Protein AF-A0A2N1MGZ9-F1 (afdb_monomer)

Sequence (1202 aa):
MEIMNSKNSFDPTPRLISSPIQIWFFPFSIDKEFCDCGNAYSNIRLFQKYCKNCSSEYIKKITNFNAYLDIYDGSGKQNITLENSSFKQIVNKNSSSIKCLNYCKFCCYERSAIICSVCYLISFTWIEFTSTFPVLHLPWWDTHGQCIVCNSKLISKSNCQKWCSYCIIIYTGCRYCLTTNIIFGITENSQCKKCKRLSFININTLPDVKNIREYFLRLNTHNFNQIANYVNNIDENSKLLEIYSFIKKLNYFPLISILLSHIANLAGNNENSLYITIPIMFIPFNNKKNQCYCCKKNYSKTLLFDQKYCKNCLQWYIKYATSNTDSIKTAIGNLDVCIRTTNTNCDNHKPRNLDFCIREWCENCSEILYFKQIVTNQRFDFKNMDHFFKKNRKKSIYKQNVSDNFFEFKLYSNYYSISFEFIESTESTLVKNHIPILHLPWWDAHNQCIICNSKLKFKSNCQKWCSNCFIIYTGCRYCLTTNIIFGNTEKSQCMKCKRLSLIDINMKNIKEHFLKLNTCNYNQITNYVNNIDKHSNLLEIYIFLKKLEYFDLKMYSQTIEYLENNGDYSIMPIMFIPFINDEDQCYCCKNIYSETLFKQKYCKDCLYWCIKYATSNLNIKCAIDNLDVCVRTTNNNCDKHEPKNLDFCIQGWCENCTEILYFKQIVTKQKFDFSNLDHFNEETCRLCKKLMYKQNVQDDFFEFELCSNCYSISFEFIESTESTLVKNHIPILHLPWWDAHNQCIICNSKLKFKSNCQKWCSNCFIIYTGCRYCLTTNIIFGNTEKSQCMKCKRLSLIDINMKNIKEHFLKLNTCNYNQITNYVNNIDKHSNLLEIYIFLKKLEYFDLKMYSQTIEYLENNGDYSIMPIMFIPFINDEDQCYCCKNIYSETLFKQKYCKDCLYWCIKYATSNLNIKCAIDNLDVCVRTTNNNCDKHEPKNLDFCIQGWCENCTEILYFKQIVTKQKFDFSNLDHFNEETCRLCKKLMYKQNVQDDFFEFELCSNCYSISFEFSESILILYLPWWDARNKCMICHQPLKSKSSCQKYCSNCLMVYTGCRFCLTTNIIFGYINQSQCKRCKRIEKIASIDTIDTIVVDNVSGNSNIDEFLNFTKFNMNNQVYDYVNNINKNSNPLNIYKNDFALKLKIEWVPYSRITNLKEIAEGGYGKIYKASINGNIVAVKEFLNSQDPSKYFLNEVIILIL

Organism: NCBI:txid588596

InterPro domains:
  IPR011009 Protein kinase-like domain superfamily [SSF56112] (1131-1200)

Radius of gyration: 51.6 Å; Cα contacts (8 Å, |Δi|>4): 1914; chains: 1; bounding box: 120×91×144 Å

Solvent-accessible surface area (backbone atoms only — not comparable to full-atom values): 72541 Å² total; per-residue (Å²): 133,90,80,76,90,71,95,67,82,67,44,28,41,76,87,46,50,66,41,94,58,73,58,73,30,51,64,44,35,69,85,60,59,61,41,98,86,71,46,62,50,41,73,30,59,82,73,43,56,31,24,66,67,55,43,52,57,50,53,77,74,51,93,58,67,73,49,53,48,60,73,50,52,100,76,85,66,90,80,84,56,74,74,69,36,31,52,71,41,58,44,52,94,60,68,79,76,71,90,51,88,40,68,35,91,87,78,76,42,83,35,88,38,92,62,46,38,81,59,38,35,65,46,62,46,73,47,78,64,104,57,76,41,50,32,40,39,40,46,29,29,63,18,61,50,45,33,65,65,79,60,47,72,43,50,72,78,53,79,41,33,35,31,28,79,56,59,39,34,36,38,43,48,36,51,39,64,38,24,22,39,41,32,64,49,90,64,61,64,47,64,39,69,68,79,64,51,77,44,79,51,90,69,96,71,75,96,71,58,72,74,58,46,57,54,54,50,64,71,32,44,70,55,52,52,53,51,40,53,54,51,73,67,63,44,82,81,42,59,66,74,50,54,53,62,53,52,42,71,48,92,70,71,57,59,46,77,68,58,51,63,60,49,56,69,43,74,79,59,70,100,74,70,93,68,88,81,78,62,60,61,34,52,64,41,54,69,86,60,57,53,27,87,76,81,60,49,67,48,40,63,27,78,45,60,61,48,58,33,21,65,66,55,43,53,52,54,51,54,58,36,71,74,52,61,72,74,47,46,54,60,55,69,69,60,58,48,38,42,45,70,79,53,68,85,43,96,89,52,81,68,72,78,81,83,49,62,67,90,75,68,39,96,89,32,53,43,57,36,39,53,75,41,54,60,65,99,47,71,40,64,62,90,79,65,62,76,70,62,71,73,50,74,82,79,71,87,81,92,77,78,98,80,66,72,57,52,74,88,81,47,48,39,76,83,45,66,66,50,71,48,69,45,78,56,95,84,55,96,86,59,94,48,66,39,44,34,39,40,39,66,31,28,70,27,65,60,45,33,69,61,82,59,46,76,44,49,70,81,53,79,41,34,34,32,28,87,47,69,45,34,35,36,44,44,38,48,79,70,39,21,23,38,40,30,56,51,78,62,61,65,49,68,36,87,90,77,66,48,76,43,80,48,94,66,84,67,82,94,68,84,58,66,72,56,63,77,36,44,68,58,52,51,53,50,45,53,52,58,75,66,63,53,67,79,38,53,60,65,51,52,54,57,52,49,46,70,49,91,71,75,57,45,72,46,41,61,71,55,48,60,53,37,70,76,60,77,57,86,75,54,72,64,60,57,39,49,63,48,38,61,83,60,57,52,28,83,48,73,60,47,67,42,40,68,26,79,61,64,49,47,32,24,62,66,54,44,52,52,51,55,64,49,20,80,77,34,74,51,38,32,56,49,55,72,70,52,57,35,40,33,33,56,79,52,77,88,45,98,85,57,82,80,47,90,64,46,66,53,72,90,76,65,36,92,91,33,44,44,61,44,44,50,74,42,52,53,69,93,66,80,51,76,53,93,84,58,89,86,87,75,77,59,44,39,84,92,78,66,44,77,44,84,82,77,75,98,80,65,76,60,62,77,94,76,58,57,40,91,79,48,60,63,48,70,51,71,45,80,53,92,85,53,96,84,58,92,47,70,40,43,35,39,40,39,58,32,26,67,23,62,57,45,32,68,60,81,60,47,74,43,49,77,77,52,83,42,32,36,30,28,88,51,69,46,34,37,38,41,45,38,47,73,71,37,21,22,37,41,29,57,52,87,61,62,62,48,66,36,85,88,77,65,47,72,44,80,47,93,71,84,65,87,82,76,53,74,63,63,58,61,73,39,44,70,57,51,52,49,51,46,52,49,61,76,63,63,55,78,84,46,60,64,70,50,54,55,59,54,48,44,68,49,91,70,79,52,41,65,54,47,54,65,51,44,64,57,37,74,76,58,79,55,88,77,55,81,64,61,58,36,49,60,48,38,52,80,62,58,54,31,83,52,79,58,48,67,45,42,69,24,79,64,60,47,42,32,24,64,70,52,43,53,55,51,53,59,50,20,78,76,33,76,64,34,34,59,51,56,71,67,54,56,48,45,53,43,74,77,50,72,88,45,96,89,54,84,72,74,78,85,79,59,63,72,87,77,66,37,92,92,33,39,44,62,44,42,50,76,43,53,46,64,89,64,75,51,77,54,93,86,62,89,87,85,78,78,58,46,36,88,90,78,67,46,75,52,84,83,75,81,94,80,66,79,59,57,73,91,79,55,55,31,86,82,39,54,71,49,71,51,74,56,96,89,31,45,36,38,40,38,63,31,26,64,17,49,49,47,34,81,77,83,60,46,73,44,47,78,78,52,80,42,32,34,33,28,84,91,74,46,27,37,38,41,43,39,46,72,71,38,23,23,38,40,29,58,46,91,67,67,57,49,65,38,87,86,79,65,49,65,44,76,43,76,81,73,89,72,64,69,76,69,86,55,94,61,70,80,86,40,72,68,54,47,51,46,60,50,51,57,72,50,73,53,59,60,60,56,48,54,46,67,75,65,57,59,75,88,43,55,55,71,52,73,69,73,56,83,82,71,84,85,64,86,86,77,80,75,63,71,89,59,58,39,78,75,39,82,74,48,77,54,102,78,27,38,33,22,43,27,27,48,94,86,42,82,43,79,46,75,47,76,68,91,57,98,58,55,60,64,58,51,49,55,56,50,52,65,74,75,108

Structure (mmCIF, N/CA/C/O backbone):
data_AF-A0A2N1MGZ9-F1
#
_entry.id   AF-A0A2N1MGZ9-F1
#
loop_
_atom_site.group_PDB
_atom_site.id
_atom_site.type_symbol
_atom_site.label_atom_id
_atom_site.label_alt_id
_atom_site.label_comp_id
_atom_site.label_asym_id
_atom_site.label_entity_id
_atom_site.label_seq_id
_atom_site.pdbx_PDB_ins_code
_atom_site.Cartn_x
_atom_site.Cartn_y
_atom_site.Cartn_z
_atom_site.occupancy
_atom_site.B_iso_or_equiv
_atom_site.auth_seq_id
_atom_site.auth_comp_id
_atom_site.auth_asym_id
_atom_site.auth_atom_id
_atom_site.pdbx_PDB_model_num
ATOM 1 N N . MET A 1 1 ? 14.829 44.927 -61.469 1.00 28.70 1 MET A N 1
ATOM 2 C CA . MET A 1 1 ? 13.778 45.537 -62.303 1.00 28.70 1 MET A CA 1
ATOM 3 C C . MET A 1 1 ? 12.577 45.737 -61.400 1.00 28.70 1 MET A C 1
ATOM 5 O O . MET A 1 1 ? 11.999 44.754 -60.951 1.00 28.70 1 MET A O 1
ATOM 9 N N . GLU A 1 2 ? 12.340 46.983 -60.997 1.00 33.62 2 GLU A N 1
ATOM 10 C CA . GLU A 1 2 ? 11.197 47.377 -60.171 1.00 33.62 2 GLU A CA 1
ATOM 11 C C . GLU A 1 2 ? 9.895 47.006 -60.883 1.00 33.62 2 GLU A C 1
ATOM 13 O O . GLU A 1 2 ? 9.717 47.342 -62.052 1.00 33.62 2 GLU A O 1
ATOM 18 N N . ILE A 1 3 ? 8.974 46.339 -60.184 1.00 25.02 3 ILE A N 1
ATOM 19 C CA . ILE A 1 3 ? 7.566 46.327 -60.582 1.00 25.02 3 ILE A CA 1
ATOM 20 C C . ILE A 1 3 ? 6.757 46.899 -59.423 1.00 25.02 3 ILE A C 1
ATOM 22 O O . ILE A 1 3 ? 6.500 46.258 -58.407 1.00 25.02 3 ILE A O 1
ATOM 26 N N . MET A 1 4 ? 6.443 48.172 -59.635 1.00 25.30 4 MET A N 1
ATOM 27 C CA . MET A 1 4 ? 5.411 49.018 -59.055 1.00 25.30 4 MET A CA 1
ATOM 28 C C . MET A 1 4 ? 4.273 48.327 -58.294 1.00 25.30 4 MET A C 1
ATOM 30 O O . MET A 1 4 ? 3.522 47.504 -58.816 1.00 25.30 4 MET A O 1
ATOM 34 N N . ASN A 1 5 ? 4.047 48.876 -57.099 1.00 32.22 5 ASN A N 1
ATOM 35 C CA . ASN A 1 5 ? 2.736 49.063 -56.493 1.00 32.22 5 ASN A CA 1
ATOM 36 C C . ASN A 1 5 ? 1.662 49.449 -57.528 1.00 32.22 5 ASN A C 1
ATOM 38 O O . ASN A 1 5 ? 1.701 50.536 -58.099 1.00 32.22 5 ASN A O 1
ATOM 42 N N . SER A 1 6 ? 0.609 48.641 -57.629 1.00 26.67 6 SER A N 1
ATOM 43 C CA . SER A 1 6 ? -0.741 49.181 -57.774 1.00 26.67 6 SER A CA 1
ATOM 44 C C . SER A 1 6 ? -1.660 48.477 -56.779 1.00 26.67 6 SER A C 1
ATOM 46 O O . SER A 1 6 ? -1.757 47.250 -56.724 1.00 26.67 6 SER A O 1
ATOM 48 N N . LYS A 1 7 ? -2.313 49.284 -55.937 1.00 37.44 7 LYS A N 1
ATOM 49 C CA . LYS A 1 7 ? -3.438 48.893 -55.086 1.00 37.44 7 LYS A CA 1
ATOM 50 C C . LYS A 1 7 ? -4.634 48.544 -55.982 1.00 37.44 7 LYS A C 1
ATOM 52 O O . LYS A 1 7 ? -5.613 49.278 -56.013 1.00 37.44 7 LYS A O 1
ATOM 57 N N . ASN A 1 8 ? -4.577 47.421 -56.686 1.00 36.69 8 ASN A N 1
ATOM 58 C CA . ASN A 1 8 ? -5.778 46.787 -57.211 1.00 36.69 8 ASN A CA 1
ATOM 59 C C . ASN A 1 8 ? -6.314 45.883 -56.103 1.00 36.69 8 ASN A C 1
ATOM 61 O O . ASN A 1 8 ? -5.643 44.953 -55.650 1.00 36.69 8 ASN A O 1
ATOM 65 N N . SER A 1 9 ? -7.501 46.193 -55.587 1.00 52.84 9 SER A N 1
ATOM 66 C CA . SER A 1 9 ? -8.174 45.346 -54.609 1.00 52.84 9 SER A CA 1
ATOM 67 C C . SER A 1 9 ? -8.369 43.952 -55.208 1.00 52.84 9 SER A C 1
ATOM 69 O O . SER A 1 9 ? -9.235 43.764 -56.055 1.00 52.84 9 SER A O 1
ATOM 71 N N . PHE A 1 10 ? -7.558 42.976 -54.790 1.00 71.06 10 PHE A N 1
ATOM 72 C CA . PHE A 1 10 ? -7.734 41.587 -55.208 1.00 71.06 10 PHE A CA 1
ATOM 73 C C . PHE A 1 10 ? -9.101 41.079 -54.724 1.00 71.06 10 PHE A C 1
ATOM 75 O O . PHE A 1 10 ? -9.292 40.876 -53.517 1.00 71.06 10 PHE A O 1
ATOM 82 N N . ASP A 1 11 ? -10.036 40.885 -55.657 1.00 79.56 11 ASP A N 1
ATOM 83 C CA . ASP A 1 11 ? -11.320 40.225 -55.423 1.00 79.56 11 ASP A CA 1
ATOM 84 C C . ASP A 1 11 ? -11.268 38.806 -56.014 1.00 79.56 11 ASP A C 1
ATOM 86 O O . ASP A 1 11 ? -11.113 38.660 -57.225 1.00 79.56 11 ASP A O 1
ATOM 90 N N . PRO A 1 12 ? -11.395 37.745 -55.194 1.00 79.75 12 PRO A N 1
ATOM 91 C CA . PRO A 1 12 ? -11.389 36.368 -55.681 1.00 79.75 12 PRO A CA 1
ATOM 92 C C . PRO A 1 12 ? -12.555 36.035 -56.632 1.00 79.75 12 PRO A C 1
ATOM 94 O O . PRO A 1 12 ? -12.459 35.080 -57.395 1.00 79.75 12 PRO A O 1
ATOM 97 N N . THR A 1 13 ? -13.663 36.781 -56.594 1.00 83.06 13 THR A N 1
ATOM 98 C CA . THR A 1 13 ? -14.845 36.561 -57.454 1.00 83.06 13 THR A CA 1
ATOM 99 C C . THR A 1 13 ? -15.445 37.916 -57.859 1.00 83.06 13 THR A C 1
ATOM 101 O O . THR A 1 13 ? -16.532 38.263 -57.388 1.00 83.06 13 THR A O 1
ATOM 104 N N . PRO A 1 14 ? -14.765 38.687 -58.733 1.00 78.44 14 PRO A N 1
ATOM 105 C CA . PRO A 1 14 ? -15.047 40.109 -58.986 1.00 78.44 14 PRO A CA 1
ATOM 106 C C . PRO A 1 14 ? -16.431 40.393 -59.579 1.00 78.44 14 PRO A C 1
ATOM 108 O O . PRO A 1 14 ? -16.874 41.534 -59.623 1.00 78.44 14 PRO A O 1
ATOM 111 N N . ARG A 1 15 ? -17.120 39.359 -60.068 1.00 82.19 15 ARG A N 1
ATOM 112 C CA . ARG A 1 15 ? -18.428 39.469 -60.734 1.00 82.19 15 ARG A CA 1
ATOM 113 C C . ARG A 1 15 ? -19.603 39.020 -59.876 1.00 82.19 15 ARG A C 1
ATOM 115 O O . ARG A 1 15 ? -20.739 39.026 -60.333 1.00 82.19 15 ARG A O 1
ATOM 122 N N . LEU A 1 16 ? -19.324 38.642 -58.634 1.00 83.00 16 LEU A N 1
ATOM 123 C CA . LEU A 1 16 ? -20.318 38.376 -57.604 1.00 83.00 16 LEU A CA 1
ATOM 124 C C . LEU A 1 16 ? -20.161 39.441 -56.520 1.00 83.00 16 LEU A C 1
ATOM 126 O O . LEU A 1 16 ? -19.035 39.803 -56.187 1.00 83.00 16 LEU A O 1
ATOM 130 N N . ILE A 1 17 ? -21.244 39.863 -55.881 1.00 84.31 17 ILE A N 1
ATOM 131 C CA . ILE A 1 17 ? -21.160 40.711 -54.681 1.00 84.31 17 ILE A CA 1
ATOM 132 C C . ILE A 1 17 ? -21.224 39.848 -53.413 1.00 84.31 17 ILE A C 1
ATOM 134 O O . ILE A 1 17 ? -21.580 38.670 -53.460 1.00 84.31 17 ILE A O 1
ATOM 138 N N . SER A 1 18 ? -20.808 40.384 -52.262 1.00 87.12 18 SER A N 1
ATOM 139 C CA . SER A 1 18 ? -20.945 39.663 -50.988 1.00 87.12 18 SER A CA 1
ATOM 140 C C . SER A 1 18 ? -22.397 39.663 -50.522 1.00 87.12 18 SER A C 1
ATOM 142 O O . SER A 1 18 ? -23.053 40.703 -50.565 1.00 87.12 18 SER A O 1
ATOM 144 N N . SER A 1 19 ? -22.873 38.526 -50.018 1.00 87.81 19 SER A N 1
ATOM 145 C CA . SER A 1 19 ? -24.212 38.422 -49.440 1.00 87.81 19 SER A CA 1
ATOM 146 C C . SER A 1 19 ? -24.382 39.371 -48.240 1.00 87.81 19 SER A C 1
ATOM 148 O O . SER A 1 19 ? -23.462 39.468 -47.422 1.00 87.81 19 SER A O 1
ATOM 150 N N . PRO A 1 20 ? -25.538 40.045 -48.086 1.00 84.19 20 PRO A N 1
ATOM 151 C CA . PRO A 1 20 ? -25.819 40.907 -46.934 1.00 84.19 20 PRO A CA 1
ATOM 152 C C . PRO A 1 20 ? -26.003 40.109 -45.633 1.00 84.19 20 PRO A C 1
ATOM 154 O O . PRO A 1 20 ? -25.658 40.591 -44.556 1.00 84.19 20 PRO A O 1
ATOM 157 N N . ILE A 1 21 ? -26.480 38.862 -45.730 1.00 88.06 21 ILE A N 1
ATOM 158 C CA . ILE A 1 21 ? -26.643 37.925 -44.608 1.00 88.06 21 ILE A CA 1
ATOM 159 C C . ILE A 1 21 ? -25.782 36.668 -44.802 1.00 88.06 21 ILE A C 1
ATOM 161 O O . ILE A 1 21 ? -25.350 36.353 -45.910 1.00 88.06 21 ILE A O 1
ATOM 165 N N . GLN A 1 22 ? -25.496 35.934 -43.729 1.00 87.94 22 GLN A N 1
ATOM 166 C CA . GLN A 1 22 ? -24.667 34.727 -43.806 1.00 87.94 22 GLN A CA 1
ATOM 167 C C . GLN A 1 22 ? -25.372 33.571 -44.533 1.00 87.94 22 GLN A C 1
ATOM 169 O O . GLN A 1 22 ? -26.557 33.314 -44.329 1.00 87.94 22 GLN A O 1
ATOM 174 N N . ILE A 1 23 ? -24.610 32.820 -45.328 1.00 89.50 23 ILE A N 1
ATOM 175 C CA . ILE A 1 23 ? -25.060 31.634 -46.061 1.00 89.50 23 ILE A CA 1
ATOM 176 C C . ILE A 1 23 ? -24.821 30.395 -45.183 1.00 89.50 23 ILE A C 1
ATOM 178 O O . ILE A 1 23 ? -23.736 29.804 -45.175 1.00 89.50 23 ILE A O 1
ATOM 182 N N . TRP A 1 24 ? -25.830 30.004 -44.403 1.00 86.50 24 TRP A N 1
ATOM 183 C CA . TRP A 1 24 ? -25.728 28.909 -43.421 1.00 86.50 24 TRP A CA 1
ATOM 184 C C . TRP A 1 24 ? -25.999 27.516 -43.993 1.00 86.50 24 TRP A C 1
ATOM 186 O O . TRP A 1 24 ? -25.577 26.517 -43.416 1.00 86.50 24 TRP A O 1
ATOM 196 N N . PHE A 1 25 ? -26.661 27.430 -45.145 1.00 88.31 25 PHE A N 1
ATOM 197 C CA . PHE A 1 25 ? -27.212 26.170 -45.637 1.00 88.31 25 PHE A CA 1
ATOM 198 C C . PHE A 1 25 ? -26.200 25.221 -46.295 1.00 88.31 25 PHE A C 1
ATOM 200 O O . PHE A 1 25 ? -26.598 24.117 -46.644 1.00 88.31 25 PHE A O 1
ATOM 207 N N . PHE A 1 26 ? -24.916 25.577 -46.421 1.00 89.00 26 PHE A N 1
ATOM 208 C CA . PHE A 1 26 ? -23.856 24.657 -46.866 1.00 89.00 26 PHE A CA 1
ATOM 209 C C . PHE A 1 26 ? -22.975 24.175 -45.697 1.00 89.00 26 PHE A C 1
ATOM 211 O O . PHE A 1 26 ? -22.591 24.987 -44.842 1.00 89.00 26 PHE A O 1
ATOM 218 N N . PRO A 1 27 ? -22.578 22.889 -45.653 1.00 88.75 27 PRO A N 1
ATOM 219 C CA . PRO A 1 27 ? -21.579 22.415 -44.704 1.00 88.75 27 PRO A CA 1
ATOM 220 C C . PRO A 1 27 ? -20.162 22.829 -45.131 1.00 88.75 27 PRO A C 1
ATOM 222 O O . PRO A 1 27 ? -19.870 22.969 -46.315 1.00 88.75 27 PRO A O 1
ATOM 225 N N . PHE A 1 28 ? -19.249 22.993 -44.170 1.00 88.94 28 PHE A N 1
ATOM 226 C CA . PHE A 1 28 ? -17.818 23.234 -44.447 1.00 88.94 28 PHE A CA 1
ATOM 227 C C . PHE A 1 28 ? -16.977 21.950 -44.502 1.00 88.94 28 PHE A C 1
ATOM 229 O O . PHE A 1 28 ? -15.848 21.955 -44.982 1.00 88.94 28 PHE A O 1
ATOM 236 N N . SER A 1 29 ? -17.543 20.834 -44.040 1.00 85.94 29 SER A N 1
ATOM 237 C CA . SER A 1 29 ? -16.987 19.493 -44.208 1.00 85.94 29 SER A CA 1
ATOM 238 C C . SER A 1 29 ? -18.048 18.592 -44.820 1.00 85.94 29 SER A C 1
ATOM 240 O O . SER A 1 29 ? -19.166 18.526 -44.305 1.00 85.94 29 SER A O 1
ATOM 242 N N . ILE A 1 30 ? -17.696 17.885 -45.893 1.00 82.38 30 ILE A N 1
ATOM 243 C CA . ILE A 1 30 ? -18.591 16.933 -46.561 1.00 82.38 30 ILE A CA 1
ATOM 244 C C . ILE A 1 30 ? -19.047 15.791 -45.639 1.00 82.38 30 ILE A C 1
ATOM 246 O O . ILE A 1 30 ? -20.136 15.250 -45.825 1.00 82.38 30 ILE A O 1
ATOM 250 N N . ASP A 1 31 ? -18.262 15.483 -44.603 1.00 81.50 31 ASP A N 1
ATOM 251 C CA . ASP A 1 31 ? -18.569 14.448 -43.609 1.00 81.50 31 ASP A CA 1
ATOM 252 C C . ASP A 1 31 ? -19.685 14.874 -42.632 1.00 81.50 31 ASP A C 1
ATOM 254 O O . ASP A 1 31 ? -20.161 14.055 -41.854 1.00 81.50 31 ASP A O 1
ATOM 258 N N . LYS A 1 32 ? -20.116 16.146 -42.634 1.00 83.69 32 LYS A N 1
ATOM 259 C CA . LYS A 1 32 ? -21.175 16.623 -41.732 1.00 83.69 32 LYS A CA 1
ATOM 260 C C . LYS A 1 32 ? -22.550 16.145 -42.221 1.00 83.69 32 LYS A C 1
ATOM 262 O O . LYS A 1 32 ? -22.897 16.320 -43.393 1.00 83.69 32 LYS A O 1
ATOM 267 N N . GLU A 1 33 ? -23.326 15.546 -41.323 1.00 84.56 33 GLU A N 1
ATOM 268 C CA . GLU A 1 33 ? -24.659 14.997 -41.625 1.00 84.56 33 GLU A CA 1
ATOM 269 C C . GLU A 1 33 ? -25.789 15.982 -41.310 1.00 84.56 33 GLU A C 1
ATOM 271 O O . GLU A 1 33 ? -26.717 16.125 -42.103 1.00 84.56 33 GLU A O 1
ATOM 276 N N . PHE A 1 34 ? -25.662 16.744 -40.221 1.00 86.12 34 PHE A N 1
ATOM 277 C CA . PHE A 1 34 ? -26.694 17.670 -39.744 1.00 86.12 34 PHE A CA 1
ATOM 278 C C . PHE A 1 34 ? -26.272 19.136 -39.874 1.00 86.12 34 PHE A C 1
ATOM 280 O O . PHE A 1 34 ? -25.111 19.494 -39.655 1.00 86.12 34 PHE A O 1
ATOM 287 N N . CYS A 1 35 ? -27.219 19.996 -40.241 1.00 86.38 35 CYS A N 1
ATOM 288 C CA . CYS A 1 35 ? -27.069 21.445 -40.253 1.00 86.38 35 CYS A CA 1
ATOM 289 C C . CYS A 1 35 ? -27.160 22.020 -38.833 1.00 86.38 35 CYS A C 1
ATOM 291 O O . CYS A 1 35 ? -27.680 21.380 -37.925 1.00 86.38 35 CYS A O 1
ATOM 293 N N . ASP A 1 36 ? -26.679 23.249 -38.642 1.00 82.44 36 ASP A N 1
ATOM 294 C CA . ASP A 1 36 ? -26.696 23.919 -37.333 1.00 82.44 36 ASP A CA 1
ATOM 295 C C . ASP A 1 36 ? -28.131 24.233 -36.852 1.00 82.44 36 ASP A C 1
ATOM 297 O O . ASP A 1 36 ? -28.341 24.465 -35.670 1.00 82.44 36 ASP A O 1
ATOM 301 N N . CYS A 1 37 ? -29.130 24.174 -37.743 1.00 86.19 37 CYS A N 1
ATOM 302 C CA . CYS A 1 37 ? -30.556 24.257 -37.404 1.00 86.19 37 CYS A CA 1
ATOM 303 C C . CYS A 1 37 ? -31.181 22.921 -36.947 1.00 86.19 37 CYS A C 1
ATOM 305 O O . CYS A 1 37 ? -32.397 22.843 -36.799 1.00 86.19 37 CYS A O 1
ATOM 307 N N . GLY A 1 38 ? -30.389 21.850 -36.816 1.00 83.56 38 GLY A N 1
ATOM 308 C CA . GLY A 1 38 ? -30.847 20.514 -36.409 1.00 83.56 38 GLY A CA 1
ATOM 309 C C . GLY A 1 38 ? -31.349 19.613 -37.545 1.00 83.56 38 GLY A C 1
ATOM 310 O O . GLY A 1 38 ? -31.465 18.407 -37.359 1.00 83.56 38 GLY A O 1
ATOM 311 N N . ASN A 1 39 ? -31.587 20.151 -38.746 1.00 88.44 39 ASN A N 1
ATOM 312 C CA . ASN A 1 39 ? -32.069 19.365 -39.889 1.00 88.44 39 ASN A CA 1
ATOM 313 C C . ASN A 1 39 ? -30.928 18.668 -40.646 1.00 88.44 39 ASN A C 1
ATOM 315 O O . ASN A 1 39 ? -29.845 19.236 -40.809 1.00 88.44 39 ASN A O 1
ATOM 319 N N . ALA A 1 40 ? -31.178 17.468 -41.175 1.00 86.88 40 ALA A N 1
ATOM 320 C CA . ALA A 1 40 ? -30.217 16.750 -42.011 1.00 86.88 40 ALA A CA 1
ATOM 321 C C . ALA A 1 40 ? -29.927 17.497 -43.329 1.00 86.88 40 ALA A C 1
ATOM 323 O O . ALA A 1 40 ? -30.812 18.111 -43.935 1.00 86.88 40 ALA A O 1
ATOM 324 N N . TYR A 1 41 ? -28.677 17.441 -43.794 1.00 88.06 41 TYR A N 1
ATOM 325 C CA . TYR A 1 41 ? -28.316 17.936 -45.121 1.00 88.06 41 TYR A CA 1
ATOM 326 C C . TYR A 1 41 ? -28.890 17.017 -46.210 1.00 88.06 41 TYR A C 1
ATOM 328 O O . TYR A 1 41 ? -28.740 15.800 -46.156 1.00 88.06 41 TYR A O 1
ATOM 336 N N . SER A 1 42 ? -29.502 17.611 -47.232 1.00 83.19 42 SER A N 1
ATOM 337 C CA . SER A 1 42 ? -29.923 16.928 -48.459 1.00 83.19 42 SER A CA 1
ATOM 338 C C . SER A 1 42 ? -28.825 17.015 -49.522 1.00 83.19 42 SER A C 1
ATOM 340 O O . SER A 1 42 ? -28.064 17.982 -49.543 1.00 83.19 42 SER A O 1
ATOM 342 N N . ASN A 1 43 ? -28.745 16.032 -50.421 1.00 78.31 43 ASN A N 1
ATOM 343 C CA . ASN A 1 43 ? -27.838 16.070 -51.573 1.00 78.31 43 ASN A CA 1
ATOM 344 C C . ASN A 1 43 ? -28.547 16.657 -52.805 1.00 78.31 43 ASN A C 1
ATOM 346 O O . ASN A 1 43 ? -29.710 16.341 -53.044 1.00 78.31 43 ASN A O 1
ATOM 350 N N . ILE A 1 44 ? -27.831 17.451 -53.604 1.00 72.94 44 ILE A N 1
ATOM 351 C CA . ILE A 1 44 ? -28.234 17.886 -54.955 1.00 72.94 44 ILE A CA 1
ATOM 352 C C . ILE A 1 44 ? -27.329 17.203 -56.003 1.00 72.94 44 ILE A C 1
ATOM 354 O O . ILE A 1 44 ? -26.403 16.452 -55.668 1.00 72.94 44 ILE A O 1
ATOM 358 N N . ARG A 1 45 ? -27.575 17.487 -57.288 1.00 65.00 45 ARG A N 1
ATOM 359 C CA . ARG A 1 45 ? -26.698 17.227 -58.437 1.00 65.00 45 ARG A CA 1
ATOM 360 C C . ARG A 1 45 ? -25.226 17.503 -58.083 1.00 65.00 45 ARG A C 1
ATOM 362 O O . ARG A 1 45 ? -24.904 18.489 -57.427 1.00 65.00 45 ARG A O 1
ATOM 369 N N . LEU A 1 46 ? -24.331 16.608 -58.514 1.00 65.75 46 LEU A N 1
ATOM 370 C CA . LEU A 1 46 ? -22.894 16.594 -58.170 1.00 65.75 46 LEU A CA 1
ATOM 371 C C . LEU A 1 46 ? -22.564 16.279 -56.695 1.00 65.75 46 LEU A C 1
ATOM 373 O O . LEU A 1 46 ? -21.440 16.522 -56.247 1.00 65.75 46 LEU A O 1
ATOM 377 N N . PHE A 1 47 ? -23.506 15.694 -55.945 1.00 71.00 47 PHE A N 1
ATOM 378 C CA . PHE A 1 47 ? -23.331 15.295 -54.539 1.00 71.00 47 PHE A CA 1
ATOM 379 C C . PHE A 1 47 ? -22.977 16.472 -53.611 1.00 71.00 47 PHE A C 1
ATOM 381 O O . PHE A 1 47 ? -22.249 16.319 -52.626 1.00 71.00 47 PHE A O 1
ATOM 388 N N . GLN A 1 48 ? -23.452 17.676 -53.940 1.00 80.56 48 GLN A N 1
ATOM 389 C CA . GLN A 1 48 ? -23.336 18.837 -53.059 1.00 80.56 48 GLN A CA 1
ATOM 390 C C . GLN A 1 48 ? -24.400 18.750 -51.960 1.00 80.56 48 GLN A C 1
ATOM 392 O O . GLN A 1 48 ? -25.575 18.536 -52.246 1.00 80.56 48 GLN A O 1
ATOM 397 N N . LYS A 1 49 ? -23.985 18.920 -50.701 1.00 86.31 49 LYS A N 1
ATOM 398 C CA . LYS A 1 49 ? -24.878 18.916 -49.536 1.00 86.31 49 LYS A CA 1
ATOM 399 C C . LYS A 1 49 ? -25.411 20.317 -49.252 1.00 86.31 49 LYS A C 1
ATOM 401 O O . LYS A 1 49 ? -24.619 21.254 -49.185 1.00 86.31 49 LYS A O 1
ATOM 406 N N . TYR A 1 50 ? -26.710 20.447 -48.996 1.00 87.44 50 TYR A N 1
ATOM 407 C CA . TYR A 1 50 ? -27.335 21.694 -48.548 1.00 87.44 50 TYR A CA 1
ATOM 408 C C . TYR A 1 50 ? -28.533 21.447 -47.618 1.00 87.44 50 TYR A C 1
ATOM 410 O O . TYR A 1 50 ? -29.132 20.374 -47.615 1.00 87.44 50 TYR A O 1
ATOM 418 N N . CYS A 1 51 ? -28.858 22.418 -46.768 1.00 89.44 51 CYS A N 1
ATOM 419 C CA . CYS A 1 51 ? -30.001 22.341 -45.863 1.00 89.44 51 CYS A CA 1
ATOM 420 C C . CYS A 1 51 ? -31.218 23.017 -46.503 1.00 89.44 51 CYS A C 1
ATOM 422 O O . CYS A 1 51 ? -31.220 24.241 -46.663 1.00 89.44 51 CYS A O 1
ATOM 424 N N . LYS A 1 52 ? -32.263 22.238 -46.821 1.00 84.25 52 LYS A N 1
ATOM 425 C CA . LYS A 1 52 ? -33.493 22.743 -47.457 1.00 84.25 52 LYS A CA 1
ATOM 426 C C . LYS A 1 52 ? -34.137 23.870 -46.648 1.00 84.25 52 LYS A C 1
ATOM 428 O O . LYS A 1 52 ? -34.383 24.945 -47.192 1.00 84.25 52 LYS A O 1
ATOM 433 N N . ASN A 1 53 ? -34.295 23.672 -45.340 1.00 85.38 53 ASN A N 1
ATOM 434 C CA . ASN A 1 53 ? -34.953 24.637 -44.455 1.00 85.38 53 ASN A CA 1
ATOM 435 C C . ASN A 1 53 ? -34.179 25.958 -44.370 1.00 85.38 53 ASN A C 1
ATOM 437 O O . ASN A 1 53 ? -34.731 27.013 -44.674 1.00 85.38 53 ASN A O 1
ATOM 441 N N . CYS A 1 54 ? -32.874 25.907 -44.075 1.00 88.62 54 CYS A N 1
ATOM 442 C CA . CYS A 1 54 ? -32.045 27.116 -44.043 1.00 88.62 54 CYS A CA 1
ATOM 443 C C . CYS A 1 54 ? -31.936 27.801 -45.412 1.00 88.62 54 CYS A C 1
ATOM 445 O O . CYS A 1 54 ? -31.786 29.019 -45.466 1.00 88.62 54 CYS A O 1
ATOM 447 N N . SER A 1 55 ? -31.997 27.049 -46.517 1.00 85.50 55 SER A N 1
ATOM 448 C CA . SER A 1 55 ? -31.993 27.638 -47.861 1.00 85.50 55 SER A CA 1
ATOM 449 C C . SER A 1 55 ? -33.294 28.389 -48.159 1.00 85.50 55 SER A C 1
ATOM 451 O O . SER A 1 55 ? -33.243 29.505 -48.667 1.00 85.50 55 SER A O 1
ATOM 453 N N . SER A 1 56 ? -34.444 27.835 -47.756 1.00 83.19 56 SER A N 1
ATOM 454 C CA . SER A 1 56 ? -35.759 28.470 -47.909 1.00 83.19 56 SER A CA 1
ATOM 455 C C . SER A 1 56 ? -35.853 29.759 -47.092 1.00 83.19 56 SER A C 1
ATOM 457 O O . SER A 1 56 ? -36.257 30.801 -47.609 1.00 83.19 56 SER A O 1
ATOM 459 N N . GLU A 1 57 ? -35.389 29.735 -45.838 1.00 84.19 57 GLU A N 1
ATOM 460 C CA . GLU A 1 57 ? -35.338 30.943 -45.007 1.00 84.19 57 GLU A CA 1
ATOM 461 C C . GLU A 1 57 ? -34.410 32.020 -45.568 1.00 84.19 57 GLU A C 1
ATOM 463 O O . GLU A 1 57 ? -34.722 33.208 -45.487 1.00 84.19 57 GLU A O 1
ATOM 468 N N . TYR A 1 58 ? -33.269 31.620 -46.127 1.00 85.75 58 TYR A N 1
ATOM 469 C CA . TYR A 1 58 ? -32.330 32.552 -46.737 1.00 85.75 58 TYR A CA 1
ATOM 470 C C . TYR A 1 58 ? -32.939 33.229 -47.974 1.00 85.75 58 TYR A C 1
ATOM 472 O O . TYR A 1 58 ? -32.827 34.444 -48.113 1.00 85.75 58 TYR A O 1
ATOM 480 N N . ILE A 1 59 ? -33.640 32.475 -48.829 1.00 82.44 59 ILE A N 1
ATOM 481 C CA . ILE A 1 59 ? -34.304 33.009 -50.031 1.00 82.44 59 ILE A CA 1
ATOM 482 C C . ILE A 1 59 ? -35.402 34.011 -49.657 1.00 82.44 59 ILE A C 1
ATOM 484 O O . ILE A 1 59 ? -35.468 35.075 -50.261 1.00 82.44 59 ILE A O 1
ATOM 488 N N . LYS A 1 60 ? -36.200 33.739 -48.612 1.00 83.50 60 LYS A N 1
ATOM 489 C CA . LYS A 1 60 ? -37.226 34.682 -48.119 1.00 83.50 60 LYS A CA 1
ATOM 490 C C . LYS A 1 60 ? -36.654 36.042 -47.698 1.00 83.50 60 LYS A C 1
ATOM 492 O O . LYS A 1 60 ? -37.376 37.031 -47.706 1.00 83.50 60 LYS A O 1
ATOM 497 N N . LYS A 1 61 ? -35.379 36.087 -47.301 1.00 82.94 61 LYS A N 1
ATOM 498 C CA . LYS A 1 61 ? -34.706 37.286 -46.777 1.00 82.94 61 LYS A CA 1
ATOM 499 C C . LYS A 1 61 ? -33.910 38.058 -47.837 1.00 82.94 61 LYS A C 1
ATOM 501 O O . LYS A 1 61 ? -33.354 39.103 -47.506 1.00 82.94 61 LYS A O 1
ATOM 506 N N . ILE A 1 62 ? -33.813 37.565 -49.077 1.00 81.88 62 ILE A N 1
ATOM 507 C CA . ILE A 1 62 ? -32.972 38.157 -50.128 1.00 81.88 62 ILE A CA 1
ATOM 508 C C . ILE A 1 62 ? -33.779 38.474 -51.391 1.00 81.88 62 ILE A C 1
ATOM 510 O O . ILE A 1 62 ? -34.548 37.654 -51.873 1.00 81.88 62 ILE A O 1
ATOM 514 N N . THR A 1 63 ? -33.525 39.646 -51.978 1.00 70.81 63 THR A N 1
ATOM 515 C CA . THR A 1 63 ? -34.203 40.143 -53.187 1.00 70.81 63 THR A CA 1
ATOM 516 C C . THR A 1 63 ? -33.524 39.752 -54.507 1.00 70.81 63 THR A C 1
ATOM 518 O O . THR A 1 63 ? -34.206 39.648 -55.520 1.00 70.81 63 THR A O 1
ATOM 521 N N . ASN A 1 64 ? -32.206 39.498 -54.532 1.00 74.00 64 ASN A N 1
ATOM 522 C CA . ASN A 1 64 ? -31.465 39.156 -55.760 1.00 74.00 64 ASN A CA 1
ATOM 523 C C . ASN A 1 64 ? -30.481 37.984 -55.570 1.00 74.00 64 ASN A C 1
ATOM 525 O O . ASN A 1 64 ? -29.271 38.166 -55.464 1.00 74.00 64 ASN A O 1
ATOM 529 N N . PHE A 1 65 ? -31.000 36.755 -55.538 1.00 74.38 65 PHE A N 1
ATOM 530 C CA . PHE A 1 65 ? -30.227 35.533 -55.263 1.00 74.38 65 PHE A CA 1
ATOM 531 C C . PHE A 1 65 ? -29.030 35.314 -56.216 1.00 74.38 65 PHE A C 1
ATOM 533 O O . PHE A 1 65 ? -27.938 34.948 -55.776 1.00 74.38 65 PHE A O 1
ATOM 540 N N . ASN A 1 66 ? -29.206 35.611 -57.509 1.00 74.56 66 ASN A N 1
ATOM 541 C CA . ASN A 1 66 ? -28.192 35.411 -58.554 1.00 74.56 66 ASN A CA 1
ATOM 542 C C . ASN A 1 66 ? -27.024 36.414 -58.493 1.00 74.56 66 ASN A C 1
ATOM 544 O O . ASN A 1 66 ? -26.014 36.203 -59.162 1.00 74.56 66 ASN A O 1
ATOM 548 N N . ALA A 1 67 ? -27.140 37.492 -57.710 1.00 79.81 67 ALA A N 1
ATOM 549 C CA . ALA A 1 67 ? -26.043 38.435 -57.485 1.00 79.81 67 ALA A CA 1
ATOM 550 C C . ALA A 1 67 ? -24.996 37.907 -56.483 1.00 79.81 67 ALA A C 1
ATOM 552 O O . ALA A 1 67 ? -23.851 38.367 -56.478 1.00 79.81 67 ALA A O 1
ATOM 553 N N . TYR A 1 68 ? -25.384 36.941 -55.640 1.00 83.25 68 TYR A N 1
ATOM 554 C CA . TYR A 1 68 ? -24.554 36.406 -54.555 1.00 83.25 68 TYR A CA 1
ATOM 555 C C . TYR A 1 68 ? -24.054 34.982 -54.825 1.00 83.25 68 TYR A C 1
ATOM 557 O O . TYR A 1 68 ? -22.988 34.609 -54.328 1.00 83.25 68 TYR A O 1
ATOM 565 N N . LEU A 1 69 ? -24.824 34.193 -55.586 1.00 82.81 69 LEU A N 1
ATOM 566 C CA . LEU A 1 69 ? -24.571 32.776 -55.837 1.00 82.81 69 LEU A CA 1
ATOM 567 C C . LEU A 1 69 ? -24.536 32.454 -57.334 1.00 82.81 69 LEU A C 1
ATOM 569 O O . LEU A 1 69 ? -25.471 32.764 -58.070 1.00 82.81 69 LEU A O 1
ATOM 573 N N . ASP A 1 70 ? -23.469 31.783 -57.768 1.00 81.88 70 ASP A N 1
ATOM 574 C CA . ASP A 1 70 ? -23.305 31.303 -59.144 1.00 81.88 70 ASP A CA 1
ATOM 575 C C . ASP A 1 70 ? -23.851 29.877 -59.298 1.00 81.88 70 ASP A C 1
ATOM 577 O O . ASP A 1 70 ? -23.286 28.901 -58.783 1.00 81.88 70 ASP A O 1
ATOM 581 N N . ILE A 1 71 ? -24.977 29.780 -60.005 1.00 76.06 71 ILE A N 1
ATOM 582 C CA . ILE A 1 71 ? -25.761 28.561 -60.181 1.00 76.06 71 ILE A CA 1
ATOM 583 C C . ILE A 1 71 ? -25.627 28.058 -61.615 1.00 76.06 71 ILE A C 1
ATOM 585 O O . ILE A 1 71 ? -25.833 28.797 -62.579 1.00 76.06 71 ILE A O 1
ATOM 589 N N . TYR A 1 72 ? -25.362 26.765 -61.745 1.00 70.81 72 TYR A N 1
ATOM 590 C CA . TYR A 1 72 ? -25.421 26.031 -62.997 1.00 70.81 72 TYR A CA 1
ATOM 591 C C . TYR A 1 72 ? -26.641 25.106 -63.000 1.00 70.81 72 TYR A C 1
ATOM 593 O O . TYR A 1 72 ? -26.689 24.124 -62.250 1.00 70.81 72 TYR A O 1
ATOM 601 N N . ASP A 1 73 ? -27.606 25.432 -63.858 1.00 62.44 73 ASP A N 1
ATOM 602 C CA . ASP A 1 73 ? -28.727 24.576 -64.231 1.00 62.44 73 ASP A CA 1
ATOM 603 C C . ASP A 1 73 ? -28.565 24.214 -65.712 1.00 62.44 73 ASP A C 1
ATOM 605 O O . ASP A 1 73 ? -28.606 25.083 -66.580 1.00 62.44 73 ASP A O 1
ATOM 609 N N . GLY A 1 74 ? -28.305 22.943 -66.012 1.00 58.25 74 GLY A N 1
ATOM 610 C CA . GLY A 1 74 ? -27.961 22.481 -67.363 1.00 58.25 74 GLY A CA 1
ATOM 611 C C . GLY A 1 74 ? -29.069 22.636 -68.421 1.00 58.25 74 GLY A C 1
ATOM 612 O O . GLY A 1 74 ? -28.873 22.165 -69.534 1.00 58.25 74 GLY A O 1
ATOM 613 N N . SER A 1 75 ? -30.215 23.249 -68.093 1.00 55.41 75 SER A N 1
ATOM 614 C CA . SER A 1 75 ? -31.400 23.399 -68.957 1.00 55.41 75 SER A CA 1
ATOM 615 C C . SER A 1 75 ? -31.704 24.818 -69.457 1.00 55.41 75 SER A C 1
ATOM 617 O O . SER A 1 75 ? -32.623 24.976 -70.257 1.00 55.41 75 SER A O 1
ATOM 619 N N . GLY A 1 76 ? -30.986 25.858 -69.015 1.00 52.78 76 GLY A N 1
ATOM 620 C CA . GLY A 1 76 ? -31.134 27.221 -69.558 1.00 52.78 76 GLY A CA 1
ATOM 621 C C . GLY A 1 76 ? -32.512 27.900 -69.395 1.00 52.78 76 GLY A C 1
ATOM 622 O O . GLY A 1 76 ? -32.742 28.925 -70.032 1.00 52.78 76 GLY A O 1
ATOM 623 N N . LYS A 1 77 ? -33.432 27.387 -68.559 1.00 48.19 77 LYS A N 1
ATOM 624 C CA . LYS A 1 77 ? -34.758 27.995 -68.293 1.00 48.19 77 LYS A CA 1
ATOM 625 C C . LYS A 1 77 ? -34.765 28.823 -66.995 1.00 48.19 77 LYS A C 1
ATOM 627 O O . LYS A 1 77 ? -34.060 28.508 -66.046 1.00 48.19 77 LYS A O 1
ATOM 632 N N . GLN A 1 78 ? -35.583 29.882 -66.948 1.00 44.91 78 GLN A N 1
ATOM 633 C CA . GLN A 1 78 ? -35.589 30.902 -65.878 1.00 44.91 78 GLN A CA 1
ATOM 634 C C . GLN A 1 78 ? -36.358 30.541 -64.584 1.00 44.91 78 GLN A C 1
ATOM 636 O O . GLN A 1 78 ? -36.301 31.316 -63.632 1.00 44.91 78 GLN A O 1
ATOM 641 N N . ASN A 1 79 ? -37.010 29.376 -64.477 1.00 46.16 79 ASN A N 1
ATOM 642 C CA . ASN A 1 79 ? -37.681 28.956 -63.234 1.00 46.16 79 ASN A CA 1
ATOM 643 C C . ASN A 1 79 ? -36.752 28.080 -62.373 1.00 46.16 79 ASN A C 1
ATOM 645 O O . ASN A 1 79 ? -36.656 26.871 -62.568 1.00 46.16 79 ASN A O 1
ATOM 649 N N . ILE A 1 80 ? -36.051 28.707 -61.422 1.00 53.62 80 ILE A N 1
ATOM 650 C CA . ILE A 1 80 ? -35.050 28.070 -60.550 1.00 53.62 80 ILE A CA 1
ATOM 651 C C . ILE A 1 80 ? -35.743 27.299 -59.411 1.00 53.62 80 ILE A C 1
ATOM 653 O O . ILE A 1 80 ? -36.165 27.894 -58.422 1.00 53.62 80 ILE A O 1
ATOM 657 N N . THR A 1 81 ? -35.787 25.967 -59.482 1.00 57.88 81 THR A N 1
ATOM 658 C CA . THR A 1 81 ? -35.965 25.117 -58.288 1.00 57.88 81 THR A CA 1
ATOM 659 C C . THR A 1 81 ? -34.593 24.663 -57.787 1.00 57.88 81 THR A C 1
ATOM 661 O O . THR A 1 81 ? -33.880 23.967 -58.512 1.00 57.88 81 THR A O 1
ATOM 664 N N . LEU A 1 82 ? -34.217 25.026 -56.548 1.00 61.59 82 LEU A N 1
ATOM 665 C CA . LEU A 1 82 ? -32.891 24.729 -55.964 1.00 61.59 82 LEU A CA 1
ATOM 666 C C . LEU A 1 82 ? -32.502 23.242 -56.042 1.00 61.59 82 LEU A C 1
ATOM 668 O O . LEU A 1 82 ? -31.318 22.924 -56.130 1.00 61.59 82 LEU A O 1
ATOM 672 N N . GLU A 1 83 ? -33.493 22.350 -56.034 1.00 59.28 83 GLU A N 1
ATOM 673 C CA . GLU A 1 83 ? -33.327 20.893 -56.003 1.00 59.28 83 GLU A CA 1
ATOM 674 C C . GLU A 1 83 ? -32.631 20.310 -57.246 1.00 59.28 83 GLU A C 1
ATOM 676 O O . GLU A 1 83 ? -32.040 19.238 -57.148 1.00 59.28 83 GLU A O 1
ATOM 681 N N . ASN A 1 84 ? -32.618 21.026 -58.379 1.00 57.16 84 ASN A N 1
ATOM 682 C CA . ASN A 1 84 ? -32.001 20.567 -59.637 1.00 57.16 84 ASN A CA 1
ATOM 683 C C . ASN A 1 84 ? -30.714 21.324 -60.020 1.00 57.16 84 ASN A C 1
ATOM 685 O O . ASN A 1 84 ? -30.101 21.044 -61.054 1.00 57.16 84 ASN A O 1
ATOM 689 N N . SER A 1 85 ? -30.275 22.256 -59.173 1.00 67.12 85 SER A N 1
ATOM 690 C CA . SER A 1 85 ? -29.226 23.227 -59.486 1.00 67.12 85 SER A CA 1
ATOM 691 C C . SER A 1 85 ? -27.890 22.919 -58.795 1.00 67.12 85 SER A C 1
ATOM 693 O O . SER A 1 85 ? -27.871 22.435 -57.668 1.00 67.12 85 SER A O 1
ATOM 695 N N . SER A 1 86 ? -26.755 23.194 -59.447 1.00 72.38 86 SER A N 1
ATOM 696 C CA . SER A 1 86 ? -25.420 23.025 -58.839 1.00 72.38 86 SER A CA 1
ATOM 697 C C . SER A 1 86 ? -24.729 24.368 -58.610 1.00 72.38 86 SER A C 1
ATOM 699 O O . SER A 1 86 ? -24.792 25.254 -59.459 1.00 72.38 86 SER A O 1
ATOM 701 N N . PHE A 1 87 ? -24.053 24.527 -57.472 1.00 80.62 87 PHE A N 1
ATOM 702 C CA . PHE A 1 87 ? -23.400 25.784 -57.097 1.00 80.62 87 PHE A CA 1
ATOM 703 C C . PHE A 1 87 ? -21.914 25.735 -57.442 1.00 80.62 87 PHE A C 1
ATOM 705 O O . PHE A 1 87 ? -21.173 24.918 -56.890 1.00 80.62 87 PHE A O 1
ATOM 712 N N . LYS A 1 88 ? -21.447 26.630 -58.319 1.00 78.88 88 LYS A N 1
ATOM 713 C CA . LYS A 1 88 ? -20.040 26.638 -58.765 1.00 78.88 88 LYS A CA 1
ATOM 714 C C . LYS A 1 88 ? -19.061 27.052 -57.665 1.00 78.88 88 LYS A C 1
ATOM 716 O O . LYS A 1 88 ? -17.918 26.608 -57.662 1.00 78.88 88 LYS A O 1
ATOM 721 N N . GLN A 1 89 ? -19.528 27.838 -56.695 1.00 85.56 89 GLN A N 1
ATOM 722 C CA . GLN A 1 89 ? -18.751 28.237 -55.518 1.00 85.56 89 GLN A CA 1
ATOM 723 C C . GLN A 1 89 ? -18.563 27.106 -54.490 1.00 85.56 89 GLN A C 1
ATOM 725 O O . GLN A 1 89 ? -17.848 27.317 -53.518 1.00 85.56 89 GLN A O 1
ATOM 730 N N . ILE A 1 90 ? -19.173 25.924 -54.655 1.00 85.94 90 ILE A N 1
ATOM 731 C CA . ILE A 1 90 ? -19.028 24.793 -53.722 1.00 85.94 90 ILE A CA 1
ATOM 732 C C . ILE A 1 90 ? -18.192 23.685 -54.371 1.00 85.94 90 ILE A C 1
ATOM 734 O O . ILE A 1 90 ? -18.651 22.996 -55.282 1.00 85.94 90 ILE A O 1
ATOM 738 N N . VAL A 1 91 ? -16.975 23.466 -53.865 1.00 81.62 91 VAL A N 1
ATOM 739 C CA . VAL A 1 91 ? -16.054 22.452 -54.405 1.00 81.62 91 VAL A CA 1
ATOM 740 C C . VAL A 1 91 ? -16.000 21.228 -53.491 1.00 81.62 91 VAL A C 1
ATOM 742 O O . VAL A 1 91 ? -15.781 21.344 -52.280 1.00 81.62 91 VAL A O 1
ATOM 745 N N . ASN A 1 92 ? -16.185 20.046 -54.086 1.00 73.81 92 ASN A N 1
ATOM 746 C CA . ASN A 1 92 ? -16.081 18.730 -53.455 1.00 73.81 92 ASN A CA 1
ATOM 747 C C . ASN A 1 92 ? -15.237 17.763 -54.319 1.00 73.81 92 ASN A C 1
ATOM 749 O O . ASN A 1 92 ? -14.739 18.121 -55.386 1.00 73.81 92 ASN A O 1
ATOM 753 N N . LYS A 1 93 ? -15.094 16.508 -53.871 1.00 66.81 93 LYS A N 1
ATOM 754 C CA . LYS A 1 93 ? -14.273 15.474 -54.534 1.00 66.81 93 LYS A CA 1
ATOM 755 C C . LYS A 1 93 ? -14.719 15.142 -55.973 1.00 66.81 93 LYS A C 1
ATOM 757 O O . LYS A 1 93 ? -13.910 14.646 -56.749 1.00 66.81 93 LYS A O 1
ATOM 762 N N . ASN A 1 94 ? -15.975 15.425 -56.325 1.00 62.19 94 ASN A N 1
ATOM 763 C CA . ASN A 1 94 ? -16.577 15.120 -57.626 1.00 62.19 94 ASN A CA 1
ATOM 764 C C . ASN A 1 94 ? -16.618 16.343 -58.563 1.00 62.19 94 ASN A C 1
ATOM 766 O O . ASN A 1 94 ? -17.070 16.235 -59.698 1.00 62.19 94 ASN A O 1
ATOM 770 N N . SER A 1 95 ? -16.133 17.510 -58.124 1.00 64.06 95 SER A N 1
ATOM 771 C CA . SER A 1 95 ? -16.097 18.725 -58.951 1.00 64.06 95 SER A CA 1
ATOM 772 C C . SER A 1 95 ? -15.081 18.654 -60.104 1.00 64.06 95 SER A C 1
ATOM 774 O O . SER A 1 95 ? -15.156 19.459 -61.027 1.00 64.06 95 SER A O 1
ATOM 776 N N . SER A 1 96 ? -14.139 17.703 -60.075 1.00 57.91 96 SER A N 1
ATOM 777 C CA . SER A 1 96 ? -13.084 17.520 -61.086 1.00 57.91 96 SER A CA 1
ATOM 778 C C . SER A 1 96 ? -13.445 16.561 -62.230 1.00 57.91 96 SER A C 1
ATOM 780 O O . SER A 1 96 ? -12.736 16.536 -63.234 1.00 57.91 96 SER A O 1
ATOM 782 N N . SER A 1 97 ? -14.521 15.773 -62.112 1.00 52.28 97 SER A N 1
ATOM 783 C CA . SER A 1 97 ? -14.875 14.702 -63.062 1.00 52.28 97 SER A CA 1
ATOM 784 C C . SER A 1 97 ? -15.810 15.130 -64.201 1.00 52.28 97 SER A C 1
ATOM 786 O O . SER A 1 97 ? -16.218 14.300 -65.011 1.00 52.28 97 SER A O 1
ATOM 788 N N . ILE A 1 98 ? -16.145 16.416 -64.306 1.00 54.66 98 ILE A N 1
ATOM 789 C CA . ILE A 1 98 ? -17.130 16.912 -65.272 1.00 54.66 98 ILE A CA 1
ATOM 790 C C . ILE A 1 98 ? -16.409 17.474 -66.504 1.00 54.66 98 ILE A C 1
ATOM 792 O O . ILE A 1 98 ? -15.757 18.515 -66.434 1.00 54.66 98 ILE A O 1
ATOM 796 N N . LYS A 1 99 ? -16.549 16.797 -67.649 1.00 49.94 99 LYS A N 1
ATOM 797 C CA . LYS A 1 99 ? -16.202 17.341 -68.970 1.00 49.94 99 LYS A CA 1
ATOM 798 C C . LYS A 1 99 ? -17.444 18.003 -69.569 1.00 49.94 99 LYS A C 1
ATOM 800 O O . LYS A 1 99 ? -18.277 17.316 -70.147 1.00 49.94 99 LYS A O 1
ATOM 805 N N . CYS A 1 100 ? -17.558 19.320 -69.456 1.00 49.78 100 CYS A N 1
ATOM 806 C CA . CYS A 1 100 ? -18.498 20.094 -70.268 1.00 49.78 100 CYS A CA 1
ATOM 807 C C . CYS A 1 100 ? -17.759 21.308 -70.838 1.00 49.78 100 CYS A C 1
ATOM 809 O O . CYS A 1 100 ? -17.207 22.090 -70.063 1.00 49.78 100 CYS A O 1
ATOM 811 N N . LEU A 1 101 ? -17.762 21.471 -72.167 1.00 49.72 101 LEU A N 1
ATOM 812 C CA . LEU A 1 101 ? -17.531 22.775 -72.792 1.00 49.72 101 LEU A CA 1
ATOM 813 C C . LEU A 1 101 ? -18.705 23.659 -72.375 1.00 49.72 101 LEU A C 1
ATOM 815 O O . LEU A 1 101 ? -19.829 23.449 -72.819 1.00 49.72 101 LEU A O 1
ATOM 819 N N . ASN A 1 102 ? -18.459 24.580 -71.451 1.00 57.12 102 ASN A N 1
ATOM 820 C CA . ASN A 1 102 ? -19.485 25.476 -70.942 1.00 57.12 102 ASN A CA 1
ATOM 821 C C . ASN A 1 102 ? -19.029 26.912 -71.171 1.00 57.12 102 ASN A C 1
ATOM 823 O O . ASN A 1 102 ? -17.966 27.331 -70.708 1.00 57.12 102 ASN A O 1
ATOM 827 N N . TYR A 1 103 ? -19.880 27.677 -71.841 1.00 65.06 103 TYR A N 1
ATOM 828 C CA . TYR A 1 103 ? -19.789 29.125 -71.892 1.00 65.06 103 TYR A CA 1
ATOM 829 C C . TYR A 1 103 ? -19.814 29.687 -70.462 1.00 65.06 103 TYR A C 1
ATOM 831 O O . TYR A 1 103 ? -20.673 29.333 -69.643 1.00 65.06 103 TYR A O 1
ATOM 839 N N . CYS A 1 104 ? -18.854 30.538 -70.112 1.00 72.88 104 CYS A N 1
ATOM 840 C CA . CYS A 1 104 ? -18.862 31.181 -68.805 1.00 72.88 104 CYS A CA 1
ATOM 841 C C . CYS A 1 104 ? -19.914 32.298 -68.791 1.00 72.88 104 CYS A C 1
ATOM 843 O O . CYS A 1 104 ? -19.717 33.319 -69.441 1.00 72.88 104 CYS A O 1
ATOM 845 N N . LYS A 1 105 ? -20.986 32.146 -67.996 1.00 70.25 105 LYS A N 1
ATOM 846 C CA . LYS A 1 105 ? -22.074 33.140 -67.850 1.00 70.25 105 LYS A CA 1
ATOM 847 C C . LYS A 1 105 ? -21.575 34.565 -67.594 1.00 70.25 105 LYS A C 1
ATOM 849 O O . LYS A 1 105 ? -22.214 35.527 -67.992 1.00 70.25 105 LYS A O 1
ATOM 854 N N . PHE A 1 106 ? -20.449 34.693 -66.903 1.00 75.06 106 PHE A N 1
ATOM 855 C CA . PHE A 1 106 ? -19.907 35.983 -66.531 1.00 75.06 106 PHE A CA 1
ATOM 856 C C . PHE A 1 106 ? -19.006 36.601 -67.606 1.00 75.06 106 PHE A C 1
ATOM 858 O O . PHE A 1 106 ? -19.036 37.816 -67.765 1.00 75.06 106 PHE A O 1
ATOM 865 N N . CYS A 1 107 ? -18.120 35.832 -68.268 1.00 77.94 107 CYS A N 1
ATOM 866 C CA . CYS A 1 107 ? -17.174 36.386 -69.267 1.00 77.94 107 CYS A CA 1
ATOM 867 C C . CYS A 1 107 ? -17.592 36.181 -70.703 1.00 77.94 107 CYS A C 1
ATOM 869 O O . CYS A 1 107 ? -16.966 36.775 -71.567 1.00 77.94 107 CYS A O 1
ATOM 871 N N . CYS A 1 108 ? -18.635 35.399 -70.945 1.00 72.69 108 CYS A N 1
ATOM 872 C CA . CYS A 1 108 ? -19.166 35.184 -72.272 1.00 72.69 108 CYS A CA 1
ATOM 873 C C . CYS A 1 108 ? -18.149 34.548 -73.247 1.00 72.69 108 CYS A C 1
ATOM 875 O O . CYS A 1 108 ? -18.207 34.764 -74.451 1.00 72.69 108 CYS A O 1
ATOM 877 N N . TYR A 1 109 ? -17.218 33.738 -72.726 1.00 73.31 109 TYR A N 1
ATOM 878 C CA . TYR A 1 109 ? -16.250 32.967 -73.515 1.00 73.31 109 TYR A CA 1
ATOM 879 C C . TYR A 1 109 ? -16.383 31.469 -73.242 1.00 73.31 109 TYR A C 1
ATOM 881 O O . TYR A 1 109 ? -16.736 31.060 -72.127 1.00 73.31 109 TYR A O 1
ATOM 889 N N . GLU A 1 110 ? -16.048 30.654 -74.244 1.00 68.75 110 GLU A N 1
ATOM 890 C CA . GLU A 1 110 ? -15.878 29.210 -74.085 1.00 68.75 110 GLU A CA 1
ATOM 891 C C . GLU A 1 110 ? -14.702 28.914 -73.155 1.00 68.75 110 GLU A C 1
ATOM 893 O O . GLU A 1 110 ? -13.621 29.487 -73.289 1.00 68.75 110 GLU A O 1
ATOM 898 N N . ARG A 1 111 ? -14.918 28.036 -72.172 1.00 69.56 111 ARG A N 1
ATOM 899 C CA . ARG A 1 111 ? -13.881 27.639 -71.215 1.00 69.56 111 ARG A CA 1
ATOM 900 C C . ARG A 1 111 ? -13.874 26.125 -71.044 1.00 69.56 111 ARG A C 1
ATOM 902 O O . ARG A 1 111 ? -14.913 25.467 -71.048 1.00 69.56 111 ARG A O 1
ATOM 909 N N . SER A 1 112 ? -12.676 25.585 -70.846 1.00 58.62 112 SER A N 1
ATOM 910 C CA . SER A 1 112 ? -12.406 24.151 -70.685 1.00 58.62 112 S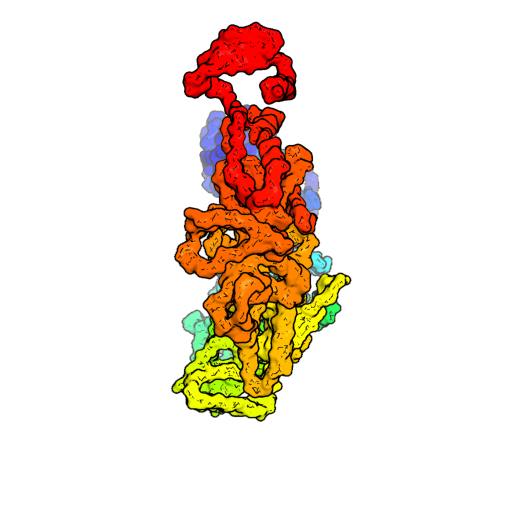ER A CA 1
ATOM 911 C C . SER A 1 112 ? -12.723 23.609 -69.278 1.00 58.62 112 SER A C 1
ATOM 913 O O . SER A 1 112 ? -12.603 22.405 -69.039 1.00 58.62 112 SER A O 1
ATOM 915 N N . ALA A 1 113 ? -13.114 24.479 -68.336 1.00 62.72 113 ALA A N 1
ATOM 916 C CA . ALA A 1 113 ? -13.332 24.164 -66.925 1.00 62.72 113 ALA A CA 1
ATOM 917 C C . ALA A 1 113 ? -14.612 24.820 -66.367 1.00 62.72 113 ALA A C 1
ATOM 919 O O . ALA A 1 113 ? -14.988 25.918 -66.770 1.00 62.72 113 ALA A O 1
ATOM 920 N N . ILE A 1 114 ? -15.254 24.172 -65.382 1.00 66.12 114 ILE A N 1
ATOM 921 C CA . ILE A 1 114 ? -16.474 24.677 -64.710 1.00 66.12 114 ILE A CA 1
ATOM 922 C C . ILE A 1 114 ? -16.241 26.021 -64.016 1.00 66.12 114 ILE A C 1
ATOM 924 O O . ILE A 1 114 ? -17.098 26.909 -64.078 1.00 66.12 114 ILE A O 1
ATOM 928 N N . ILE A 1 115 ? -15.099 26.137 -63.334 1.00 73.94 115 ILE A N 1
ATOM 929 C CA . ILE A 1 115 ? -14.663 27.346 -62.645 1.00 73.94 115 ILE A CA 1
ATOM 930 C C . ILE A 1 115 ? -13.720 28.083 -63.595 1.00 73.94 115 ILE A C 1
ATOM 932 O O . ILE A 1 115 ? -12.606 27.632 -63.850 1.00 73.94 115 ILE A O 1
ATOM 936 N N . CYS A 1 116 ? -14.196 29.195 -64.147 1.00 79.88 116 CYS A N 1
ATOM 937 C CA . CYS A 1 116 ? -13.446 30.007 -65.099 1.00 79.88 116 CYS A CA 1
ATOM 938 C C . CYS A 1 116 ? -12.285 30.725 -64.394 1.00 79.88 116 CYS A C 1
ATOM 940 O O . CYS A 1 116 ? -12.542 31.526 -63.495 1.00 79.88 116 CYS A O 1
ATOM 942 N N . SER A 1 117 ? -11.042 30.493 -64.836 1.00 77.75 117 SER A N 1
ATOM 943 C CA . SER A 1 117 ? -9.828 31.112 -64.273 1.00 77.75 117 SER A CA 1
ATOM 944 C C . SER A 1 117 ? -9.797 32.637 -64.365 1.00 77.75 117 SER A C 1
ATOM 946 O O . SER A 1 117 ? -9.134 33.277 -63.561 1.00 77.75 117 SER A O 1
ATOM 948 N N . VAL A 1 118 ? -10.579 33.230 -65.272 1.00 78.44 118 VAL A N 1
ATOM 949 C CA . VAL A 1 118 ? -10.733 34.690 -65.395 1.00 78.44 118 VAL A CA 1
ATOM 950 C C . VAL A 1 118 ? -11.754 35.255 -64.396 1.00 78.44 118 VAL A C 1
ATOM 952 O O . VAL A 1 118 ? -11.618 36.379 -63.927 1.00 78.44 118 VAL A O 1
ATOM 955 N N . CYS A 1 119 ? -12.803 34.495 -64.062 1.00 83.62 119 CYS A N 1
ATOM 956 C CA . CYS A 1 119 ? -13.882 34.962 -63.174 1.00 83.62 119 CYS A CA 1
ATOM 957 C C . CYS A 1 119 ? -13.692 34.550 -61.708 1.00 83.62 119 CYS A C 1
ATOM 959 O O . CYS A 1 119 ? -14.371 35.084 -60.833 1.00 83.62 119 CYS A O 1
ATOM 961 N N . TYR A 1 120 ? -12.807 33.588 -61.458 1.00 85.00 120 TYR A N 1
ATOM 962 C CA . TYR A 1 120 ? -12.471 33.055 -60.147 1.00 85.00 120 TYR A CA 1
ATOM 963 C C . TYR A 1 120 ? -10.955 33.104 -59.995 1.00 85.00 120 TYR A C 1
ATOM 965 O O . TYR A 1 120 ? -10.235 32.335 -60.626 1.00 85.00 120 TYR A O 1
ATOM 973 N N . LEU A 1 121 ? -10.473 34.008 -59.151 1.00 87.25 121 LEU A N 1
ATOM 974 C CA . LEU A 1 121 ? -9.050 34.283 -59.005 1.00 87.25 121 LEU A CA 1
ATOM 975 C C . LEU A 1 121 ? -8.510 33.618 -57.737 1.00 87.25 121 LEU A C 1
ATOM 977 O O . LEU A 1 121 ? -9.030 33.822 -56.637 1.00 87.25 121 LEU A O 1
ATOM 981 N N . ILE A 1 122 ? -7.442 32.833 -57.889 1.00 89.31 122 ILE A N 1
ATOM 982 C CA . ILE A 1 122 ? -6.641 32.317 -56.772 1.00 89.31 122 ILE A CA 1
ATOM 983 C C . ILE A 1 122 ? -5.524 33.323 -56.494 1.00 89.31 122 ILE A C 1
ATOM 985 O O . ILE A 1 122 ? -4.923 33.850 -57.424 1.00 89.31 122 ILE A O 1
ATOM 989 N N . SER A 1 123 ? -5.210 33.574 -55.224 1.00 90.00 123 SER A N 1
ATOM 990 C CA . SER A 1 123 ? -3.975 34.282 -54.865 1.00 90.00 123 SER A CA 1
ATOM 991 C C . SER A 1 123 ? -3.236 33.593 -53.739 1.00 90.00 123 SER A C 1
ATOM 993 O O . SER A 1 123 ? -3.828 32.925 -52.892 1.00 90.00 123 SER A O 1
ATOM 995 N N . PHE A 1 124 ? -1.924 33.789 -53.717 1.00 90.19 124 PHE A N 1
ATOM 996 C CA . PHE A 1 124 ? -1.059 33.358 -52.635 1.00 90.19 124 PHE A CA 1
ATOM 997 C C . PHE A 1 124 ? -0.325 34.583 -52.100 1.00 90.19 124 PHE A C 1
ATOM 999 O O . PHE A 1 124 ? 0.450 35.205 -52.821 1.00 90.19 124 PHE A O 1
ATOM 1006 N N . THR A 1 125 ? -0.624 34.981 -50.863 1.00 85.00 125 THR A N 1
ATOM 1007 C CA . THR A 1 125 ? -0.076 36.214 -50.280 1.00 85.00 125 THR A CA 1
ATOM 1008 C C . THR A 1 125 ? 0.505 35.969 -48.901 1.00 85.00 125 THR A C 1
ATOM 1010 O O . THR A 1 125 ? 0.057 35.084 -48.173 1.00 85.00 125 THR A O 1
ATOM 1013 N N . TRP A 1 126 ? 1.488 36.784 -48.537 1.00 83.31 126 TRP A N 1
ATOM 1014 C CA . TRP A 1 126 ? 1.978 36.882 -47.171 1.00 83.31 126 TRP A CA 1
ATOM 1015 C C . TRP A 1 126 ? 1.157 37.956 -46.462 1.00 83.31 126 TRP A C 1
ATOM 1017 O O . TRP A 1 126 ? 1.136 39.101 -46.906 1.00 83.31 126 TRP A O 1
ATOM 1027 N N . ILE A 1 127 ? 0.418 37.587 -45.416 1.00 67.12 127 ILE A N 1
ATOM 1028 C CA . ILE A 1 127 ? -0.388 38.548 -44.651 1.00 67.12 127 ILE A CA 1
ATOM 1029 C C . ILE A 1 127 ? 0.367 38.924 -43.381 1.00 67.12 127 ILE A C 1
ATOM 1031 O O . ILE A 1 127 ? 0.773 38.041 -42.624 1.00 67.12 127 ILE A O 1
ATOM 1035 N N . GLU A 1 128 ? 0.528 40.227 -43.158 1.00 57.53 128 GLU A N 1
ATOM 1036 C CA . GLU A 1 128 ? 1.028 40.804 -41.912 1.00 57.53 128 GLU A CA 1
ATOM 1037 C C . GLU A 1 128 ? -0.114 40.957 -40.901 1.00 57.53 128 GLU A C 1
ATOM 1039 O O . GLU A 1 128 ? -1.076 41.690 -41.128 1.00 57.53 128 GLU A O 1
ATOM 1044 N N . PHE A 1 129 ? -0.004 40.251 -39.778 1.00 58.31 129 PHE A N 1
ATOM 1045 C CA . PHE A 1 129 ? -0.707 40.585 -38.535 1.00 58.31 129 PHE A CA 1
ATOM 1046 C C . PHE A 1 129 ? 0.344 41.006 -37.496 1.00 58.31 129 PHE A C 1
ATOM 1048 O O . PHE A 1 129 ? 1.337 41.628 -37.859 1.00 58.31 129 PHE A O 1
ATOM 1055 N N . THR A 1 130 ? 0.230 40.586 -36.230 1.00 44.91 130 THR A N 1
ATOM 1056 C CA . THR A 1 130 ? 1.362 40.631 -35.280 1.00 44.91 130 THR A CA 1
ATOM 1057 C C . THR A 1 130 ? 2.615 39.947 -35.839 1.00 44.91 130 THR A C 1
ATOM 1059 O O . THR A 1 130 ? 3.709 40.158 -35.319 1.00 44.91 130 THR A O 1
ATOM 1062 N N . SER A 1 131 ? 2.466 39.132 -36.900 1.00 54.81 131 SER A N 1
ATOM 1063 C CA . SER A 1 131 ? 3.558 38.568 -37.680 1.00 54.81 131 SER A CA 1
ATOM 1064 C C . SER A 1 131 ? 3.138 37.989 -39.065 1.00 54.81 131 SER A C 1
ATOM 1066 O O . SER A 1 131 ? 1.949 37.775 -39.295 1.00 54.81 131 SER A O 1
ATOM 1068 N N . THR A 1 132 ? 4.081 37.771 -40.006 1.00 70.62 132 THR A N 1
ATOM 1069 C CA . THR A 1 132 ? 3.848 37.337 -41.415 1.00 70.62 132 THR A CA 1
ATOM 1070 C C . THR A 1 132 ? 3.551 35.834 -41.601 1.00 70.62 132 THR A C 1
ATOM 1072 O O . THR A 1 132 ? 4.272 34.987 -41.066 1.00 70.62 132 THR A O 1
ATOM 1075 N N . PHE A 1 133 ? 2.536 35.471 -42.404 1.00 78.06 133 PHE A N 1
ATOM 1076 C CA . PHE A 1 133 ? 2.238 34.068 -42.774 1.00 78.06 133 PHE A CA 1
ATOM 1077 C C . PHE A 1 133 ? 1.795 33.901 -44.237 1.00 78.06 133 PHE A C 1
ATOM 1079 O O . PHE A 1 133 ? 1.097 34.781 -44.746 1.00 78.06 133 PHE A O 1
ATOM 1086 N N . PRO A 1 134 ? 2.110 32.762 -44.893 1.00 86.75 134 PRO A N 1
ATOM 1087 C CA . PRO A 1 134 ? 1.637 32.464 -46.238 1.00 86.75 134 PRO A CA 1
ATOM 1088 C C . PRO A 1 134 ? 0.183 31.974 -46.221 1.00 86.75 134 PRO A C 1
ATOM 1090 O O . PRO A 1 134 ? -0.168 31.012 -45.525 1.00 86.75 134 PRO A O 1
ATOM 1093 N N . VAL A 1 135 ? -0.662 32.617 -47.025 1.00 89.38 135 VAL A N 1
ATOM 1094 C CA . VAL A 1 135 ? -2.091 32.315 -47.150 1.00 89.38 135 VAL A CA 1
ATOM 1095 C C . VAL A 1 135 ? -2.457 32.115 -48.614 1.00 89.38 135 VAL A C 1
ATOM 1097 O O . VAL A 1 135 ? -2.245 32.993 -49.452 1.00 89.38 135 VAL A O 1
ATOM 1100 N N . LEU A 1 136 ? -3.054 30.961 -48.905 1.00 92.56 136 LEU A N 1
ATOM 1101 C CA . LEU A 1 136 ? -3.681 30.660 -50.185 1.00 92.56 136 LEU A CA 1
ATOM 1102 C C . LEU A 1 136 ? -5.166 31.025 -50.117 1.00 92.56 136 LEU A C 1
ATOM 1104 O O . LEU A 1 136 ? -5.925 30.460 -49.329 1.00 92.56 136 LEU A O 1
ATOM 1108 N N . HIS A 1 137 ? -5.579 31.968 -50.952 1.00 91.50 137 HIS A N 1
ATOM 1109 C CA . HIS A 1 137 ? -6.957 32.417 -51.082 1.00 91.50 137 HIS A CA 1
ATOM 1110 C C . HIS A 1 137 ? -7.635 31.670 -52.225 1.00 91.50 137 HIS A C 1
ATOM 1112 O O . HIS A 1 137 ? -7.278 31.845 -53.390 1.00 91.50 137 HIS A O 1
ATOM 1118 N N . LEU A 1 138 ? -8.625 30.849 -51.883 1.00 91.88 138 LEU A N 1
ATOM 1119 C CA . LEU A 1 138 ? -9.451 30.127 -52.839 1.00 91.88 138 LEU A CA 1
ATOM 1120 C C . LEU A 1 138 ? -10.775 30.870 -53.069 1.00 91.88 138 LEU A C 1
ATOM 1122 O O . LEU A 1 138 ? -11.452 31.236 -52.097 1.00 91.88 138 LEU A O 1
ATOM 1126 N N . PRO A 1 139 ? -11.201 31.037 -54.332 1.00 90.44 139 PRO A N 1
ATOM 1127 C CA . PRO A 1 139 ? -12.423 31.755 -54.677 1.00 90.44 139 PRO A CA 1
ATOM 1128 C C . PRO A 1 139 ? -13.704 30.920 -54.492 1.00 90.44 139 PRO A C 1
ATOM 1130 O O . PRO A 1 139 ? -14.777 31.327 -54.926 1.00 90.44 139 PRO A O 1
ATOM 1133 N N . TRP A 1 140 ? -13.607 29.764 -53.831 1.00 90.62 140 TRP A N 1
ATOM 1134 C CA . TRP A 1 140 ? -14.711 28.845 -53.555 1.00 90.62 140 TRP A CA 1
ATOM 1135 C C . TRP A 1 140 ? -14.679 28.305 -52.117 1.00 90.62 140 TRP A C 1
ATOM 1137 O O . TRP A 1 140 ? -13.685 28.410 -51.386 1.00 90.62 140 TRP A O 1
ATOM 1147 N N . TRP A 1 141 ? -15.787 27.690 -51.720 1.00 91.06 141 TRP A N 1
ATOM 1148 C CA . TRP A 1 141 ? -16.016 27.025 -50.448 1.00 91.06 141 TRP A CA 1
ATOM 1149 C C . TRP A 1 141 ? -15.501 25.587 -50.516 1.00 91.06 141 TRP A C 1
ATOM 1151 O O . TRP A 1 141 ? -16.064 24.732 -51.206 1.00 91.06 141 TRP A O 1
ATOM 1161 N N . ASP A 1 142 ? -14.395 25.323 -49.823 1.00 89.81 142 ASP A N 1
ATOM 1162 C CA . ASP A 1 142 ? -13.712 24.034 -49.853 1.00 89.81 142 ASP A CA 1
ATOM 1163 C C . ASP A 1 142 ? -14.334 23.053 -48.850 1.00 89.81 142 ASP A C 1
ATOM 1165 O O . ASP A 1 142 ? -14.101 23.140 -47.643 1.00 89.81 142 ASP A O 1
ATOM 1169 N N . THR A 1 143 ? -15.093 22.074 -49.347 1.00 87.38 143 THR A N 1
ATOM 1170 C CA . THR A 1 143 ? -15.773 21.077 -48.495 1.00 87.38 143 THR A CA 1
ATOM 1171 C C . THR A 1 143 ? -14.925 19.840 -48.179 1.00 87.38 143 THR A C 1
ATOM 1173 O O . THR A 1 143 ? -15.371 18.960 -47.438 1.00 87.38 143 THR A O 1
ATOM 1176 N N . HIS A 1 144 ? -13.694 19.753 -48.703 1.00 86.75 144 HIS A N 1
ATOM 1177 C CA . HIS A 1 144 ? -12.824 18.589 -48.526 1.00 86.75 144 HIS A CA 1
ATOM 1178 C C . HIS A 1 144 ? -12.539 18.290 -47.046 1.00 86.75 144 HIS A C 1
ATOM 1180 O O . HIS A 1 144 ? -12.076 19.149 -46.299 1.00 86.75 144 HIS A O 1
ATOM 1186 N N . GLY A 1 145 ? -12.762 17.043 -46.626 1.00 83.88 145 GLY A N 1
ATOM 1187 C CA . GLY A 1 145 ? -12.453 16.575 -45.268 1.00 83.88 145 GLY A CA 1
ATOM 1188 C C . GLY A 1 145 ? -10.981 16.203 -45.045 1.00 83.88 145 GLY A C 1
ATOM 1189 O O . GLY A 1 145 ? -10.619 15.776 -43.951 1.00 83.88 145 GLY A O 1
ATOM 1190 N N . GLN A 1 146 ? -10.125 16.332 -46.063 1.00 86.94 146 GLN A N 1
ATOM 1191 C CA . GLN A 1 146 ? -8.720 15.914 -46.033 1.00 86.94 146 GLN A CA 1
ATOM 1192 C C . GLN A 1 146 ? -7.782 17.098 -46.272 1.00 86.94 146 GLN A C 1
ATOM 1194 O O . GLN A 1 146 ? -8.076 17.990 -47.063 1.00 86.94 146 GLN A O 1
ATOM 1199 N N . CYS A 1 147 ? -6.638 17.094 -45.589 1.00 88.75 147 CYS A N 1
ATOM 1200 C CA . CYS A 1 147 ? -5.606 18.112 -45.740 1.00 88.75 147 CYS A CA 1
ATOM 1201 C C . CYS A 1 147 ? -5.006 18.092 -47.155 1.00 88.75 147 CYS A C 1
ATOM 1203 O O . CYS A 1 147 ? -4.544 17.042 -47.601 1.00 88.75 147 CYS A O 1
ATOM 1205 N N . ILE A 1 148 ? -4.921 19.262 -47.799 1.00 86.81 148 ILE A N 1
ATOM 1206 C CA . ILE A 1 148 ? -4.351 19.462 -49.144 1.00 86.81 148 ILE A CA 1
ATOM 1207 C C . ILE A 1 148 ? -2.907 18.956 -49.289 1.00 86.81 148 ILE A C 1
ATOM 1209 O O . ILE A 1 148 ? -2.501 18.561 -50.375 1.00 86.81 148 ILE A O 1
ATOM 1213 N N . VAL A 1 149 ? -2.146 18.934 -48.191 1.00 84.06 149 VAL A N 1
ATOM 1214 C CA . VAL A 1 149 ? -0.746 18.495 -48.174 1.00 84.06 149 VAL A CA 1
ATOM 1215 C C . VAL A 1 149 ? -0.619 17.003 -47.866 1.00 84.06 149 VAL A C 1
ATOM 1217 O O . VAL A 1 149 ? -0.038 16.249 -48.638 1.00 84.06 149 VAL A O 1
ATOM 1220 N N . CYS A 1 150 ? -1.131 16.555 -46.716 1.00 80.56 150 CYS A N 1
ATOM 1221 C CA . CYS A 1 150 ? -0.837 15.215 -46.194 1.00 80.56 150 CYS A CA 1
ATOM 1222 C C . CYS A 1 150 ? -1.974 14.201 -46.343 1.00 80.56 150 CYS A C 1
ATOM 1224 O O . CYS A 1 150 ? -1.825 13.074 -45.873 1.00 80.56 150 CYS A O 1
ATOM 1226 N N . ASN A 1 151 ? -3.113 14.586 -46.932 1.00 81.44 151 ASN A N 1
ATOM 1227 C CA . ASN A 1 151 ? -4.354 13.801 -46.987 1.00 81.44 151 ASN A CA 1
ATOM 1228 C C . ASN A 1 151 ? -4.958 13.400 -45.618 1.00 81.44 151 ASN A C 1
ATOM 1230 O O . ASN A 1 151 ? -5.995 12.735 -45.591 1.00 81.44 151 ASN A O 1
ATOM 1234 N N . SER A 1 152 ? -4.358 13.767 -44.480 1.00 80.44 152 SER A N 1
ATOM 1235 C CA . SER A 1 152 ? -4.917 13.449 -43.159 1.00 80.44 152 SER A CA 1
ATOM 1236 C C . SER A 1 152 ? -6.294 14.088 -42.971 1.00 80.44 152 SER A C 1
ATOM 1238 O O . SER A 1 152 ? -6.534 15.197 -43.454 1.00 80.44 152 SER A O 1
ATOM 1240 N N . LYS A 1 153 ? -7.182 13.407 -42.236 1.00 85.56 153 LYS A N 1
ATOM 1241 C CA . LYS A 1 153 ? -8.517 13.920 -41.897 1.00 85.56 153 LYS A CA 1
ATOM 1242 C C . LYS A 1 153 ? -8.403 15.250 -41.140 1.00 85.56 153 LYS A C 1
ATOM 1244 O O . LYS A 1 153 ? -7.647 15.348 -40.173 1.00 85.56 153 LYS A O 1
ATOM 1249 N N . LEU A 1 154 ? -9.139 16.262 -41.592 1.00 87.44 154 LEU A N 1
ATOM 1250 C CA . LEU A 1 154 ? -9.191 17.583 -40.969 1.00 87.44 154 LEU A CA 1
ATOM 1251 C C . LEU A 1 154 ? -10.118 17.560 -39.754 1.00 87.44 154 LEU A C 1
ATOM 1253 O O . LEU A 1 154 ? -11.197 16.967 -39.778 1.00 87.44 154 LEU A O 1
ATOM 1257 N N . ILE A 1 155 ? -9.699 18.238 -38.690 1.00 85.81 155 ILE A N 1
ATOM 1258 C CA . ILE A 1 155 ? -10.480 18.380 -37.463 1.00 85.81 155 ILE A CA 1
ATOM 1259 C C . ILE A 1 155 ? -11.352 19.626 -37.618 1.00 85.81 155 ILE A C 1
ATOM 1261 O O . ILE A 1 155 ? -10.830 20.737 -37.733 1.00 85.81 155 ILE A O 1
ATOM 1265 N N . SER A 1 156 ? -12.674 19.450 -37.633 1.00 81.81 156 SER A N 1
ATOM 1266 C CA . SER A 1 156 ? -13.628 20.565 -37.666 1.00 81.81 156 SER A CA 1
ATOM 1267 C C . SER A 1 156 ? -13.707 21.215 -36.286 1.00 81.81 156 SER A C 1
ATOM 1269 O O . SER A 1 156 ? -13.858 20.515 -35.286 1.00 81.81 156 SER A O 1
ATOM 1271 N N . LYS A 1 157 ? -13.616 22.544 -36.227 1.00 77.12 157 LYS A N 1
ATOM 1272 C CA . LYS A 1 157 ? -13.733 23.321 -34.979 1.00 77.12 157 LYS A CA 1
ATOM 1273 C C . LYS A 1 157 ? -15.000 24.163 -34.931 1.00 77.12 157 LYS A C 1
ATOM 1275 O O . LYS A 1 157 ? -15.607 24.286 -33.877 1.00 77.12 157 LYS A O 1
ATOM 1280 N N . SER A 1 158 ? -15.418 24.692 -36.074 1.00 80.38 158 SER A N 1
ATOM 1281 C CA . SER A 1 158 ? -16.687 25.399 -36.227 1.00 80.38 158 SER A CA 1
ATOM 1282 C C . SER A 1 158 ? -17.307 25.062 -37.578 1.00 80.38 158 SER A C 1
ATOM 1284 O O . SER A 1 158 ? -16.763 24.277 -38.359 1.00 80.38 158 SER A O 1
ATOM 1286 N N . ASN A 1 159 ? -18.446 25.675 -37.882 1.00 77.88 159 ASN A N 1
ATOM 1287 C CA . ASN A 1 159 ? -19.091 25.532 -39.176 1.00 77.88 159 ASN A CA 1
ATOM 1288 C C . ASN A 1 159 ? -18.348 26.251 -40.324 1.00 77.88 159 ASN A C 1
ATOM 1290 O O . ASN A 1 159 ? -18.804 26.164 -41.457 1.00 77.88 159 ASN A O 1
ATOM 1294 N N . CYS A 1 160 ? -17.241 26.952 -40.070 1.00 86.06 160 CYS A N 1
ATOM 1295 C CA . CYS A 1 160 ? -16.420 27.621 -41.086 1.00 86.06 160 CYS A CA 1
ATOM 1296 C C . CYS A 1 160 ? -14.910 27.487 -40.822 1.00 86.06 160 CYS A C 1
ATOM 1298 O O . CYS A 1 160 ? -14.117 28.175 -41.462 1.00 86.06 160 CYS A O 1
ATOM 1300 N N . GLN A 1 161 ? -14.500 26.623 -39.884 1.00 89.81 161 GLN A N 1
ATOM 1301 C CA . GLN A 1 161 ? -13.095 26.395 -39.544 1.00 89.81 161 GLN A CA 1
ATOM 1302 C C . GLN A 1 161 ? -12.786 24.908 -39.393 1.00 89.81 161 GLN A C 1
ATOM 1304 O O . GLN A 1 161 ? -13.449 24.183 -38.643 1.00 89.81 161 GLN A O 1
ATOM 1309 N N . LYS A 1 162 ? -11.728 24.471 -40.075 1.00 90.62 162 LYS A N 1
ATOM 1310 C CA . LYS A 1 162 ? -11.159 23.121 -39.977 1.00 90.62 162 LYS A CA 1
ATOM 1311 C C . LYS A 1 162 ? -9.634 23.215 -40.033 1.00 90.62 162 LYS A C 1
ATOM 1313 O O . LYS A 1 162 ? -9.099 24.147 -40.629 1.00 90.62 162 LYS A O 1
ATOM 1318 N N . TRP A 1 163 ? -8.919 22.280 -39.416 1.00 89.38 163 TRP A N 1
ATOM 1319 C CA . TRP A 1 163 ? -7.454 22.337 -39.381 1.00 89.38 163 TRP A CA 1
ATOM 1320 C C . TRP A 1 163 ? -6.793 20.958 -39.412 1.00 89.38 163 TRP A C 1
ATOM 1322 O O . TRP A 1 163 ? -7.392 19.943 -39.047 1.00 89.38 163 TRP A O 1
ATOM 1332 N N . CYS A 1 164 ? -5.543 20.931 -39.871 1.00 85.56 164 CYS A N 1
ATOM 1333 C CA . CYS A 1 164 ? -4.685 19.753 -39.857 1.00 85.56 164 CYS A CA 1
ATOM 1334 C C . CYS A 1 164 ? -3.658 19.876 -38.733 1.00 85.56 164 CYS A C 1
ATOM 1336 O O . CYS A 1 164 ? -2.742 20.690 -38.830 1.00 85.56 164 CYS A O 1
ATOM 1338 N N . SER A 1 165 ? -3.754 19.023 -37.713 1.00 74.88 165 SER A N 1
ATOM 1339 C CA . SER A 1 165 ? -2.787 18.996 -36.608 1.00 74.88 165 SER A CA 1
ATOM 1340 C C . SER A 1 165 ? -1.409 18.466 -37.000 1.00 74.88 165 SER A C 1
ATOM 1342 O O . SER A 1 165 ? -0.427 18.764 -36.331 1.00 74.88 165 SER A O 1
ATOM 1344 N N . TYR A 1 166 ? -1.320 17.700 -38.090 1.00 72.56 166 TYR A N 1
ATOM 1345 C CA . TYR A 1 166 ? -0.060 17.136 -38.575 1.00 72.56 166 TYR A CA 1
ATOM 1346 C C . TYR A 1 166 ? 0.766 18.135 -39.395 1.00 72.56 166 TYR A C 1
ATOM 1348 O O . TYR A 1 166 ? 1.981 18.198 -39.248 1.00 72.56 166 TYR A O 1
ATOM 1356 N N . CYS A 1 167 ? 0.113 18.915 -40.263 1.00 77.19 167 CYS A N 1
ATOM 1357 C CA . CYS A 1 167 ? 0.783 19.907 -41.111 1.00 77.19 167 CYS A CA 1
ATOM 1358 C C . CYS A 1 167 ? 0.718 21.332 -40.556 1.00 77.19 167 CYS A C 1
ATOM 1360 O O . CYS A 1 167 ? 1.386 22.194 -41.109 1.00 77.19 167 CYS A O 1
ATOM 1362 N N . ILE A 1 168 ? -0.083 21.575 -39.512 1.00 78.19 168 ILE A N 1
ATOM 1363 C CA . ILE A 1 168 ? -0.394 22.911 -38.982 1.00 78.19 168 ILE A CA 1
ATOM 1364 C C . ILE A 1 168 ? -0.900 23.828 -40.104 1.00 78.19 168 ILE A C 1
ATOM 1366 O O . ILE A 1 168 ? -0.307 24.843 -40.454 1.00 78.19 168 ILE A O 1
ATOM 1370 N N . ILE A 1 169 ? -2.007 23.406 -40.717 1.00 86.81 169 ILE A N 1
ATOM 1371 C CA . ILE A 1 169 ? -2.685 24.156 -41.778 1.00 86.81 169 ILE A CA 1
ATOM 1372 C C . ILE A 1 169 ? -4.114 24.422 -41.331 1.00 86.81 169 ILE A C 1
ATOM 1374 O O . ILE A 1 169 ? -4.831 23.484 -40.961 1.00 86.81 169 ILE A O 1
ATOM 1378 N N . ILE A 1 170 ? -4.520 25.686 -41.384 1.00 89.31 170 ILE A N 1
ATOM 1379 C CA . ILE A 1 170 ? -5.833 26.157 -40.944 1.00 89.31 170 ILE A CA 1
ATOM 1380 C C . ILE A 1 170 ? -6.638 26.562 -42.175 1.00 89.31 170 ILE A C 1
ATOM 1382 O O . ILE A 1 170 ? -6.148 27.279 -43.039 1.00 89.31 170 ILE A O 1
ATOM 1386 N N . TYR A 1 171 ? -7.882 26.109 -42.249 1.00 92.06 171 TYR A N 1
ATOM 1387 C CA . TYR A 1 171 ? -8.821 26.450 -43.309 1.00 92.06 171 TYR A CA 1
ATOM 1388 C C . TYR A 1 171 ? -9.922 27.300 -42.688 1.00 92.06 171 TYR A C 1
ATOM 1390 O O . TYR A 1 171 ? -10.606 26.837 -41.770 1.00 92.06 171 TYR A O 1
ATOM 1398 N N . THR A 1 172 ? -10.112 28.514 -43.195 1.00 91.62 172 THR A N 1
ATOM 1399 C CA . THR A 1 172 ? -11.165 29.431 -42.745 1.00 91.62 172 THR A CA 1
ATOM 1400 C C . THR A 1 172 ? -12.064 29.822 -43.917 1.00 91.62 172 THR A C 1
ATOM 1402 O O . THR A 1 172 ? -11.599 30.266 -44.964 1.00 91.62 172 THR A O 1
ATOM 1405 N N . GLY A 1 173 ? -13.371 29.619 -43.769 1.00 91.00 173 GLY A N 1
ATOM 1406 C CA . GLY A 1 173 ? -14.378 29.940 -44.780 1.00 91.00 173 GLY A CA 1
ATOM 1407 C C . GLY A 1 173 ? -15.115 31.246 -44.474 1.00 91.00 173 GLY A C 1
ATOM 1408 O O . GLY A 1 173 ? -15.518 31.488 -43.336 1.00 91.00 173 GLY A O 1
ATOM 1409 N N . CYS A 1 174 ? -15.374 32.074 -45.490 1.00 92.25 174 CYS A N 1
ATOM 1410 C CA . CYS A 1 174 ? -16.239 33.251 -45.356 1.00 92.25 174 CYS A CA 1
ATOM 1411 C C . CYS A 1 174 ? -17.700 32.929 -45.705 1.00 92.25 174 CYS A C 1
ATOM 1413 O O . CYS A 1 174 ? -18.034 32.722 -46.872 1.00 92.25 174 CYS A O 1
ATOM 1415 N N . ARG A 1 175 ? -18.592 32.958 -44.708 1.00 91.25 175 ARG A N 1
ATOM 1416 C CA . ARG A 1 175 ? -20.028 32.655 -44.867 1.00 91.25 175 ARG A CA 1
ATOM 1417 C C . ARG A 1 175 ? -20.816 33.666 -45.712 1.00 91.25 175 ARG A C 1
ATOM 1419 O O . ARG A 1 175 ? -21.945 33.375 -46.074 1.00 91.25 175 ARG A O 1
ATOM 1426 N N . TYR A 1 176 ? -20.253 34.829 -46.032 1.00 90.06 176 TYR A N 1
ATOM 1427 C CA . TYR A 1 176 ? -20.910 35.848 -46.866 1.00 90.06 176 TYR A CA 1
ATOM 1428 C C . TYR A 1 176 ? -20.491 35.779 -48.342 1.00 90.06 176 TYR A C 1
ATOM 1430 O O . TYR A 1 176 ? -21.221 36.242 -49.212 1.00 90.06 176 TYR A O 1
ATOM 1438 N N . CYS A 1 177 ? -19.311 35.217 -48.618 1.00 90.56 177 CYS A N 1
ATOM 1439 C CA . CYS A 1 177 ? -18.695 35.207 -49.949 1.00 90.56 177 CYS A CA 1
ATOM 1440 C C . CYS A 1 177 ? -18.498 33.800 -50.519 1.00 90.56 177 CYS A C 1
ATOM 1442 O O . CYS A 1 177 ? -18.178 33.671 -51.696 1.00 90.56 177 CYS A O 1
ATOM 1444 N N . LEU A 1 178 ? -18.634 32.764 -49.683 1.00 90.44 178 LEU A N 1
ATOM 1445 C CA . LEU A 1 178 ? -18.303 31.376 -50.007 1.00 90.44 178 LEU A CA 1
ATOM 1446 C C . LEU A 1 178 ? -16.874 31.205 -50.554 1.00 90.44 178 LEU A C 1
ATOM 1448 O O . LEU A 1 178 ? -16.645 30.481 -51.513 1.00 90.44 178 LEU A O 1
ATOM 1452 N N . THR A 1 179 ? -15.901 31.865 -49.924 1.00 92.12 179 THR A N 1
ATOM 1453 C CA . THR A 1 179 ? -14.459 31.761 -50.233 1.00 92.12 179 THR A CA 1
ATOM 1454 C C . THR A 1 179 ? -13.724 31.058 -49.094 1.00 92.12 179 THR A C 1
ATOM 1456 O O . THR A 1 179 ? -14.148 31.185 -47.940 1.00 92.12 179 THR A O 1
ATOM 1459 N N . THR A 1 180 ? -12.586 30.418 -49.372 1.00 93.12 180 THR A N 1
ATOM 1460 C CA . THR A 1 180 ? -11.767 29.734 -48.353 1.00 93.12 180 THR A CA 1
ATOM 1461 C C . THR A 1 180 ? -10.352 30.298 -48.313 1.00 93.12 180 THR A C 1
ATOM 1463 O O . THR A 1 180 ? -9.693 30.387 -49.342 1.00 93.12 180 THR A O 1
ATOM 1466 N N . ASN A 1 181 ? -9.848 30.616 -47.125 1.00 92.69 181 ASN A N 1
ATOM 1467 C CA . ASN A 1 181 ? -8.432 30.878 -46.900 1.00 92.69 181 ASN A CA 1
ATOM 1468 C C . ASN A 1 181 ? -7.777 29.616 -46.328 1.00 92.69 181 ASN A C 1
ATOM 1470 O O . ASN A 1 181 ? -8.246 29.073 -45.326 1.00 92.69 181 ASN A O 1
ATOM 1474 N N . ILE A 1 182 ? -6.681 29.173 -46.939 1.00 92.56 182 ILE A N 1
ATOM 1475 C CA . ILE A 1 182 ? -5.810 28.116 -46.421 1.00 92.56 182 ILE A CA 1
ATOM 1476 C C . ILE A 1 182 ? -4.540 28.783 -45.901 1.00 92.56 182 ILE A C 1
ATOM 1478 O O . ILE A 1 182 ? -3.755 29.342 -46.664 1.00 92.56 182 ILE A O 1
ATOM 1482 N N . ILE A 1 183 ? -4.356 28.739 -44.590 1.00 89.94 183 ILE A N 1
ATOM 1483 C CA . ILE A 1 183 ? -3.274 29.400 -43.866 1.00 89.94 183 ILE A CA 1
ATOM 1484 C C . ILE A 1 183 ? -2.234 28.339 -43.508 1.00 89.94 183 ILE A C 1
ATOM 1486 O O . ILE A 1 183 ? -2.542 27.369 -42.809 1.00 89.94 183 ILE A O 1
ATOM 1490 N N . PHE A 1 184 ? -1.003 28.527 -43.975 1.00 86.44 184 PHE A N 1
ATOM 1491 C CA . PHE A 1 184 ? 0.118 27.631 -43.696 1.00 86.44 184 PHE A CA 1
ATOM 1492 C C . PHE A 1 184 ? 0.884 28.113 -42.453 1.00 86.44 184 PHE A C 1
ATOM 1494 O O . PHE A 1 184 ? 1.938 28.738 -42.557 1.00 86.44 184 PHE A O 1
ATOM 1501 N N . GLY A 1 185 ? 0.326 27.856 -41.268 1.00 77.94 185 GLY A N 1
ATOM 1502 C CA . GLY A 1 185 ? 0.883 28.286 -39.983 1.00 77.94 185 GLY A CA 1
ATOM 1503 C C . GLY A 1 185 ? -0.186 28.512 -38.911 1.00 77.94 185 GLY A C 1
ATOM 1504 O O . GLY A 1 185 ? -1.337 28.108 -39.078 1.00 77.94 185 GLY A O 1
ATOM 1505 N N . ILE A 1 186 ? 0.202 29.161 -37.807 1.00 74.56 186 ILE A N 1
ATOM 1506 C CA . ILE A 1 186 ? -0.675 29.499 -36.672 1.00 74.56 186 ILE A CA 1
ATOM 1507 C C . ILE A 1 186 ? -0.894 31.011 -36.659 1.00 74.56 186 ILE A C 1
ATOM 1509 O O . ILE A 1 186 ? 0.068 31.757 -36.541 1.00 74.56 186 ILE A O 1
ATOM 1513 N N . THR A 1 187 ? -2.144 31.457 -36.747 1.00 76.12 187 THR A N 1
ATOM 1514 C CA . THR A 1 187 ? -2.535 32.868 -36.609 1.00 76.12 187 THR A CA 1
ATOM 1515 C C . THR A 1 187 ? -3.821 32.955 -35.799 1.00 76.12 187 THR A C 1
ATOM 1517 O O . THR A 1 187 ? -4.644 32.040 -35.847 1.00 76.12 187 THR A O 1
ATOM 1520 N N . GLU A 1 188 ? -3.989 34.049 -35.064 1.00 77.06 188 GLU A N 1
ATOM 1521 C CA . GLU A 1 188 ? -5.176 34.317 -34.245 1.00 77.06 188 GLU A CA 1
ATOM 1522 C C . GLU A 1 188 ? -6.352 34.795 -35.097 1.00 77.06 188 GLU A C 1
ATOM 1524 O O . GLU A 1 188 ? -7.505 34.519 -34.778 1.00 77.06 188 GLU A O 1
ATOM 1529 N N . ASN A 1 189 ? -6.067 35.462 -36.219 1.00 82.38 189 ASN A N 1
ATOM 1530 C CA . ASN A 1 189 ? -7.072 36.088 -37.070 1.00 82.38 189 ASN A CA 1
ATOM 1531 C C . ASN A 1 189 ? -6.870 35.731 -38.545 1.00 82.38 189 ASN A C 1
ATOM 1533 O O . ASN A 1 189 ? -5.753 35.529 -39.026 1.00 82.38 189 ASN A O 1
ATOM 1537 N N . SER A 1 190 ? -7.978 35.690 -39.282 1.00 85.94 190 SER A N 1
ATOM 1538 C CA . SER A 1 190 ? -8.011 35.625 -40.744 1.00 85.94 190 SER A CA 1
ATOM 1539 C C . SER A 1 190 ? -8.981 36.673 -41.279 1.00 85.94 190 SER A C 1
ATOM 1541 O O . SER A 1 190 ? -9.971 36.992 -40.625 1.00 85.94 190 SER A O 1
ATOM 1543 N N . GLN A 1 191 ? -8.721 37.203 -42.472 1.00 87.00 191 GLN A N 1
ATOM 1544 C CA . GLN A 1 191 ? -9.597 38.171 -43.129 1.00 87.00 191 GLN A CA 1
ATOM 1545 C C . GLN A 1 191 ? -10.025 37.652 -44.504 1.00 87.00 191 GLN A C 1
ATOM 1547 O O . GLN A 1 191 ? -9.196 37.198 -45.299 1.00 87.00 191 GLN A O 1
ATOM 1552 N N . CYS A 1 192 ? -11.318 37.736 -44.820 1.00 88.50 192 CYS A N 1
ATOM 1553 C CA . CYS A 1 192 ? -11.793 37.450 -46.174 1.00 88.50 192 CYS A CA 1
ATOM 1554 C C . CYS A 1 192 ? -11.281 38.527 -47.145 1.00 88.50 192 CYS A C 1
ATOM 1556 O O . CYS A 1 192 ? -11.548 39.712 -46.943 1.00 88.50 192 CYS A O 1
ATOM 1558 N N . LYS A 1 193 ? -10.593 38.136 -48.228 1.00 85.12 193 LYS A N 1
ATOM 1559 C CA . LYS A 1 193 ? -10.080 39.100 -49.221 1.00 85.12 193 LYS A CA 1
ATOM 1560 C C . LYS A 1 193 ? -11.188 39.871 -49.941 1.00 85.12 193 LYS A C 1
ATOM 1562 O O . LYS A 1 193 ? -10.963 41.042 -50.234 1.00 85.12 193 LYS A O 1
ATOM 1567 N N . LYS A 1 194 ? -12.358 39.250 -50.145 1.00 85.94 194 LYS A N 1
ATOM 1568 C CA . LYS A 1 194 ? -13.516 39.845 -50.827 1.00 85.94 194 LYS A CA 1
ATOM 1569 C C . LYS A 1 194 ? -14.238 40.889 -49.974 1.00 85.94 194 LYS A C 1
ATOM 1571 O O . LYS A 1 194 ? -14.163 42.073 -50.257 1.00 85.94 194 LYS A O 1
ATOM 1576 N N . CYS A 1 195 ? -14.890 40.473 -48.886 1.00 87.31 195 CYS A N 1
ATOM 1577 C CA . CYS A 1 195 ? -15.720 41.375 -48.073 1.00 87.31 195 CYS A CA 1
ATOM 1578 C C . CYS A 1 195 ? -14.981 42.029 -46.895 1.00 87.31 195 CYS A C 1
ATOM 1580 O O . CYS A 1 195 ? -15.623 42.638 -46.045 1.00 87.31 195 CYS A O 1
ATOM 1582 N N . LYS A 1 196 ? -13.663 41.820 -46.767 1.00 87.06 196 LYS A N 1
ATOM 1583 C CA . LYS A 1 196 ? -12.793 42.364 -45.702 1.00 87.06 196 LYS A CA 1
ATOM 1584 C C . LYS A 1 196 ? -13.208 42.048 -44.255 1.00 87.06 196 LYS A C 1
ATOM 1586 O O . LYS A 1 196 ? -12.598 42.556 -43.320 1.00 87.06 196 LYS A O 1
ATOM 1591 N N . ARG A 1 197 ? -14.187 41.163 -44.039 1.00 86.00 197 ARG A N 1
ATOM 1592 C CA . ARG A 1 197 ? -14.624 40.739 -42.699 1.00 86.00 197 ARG A CA 1
ATOM 1593 C C . ARG A 1 197 ? -13.546 39.888 -42.022 1.00 86.00 197 ARG A C 1
ATOM 1595 O O . ARG A 1 197 ? -12.991 38.981 -42.651 1.00 86.00 197 ARG A O 1
ATOM 1602 N N . LEU A 1 198 ? -13.287 40.186 -40.751 1.00 86.31 198 LEU A N 1
ATOM 1603 C CA . LEU A 1 198 ? -12.376 39.446 -39.878 1.00 86.31 198 LEU A CA 1
ATOM 1604 C C . LEU A 1 198 ? -13.064 38.210 -39.283 1.00 86.31 198 LEU A C 1
ATOM 1606 O O . LEU A 1 198 ? -14.261 38.225 -38.995 1.00 86.31 198 LEU A O 1
ATOM 1610 N N . SER A 1 199 ? -12.291 37.145 -39.091 1.00 81.81 199 SER A N 1
ATOM 1611 C CA . SER A 1 199 ? -12.693 35.918 -38.406 1.00 81.81 199 SER A CA 1
ATOM 1612 C C . SER A 1 199 ? -11.608 35.496 -37.416 1.00 81.81 199 SER A C 1
ATOM 1614 O O . SER A 1 199 ? -10.473 35.247 -37.832 1.00 81.81 199 SER A O 1
ATOM 1616 N N . PHE A 1 200 ? -11.977 35.378 -36.141 1.00 83.81 200 PHE A N 1
ATOM 1617 C CA . PHE A 1 200 ? -11.111 34.877 -35.071 1.00 83.81 200 PHE A CA 1
ATOM 1618 C C . PHE A 1 200 ? -10.947 33.358 -35.173 1.00 83.81 200 PHE A C 1
ATOM 1620 O O . PHE 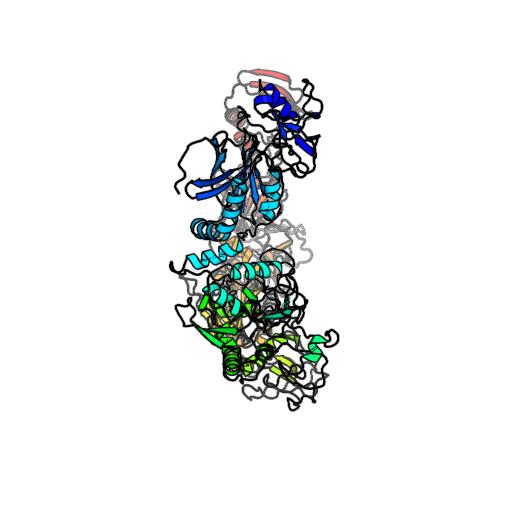A 1 200 ? -11.929 32.637 -35.371 1.00 83.81 200 PHE A O 1
ATOM 1627 N N . ILE A 1 201 ? -9.720 32.866 -35.042 1.00 80.69 201 ILE A N 1
ATOM 1628 C CA . ILE A 1 201 ? -9.365 31.447 -35.102 1.00 80.69 201 ILE A CA 1
ATOM 1629 C C . ILE A 1 201 ? -9.263 30.907 -33.678 1.00 80.69 201 ILE A C 1
ATOM 1631 O O . ILE A 1 201 ? -8.391 31.298 -32.910 1.00 80.69 201 ILE A O 1
ATOM 1635 N N . ASN A 1 202 ? -10.138 29.962 -33.335 1.00 68.00 202 ASN A N 1
ATOM 1636 C CA . ASN A 1 202 ? -10.180 29.359 -32.003 1.00 68.00 202 ASN A CA 1
ATOM 1637 C C . ASN A 1 202 ? -9.463 27.994 -31.996 1.00 68.00 202 ASN A C 1
ATOM 1639 O O . ASN A 1 202 ? -10.091 26.928 -32.017 1.00 68.00 202 ASN A O 1
ATOM 1643 N N . ILE A 1 203 ? -8.126 28.022 -32.051 1.00 63.97 203 ILE A N 1
ATOM 1644 C CA . ILE A 1 203 ? -7.274 26.826 -31.988 1.00 63.97 203 ILE A CA 1
ATOM 1645 C C . ILE A 1 203 ? -6.285 26.988 -30.830 1.00 63.97 203 ILE A C 1
ATOM 1647 O O . ILE A 1 203 ? -5.297 27.701 -30.945 1.00 63.97 203 ILE A O 1
ATOM 1651 N N . ASN A 1 204 ? -6.527 26.277 -29.726 1.00 56.84 204 ASN A N 1
ATOM 1652 C CA . ASN A 1 204 ? -5.592 26.210 -28.601 1.00 56.84 204 ASN A CA 1
ATOM 1653 C C . ASN A 1 204 ? -4.319 25.451 -29.030 1.00 56.84 204 ASN A C 1
ATOM 1655 O O . ASN A 1 204 ? -4.336 24.220 -29.120 1.00 56.84 204 ASN A O 1
ATOM 1659 N N . THR A 1 205 ? -3.220 26.159 -29.292 1.00 53.59 205 THR A N 1
ATOM 1660 C CA . THR A 1 205 ? -1.874 25.576 -29.472 1.00 53.59 205 THR A CA 1
ATOM 1661 C C . THR A 1 205 ? -0.928 26.023 -28.352 1.00 53.59 205 THR A C 1
ATOM 1663 O O . THR A 1 205 ? -1.087 27.116 -27.828 1.00 53.59 205 THR A O 1
ATOM 1666 N N . LEU A 1 206 ? 0.007 25.135 -27.973 1.00 53.16 206 LEU A N 1
ATOM 1667 C CA . LEU A 1 206 ? 0.929 25.191 -26.815 1.00 53.16 206 LEU A CA 1
ATOM 1668 C C . LEU A 1 206 ? 1.690 26.533 -26.589 1.00 53.16 206 LEU A C 1
ATOM 1670 O O . LEU A 1 206 ? 1.841 27.297 -27.538 1.00 53.16 206 LEU A O 1
ATOM 1674 N N . PRO A 1 207 ? 2.274 26.760 -25.384 1.00 42.75 207 PRO A N 1
ATOM 1675 C CA . PRO A 1 207 ? 2.685 28.085 -24.883 1.00 42.75 207 PRO A CA 1
ATOM 1676 C C . PRO A 1 207 ? 3.852 28.828 -25.566 1.00 42.75 207 PRO A C 1
ATOM 1678 O O . PRO A 1 207 ? 3.949 30.027 -25.362 1.00 42.75 207 PRO A O 1
ATOM 1681 N N . ASP A 1 208 ? 4.709 28.207 -26.386 1.00 52.59 208 ASP A N 1
ATOM 1682 C CA . ASP A 1 208 ? 5.911 28.881 -26.936 1.00 52.59 208 ASP A CA 1
ATOM 1683 C C . ASP A 1 208 ? 5.937 28.923 -28.472 1.00 52.59 208 ASP A C 1
ATOM 1685 O O . ASP A 1 208 ? 6.755 28.300 -29.152 1.00 52.59 208 ASP A O 1
ATOM 1689 N N . VAL A 1 209 ? 5.002 29.675 -29.054 1.00 52.66 209 VAL A N 1
ATOM 1690 C CA . VAL A 1 209 ? 4.784 29.727 -30.513 1.00 52.66 209 VAL A CA 1
ATOM 1691 C C . VAL A 1 209 ? 5.866 30.537 -31.253 1.00 52.66 209 VAL A C 1
ATOM 1693 O O . VAL A 1 209 ? 6.100 30.301 -32.438 1.00 52.66 209 VAL A O 1
ATOM 1696 N N . LYS A 1 210 ? 6.569 31.465 -30.586 1.00 53.22 210 LYS A N 1
ATOM 1697 C CA . LYS A 1 210 ? 7.386 32.490 -31.268 1.00 53.22 210 LYS A CA 1
ATOM 1698 C C . LYS A 1 210 ? 8.674 31.942 -31.908 1.00 53.22 210 LYS A C 1
ATOM 1700 O O . LYS A 1 210 ? 8.885 32.173 -33.095 1.00 53.22 210 LYS A O 1
ATOM 1705 N N . ASN A 1 211 ? 9.472 31.151 -31.182 1.00 51.41 211 ASN A N 1
ATOM 1706 C CA . ASN A 1 211 ? 10.740 30.598 -31.699 1.00 51.41 211 ASN A CA 1
ATOM 1707 C C . ASN A 1 211 ? 10.515 29.456 -32.700 1.00 51.41 211 ASN A C 1
ATOM 1709 O O . ASN A 1 211 ? 11.194 29.354 -33.714 1.00 51.41 211 ASN A O 1
ATOM 1713 N N . ILE A 1 212 ? 9.508 28.617 -32.461 1.00 56.12 212 ILE A N 1
ATOM 1714 C CA . ILE A 1 212 ? 9.130 27.495 -33.335 1.00 56.12 212 ILE A CA 1
ATOM 1715 C C . ILE A 1 212 ? 8.651 27.976 -34.718 1.00 56.12 212 ILE A C 1
ATOM 1717 O O . ILE A 1 212 ? 8.854 27.297 -35.731 1.00 56.12 212 ILE A O 1
ATOM 1721 N N . ARG A 1 213 ? 8.014 29.150 -34.757 1.00 60.31 213 ARG A N 1
ATOM 1722 C CA . ARG A 1 213 ? 7.411 29.743 -35.951 1.00 60.31 213 ARG A CA 1
ATOM 1723 C C . ARG A 1 213 ? 8.433 30.099 -37.028 1.00 60.31 213 ARG A C 1
ATOM 1725 O O . ARG A 1 213 ? 8.198 29.790 -38.195 1.00 60.31 213 ARG A O 1
ATOM 1732 N N . GLU A 1 214 ? 9.551 30.713 -36.654 1.00 60.56 214 GLU A N 1
ATOM 1733 C CA . GLU A 1 214 ? 10.580 31.132 -37.613 1.00 60.56 214 GLU A CA 1
ATOM 1734 C C . GLU A 1 214 ? 11.221 29.923 -38.308 1.00 60.56 214 GLU A C 1
ATOM 1736 O O . GLU A 1 214 ? 11.355 29.893 -39.534 1.00 60.56 214 GLU A O 1
ATOM 1741 N N . TYR A 1 215 ? 11.498 28.861 -37.545 1.00 61.12 215 TYR A N 1
ATOM 1742 C CA . TYR A 1 215 ? 12.020 27.611 -38.093 1.00 61.12 215 TYR A CA 1
ATOM 1743 C C . TYR A 1 215 ? 11.033 26.929 -39.041 1.00 61.12 215 TYR A C 1
ATOM 1745 O O . TYR A 1 215 ? 11.439 26.469 -40.106 1.00 61.12 215 TYR A O 1
ATOM 1753 N N . PHE A 1 216 ? 9.740 26.877 -38.702 1.00 67.88 216 PHE A N 1
ATOM 1754 C CA . PHE A 1 216 ? 8.732 26.277 -39.582 1.00 67.88 216 PHE A CA 1
ATOM 1755 C C . PHE A 1 216 ? 8.630 26.988 -40.933 1.00 67.88 216 PHE A C 1
ATOM 1757 O O . PHE A 1 216 ? 8.580 26.325 -41.974 1.00 67.88 216 PHE A O 1
ATOM 1764 N N . LEU A 1 217 ? 8.609 28.325 -40.911 1.00 69.00 217 LEU A N 1
ATOM 1765 C CA . LEU A 1 217 ? 8.564 29.133 -42.125 1.00 69.00 217 LEU A CA 1
ATOM 1766 C C . LEU A 1 217 ? 9.816 28.882 -42.969 1.00 69.00 217 LEU A C 1
ATOM 1768 O O . LEU A 1 217 ? 9.683 28.534 -44.140 1.00 69.00 217 LEU A O 1
ATOM 1772 N N . ARG A 1 218 ? 11.006 28.922 -42.351 1.00 66.19 218 ARG A N 1
ATOM 1773 C CA . ARG A 1 218 ? 12.292 28.677 -43.022 1.00 66.19 218 ARG A CA 1
ATOM 1774 C C . ARG A 1 218 ? 12.389 27.286 -43.655 1.00 66.19 218 ARG A C 1
ATOM 1776 O O . ARG A 1 218 ? 12.887 27.159 -44.770 1.00 66.19 218 ARG A O 1
ATOM 1783 N N . LEU A 1 219 ? 11.893 26.249 -42.975 1.00 64.75 219 LEU A N 1
ATOM 1784 C CA . LEU A 1 219 ? 11.896 24.868 -43.479 1.00 64.75 219 LEU A CA 1
ATOM 1785 C C . LEU A 1 219 ? 11.016 24.679 -44.723 1.00 64.75 219 LEU A C 1
ATOM 1787 O O . LEU A 1 219 ? 11.281 23.786 -45.525 1.00 64.75 219 LEU A O 1
ATOM 1791 N N . ASN A 1 220 ? 9.976 25.500 -44.887 1.00 71.75 220 ASN A N 1
ATOM 1792 C CA . ASN A 1 220 ? 9.008 25.374 -45.975 1.00 71.75 220 ASN A CA 1
ATOM 1793 C C . ASN A 1 220 ? 9.089 26.492 -47.027 1.00 71.75 220 ASN A C 1
ATOM 1795 O O . ASN A 1 220 ? 8.358 26.420 -48.015 1.00 71.75 220 ASN A O 1
ATOM 1799 N N . THR A 1 221 ? 9.994 27.470 -46.884 1.00 77.25 221 THR A N 1
ATOM 1800 C CA . THR A 1 221 ? 10.153 28.611 -47.809 1.00 77.25 221 THR A CA 1
ATOM 1801 C C . THR A 1 221 ? 10.209 28.192 -49.273 1.00 77.25 221 THR A C 1
ATOM 1803 O O . THR A 1 221 ? 9.516 28.765 -50.109 1.00 77.25 221 THR A O 1
ATOM 1806 N N . HIS A 1 222 ? 10.978 27.151 -49.598 1.00 76.19 222 HIS A N 1
ATOM 1807 C CA . HIS A 1 222 ? 11.085 26.671 -50.974 1.00 76.19 222 HIS A CA 1
ATOM 1808 C C . HIS A 1 222 ? 9.737 26.180 -51.533 1.00 76.19 222 HIS A C 1
ATOM 1810 O O . HIS A 1 222 ? 9.382 26.508 -52.664 1.00 76.19 222 HIS A O 1
ATOM 1816 N N . ASN A 1 223 ? 8.949 25.459 -50.729 1.00 81.19 223 ASN A N 1
ATOM 1817 C CA . ASN A 1 223 ? 7.613 25.014 -51.126 1.00 81.19 223 ASN A CA 1
ATOM 1818 C C . ASN A 1 223 ? 6.658 26.203 -51.293 1.00 81.19 223 ASN A C 1
ATOM 1820 O O . ASN A 1 223 ? 5.886 26.233 -52.245 1.00 81.19 223 ASN A O 1
ATOM 1824 N N . PHE A 1 224 ? 6.723 27.203 -50.408 1.00 86.06 224 PHE A N 1
ATOM 1825 C CA . PHE A 1 224 ? 5.901 28.410 -50.529 1.00 86.06 224 PHE A CA 1
ATOM 1826 C C . PHE A 1 224 ? 6.216 29.193 -51.805 1.00 86.06 224 PHE A C 1
ATOM 1828 O O . PHE A 1 224 ? 5.291 29.617 -52.493 1.00 86.06 224 PHE A O 1
ATOM 1835 N N . ASN A 1 225 ? 7.494 29.308 -52.171 1.00 82.88 225 ASN A N 1
ATOM 1836 C CA . ASN A 1 225 ? 7.904 29.939 -53.426 1.00 82.88 225 ASN A CA 1
ATOM 1837 C C . ASN A 1 225 ? 7.389 29.162 -54.647 1.00 82.88 225 ASN A C 1
ATOM 1839 O O . ASN A 1 225 ? 6.929 29.771 -55.608 1.00 82.88 225 ASN A O 1
ATOM 1843 N N . GLN A 1 226 ? 7.389 27.826 -54.600 1.00 84.50 226 GLN A N 1
ATOM 1844 C CA . GLN A 1 226 ? 6.795 27.010 -55.664 1.00 84.50 226 GLN A CA 1
ATOM 1845 C C . GLN A 1 226 ? 5.278 27.221 -55.790 1.00 84.50 226 GLN A C 1
ATOM 1847 O O . GLN A 1 226 ? 4.770 27.306 -56.905 1.00 84.50 226 GLN A O 1
ATOM 1852 N N . ILE A 1 227 ? 4.553 27.348 -54.671 1.00 88.12 227 ILE A N 1
ATOM 1853 C CA . ILE A 1 227 ? 3.113 27.664 -54.681 1.00 88.12 227 ILE A CA 1
ATOM 1854 C C . ILE A 1 227 ? 2.873 29.063 -55.250 1.00 88.12 227 ILE A C 1
ATOM 1856 O O . ILE A 1 227 ? 1.997 29.222 -56.096 1.00 88.12 227 ILE A O 1
ATOM 1860 N N . ALA A 1 228 ? 3.660 30.056 -54.829 1.00 87.00 228 ALA A N 1
ATOM 1861 C CA . ALA A 1 228 ? 3.572 31.419 -55.344 1.00 87.00 228 ALA A CA 1
ATOM 1862 C C . ALA A 1 228 ? 3.780 31.455 -56.865 1.00 87.00 228 ALA A C 1
ATOM 1864 O O . ALA A 1 228 ? 2.951 32.003 -57.585 1.00 87.00 228 ALA A O 1
ATOM 1865 N N . ASN A 1 229 ? 4.834 30.796 -57.358 1.00 86.94 229 ASN A N 1
ATOM 1866 C CA . ASN A 1 229 ? 5.131 30.711 -58.787 1.00 86.94 229 ASN A CA 1
ATOM 1867 C C . ASN A 1 229 ? 4.016 30.004 -59.566 1.00 86.94 229 ASN A C 1
ATOM 1869 O O . ASN A 1 229 ? 3.627 30.476 -60.628 1.00 86.94 229 ASN A O 1
ATOM 1873 N N . TYR A 1 230 ? 3.471 28.904 -59.034 1.00 89.50 230 TYR A N 1
ATOM 1874 C CA . TYR A 1 230 ? 2.346 28.209 -59.662 1.00 89.50 230 TYR A CA 1
ATOM 1875 C C . TYR A 1 230 ? 1.120 29.120 -59.784 1.00 89.50 230 TYR A C 1
ATOM 1877 O O . TYR A 1 230 ? 0.522 29.201 -60.850 1.00 89.50 230 TYR A O 1
ATOM 1885 N N . VAL A 1 231 ? 0.759 29.820 -58.704 1.00 88.12 231 VAL A N 1
ATOM 1886 C CA . VAL A 1 231 ? -0.410 30.711 -58.680 1.00 88.12 231 VAL A CA 1
ATOM 1887 C C . VAL A 1 231 ? -0.223 31.918 -59.602 1.00 88.12 231 VAL A C 1
ATOM 1889 O O . VAL A 1 231 ? -1.168 32.296 -60.287 1.00 88.12 231 VAL A O 1
ATOM 1892 N N . ASN A 1 232 ? 0.985 32.484 -59.670 1.00 85.50 232 ASN A N 1
ATOM 1893 C CA . ASN A 1 232 ? 1.294 33.618 -60.546 1.00 85.50 232 ASN A CA 1
ATOM 1894 C C . ASN A 1 232 ? 1.276 33.255 -62.043 1.00 85.50 232 ASN A C 1
ATOM 1896 O O . ASN A 1 232 ? 1.083 34.140 -62.868 1.00 85.50 232 ASN A O 1
ATOM 1900 N N . ASN A 1 233 ? 1.445 31.974 -62.385 1.00 84.81 233 ASN A N 1
ATOM 1901 C CA . ASN A 1 233 ? 1.442 31.473 -63.764 1.00 84.81 233 ASN A CA 1
ATOM 1902 C C . ASN A 1 233 ? 0.078 30.902 -64.205 1.00 84.81 233 ASN A C 1
ATOM 1904 O O . ASN A 1 233 ? 0.004 30.235 -65.234 1.00 84.81 233 ASN A O 1
ATOM 1908 N N . ILE A 1 234 ? -0.997 31.115 -63.433 1.00 83.62 234 ILE A N 1
ATOM 1909 C CA . ILE A 1 234 ? -2.352 30.712 -63.835 1.00 83.62 234 ILE A CA 1
ATOM 1910 C C . ILE A 1 234 ? -2.811 31.596 -64.996 1.00 83.62 234 ILE A C 1
ATOM 1912 O O . ILE A 1 234 ? -2.886 32.816 -64.865 1.00 83.62 234 ILE A O 1
ATOM 1916 N N . ASP A 1 235 ? -3.183 30.963 -66.104 1.00 78.88 235 ASP A N 1
ATOM 1917 C CA . ASP A 1 235 ? -3.682 31.627 -67.304 1.00 78.88 235 ASP A CA 1
ATOM 1918 C C . ASP A 1 235 ? -5.185 31.387 -67.547 1.00 78.88 235 ASP A C 1
ATOM 1920 O O . ASP A 1 235 ? -5.910 30.712 -66.805 1.00 78.88 235 ASP A O 1
ATOM 1924 N N . GLU A 1 236 ? -5.662 31.946 -68.649 1.00 73.25 236 GLU A N 1
ATOM 1925 C CA . GLU A 1 236 ? -7.035 31.884 -69.136 1.00 73.25 236 GLU A CA 1
ATOM 1926 C C . GLU A 1 236 ? -7.576 30.469 -69.435 1.00 73.25 236 GLU A C 1
ATOM 1928 O O . GLU A 1 236 ? -8.798 30.273 -69.453 1.00 73.25 236 GLU A O 1
ATOM 1933 N N . ASN A 1 237 ? -6.696 29.485 -69.637 1.00 73.81 237 ASN A N 1
ATOM 1934 C CA . ASN A 1 237 ? -7.046 28.098 -69.967 1.00 73.81 237 ASN A CA 1
ATOM 1935 C C . ASN A 1 237 ? -6.792 27.122 -68.807 1.00 73.81 237 ASN A C 1
ATOM 1937 O O . ASN A 1 237 ? -7.143 25.940 -68.891 1.00 73.81 237 ASN A O 1
ATOM 1941 N N . SER A 1 238 ? -6.211 27.617 -67.716 1.00 79.69 238 SER A N 1
ATOM 1942 C CA . SER A 1 238 ? -5.811 26.835 -66.555 1.00 79.69 238 SER A CA 1
ATOM 1943 C C . SER A 1 238 ? -7.001 26.241 -65.802 1.00 79.69 238 SER A C 1
ATOM 1945 O O . SER A 1 238 ? -7.961 26.921 -65.426 1.00 79.69 238 SER A O 1
ATOM 1947 N N . LYS A 1 239 ? -6.907 24.948 -65.481 1.00 81.00 239 LYS A N 1
ATOM 1948 C CA . LYS A 1 239 ? -7.863 24.267 -64.602 1.00 81.00 239 LYS A CA 1
ATOM 1949 C C . LYS A 1 239 ? -7.515 24.555 -63.147 1.00 81.00 239 LYS A C 1
ATOM 1951 O O . LYS A 1 239 ? -6.675 23.890 -62.550 1.00 81.00 239 LYS A O 1
ATOM 1956 N N . LEU A 1 240 ? -8.219 25.509 -62.541 1.00 83.06 240 LEU A N 1
ATOM 1957 C CA . LEU A 1 240 ? -7.944 25.974 -61.175 1.00 83.06 240 LEU A CA 1
ATOM 1958 C C . LEU A 1 240 ? -7.880 24.860 -60.110 1.00 83.06 240 LEU A C 1
ATOM 1960 O O . LEU A 1 240 ? -7.108 24.965 -59.160 1.00 83.06 240 LEU A O 1
ATOM 1964 N N . LEU A 1 241 ? -8.655 23.778 -60.257 1.00 85.12 241 LEU A N 1
ATOM 1965 C CA . LEU A 1 241 ? -8.659 22.655 -59.307 1.00 85.12 241 LEU A CA 1
ATOM 1966 C C . LEU A 1 241 ? -7.367 21.811 -59.333 1.00 85.12 241 LEU A C 1
ATOM 1968 O O . LEU A 1 241 ? -7.125 21.047 -58.397 1.00 85.12 241 LEU A O 1
ATOM 1972 N N . GLU A 1 242 ? -6.502 21.959 -60.343 1.00 85.75 242 GLU A N 1
ATOM 1973 C CA . GLU A 1 242 ? -5.214 21.249 -60.410 1.00 85.75 242 GLU A CA 1
ATOM 1974 C C . GLU A 1 242 ? -4.235 21.688 -59.310 1.00 85.75 242 GLU A C 1
ATOM 1976 O O . GLU A 1 242 ? -3.354 20.906 -58.939 1.00 85.75 242 GLU A O 1
ATOM 1981 N N . ILE A 1 243 ? -4.464 22.850 -58.682 1.00 88.12 243 ILE A N 1
ATOM 1982 C CA . ILE A 1 243 ? -3.675 23.336 -57.541 1.00 88.12 243 ILE A CA 1
ATOM 1983 C C . ILE A 1 243 ? -3.628 22.333 -56.377 1.00 88.12 243 ILE A C 1
ATOM 1985 O O . ILE A 1 243 ? -2.592 22.181 -55.732 1.00 88.12 243 ILE A O 1
ATOM 1989 N N . TYR A 1 244 ? -4.712 21.583 -56.138 1.00 86.88 244 TYR A N 1
ATOM 1990 C CA . TYR A 1 244 ? -4.744 20.540 -55.108 1.00 86.88 244 TYR A CA 1
ATOM 1991 C C . TYR A 1 244 ? -3.769 19.405 -55.437 1.00 86.88 244 TYR A C 1
ATOM 1993 O O . TYR A 1 244 ? -3.087 18.889 -54.552 1.00 86.88 244 TYR A O 1
ATOM 2001 N N . SER A 1 245 ? -3.682 19.020 -56.713 1.00 84.81 245 SER A N 1
ATOM 2002 C CA . SER A 1 245 ? -2.759 17.979 -57.170 1.00 84.81 245 SER A CA 1
ATOM 2003 C C . SER A 1 245 ? -1.306 18.457 -57.174 1.00 84.81 245 SER A C 1
ATOM 2005 O O . SER A 1 245 ? -0.414 17.679 -56.837 1.00 84.81 245 SER A O 1
ATOM 2007 N N . PHE A 1 246 ? -1.078 19.736 -57.486 1.00 88.25 246 PHE A N 1
ATOM 2008 C CA . PHE A 1 246 ? 0.233 20.373 -57.441 1.00 88.25 246 PHE A CA 1
ATOM 2009 C C . PHE A 1 246 ? 0.771 20.447 -56.007 1.00 88.25 246 PHE A C 1
ATOM 2011 O O . PHE A 1 246 ? 1.832 19.894 -55.728 1.00 88.25 246 PHE A O 1
ATOM 2018 N N . ILE A 1 247 ? 0.007 21.031 -55.072 1.00 87.69 247 ILE A N 1
ATOM 2019 C CA . ILE A 1 247 ? 0.424 21.181 -53.665 1.00 87.69 247 ILE A CA 1
ATOM 2020 C C . ILE A 1 247 ? 0.712 19.820 -53.024 1.00 87.69 247 ILE A C 1
ATOM 2022 O O . ILE A 1 247 ? 1.658 19.680 -52.252 1.00 87.69 247 ILE A O 1
ATOM 2026 N N . LYS A 1 248 ? -0.052 18.792 -53.392 1.00 81.75 248 LYS A N 1
ATOM 2027 C CA . LYS A 1 248 ? 0.140 17.425 -52.904 1.00 81.75 248 LYS A CA 1
ATOM 2028 C C . LYS A 1 248 ? 1.455 16.774 -53.356 1.00 81.75 248 LYS A C 1
ATOM 2030 O O . LYS A 1 248 ? 1.914 15.840 -52.702 1.00 81.75 248 LYS A O 1
ATOM 2035 N N . LYS A 1 249 ? 2.053 17.232 -54.461 1.00 80.00 249 LYS A N 1
ATOM 2036 C CA . LYS A 1 249 ? 3.362 16.759 -54.948 1.00 80.00 249 LYS A CA 1
ATOM 2037 C C . LYS A 1 249 ? 4.541 17.472 -54.273 1.00 80.00 249 LYS A C 1
ATOM 2039 O O . LYS A 1 249 ? 5.671 17.017 -54.428 1.00 80.00 249 LYS A O 1
ATOM 2044 N N . LEU A 1 250 ? 4.302 18.564 -53.539 1.00 77.88 250 LEU A N 1
ATOM 2045 C CA . LEU A 1 250 ? 5.359 19.328 -52.876 1.00 77.88 250 LEU A CA 1
ATOM 2046 C C . LEU A 1 250 ? 5.916 18.595 -51.648 1.00 77.88 250 LEU A C 1
ATOM 2048 O O . LEU A 1 250 ? 5.195 17.921 -50.910 1.00 77.88 250 LEU A O 1
ATOM 2052 N N . ASN A 1 251 ? 7.205 18.801 -51.377 1.00 67.25 251 ASN A N 1
ATOM 2053 C CA . ASN A 1 251 ? 7.913 18.215 -50.235 1.00 67.25 251 ASN A CA 1
ATOM 2054 C C . ASN A 1 251 ? 7.691 19.042 -48.957 1.00 67.25 251 ASN A C 1
ATOM 2056 O O . ASN A 1 251 ? 8.632 19.579 -48.370 1.00 67.25 251 ASN A O 1
ATOM 2060 N N . TYR A 1 252 ? 6.433 19.184 -48.539 1.00 72.88 252 TYR A N 1
ATOM 2061 C CA . TYR A 1 252 ? 6.042 20.022 -47.403 1.00 72.88 252 TYR A CA 1
ATOM 2062 C C . TYR A 1 252 ? 6.433 19.410 -46.051 1.00 72.88 252 TYR A C 1
ATOM 2064 O O . TYR A 1 252 ? 5.943 18.340 -45.705 1.00 72.88 252 TYR A O 1
ATOM 2072 N N . PHE A 1 253 ? 7.245 20.094 -45.243 1.00 67.44 253 PHE A N 1
ATOM 2073 C CA . PHE A 1 253 ? 7.691 19.620 -43.931 1.00 67.44 253 PHE A CA 1
ATOM 2074 C C . PHE A 1 253 ? 6.595 19.746 -42.856 1.00 67.44 253 PHE A C 1
ATOM 2076 O O . PHE 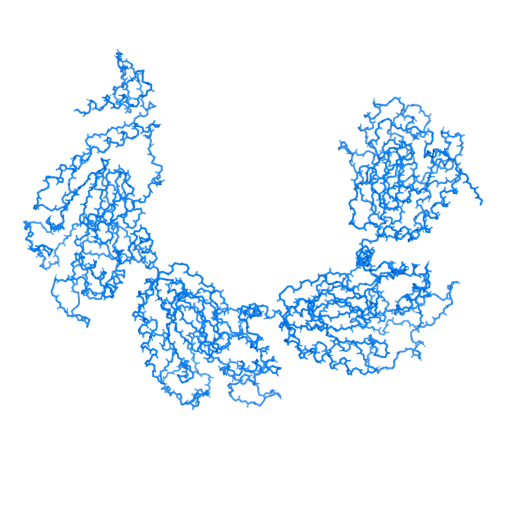A 1 253 ? 6.250 20.871 -42.483 1.00 67.44 253 PHE A O 1
ATOM 2083 N N . PRO A 1 254 ? 6.039 18.630 -42.329 1.00 62.53 254 PRO A N 1
ATOM 2084 C CA . PRO A 1 254 ? 5.017 18.673 -41.293 1.00 62.53 254 PRO A CA 1
ATOM 2085 C C . PRO A 1 254 ? 5.648 19.007 -39.939 1.00 62.53 254 PRO A C 1
ATOM 2087 O O . PRO A 1 254 ? 6.615 18.372 -39.510 1.00 62.53 254 PRO A O 1
ATOM 2090 N N . LEU A 1 255 ? 5.076 19.976 -39.227 1.00 61.62 255 LEU A N 1
ATOM 2091 C CA . LEU A 1 255 ? 5.529 20.331 -37.888 1.00 61.62 255 LEU A CA 1
ATOM 2092 C C . LEU A 1 255 ? 4.913 19.366 -36.863 1.00 61.62 255 LEU A C 1
ATOM 2094 O O . LEU A 1 255 ? 3.831 19.581 -36.323 1.00 61.62 255 LEU A O 1
ATOM 2098 N N . ILE A 1 256 ? 5.594 18.247 -36.623 1.00 58.88 256 ILE A N 1
ATOM 2099 C CA . ILE A 1 256 ? 5.137 17.224 -35.676 1.00 58.88 256 ILE A CA 1
ATOM 2100 C C . ILE A 1 256 ? 5.278 17.778 -34.253 1.00 58.88 256 ILE A C 1
ATOM 2102 O O . ILE A 1 256 ? 6.358 18.228 -33.873 1.00 58.88 256 ILE A O 1
ATOM 2106 N N . SER A 1 257 ? 4.230 17.654 -33.434 1.00 51.56 257 SER A N 1
ATOM 2107 C CA . SER A 1 257 ? 4.180 18.082 -32.022 1.00 51.56 257 SER A CA 1
ATOM 2108 C C . SER A 1 257 ? 5.348 17.613 -31.134 1.00 51.56 257 SER A C 1
ATOM 2110 O O . SER A 1 257 ? 5.574 18.144 -30.055 1.00 51.56 257 SER A O 1
ATOM 2112 N N . ILE A 1 258 ? 6.110 16.623 -31.595 1.00 50.69 258 ILE A N 1
ATOM 2113 C CA . ILE A 1 258 ? 7.266 16.013 -30.932 1.00 50.69 258 ILE A CA 1
ATOM 2114 C C . ILE A 1 258 ? 8.581 16.762 -31.229 1.00 50.69 258 ILE A C 1
ATOM 2116 O O . ILE A 1 258 ? 9.494 16.733 -30.407 1.00 50.69 258 ILE A O 1
ATOM 2120 N N . LEU A 1 259 ? 8.706 17.444 -32.379 1.00 51.97 259 LEU A N 1
ATOM 2121 C CA . LEU A 1 259 ? 9.845 18.343 -32.620 1.00 51.97 259 LEU A CA 1
ATOM 2122 C C . LEU A 1 259 ? 9.779 19.546 -31.661 1.00 51.97 259 LEU A C 1
ATOM 2124 O O . LEU A 1 259 ? 10.816 19.995 -31.186 1.00 51.97 259 LEU A O 1
ATOM 2128 N N . LEU A 1 260 ? 8.560 19.992 -31.321 1.00 50.94 260 LEU A N 1
ATOM 2129 C CA . LEU A 1 260 ? 8.292 21.110 -30.408 1.00 50.94 260 LEU A CA 1
ATOM 2130 C C . LEU A 1 260 ? 8.899 20.887 -29.019 1.00 50.94 260 LEU A C 1
ATOM 2132 O O . LEU A 1 260 ? 9.563 21.778 -28.506 1.00 50.94 260 LEU A O 1
ATOM 2136 N N . SER A 1 261 ? 8.752 19.690 -28.434 1.00 50.00 261 SER A N 1
ATOM 2137 C CA . SER A 1 261 ? 9.300 19.395 -27.099 1.00 50.00 261 SER A CA 1
ATOM 2138 C C . SER A 1 261 ? 10.830 19.334 -27.076 1.00 50.00 261 SER A C 1
ATOM 2140 O O . SER A 1 261 ? 11.450 19.661 -26.070 1.00 50.00 261 SER A O 1
ATOM 2142 N N . HIS A 1 262 ? 11.463 18.909 -28.174 1.00 50.34 262 HIS A N 1
ATOM 2143 C CA . HIS A 1 262 ? 12.926 18.888 -28.271 1.00 50.34 262 HIS A CA 1
ATOM 2144 C C . HIS A 1 262 ? 13.520 20.266 -28.582 1.00 50.34 262 HIS A C 1
ATOM 2146 O O . HIS A 1 262 ? 14.604 20.563 -28.089 1.00 50.34 262 HIS A O 1
ATOM 2152 N N . ILE A 1 263 ? 12.829 21.097 -29.369 1.00 50.06 263 ILE A N 1
ATOM 2153 C CA . ILE A 1 263 ? 13.261 22.467 -29.684 1.00 50.06 263 ILE A CA 1
ATOM 2154 C C . ILE A 1 263 ? 13.048 23.397 -28.480 1.00 50.06 263 ILE A C 1
ATOM 2156 O O . ILE A 1 263 ? 13.938 24.185 -28.178 1.00 50.06 263 ILE A O 1
ATOM 2160 N N . ALA A 1 264 ? 11.943 23.257 -27.737 1.00 46.88 264 ALA A N 1
ATOM 2161 C CA . ALA A 1 264 ? 11.688 24.031 -26.516 1.00 46.88 264 ALA A CA 1
ATOM 2162 C C . ALA A 1 264 ? 12.778 23.818 -25.446 1.00 46.88 264 ALA A C 1
ATOM 2164 O O . ALA A 1 264 ? 13.263 24.779 -24.859 1.00 46.88 264 ALA A O 1
ATOM 2165 N N . ASN A 1 265 ? 13.262 22.579 -25.278 1.00 46.62 265 ASN A N 1
ATOM 2166 C CA . ASN A 1 265 ? 14.376 22.271 -24.369 1.00 46.62 265 ASN A CA 1
ATOM 2167 C C . ASN A 1 265 ? 15.734 22.854 -24.816 1.00 46.62 265 ASN A C 1
ATOM 2169 O O . ASN A 1 265 ? 16.645 22.957 -23.999 1.00 46.62 265 ASN A O 1
ATOM 2173 N N . LEU A 1 266 ? 15.897 23.197 -26.101 1.00 47.81 266 LEU A N 1
ATOM 2174 C CA . LEU A 1 266 ? 17.111 23.826 -26.640 1.00 47.81 266 LEU A CA 1
ATOM 2175 C C . LEU A 1 266 ? 17.047 25.354 -26.557 1.00 47.81 266 LEU A C 1
ATOM 2177 O O . LEU A 1 266 ? 18.065 25.981 -26.301 1.00 47.81 266 LEU A O 1
ATOM 2181 N N . ALA A 1 267 ? 15.862 25.946 -26.724 1.00 42.91 267 ALA A N 1
ATOM 2182 C CA . ALA A 1 267 ? 15.670 27.395 -26.669 1.00 42.91 267 ALA A CA 1
ATOM 2183 C C . ALA A 1 267 ? 15.947 27.999 -25.277 1.00 42.91 267 ALA A C 1
ATOM 2185 O O . ALA A 1 267 ? 16.232 29.186 -25.184 1.00 42.91 267 ALA A O 1
ATOM 2186 N N . GLY A 1 268 ? 15.920 27.186 -24.214 1.00 42.53 268 GLY A N 1
ATOM 2187 C CA . GLY A 1 268 ? 16.317 27.609 -22.868 1.00 42.53 268 GLY A CA 1
ATOM 2188 C C . GLY A 1 268 ? 17.831 27.719 -22.641 1.00 42.53 268 GLY A C 1
ATOM 2189 O O . GLY A 1 268 ? 18.229 28.209 -21.593 1.00 42.53 268 GLY A O 1
ATOM 2190 N N . ASN A 1 269 ? 18.676 27.271 -23.581 1.00 42.88 269 ASN A N 1
ATOM 2191 C CA . ASN A 1 269 ? 20.135 27.300 -23.441 1.00 42.88 269 ASN A CA 1
ATOM 2192 C C . ASN A 1 269 ? 20.811 27.750 -24.753 1.00 42.88 269 ASN A C 1
ATOM 2194 O O . ASN A 1 269 ? 20.990 26.955 -25.675 1.00 42.88 269 ASN A O 1
ATOM 2198 N N . ASN A 1 270 ? 21.274 29.004 -24.758 1.00 37.78 270 ASN A N 1
ATOM 2199 C CA . ASN A 1 270 ? 22.159 29.668 -25.729 1.00 37.78 270 ASN A CA 1
ATOM 2200 C C . ASN A 1 270 ? 21.522 30.174 -27.039 1.00 37.78 270 ASN A C 1
ATOM 2202 O O . ASN A 1 270 ? 21.192 29.411 -27.946 1.00 37.78 270 ASN A O 1
ATOM 2206 N N . GLU A 1 271 ? 21.529 31.502 -27.192 1.00 37.59 271 GLU A N 1
ATOM 2207 C CA . GLU A 1 271 ? 21.122 32.259 -28.389 1.00 37.59 271 GLU A CA 1
ATOM 2208 C C . GLU A 1 271 ? 22.019 32.057 -29.631 1.00 37.59 271 GLU A C 1
ATOM 2210 O O . GLU A 1 271 ? 21.739 32.623 -30.678 1.00 37.59 271 GLU A O 1
ATOM 2215 N N . ASN A 1 272 ? 23.055 31.208 -29.586 1.00 38.34 272 ASN A N 1
ATOM 2216 C CA . ASN A 1 272 ? 24.062 31.125 -30.659 1.00 38.34 272 ASN A CA 1
ATOM 2217 C C . ASN A 1 272 ? 24.238 29.749 -31.330 1.00 38.34 272 ASN A C 1
ATOM 2219 O O . ASN A 1 272 ? 25.270 29.491 -31.951 1.00 38.34 272 ASN A O 1
ATOM 2223 N N . SER A 1 273 ? 23.253 28.843 -31.287 1.00 39.00 273 SER A N 1
ATOM 2224 C CA . SER A 1 273 ? 23.347 27.592 -32.069 1.00 39.00 273 SER A CA 1
ATOM 2225 C C . SER A 1 273 ? 22.818 27.757 -33.502 1.00 39.00 273 SER A C 1
ATOM 2227 O O . SER A 1 273 ? 21.718 27.341 -33.850 1.00 39.00 273 SER A O 1
ATOM 2229 N N . LEU A 1 274 ? 23.645 28.330 -34.377 1.00 39.16 274 LEU A N 1
ATOM 2230 C CA . LEU A 1 274 ? 23.340 28.553 -35.801 1.00 39.16 274 LEU A CA 1
ATOM 2231 C C . LEU A 1 274 ? 23.130 27.272 -36.648 1.00 39.16 274 LEU A C 1
ATOM 2233 O O . LEU A 1 274 ? 22.929 27.374 -37.856 1.00 39.16 274 LEU A O 1
ATOM 2237 N N . TYR A 1 275 ? 23.106 26.066 -36.058 1.00 49.69 275 TYR A N 1
ATOM 2238 C CA . TYR A 1 275 ? 22.876 24.809 -36.785 1.00 49.69 275 TYR A CA 1
ATOM 2239 C C . TYR A 1 275 ? 22.055 23.791 -35.973 1.00 49.69 275 TYR A C 1
ATOM 2241 O O . TYR A 1 275 ? 22.564 23.101 -35.087 1.00 49.69 275 TYR A O 1
ATOM 2249 N N . ILE A 1 276 ? 20.772 23.636 -36.319 1.00 50.47 276 ILE A N 1
ATOM 2250 C CA . ILE A 1 276 ? 19.897 22.597 -35.756 1.00 50.47 276 ILE A CA 1
ATOM 2251 C C . ILE A 1 276 ? 20.276 21.232 -36.348 1.00 50.47 276 ILE A C 1
ATOM 2253 O O . ILE A 1 276 ? 19.969 20.921 -37.500 1.00 50.47 276 ILE A O 1
ATOM 2257 N N . THR A 1 277 ? 20.904 20.373 -35.544 1.00 57.97 277 THR A N 1
ATOM 2258 C CA . THR A 1 277 ? 20.997 18.933 -35.838 1.00 57.97 277 THR A CA 1
ATOM 2259 C C . THR A 1 277 ? 19.635 18.282 -35.582 1.00 57.97 277 THR A C 1
ATOM 2261 O O . THR A 1 277 ? 19.088 18.439 -34.494 1.00 57.97 277 THR A O 1
ATOM 2264 N N . ILE A 1 278 ? 19.078 17.530 -36.538 1.00 64.44 278 ILE A N 1
ATOM 2265 C CA . ILE A 1 278 ? 17.802 16.815 -36.346 1.00 64.44 278 ILE A CA 1
ATOM 2266 C C . ILE A 1 278 ? 18.033 15.487 -35.595 1.00 64.44 278 ILE A C 1
ATOM 2268 O O . ILE A 1 278 ? 18.916 14.717 -35.985 1.00 64.44 278 ILE A O 1
ATOM 2272 N N . PRO A 1 279 ? 17.233 15.163 -34.557 1.00 71.62 279 PRO A N 1
ATOM 2273 C CA . PRO A 1 279 ? 17.312 13.878 -33.865 1.00 71.62 279 PRO A CA 1
ATOM 2274 C C . PRO A 1 279 ? 16.852 12.701 -34.743 1.00 71.62 279 PRO A C 1
ATOM 2276 O O . PRO A 1 279 ? 15.915 12.802 -35.536 1.00 71.62 279 PRO A O 1
ATOM 2279 N N . ILE A 1 280 ? 17.450 11.531 -34.533 1.00 78.88 280 ILE A N 1
ATOM 2280 C CA . ILE A 1 280 ? 17.129 10.276 -35.217 1.00 78.88 280 ILE A CA 1
ATOM 2281 C C . ILE A 1 280 ? 15.837 9.688 -34.630 1.00 78.88 280 ILE A C 1
ATOM 2283 O O . ILE A 1 280 ? 15.814 8.960 -33.631 1.00 78.88 280 ILE A O 1
ATOM 2287 N N . MET A 1 281 ? 14.713 10.036 -35.256 1.00 76.31 281 MET A N 1
ATOM 2288 C CA . MET A 1 281 ? 13.363 9.684 -34.789 1.00 76.31 281 MET A CA 1
ATOM 2289 C C . MET A 1 281 ? 12.765 8.454 -35.486 1.00 76.31 281 MET A C 1
ATOM 2291 O O . MET A 1 281 ? 11.723 7.945 -35.064 1.00 76.31 281 MET A O 1
ATOM 2295 N N . PHE A 1 282 ? 13.417 7.957 -36.542 1.00 82.25 282 PHE A N 1
ATOM 2296 C CA . PHE A 1 282 ? 12.937 6.822 -37.331 1.00 82.25 282 PHE A CA 1
ATOM 2297 C C . PHE A 1 282 ? 13.261 5.451 -36.716 1.00 82.25 282 PHE A C 1
ATOM 2299 O O . PHE A 1 282 ? 12.713 4.461 -37.188 1.00 82.25 282 PHE A O 1
ATOM 2306 N N . ILE A 1 283 ? 14.063 5.383 -35.647 1.00 86.56 283 ILE A N 1
ATOM 2307 C CA . ILE A 1 283 ? 14.365 4.154 -34.888 1.00 86.56 283 ILE A CA 1
ATOM 2308 C C . ILE A 1 283 ? 13.533 4.126 -33.586 1.00 86.56 283 ILE A C 1
ATOM 2310 O O . ILE A 1 283 ? 13.486 5.133 -32.862 1.00 86.56 283 ILE A O 1
ATOM 2314 N N . PRO A 1 284 ? 12.830 3.027 -33.255 1.00 87.12 284 PRO A N 1
ATOM 2315 C CA . PRO A 1 284 ? 12.137 2.890 -31.980 1.00 87.12 284 PRO A CA 1
ATOM 2316 C C . PRO A 1 284 ? 13.111 2.633 -30.824 1.00 87.12 284 PRO A C 1
ATOM 2318 O O . PRO A 1 284 ? 14.134 1.979 -30.974 1.00 87.12 284 PRO A O 1
ATOM 2321 N N . PHE A 1 285 ? 12.755 3.109 -29.632 1.00 84.81 285 PHE A N 1
ATOM 2322 C CA . PHE A 1 285 ? 13.395 2.678 -28.377 1.00 84.81 285 PHE A CA 1
ATOM 2323 C C . PHE A 1 285 ? 12.653 1.507 -27.727 1.00 84.81 285 PHE A C 1
ATOM 2325 O O . PHE A 1 285 ? 13.227 0.738 -26.971 1.00 84.81 285 PHE A O 1
ATOM 2332 N N . ASN A 1 286 ? 11.361 1.367 -28.045 1.00 84.12 286 ASN A N 1
ATOM 2333 C CA . ASN A 1 286 ? 10.525 0.246 -27.639 1.00 84.12 286 ASN A CA 1
ATOM 2334 C C . ASN A 1 286 ? 10.293 -0.671 -28.844 1.00 84.12 286 ASN A C 1
ATOM 2336 O O . ASN A 1 286 ? 9.417 -0.399 -29.673 1.00 84.12 286 ASN A O 1
ATOM 2340 N N . ASN A 1 287 ? 11.041 -1.773 -28.916 1.00 77.81 287 ASN A N 1
ATOM 2341 C CA . ASN A 1 287 ? 10.933 -2.729 -30.021 1.00 77.81 287 ASN A CA 1
ATOM 2342 C C . ASN A 1 287 ? 9.587 -3.482 -30.082 1.00 77.81 287 ASN A C 1
ATOM 2344 O O . ASN A 1 287 ? 9.278 -4.077 -31.115 1.00 77.81 287 ASN A O 1
ATOM 2348 N N . LYS A 1 288 ? 8.739 -3.432 -29.040 1.00 80.25 288 LYS A N 1
ATOM 2349 C CA . LYS A 1 288 ? 7.379 -4.008 -29.092 1.00 80.25 288 LYS A CA 1
ATOM 2350 C C . LYS A 1 288 ? 6.380 -3.129 -29.850 1.00 80.25 288 LYS A C 1
ATOM 2352 O O . LYS A 1 288 ? 5.347 -3.637 -30.271 1.00 80.25 288 LYS A O 1
ATOM 2357 N N . LYS A 1 289 ? 6.658 -1.837 -30.071 1.00 80.00 289 LYS A N 1
ATOM 2358 C CA . LYS A 1 289 ? 5.751 -0.972 -30.847 1.00 80.00 289 LYS A CA 1
ATOM 2359 C C . LYS A 1 289 ? 5.813 -1.304 -32.342 1.00 80.00 289 LYS A C 1
ATOM 2361 O O . LYS A 1 289 ? 6.889 -1.516 -32.901 1.00 80.00 289 LYS A O 1
ATOM 2366 N N . ASN A 1 290 ? 4.647 -1.326 -32.987 1.00 82.12 290 ASN A N 1
ATOM 2367 C CA . ASN A 1 290 ? 4.524 -1.579 -34.428 1.00 82.12 290 ASN A CA 1
ATOM 2368 C C . ASN A 1 290 ? 4.415 -0.291 -35.244 1.00 82.12 290 ASN A C 1
ATOM 2370 O O . ASN A 1 290 ? 4.868 -0.259 -36.381 1.00 82.12 290 ASN A O 1
ATOM 2374 N N . GLN A 1 291 ? 3.895 0.786 -34.656 1.00 80.06 291 GLN A N 1
ATOM 2375 C CA . GLN A 1 291 ? 3.746 2.078 -35.321 1.00 80.06 291 GLN A CA 1
ATOM 2376 C C . GLN A 1 291 ? 4.866 3.048 -34.955 1.00 80.06 291 GLN A C 1
ATOM 2378 O O . GLN A 1 291 ? 5.265 3.166 -33.791 1.00 80.06 291 GLN A O 1
ATOM 2383 N N . CYS A 1 292 ? 5.327 3.786 -35.961 1.00 80.00 292 CYS A N 1
ATOM 2384 C CA . CYS A 1 292 ? 6.324 4.828 -35.848 1.00 80.00 292 CYS A CA 1
ATOM 2385 C C . CYS A 1 292 ? 5.871 5.910 -34.879 1.00 80.00 292 CYS A C 1
ATOM 2387 O O . CYS A 1 292 ? 4.808 6.504 -35.046 1.00 80.00 292 CYS A O 1
ATOM 2389 N N . TYR A 1 293 ? 6.715 6.223 -33.897 1.00 69.75 293 TYR A N 1
ATOM 2390 C CA . TYR A 1 293 ? 6.424 7.290 -32.943 1.00 69.75 293 TYR A CA 1
ATOM 2391 C C . TYR A 1 293 ? 6.142 8.636 -33.639 1.00 69.75 293 TYR A C 1
ATOM 2393 O O . TYR A 1 293 ? 5.239 9.358 -33.213 1.00 69.75 293 TYR A O 1
ATOM 2401 N N . CYS A 1 294 ? 6.872 8.904 -34.729 1.00 67.12 294 CYS A N 1
ATOM 2402 C CA . CYS A 1 294 ? 6.890 10.150 -35.491 1.00 67.12 294 CYS A CA 1
ATOM 2403 C C . CYS A 1 294 ? 5.717 10.270 -36.488 1.00 67.12 294 CYS A C 1
ATOM 2405 O O . CYS A 1 294 ? 4.858 11.127 -36.313 1.00 67.12 294 CYS A O 1
ATOM 2407 N N . CYS A 1 295 ? 5.620 9.393 -37.495 1.00 69.50 295 CYS A N 1
ATOM 2408 C CA . CYS A 1 295 ? 4.582 9.492 -38.539 1.00 69.50 295 CYS A CA 1
ATOM 2409 C C . CYS A 1 295 ? 3.386 8.541 -38.367 1.00 69.50 295 CYS A C 1
ATOM 2411 O O . CYS A 1 295 ? 2.535 8.479 -39.249 1.00 69.50 295 CYS A O 1
ATOM 2413 N N . LYS A 1 296 ? 3.337 7.752 -37.286 1.00 72.75 296 LYS A N 1
ATOM 2414 C CA . LYS A 1 296 ? 2.300 6.736 -36.995 1.00 72.75 296 LYS A CA 1
ATOM 2415 C C . LYS A 1 296 ? 2.153 5.592 -38.011 1.00 72.75 296 LYS A C 1
ATOM 2417 O O . LYS A 1 296 ? 1.436 4.639 -37.731 1.00 72.75 296 LYS A O 1
ATOM 2422 N N . LYS A 1 297 ? 2.877 5.609 -39.135 1.00 76.88 297 LYS A N 1
ATOM 2423 C CA . LYS A 1 297 ? 2.963 4.474 -40.071 1.00 76.88 297 LYS A CA 1
ATOM 2424 C C . LYS A 1 297 ? 3.719 3.297 -39.452 1.00 76.88 297 LYS A C 1
ATOM 2426 O O . LYS A 1 297 ? 4.540 3.496 -38.561 1.00 76.88 297 LYS A O 1
ATOM 2431 N N . ASN A 1 298 ? 3.485 2.082 -39.939 1.00 82.69 298 ASN A N 1
ATOM 2432 C CA . ASN A 1 298 ? 4.150 0.888 -39.416 1.00 82.69 298 ASN A CA 1
ATOM 2433 C C . ASN A 1 298 ? 5.675 0.933 -39.618 1.00 82.69 298 ASN A C 1
ATOM 2435 O O . ASN A 1 298 ? 6.170 1.379 -40.655 1.00 82.69 298 ASN A O 1
ATOM 2439 N N . TYR A 1 299 ? 6.416 0.474 -38.609 1.00 87.00 299 TYR A N 1
ATOM 2440 C CA . TYR A 1 299 ? 7.850 0.231 -38.711 1.00 87.00 299 TYR A CA 1
ATOM 2441 C C . TYR A 1 299 ? 8.114 -0.906 -39.705 1.00 87.00 299 TYR A C 1
ATOM 2443 O O . TYR A 1 299 ? 7.426 -1.924 -39.703 1.00 87.00 299 TYR A O 1
ATOM 2451 N N . SER A 1 300 ? 9.136 -0.728 -40.532 1.00 87.88 300 SER A N 1
ATOM 2452 C CA . SER A 1 300 ? 9.748 -1.789 -41.326 1.00 87.88 300 SER A CA 1
ATOM 2453 C C . SER A 1 300 ? 10.856 -2.465 -40.520 1.00 87.88 300 SER A C 1
ATOM 2455 O O . SER A 1 300 ? 11.316 -1.914 -39.519 1.00 87.88 300 SER A O 1
ATOM 2457 N N . LYS A 1 301 ? 11.282 -3.648 -40.956 1.00 86.88 301 LYS A N 1
ATOM 2458 C CA . LYS A 1 301 ? 12.447 -4.357 -40.423 1.00 86.88 301 LYS A CA 1
ATOM 2459 C C . LYS A 1 301 ? 13.601 -4.282 -41.424 1.00 86.88 301 LYS A C 1
ATOM 2461 O O . LYS A 1 301 ? 13.355 -4.142 -42.624 1.00 86.88 301 LYS A O 1
ATOM 2466 N N . THR A 1 302 ? 14.834 -4.308 -40.934 1.00 81.88 302 THR A N 1
ATOM 2467 C CA . THR A 1 302 ? 16.032 -4.507 -41.761 1.00 81.88 302 THR A CA 1
ATOM 2468 C C . THR A 1 302 ? 16.092 -5.937 -42.289 1.00 81.88 302 THR A C 1
ATOM 2470 O O . THR A 1 302 ? 15.430 -6.820 -41.747 1.00 81.88 302 THR A O 1
ATOM 2473 N N . LEU A 1 303 ? 16.868 -6.159 -43.355 1.00 74.62 303 LEU A N 1
ATOM 2474 C CA . LEU A 1 303 ? 17.018 -7.489 -43.955 1.00 74.62 303 LEU A CA 1
ATOM 2475 C C . LEU A 1 303 ? 17.690 -8.477 -42.986 1.00 74.62 303 LEU A C 1
ATOM 2477 O O . LEU A 1 303 ? 17.288 -9.633 -42.894 1.00 74.62 303 LEU A O 1
ATOM 2481 N N . LEU A 1 304 ? 18.712 -8.007 -42.266 1.00 71.69 304 LEU A N 1
ATOM 2482 C CA . LEU A 1 304 ? 19.432 -8.768 -41.251 1.00 71.69 304 LEU A CA 1
ATOM 2483 C C . LEU A 1 304 ? 19.033 -8.272 -39.854 1.00 71.69 304 LEU A C 1
ATOM 2485 O O . LEU A 1 304 ? 18.866 -7.069 -39.639 1.00 71.69 304 LEU A O 1
ATOM 2489 N N . PHE A 1 305 ? 18.915 -9.199 -38.900 1.00 72.75 305 PHE A N 1
ATOM 2490 C CA . PHE A 1 305 ? 18.685 -8.945 -37.465 1.00 72.75 305 PHE A CA 1
ATOM 2491 C C . PHE A 1 305 ? 17.334 -8.281 -37.075 1.00 72.75 305 PHE A C 1
ATOM 2493 O O . PHE A 1 305 ? 17.179 -7.851 -35.933 1.00 72.75 305 PHE A O 1
ATOM 2500 N N . ASP A 1 306 ? 16.355 -8.183 -37.990 1.00 77.06 306 ASP A N 1
ATOM 2501 C CA . ASP A 1 306 ? 15.011 -7.585 -37.798 1.00 77.06 306 ASP A CA 1
ATOM 2502 C C . ASP A 1 306 ? 14.973 -6.219 -37.075 1.00 77.06 306 ASP A C 1
ATOM 2504 O O . ASP A 1 306 ? 14.022 -5.891 -36.345 1.00 77.06 306 ASP A O 1
ATOM 2508 N N . GLN A 1 307 ? 15.980 -5.371 -37.254 1.00 83.19 307 GLN A N 1
ATOM 2509 C CA . GLN A 1 307 ? 16.004 -4.073 -36.591 1.00 83.19 307 GLN A CA 1
ATOM 2510 C C . GLN A 1 307 ? 14.873 -3.198 -37.138 1.00 83.19 307 GLN A C 1
ATOM 2512 O O . GLN A 1 307 ? 14.723 -2.995 -38.344 1.00 83.19 307 GLN A O 1
ATOM 2517 N N . LYS A 1 308 ? 14.038 -2.666 -36.244 1.00 88.50 308 LYS A N 1
ATOM 2518 C CA . LYS A 1 308 ? 12.889 -1.851 -36.646 1.00 88.50 308 LYS A CA 1
ATOM 2519 C C . LYS A 1 308 ? 13.323 -0.434 -37.025 1.00 88.50 308 LYS A C 1
ATOM 2521 O O . LYS A 1 308 ? 14.010 0.234 -36.258 1.00 88.50 308 LYS A O 1
ATOM 2526 N N . TYR A 1 309 ? 12.841 0.072 -38.157 1.00 88.25 309 TYR A N 1
ATOM 2527 C CA . TYR A 1 309 ? 13.015 1.465 -38.576 1.00 88.25 309 TYR A CA 1
ATOM 2528 C C . TYR A 1 309 ? 11.849 1.937 -39.452 1.00 88.25 309 TYR A C 1
ATOM 2530 O O . TYR A 1 309 ? 11.136 1.151 -40.070 1.00 88.25 309 TYR A O 1
ATOM 2538 N N . CYS A 1 310 ? 11.577 3.238 -39.470 1.00 86.69 310 CYS A N 1
ATOM 2539 C CA . CYS A 1 310 ? 10.486 3.798 -40.260 1.00 86.69 310 CYS A CA 1
ATOM 2540 C C . CYS A 1 310 ? 11.009 4.292 -41.609 1.00 86.69 310 CYS A C 1
ATOM 2542 O O . CYS A 1 310 ? 11.646 5.343 -41.654 1.00 86.69 310 CYS A O 1
ATOM 2544 N N . LYS A 1 311 ? 10.684 3.580 -42.699 1.00 81.62 311 LYS A N 1
ATOM 2545 C CA . LYS A 1 311 ? 11.088 3.943 -44.073 1.00 81.62 311 LYS A CA 1
ATOM 2546 C C . LYS A 1 311 ? 10.725 5.383 -44.433 1.00 81.62 311 LYS A C 1
ATOM 2548 O O . LYS A 1 311 ? 11.577 6.126 -44.896 1.00 81.62 311 LYS A O 1
ATOM 2553 N N . ASN A 1 312 ? 9.491 5.796 -44.137 1.00 74.69 312 ASN A N 1
ATOM 2554 C CA . ASN A 1 312 ? 9.040 7.161 -44.408 1.00 74.69 312 ASN A CA 1
ATOM 2555 C C . ASN A 1 312 ? 9.888 8.172 -43.627 1.00 74.69 312 ASN A C 1
ATOM 2557 O O . ASN A 1 312 ? 10.523 9.026 -44.216 1.00 74.69 312 ASN A O 1
ATOM 2561 N N . CYS A 1 313 ? 9.979 8.062 -42.301 1.00 77.50 313 CYS A N 1
ATOM 2562 C CA . CYS A 1 313 ? 10.758 9.032 -41.526 1.00 77.50 313 CYS A CA 1
ATOM 2563 C C . CYS A 1 313 ? 12.256 9.028 -41.874 1.00 77.50 313 CYS A C 1
ATOM 2565 O O . CYS A 1 313 ? 12.886 10.074 -41.764 1.00 77.50 313 CYS A O 1
ATOM 2567 N N . LEU A 1 314 ? 12.813 7.891 -42.299 1.00 79.44 314 LEU A N 1
ATOM 2568 C CA . LEU A 1 314 ? 14.177 7.811 -42.817 1.00 79.44 314 LEU A CA 1
ATOM 2569 C C . LEU A 1 314 ? 14.324 8.586 -44.135 1.00 79.44 314 LEU A C 1
ATOM 2571 O O . LEU A 1 314 ? 15.235 9.394 -44.245 1.00 79.44 314 LEU A O 1
ATOM 2575 N N . GLN A 1 315 ? 13.417 8.402 -45.100 1.00 73.06 315 GLN A N 1
ATOM 2576 C CA . GLN A 1 315 ? 13.437 9.149 -46.367 1.00 73.06 315 GLN A CA 1
ATOM 2577 C C . GLN A 1 315 ? 13.401 10.660 -46.131 1.00 73.06 315 GLN A C 1
ATOM 2579 O O . GLN A 1 315 ? 14.166 11.405 -46.732 1.00 73.06 315 GLN A O 1
ATOM 2584 N N . TRP A 1 316 ? 12.552 11.111 -45.206 1.00 68.62 316 TRP A N 1
ATOM 2585 C CA . TRP A 1 316 ? 12.478 12.520 -44.820 1.00 68.62 316 TRP A CA 1
ATOM 2586 C C . TRP A 1 316 ? 13.782 13.006 -44.189 1.00 68.62 316 TRP A C 1
ATOM 2588 O O . TRP A 1 316 ? 14.258 14.088 -44.522 1.00 68.62 316 TRP A O 1
ATOM 2598 N N . TYR A 1 317 ? 14.362 12.196 -43.300 1.00 73.25 317 TYR A N 1
ATOM 2599 C CA . TYR A 1 317 ? 15.634 12.496 -42.651 1.00 73.25 317 TYR A CA 1
ATOM 2600 C C . TYR A 1 317 ? 16.772 12.641 -43.672 1.00 73.25 317 TYR A C 1
ATOM 2602 O O . TYR A 1 317 ? 17.540 13.594 -43.589 1.00 73.25 317 TYR A O 1
ATOM 2610 N N . ILE A 1 318 ? 16.838 11.749 -44.666 1.00 70.50 318 ILE A N 1
ATOM 2611 C CA . ILE A 1 318 ? 17.827 11.793 -45.751 1.00 70.50 318 ILE A CA 1
ATOM 2612 C C . ILE A 1 318 ? 17.596 13.023 -46.642 1.00 70.50 318 ILE A C 1
ATOM 2614 O O . ILE A 1 318 ? 18.519 13.814 -46.815 1.00 70.50 318 ILE A O 1
ATOM 2618 N N . LYS A 1 319 ? 16.364 13.240 -47.131 1.00 65.56 319 LYS A N 1
ATOM 2619 C CA . LYS A 1 319 ? 16.006 14.368 -48.016 1.00 65.56 319 LYS A CA 1
ATOM 2620 C C . LYS A 1 319 ? 16.315 15.733 -47.401 1.00 65.56 319 LYS A C 1
ATOM 2622 O O . LYS A 1 319 ? 16.913 16.580 -48.060 1.00 65.56 319 LYS A O 1
ATOM 2627 N N . TYR A 1 320 ? 15.949 15.929 -46.133 1.00 60.81 320 TYR A N 1
ATOM 2628 C CA . TYR A 1 320 ? 16.262 17.157 -45.393 1.00 60.81 320 TYR A CA 1
ATOM 2629 C C . TYR A 1 320 ? 17.765 17.417 -45.323 1.00 60.81 320 TYR A C 1
ATOM 2631 O O . TYR A 1 320 ? 18.244 18.549 -45.402 1.00 60.81 320 TYR A O 1
ATOM 2639 N N . ALA A 1 321 ? 18.516 16.348 -45.111 1.00 60.91 321 ALA A N 1
ATOM 2640 C CA . ALA A 1 321 ? 19.920 16.464 -44.831 1.00 60.91 321 ALA A CA 1
ATOM 2641 C C . ALA A 1 321 ? 20.753 16.574 -46.130 1.00 60.91 321 ALA A C 1
ATOM 2643 O O . ALA A 1 321 ? 21.847 17.133 -46.104 1.00 60.91 321 ALA A O 1
ATOM 2644 N N . THR A 1 322 ? 20.189 16.183 -47.282 1.00 58.38 322 THR A N 1
ATOM 2645 C CA . THR A 1 322 ? 20.714 16.498 -48.625 1.00 58.38 322 THR A CA 1
ATOM 2646 C C . THR A 1 322 ? 20.400 17.920 -49.114 1.00 58.38 322 THR A C 1
ATOM 2648 O O . THR A 1 322 ? 21.107 18.412 -49.986 1.00 58.38 322 THR A O 1
ATOM 2651 N N . SER A 1 323 ? 19.378 18.600 -48.573 1.00 53.44 323 SER A N 1
ATOM 2652 C CA . SER A 1 323 ? 18.926 19.925 -49.042 1.00 53.44 323 SER A CA 1
ATOM 2653 C C . SER A 1 323 ? 19.551 21.129 -48.314 1.00 53.44 323 SER A C 1
ATOM 2655 O O . SER A 1 323 ? 19.156 22.258 -48.586 1.00 53.44 323 SER A O 1
ATOM 2657 N N . ASN A 1 324 ? 20.474 20.917 -47.368 1.00 51.94 324 ASN A N 1
ATOM 2658 C CA . ASN A 1 324 ? 21.049 21.961 -46.502 1.00 51.94 324 ASN A CA 1
ATOM 2659 C C . ASN A 1 324 ? 22.596 21.985 -46.522 1.00 51.94 324 ASN A C 1
ATOM 2661 O O . ASN A 1 324 ? 23.239 21.123 -47.123 1.00 51.94 324 ASN A O 1
ATOM 2665 N N . THR A 1 325 ? 23.185 22.997 -45.870 1.00 55.22 325 THR A N 1
ATOM 2666 C CA . THR A 1 325 ? 24.631 23.300 -45.829 1.00 55.22 325 THR A CA 1
ATOM 2667 C C . THR A 1 325 ? 25.511 22.172 -45.257 1.00 55.22 325 THR A C 1
ATOM 2669 O O . THR A 1 325 ? 25.040 21.228 -44.616 1.00 55.22 325 THR A O 1
ATOM 2672 N N . ASP A 1 326 ? 26.825 22.277 -45.485 1.00 51.62 326 ASP A N 1
ATOM 2673 C CA . ASP A 1 326 ? 27.821 21.213 -45.276 1.00 51.62 326 ASP A CA 1
ATOM 2674 C C . ASP A 1 326 ? 27.926 20.662 -43.839 1.00 51.62 326 ASP A C 1
ATOM 2676 O O . ASP A 1 326 ? 28.294 19.502 -43.656 1.00 51.62 326 ASP A O 1
ATOM 2680 N N . SER A 1 327 ? 27.510 21.412 -42.813 1.00 46.47 327 SER A N 1
ATOM 2681 C CA . SER A 1 327 ? 27.502 20.948 -41.414 1.00 46.47 327 SER A CA 1
ATOM 2682 C C . SER A 1 327 ? 26.468 19.840 -41.140 1.00 46.47 327 SER A C 1
ATOM 2684 O O . SER A 1 327 ? 26.722 18.935 -40.340 1.00 46.47 327 SER A O 1
ATOM 2686 N N . ILE A 1 328 ? 25.326 19.841 -41.843 1.00 52.50 328 ILE A N 1
ATOM 2687 C CA . ILE A 1 328 ? 24.293 18.791 -41.749 1.00 52.50 328 ILE A CA 1
ATOM 2688 C C . ILE A 1 328 ? 24.694 17.557 -42.574 1.00 52.50 328 ILE A C 1
ATOM 2690 O O . ILE A 1 328 ? 24.450 16.426 -42.144 1.00 52.50 328 ILE A O 1
ATOM 2694 N N . LYS A 1 329 ? 25.405 17.747 -43.696 1.00 49.19 329 LYS A N 1
ATOM 2695 C CA . LYS A 1 329 ? 25.975 16.645 -44.497 1.00 49.19 329 LYS A CA 1
ATOM 2696 C C . LYS A 1 329 ? 26.980 15.803 -43.698 1.00 49.19 329 LYS A C 1
ATOM 2698 O O . LYS A 1 329 ? 27.077 14.588 -43.908 1.00 49.19 329 LYS A O 1
ATOM 2703 N N . THR A 1 330 ? 27.707 16.408 -42.756 1.00 49.88 330 THR A N 1
ATOM 2704 C CA . THR A 1 330 ? 28.616 15.708 -41.827 1.00 49.88 330 THR A CA 1
ATOM 2705 C C . THR A 1 330 ? 27.855 14.870 -40.792 1.00 49.88 330 THR A C 1
ATOM 2707 O O . THR A 1 330 ? 28.273 13.756 -40.492 1.00 49.88 330 THR A O 1
ATOM 2710 N N . ALA A 1 331 ? 26.685 15.322 -40.321 1.00 48.97 331 ALA A N 1
ATOM 2711 C CA . ALA A 1 331 ? 25.875 14.600 -39.332 1.00 48.97 331 ALA A CA 1
ATOM 2712 C C . ALA A 1 331 ? 25.249 13.293 -39.868 1.00 48.97 331 ALA A C 1
ATOM 2714 O O . ALA A 1 331 ? 25.212 12.299 -39.145 1.00 48.97 331 ALA A O 1
ATOM 2715 N N . ILE A 1 332 ? 24.815 13.256 -41.136 1.00 54.38 332 ILE A N 1
ATOM 2716 C CA . ILE A 1 332 ? 24.336 12.019 -41.793 1.00 54.38 332 ILE A CA 1
ATOM 2717 C C . ILE A 1 332 ? 25.477 11.019 -42.003 1.00 54.38 332 ILE A C 1
ATOM 2719 O O . ILE A 1 332 ? 25.265 9.811 -41.928 1.00 54.38 332 ILE A O 1
ATOM 2723 N N . GLY A 1 333 ? 26.686 11.529 -42.272 1.00 52.94 333 GLY A N 1
ATOM 2724 C CA . GLY A 1 333 ? 27.877 10.710 -42.501 1.00 52.94 333 GLY A CA 1
ATOM 2725 C C . GLY A 1 333 ? 28.242 9.819 -41.311 1.00 52.94 333 GLY A C 1
ATOM 2726 O O . GLY A 1 333 ? 28.919 8.817 -41.498 1.00 52.94 333 GLY A O 1
ATOM 2727 N N . ASN A 1 334 ? 27.736 10.151 -40.120 1.00 53.22 334 ASN A N 1
ATOM 2728 C CA . ASN A 1 334 ? 28.014 9.458 -38.864 1.00 53.22 334 ASN A CA 1
ATOM 2729 C C . ASN A 1 334 ? 26.965 8.396 -38.482 1.00 53.22 334 ASN A C 1
ATOM 2731 O O . ASN A 1 334 ? 27.064 7.827 -37.393 1.00 53.22 334 ASN A O 1
ATOM 2735 N N . LEU A 1 335 ? 25.928 8.167 -39.302 1.00 67.44 335 LEU A N 1
ATOM 2736 C CA . LEU A 1 335 ? 24.949 7.108 -39.048 1.00 67.44 335 LEU A CA 1
ATOM 2737 C C . LEU A 1 335 ? 25.483 5.780 -39.601 1.00 67.44 335 LEU A C 1
ATOM 2739 O O . LEU A 1 335 ? 25.424 5.537 -40.805 1.00 67.44 335 LEU A O 1
ATOM 2743 N N . ASP A 1 336 ? 25.996 4.924 -38.714 1.00 70.94 336 ASP A N 1
ATOM 2744 C CA . ASP A 1 336 ? 26.612 3.649 -39.093 1.00 70.94 336 ASP A CA 1
ATOM 2745 C C . ASP A 1 336 ? 25.562 2.631 -39.571 1.00 70.94 336 ASP A C 1
ATOM 2747 O O . ASP A 1 336 ? 24.962 1.890 -38.780 1.00 70.94 336 ASP A O 1
ATOM 2751 N N . VAL A 1 337 ? 25.340 2.574 -40.883 1.00 72.69 337 VAL A N 1
ATOM 2752 C CA . VAL A 1 337 ? 24.401 1.651 -41.532 1.00 72.69 337 VAL A CA 1
ATOM 2753 C C . VAL A 1 337 ? 25.073 0.899 -42.680 1.00 72.69 337 VAL A C 1
ATOM 2755 O O . VAL A 1 337 ? 25.879 1.459 -43.416 1.00 72.69 337 VAL A O 1
ATOM 2758 N N . CYS A 1 338 ? 24.724 -0.374 -42.843 1.00 71.75 338 CYS A N 1
ATOM 2759 C CA . CYS A 1 338 ? 25.096 -1.181 -43.999 1.00 71.75 338 CYS A CA 1
ATOM 2760 C C . CYS A 1 338 ? 23.933 -1.202 -44.996 1.00 71.75 338 CYS A C 1
ATOM 2762 O O . CYS A 1 338 ? 22.806 -1.560 -44.640 1.00 71.75 338 CYS A O 1
ATOM 2764 N N . ILE A 1 339 ? 24.204 -0.822 -46.243 1.00 70.31 339 ILE A N 1
ATOM 2765 C CA . ILE A 1 339 ? 23.214 -0.696 -47.321 1.00 70.31 339 ILE A CA 1
ATOM 2766 C C . ILE A 1 339 ? 23.623 -1.621 -48.476 1.00 70.31 339 ILE A C 1
ATOM 2768 O O . ILE A 1 339 ? 24.808 -1.771 -48.764 1.00 70.31 339 ILE A O 1
ATOM 2772 N N . ARG A 1 340 ? 22.643 -2.235 -49.144 1.00 68.06 340 ARG A N 1
ATOM 2773 C CA . ARG A 1 340 ? 22.806 -2.981 -50.403 1.00 68.06 340 ARG A CA 1
ATOM 2774 C C . ARG A 1 340 ? 22.067 -2.255 -51.527 1.00 68.06 340 ARG A C 1
ATOM 2776 O O . ARG A 1 340 ? 21.017 -1.658 -51.298 1.00 68.06 340 ARG A O 1
ATOM 2783 N N . THR A 1 341 ? 22.602 -2.346 -52.743 1.00 64.88 341 THR A N 1
ATOM 2784 C CA . THR A 1 341 ? 21.895 -1.948 -53.965 1.00 64.88 341 THR A CA 1
ATOM 2785 C C . THR A 1 341 ? 21.167 -3.153 -54.570 1.00 64.88 341 THR A C 1
ATOM 2787 O O . THR A 1 341 ? 21.739 -4.239 -54.677 1.00 64.88 341 THR A O 1
ATOM 2790 N N . THR A 1 342 ? 19.882 -3.006 -54.901 1.00 59.81 342 THR A N 1
ATOM 2791 C CA . THR A 1 342 ? 19.038 -4.096 -55.431 1.00 59.81 342 THR A CA 1
ATOM 2792 C C . THR A 1 342 ? 18.927 -4.108 -56.950 1.00 59.81 342 THR A C 1
ATOM 2794 O O . THR A 1 342 ? 18.643 -5.162 -57.511 1.00 59.81 342 THR A O 1
ATOM 2797 N N . ASN A 1 343 ? 19.188 -2.982 -57.621 1.00 58.12 343 ASN A N 1
ATOM 2798 C CA . ASN A 1 343 ? 19.115 -2.863 -59.075 1.00 58.12 343 ASN A CA 1
ATOM 2799 C C . ASN A 1 343 ? 20.423 -2.290 -59.640 1.00 58.12 343 ASN A C 1
ATOM 2801 O O . ASN A 1 343 ? 20.865 -1.217 -59.228 1.00 58.12 343 ASN A O 1
ATOM 2805 N N . THR A 1 344 ? 21.049 -3.013 -60.570 1.00 53.28 344 THR A N 1
ATOM 2806 C CA . THR A 1 344 ? 22.333 -2.642 -61.183 1.00 53.28 344 THR A CA 1
ATOM 2807 C C . THR A 1 344 ? 22.190 -1.707 -62.385 1.00 53.28 344 THR A C 1
ATOM 2809 O O . THR A 1 344 ? 23.189 -1.135 -62.811 1.00 53.28 344 THR A O 1
ATOM 2812 N N . ASN A 1 345 ? 20.966 -1.524 -62.898 1.00 53.22 345 ASN A N 1
ATOM 2813 C CA . ASN A 1 345 ? 20.652 -0.721 -64.087 1.00 53.22 345 ASN A CA 1
ATOM 2814 C C . ASN A 1 345 ? 19.957 0.601 -63.711 1.00 53.22 345 ASN A C 1
ATOM 2816 O O . ASN A 1 345 ? 18.964 0.983 -64.320 1.00 53.22 345 ASN A O 1
ATOM 2820 N N . CYS A 1 346 ? 20.410 1.268 -62.647 1.00 59.47 346 CYS A N 1
ATOM 2821 C CA . CYS A 1 346 ? 19.867 2.569 -62.272 1.00 59.47 346 CYS A CA 1
ATOM 2822 C C . CYS A 1 346 ? 20.656 3.692 -62.950 1.00 59.47 346 CYS A C 1
ATOM 2824 O O . CYS A 1 346 ? 21.833 3.875 -62.647 1.00 59.47 346 CYS A O 1
ATOM 2826 N N . ASP A 1 347 ? 19.994 4.496 -63.781 1.00 54.69 347 ASP A N 1
ATOM 2827 C CA . ASP A 1 347 ? 20.632 5.585 -64.544 1.00 54.69 347 ASP A CA 1
ATOM 2828 C C . ASP A 1 347 ? 21.306 6.651 -63.659 1.00 54.69 347 ASP A C 1
ATOM 2830 O O . ASP A 1 347 ? 22.191 7.378 -64.100 1.00 54.69 347 ASP A O 1
ATOM 2834 N N . ASN A 1 348 ? 20.933 6.706 -62.377 1.00 50.16 348 ASN A N 1
ATOM 2835 C CA . ASN A 1 348 ? 21.444 7.677 -61.413 1.00 50.16 348 ASN A CA 1
ATOM 2836 C C . ASN A 1 348 ? 22.706 7.206 -60.645 1.00 50.16 348 ASN A C 1
ATOM 2838 O O . ASN A 1 348 ? 23.319 8.018 -59.953 1.00 50.16 348 ASN A O 1
ATOM 2842 N N . HIS A 1 349 ? 23.105 5.920 -60.705 1.00 55.72 349 HIS A N 1
ATOM 2843 C CA . HIS A 1 349 ? 24.245 5.392 -59.919 1.00 55.72 349 HIS A CA 1
ATOM 2844 C C . HIS A 1 349 ? 24.786 4.057 -60.465 1.00 55.72 349 HIS A C 1
ATOM 2846 O O . HIS A 1 349 ? 24.026 3.150 -60.790 1.00 55.72 349 HIS A O 1
ATOM 2852 N N . LYS A 1 350 ? 26.118 3.884 -60.464 1.00 51.75 350 LYS A N 1
ATOM 2853 C CA . LYS A 1 350 ? 26.775 2.603 -60.805 1.00 51.75 350 LYS A CA 1
ATOM 2854 C C . LYS A 1 350 ? 26.560 1.547 -59.694 1.00 51.75 350 LYS A C 1
ATOM 2856 O O . LYS A 1 350 ? 26.623 1.917 -58.522 1.00 51.75 350 LYS A O 1
ATOM 2861 N N . PRO A 1 351 ? 26.404 0.245 -60.013 1.00 48.44 351 PRO A N 1
ATOM 2862 C CA . PRO A 1 351 ? 26.355 -0.838 -59.019 1.00 48.44 351 PRO A CA 1
ATOM 2863 C C . PRO A 1 351 ? 27.697 -1.013 -58.289 1.00 48.44 351 PRO A C 1
ATOM 2865 O O . PRO A 1 351 ? 28.750 -1.009 -58.930 1.00 48.44 351 PRO A O 1
ATOM 2868 N N . ARG A 1 352 ? 27.691 -1.140 -56.950 1.00 54.22 352 ARG A N 1
ATOM 2869 C CA . ARG A 1 352 ? 28.915 -1.172 -56.112 1.00 54.22 352 ARG A CA 1
ATOM 2870 C C . ARG A 1 352 ? 28.771 -2.048 -54.837 1.00 54.22 352 ARG A C 1
ATOM 2872 O O . ARG A 1 352 ? 27.656 -2.389 -54.457 1.00 54.22 352 ARG A O 1
ATOM 2879 N N . ASN A 1 353 ? 29.910 -2.437 -54.226 1.00 50.38 353 ASN A N 1
ATOM 2880 C CA . ASN A 1 353 ? 30.080 -3.432 -53.129 1.00 50.38 353 ASN A CA 1
ATOM 2881 C C . ASN A 1 353 ? 29.601 -2.987 -51.710 1.00 50.38 353 ASN A C 1
ATOM 2883 O O . ASN A 1 353 ? 28.793 -2.090 -51.595 1.00 50.38 353 ASN A O 1
ATOM 2887 N N . LEU A 1 354 ? 30.003 -3.660 -50.618 1.00 48.19 354 LEU A N 1
ATOM 2888 C CA . LEU A 1 354 ? 29.287 -3.745 -49.321 1.00 48.19 354 LEU A CA 1
ATOM 2889 C C . LEU A 1 354 ? 29.585 -2.682 -48.225 1.00 48.19 354 LEU A C 1
ATOM 2891 O O . LEU A 1 354 ? 29.190 -2.896 -47.085 1.00 48.19 354 LEU A O 1
ATOM 2895 N N . ASP A 1 355 ? 30.197 -1.533 -48.527 1.00 48.22 355 ASP A N 1
ATOM 2896 C CA . ASP A 1 355 ? 30.523 -0.496 -47.520 1.00 48.22 355 ASP A CA 1
ATOM 2897 C C . ASP A 1 355 ? 30.231 0.929 -48.041 1.00 48.22 355 ASP A C 1
ATOM 2899 O O . ASP A 1 355 ? 31.140 1.653 -48.439 1.00 48.22 355 ASP A O 1
ATOM 2903 N N . PHE A 1 356 ? 28.954 1.341 -48.065 1.00 52.62 356 PHE A N 1
ATOM 2904 C CA . PHE A 1 356 ? 28.534 2.664 -48.567 1.00 52.62 356 PHE A CA 1
ATOM 2905 C C . PHE A 1 356 ? 27.843 3.531 -47.506 1.00 52.62 356 PHE A C 1
ATOM 2907 O O . PHE A 1 356 ? 27.060 3.048 -46.690 1.00 52.62 356 PHE A O 1
ATOM 2914 N N . CYS A 1 357 ? 28.121 4.838 -47.547 1.00 55.84 357 CYS A N 1
ATOM 2915 C CA . CYS A 1 357 ? 27.538 5.859 -46.673 1.00 55.84 357 CYS A CA 1
ATOM 2916 C C . CYS A 1 357 ? 26.126 6.267 -47.159 1.00 55.84 357 CYS A C 1
ATOM 2918 O O . CYS A 1 357 ? 25.878 6.298 -48.363 1.00 55.84 357 CYS A O 1
ATOM 2920 N N . ILE A 1 358 ? 25.215 6.674 -46.256 1.00 59.34 358 ILE A N 1
ATOM 2921 C CA . ILE A 1 358 ? 23.840 7.139 -46.596 1.00 59.34 358 ILE A CA 1
ATOM 2922 C C . ILE A 1 358 ? 23.812 8.264 -47.645 1.00 59.34 358 ILE A C 1
ATOM 2924 O O . ILE A 1 358 ? 22.794 8.470 -48.302 1.00 59.34 358 ILE A O 1
ATOM 2928 N N . ARG A 1 359 ? 24.920 8.990 -47.824 1.00 55.69 359 ARG A N 1
ATOM 2929 C CA . ARG A 1 359 ? 25.066 10.057 -48.825 1.00 55.69 359 ARG A CA 1
ATOM 2930 C C . ARG A 1 359 ? 24.763 9.605 -50.261 1.00 55.69 359 ARG A C 1
ATOM 2932 O O . ARG A 1 359 ? 24.385 10.444 -51.066 1.00 55.69 359 ARG A O 1
ATOM 2939 N N . GLU A 1 360 ? 24.887 8.313 -50.563 1.00 57.47 360 GLU A N 1
ATOM 2940 C CA . GLU A 1 360 ? 24.616 7.728 -51.888 1.00 57.47 360 GLU A CA 1
ATOM 2941 C C . GLU A 1 360 ? 23.269 6.966 -51.944 1.00 57.47 360 GLU A C 1
ATOM 2943 O O . GLU A 1 360 ? 23.087 6.064 -52.760 1.00 57.47 360 GLU A O 1
ATOM 2948 N N . TRP A 1 361 ? 22.320 7.288 -51.052 1.00 66.69 361 TRP A N 1
ATOM 2949 C CA . TRP A 1 361 ? 21.014 6.622 -50.970 1.00 66.69 361 TRP A CA 1
ATOM 2950 C C . TRP A 1 361 ? 20.133 6.866 -52.207 1.00 66.69 361 TRP A C 1
ATOM 2952 O O . TRP A 1 361 ? 19.787 8.003 -52.528 1.00 66.69 361 TRP A O 1
ATOM 2962 N N . CYS A 1 362 ? 19.662 5.779 -52.821 1.00 69.12 362 CYS A N 1
ATOM 2963 C CA . CYS A 1 362 ? 18.671 5.782 -53.889 1.00 69.12 362 CYS A CA 1
ATOM 2964 C C . CYS A 1 362 ? 17.300 5.327 -53.377 1.00 69.12 362 CYS A C 1
ATOM 2966 O O . CYS A 1 362 ? 17.163 4.204 -52.889 1.00 69.12 362 CYS A O 1
ATOM 2968 N N . GLU A 1 363 ? 16.249 6.127 -53.586 1.00 63.94 363 GLU A N 1
ATOM 2969 C CA . GLU A 1 363 ? 14.881 5.734 -53.204 1.00 63.94 363 GLU A CA 1
ATOM 2970 C C . GLU A 1 363 ? 14.377 4.475 -53.927 1.00 63.94 363 GLU A C 1
ATOM 2972 O O . GLU A 1 363 ? 13.559 3.750 -53.364 1.00 63.94 363 GLU A O 1
ATOM 2977 N N . ASN A 1 364 ? 14.889 4.200 -55.131 1.00 62.91 364 ASN A N 1
ATOM 2978 C CA . ASN A 1 364 ? 14.431 3.097 -55.977 1.00 62.91 364 ASN A CA 1
ATOM 2979 C C . ASN A 1 364 ? 15.308 1.839 -55.872 1.00 62.91 364 ASN A C 1
ATOM 2981 O O . ASN A 1 364 ? 14.858 0.765 -56.260 1.00 62.91 364 ASN A O 1
ATOM 2985 N N . CYS A 1 365 ? 16.552 1.963 -55.389 1.00 69.62 365 CYS A N 1
ATOM 2986 C CA . CYS A 1 365 ? 17.554 0.895 -55.503 1.00 69.62 365 CYS A CA 1
ATOM 2987 C C . CYS A 1 365 ? 18.326 0.597 -54.210 1.00 69.62 365 CYS A C 1
ATOM 2989 O O . CYS A 1 365 ? 19.122 -0.336 -54.219 1.00 69.62 365 CYS A O 1
ATOM 2991 N N . SER A 1 366 ? 18.151 1.358 -53.122 1.00 71.81 366 SER A N 1
ATOM 2992 C CA . SER A 1 366 ? 18.872 1.136 -51.858 1.00 71.81 366 SER A CA 1
ATOM 2993 C C . SER A 1 366 ? 18.016 0.424 -50.809 1.00 71.81 366 SER A C 1
ATOM 2995 O O . SER A 1 366 ? 16.895 0.834 -50.510 1.00 71.81 366 SER A O 1
ATOM 2997 N N . GLU A 1 367 ? 18.586 -0.603 -50.178 1.00 73.62 367 GLU A N 1
ATOM 2998 C CA . GLU A 1 367 ? 17.983 -1.327 -49.056 1.00 73.62 367 GLU A CA 1
ATOM 2999 C C . GLU A 1 367 ? 18.927 -1.398 -47.856 1.00 73.62 367 GLU A C 1
ATOM 3001 O O . GLU A 1 367 ? 20.123 -1.646 -47.997 1.00 73.62 367 GLU A O 1
ATOM 3006 N N . ILE A 1 368 ? 18.389 -1.211 -46.647 1.00 79.19 368 ILE A N 1
ATOM 3007 C CA . ILE A 1 368 ? 19.172 -1.324 -45.411 1.00 79.19 368 ILE A CA 1
ATOM 3008 C C . ILE A 1 368 ? 19.318 -2.794 -45.022 1.00 79.19 368 ILE A C 1
ATOM 3010 O O . ILE A 1 368 ? 18.330 -3.461 -44.697 1.00 79.19 368 ILE A O 1
ATOM 3014 N N . LEU A 1 369 ? 20.567 -3.258 -44.970 1.00 74.19 369 LEU A N 1
ATOM 3015 C CA . LEU A 1 369 ? 20.918 -4.573 -44.447 1.00 74.19 369 LEU A CA 1
ATOM 3016 C C . LEU A 1 369 ? 20.783 -4.605 -42.928 1.00 74.19 369 LEU A C 1
ATOM 3018 O O . LEU A 1 369 ? 20.058 -5.451 -42.417 1.00 74.19 369 LEU A O 1
ATOM 3022 N N . TYR A 1 370 ? 21.459 -3.690 -42.228 1.00 75.19 370 TYR A N 1
ATOM 3023 C CA . TYR A 1 370 ? 21.389 -3.509 -40.775 1.00 75.19 370 TYR A CA 1
ATOM 3024 C C . TYR A 1 370 ? 22.063 -2.194 -40.345 1.00 75.19 370 TYR A C 1
ATOM 3026 O O . TYR A 1 370 ? 22.881 -1.627 -41.067 1.00 75.19 370 TYR A O 1
ATOM 3034 N N . PHE A 1 371 ? 21.739 -1.714 -39.150 1.00 80.75 371 PHE A N 1
ATOM 3035 C CA . PHE A 1 371 ? 22.397 -0.617 -38.445 1.00 80.75 371 PHE A CA 1
ATOM 3036 C C . PHE A 1 371 ? 23.448 -1.177 -37.482 1.00 80.75 371 PHE A C 1
ATOM 3038 O O . PHE A 1 371 ? 23.139 -2.066 -36.687 1.00 80.75 371 PHE A O 1
ATOM 3045 N N . LYS A 1 372 ? 24.674 -0.642 -37.496 1.00 76.69 372 LYS A N 1
ATOM 3046 C CA . LYS A 1 372 ? 25.752 -1.122 -36.611 1.00 76.69 372 LYS A CA 1
ATOM 3047 C C . LYS A 1 372 ? 25.550 -0.680 -35.159 1.00 76.69 372 LYS A C 1
ATOM 3049 O O . LYS A 1 372 ? 25.931 -1.390 -34.248 1.00 76.69 372 LYS A O 1
ATOM 3054 N N . GLN A 1 373 ? 24.896 0.453 -34.912 1.00 79.75 373 GLN A N 1
ATOM 3055 C CA . GLN A 1 373 ? 24.685 0.972 -33.552 1.00 79.75 373 GLN A CA 1
ATOM 3056 C C . GLN A 1 373 ? 23.350 0.545 -32.909 1.00 79.75 373 GLN A C 1
ATOM 3058 O O . GLN A 1 373 ? 22.964 1.116 -31.895 1.00 79.75 373 GLN A O 1
ATOM 3063 N N . ILE A 1 374 ? 22.604 -0.414 -33.471 1.00 82.00 374 ILE A N 1
ATOM 3064 C CA . ILE A 1 374 ? 21.332 -0.892 -32.892 1.00 82.00 374 ILE A CA 1
ATOM 3065 C C . ILE A 1 374 ? 21.478 -2.363 -32.516 1.00 82.00 374 ILE A C 1
ATOM 3067 O O . ILE A 1 374 ? 21.697 -3.201 -33.382 1.00 82.00 374 ILE A O 1
ATOM 3071 N N . VAL A 1 375 ? 21.307 -2.703 -31.242 1.00 73.44 375 VAL A N 1
ATOM 3072 C CA . VAL A 1 375 ? 21.499 -4.085 -30.772 1.00 73.44 375 VAL A CA 1
ATOM 3073 C C . VAL A 1 375 ? 20.157 -4.807 -30.623 1.00 73.44 375 VAL A C 1
ATOM 3075 O O . VAL A 1 375 ? 19.191 -4.250 -30.092 1.00 73.44 375 VAL A O 1
ATOM 3078 N N . THR A 1 376 ? 20.100 -6.059 -31.089 1.00 65.88 376 THR A N 1
ATOM 3079 C CA . THR A 1 376 ? 18.930 -6.954 -31.033 1.00 65.88 376 THR A CA 1
ATOM 3080 C C . THR A 1 376 ? 19.348 -8.392 -30.707 1.00 65.88 376 THR A C 1
ATOM 3082 O O . THR A 1 376 ? 20.351 -8.859 -31.229 1.00 65.88 376 THR A O 1
ATOM 3085 N N . ASN A 1 377 ? 18.538 -9.134 -29.942 1.00 57.03 377 ASN A N 1
ATOM 3086 C CA . ASN A 1 377 ? 18.788 -10.538 -29.550 1.00 57.03 377 ASN A CA 1
ATOM 3087 C C . ASN A 1 377 ? 18.557 -11.596 -30.659 1.00 57.03 377 ASN A C 1
ATOM 3089 O O . ASN A 1 377 ? 18.322 -12.762 -30.349 1.00 57.03 377 ASN A O 1
ATOM 3093 N N . GLN A 1 378 ? 18.538 -11.224 -31.940 1.00 53.97 378 GLN A N 1
ATOM 3094 C CA . GLN A 1 378 ? 18.204 -12.160 -33.019 1.00 53.97 378 GLN A CA 1
ATOM 3095 C C . GLN A 1 378 ? 19.448 -12.705 -33.730 1.00 53.97 378 GLN A C 1
ATOM 3097 O O . GLN A 1 378 ? 20.319 -11.940 -34.137 1.00 53.97 378 GLN A O 1
ATOM 3102 N N . ARG A 1 379 ? 19.491 -14.031 -33.912 1.00 54.66 379 ARG A N 1
ATOM 3103 C CA . ARG A 1 379 ? 20.462 -14.745 -34.758 1.00 54.66 379 ARG A CA 1
ATOM 3104 C C . ARG A 1 379 ? 19.929 -14.841 -36.188 1.00 54.66 379 ARG A C 1
ATOM 3106 O O . ARG A 1 379 ? 18.720 -14.956 -36.375 1.00 54.66 379 ARG A O 1
ATOM 3113 N N . PHE A 1 380 ? 20.816 -14.807 -37.181 1.00 53.22 380 PHE A N 1
ATOM 3114 C CA . PHE A 1 380 ? 20.434 -14.917 -38.594 1.00 53.22 380 PHE A CA 1
ATOM 3115 C C . PHE A 1 380 ? 20.847 -16.278 -39.175 1.00 53.22 380 PHE A C 1
ATOM 3117 O O . PHE A 1 380 ? 22.005 -16.666 -39.031 1.00 53.22 380 PHE A O 1
ATOM 3124 N N . ASP A 1 381 ? 19.912 -16.993 -39.811 1.00 50.34 381 ASP A N 1
ATOM 3125 C CA . ASP A 1 381 ? 20.119 -18.330 -40.397 1.00 50.34 381 ASP A CA 1
ATOM 3126 C C . ASP A 1 381 ? 20.729 -18.246 -41.811 1.00 50.34 381 ASP A C 1
ATOM 3128 O O . ASP A 1 381 ? 20.249 -17.505 -42.675 1.00 50.34 381 ASP A O 1
ATOM 3132 N N . PHE A 1 382 ? 21.771 -19.044 -42.063 1.00 50.28 382 PHE A N 1
ATOM 3133 C CA . PHE A 1 382 ? 22.447 -19.177 -43.359 1.00 50.28 382 PHE A CA 1
ATOM 3134 C C . PHE A 1 382 ? 21.548 -19.649 -44.512 1.00 50.28 382 PHE A C 1
ATOM 3136 O O . PHE A 1 382 ? 21.868 -19.373 -45.673 1.00 50.28 382 PHE A O 1
ATOM 3143 N N . LYS A 1 383 ? 20.452 -20.366 -44.235 1.00 53.50 383 LYS A N 1
ATOM 3144 C CA . LYS A 1 383 ? 19.620 -20.989 -45.283 1.00 53.50 383 LYS A CA 1
ATOM 3145 C C . LYS A 1 383 ? 18.917 -19.984 -46.208 1.00 53.50 383 LYS A C 1
ATOM 3147 O O . LYS A 1 383 ? 18.571 -20.351 -47.325 1.00 53.50 383 LYS A O 1
ATOM 3152 N N . ASN A 1 384 ? 18.789 -18.719 -45.796 1.00 47.53 384 ASN A N 1
ATOM 3153 C CA . ASN A 1 384 ? 18.046 -17.676 -46.518 1.00 47.53 384 ASN A CA 1
ATOM 3154 C C . ASN A 1 384 ? 18.930 -16.672 -47.299 1.00 47.53 384 ASN A C 1
ATOM 3156 O O . ASN A 1 384 ? 18.483 -15.568 -47.606 1.00 47.53 384 ASN A O 1
ATOM 3160 N N . MET A 1 385 ? 20.194 -16.998 -47.600 1.00 52.38 385 MET A N 1
ATOM 3161 C CA . MET A 1 385 ? 21.124 -16.073 -48.274 1.00 52.38 385 MET A CA 1
ATOM 3162 C C . MET A 1 385 ? 21.122 -16.167 -49.815 1.00 52.38 385 MET A C 1
ATOM 3164 O O . MET A 1 385 ? 21.380 -17.231 -50.377 1.00 52.38 385 MET A O 1
ATOM 3168 N N . ASP A 1 386 ? 20.997 -15.017 -50.493 1.00 52.38 386 ASP A N 1
ATOM 3169 C CA . ASP A 1 386 ? 21.265 -14.858 -51.935 1.00 52.38 386 ASP A CA 1
ATOM 3170 C C . ASP A 1 386 ? 22.728 -15.191 -52.312 1.00 52.38 386 ASP A C 1
ATOM 3172 O O . ASP A 1 386 ? 23.675 -14.938 -51.556 1.00 52.38 386 ASP A O 1
ATOM 3176 N N . HIS A 1 387 ? 22.940 -15.630 -53.561 1.00 49.53 387 HIS A N 1
ATOM 3177 C CA . HIS A 1 387 ? 24.251 -15.913 -54.181 1.00 49.53 387 HIS A CA 1
ATOM 3178 C C . HIS A 1 387 ? 25.272 -14.753 -54.057 1.00 49.53 387 HIS A C 1
ATOM 3180 O O . HIS A 1 387 ? 26.487 -14.970 -54.076 1.00 49.53 387 HIS A O 1
ATOM 3186 N N . PHE A 1 388 ? 24.798 -13.515 -53.882 1.00 45.19 388 PHE A N 1
ATOM 3187 C CA . PHE A 1 388 ? 25.616 -12.309 -53.723 1.00 45.19 388 PHE A CA 1
ATOM 3188 C C . PHE A 1 388 ? 26.511 -12.334 -52.466 1.00 45.19 388 PHE A C 1
ATOM 3190 O O . PHE A 1 388 ? 27.674 -11.933 -52.521 1.00 45.19 388 PHE A O 1
ATOM 3197 N N . PHE A 1 389 ? 26.022 -12.871 -51.343 1.00 52.12 389 PHE A N 1
ATOM 3198 C CA . PHE A 1 389 ? 26.793 -12.930 -50.095 1.00 52.12 389 PHE A CA 1
ATOM 3199 C C . PHE A 1 389 ? 27.837 -14.057 -50.083 1.00 52.12 389 PHE A C 1
ATOM 3201 O O . PHE A 1 389 ? 28.910 -13.900 -49.499 1.00 52.12 389 PHE A O 1
ATOM 3208 N N . LYS A 1 390 ? 27.585 -15.163 -50.804 1.00 50.72 390 LYS A N 1
ATOM 3209 C CA . LYS A 1 390 ? 28.567 -16.250 -50.986 1.00 50.72 390 LYS A CA 1
ATOM 3210 C C . LYS A 1 390 ? 29.837 -15.767 -51.702 1.00 50.72 390 LYS A C 1
ATOM 3212 O O . LYS A 1 390 ? 30.928 -16.230 -51.373 1.00 50.72 390 LYS A O 1
ATOM 3217 N N . LYS A 1 391 ? 29.706 -14.817 -52.639 1.00 43.28 391 LYS A N 1
ATOM 3218 C CA . LYS A 1 391 ? 30.812 -14.287 -53.460 1.00 43.28 391 LYS A CA 1
ATOM 3219 C C . LYS A 1 391 ? 31.710 -13.292 -52.704 1.00 43.28 391 LYS A C 1
ATOM 3221 O O . LYS A 1 391 ? 32.904 -13.228 -52.975 1.00 43.28 391 LYS A O 1
ATOM 3226 N N . ASN A 1 392 ? 31.169 -12.584 -51.708 1.00 44.19 392 ASN A N 1
ATOM 3227 C CA . ASN A 1 392 ? 31.887 -11.571 -50.919 1.00 44.19 392 ASN A CA 1
ATOM 3228 C C . ASN A 1 392 ? 32.553 -12.103 -49.631 1.00 44.19 392 ASN A C 1
ATOM 3230 O O . ASN A 1 392 ? 33.103 -11.320 -48.859 1.00 44.19 392 ASN A O 1
ATOM 3234 N N . ARG A 1 393 ? 32.618 -13.434 -49.448 1.00 47.69 393 ARG A N 1
ATOM 3235 C CA . ARG A 1 393 ? 33.298 -14.129 -48.329 1.00 47.69 393 ARG A CA 1
ATOM 3236 C C . ARG A 1 393 ? 34.745 -13.691 -48.046 1.00 47.69 393 ARG A C 1
ATOM 3238 O O . ARG A 1 393 ? 35.263 -14.009 -46.984 1.00 47.69 393 ARG A O 1
ATOM 3245 N N . LYS A 1 394 ? 35.426 -13.032 -48.992 1.00 40.72 394 LYS A N 1
ATOM 3246 C CA . LYS A 1 394 ? 36.872 -12.763 -48.925 1.00 40.72 394 LYS A CA 1
ATOM 3247 C C . LYS A 1 394 ? 37.272 -11.338 -48.516 1.00 40.72 394 LYS A C 1
ATOM 3249 O O . LYS A 1 394 ? 38.470 -11.124 -48.364 1.00 40.72 394 LYS A O 1
ATOM 3254 N N . LYS A 1 395 ? 36.356 -10.367 -48.351 1.00 41.50 395 LYS A N 1
ATOM 3255 C CA . LYS A 1 395 ? 36.768 -8.952 -48.156 1.00 41.50 395 LYS A CA 1
ATOM 3256 C C . LYS A 1 395 ? 36.134 -8.140 -47.019 1.00 41.50 395 LYS A C 1
ATOM 3258 O O . LYS A 1 395 ? 36.613 -7.036 -46.794 1.00 41.50 395 LYS A O 1
ATOM 3263 N N . SER A 1 396 ? 35.188 -8.650 -46.231 1.00 39.50 396 SER A N 1
ATOM 3264 C CA . SER A 1 396 ? 34.762 -7.936 -45.015 1.00 39.50 396 SER A CA 1
ATOM 3265 C C . SER A 1 396 ? 34.249 -8.873 -43.912 1.00 39.50 396 SER A C 1
ATOM 3267 O O . SER A 1 396 ? 33.334 -9.657 -44.126 1.00 39.50 396 SER A O 1
ATOM 3269 N N . ILE A 1 397 ? 34.858 -8.732 -42.723 1.00 39.88 397 ILE A N 1
ATOM 3270 C CA . ILE A 1 397 ? 34.373 -9.142 -41.387 1.00 39.88 397 ILE A CA 1
ATOM 3271 C C . ILE A 1 397 ? 34.360 -10.675 -41.097 1.00 39.88 397 ILE A C 1
ATOM 3273 O O . ILE A 1 397 ? 33.404 -11.385 -41.377 1.00 39.88 397 ILE A O 1
ATOM 3277 N N . TYR A 1 398 ? 35.452 -11.109 -40.436 1.00 45.03 398 TYR A N 1
ATOM 3278 C CA . TYR A 1 398 ? 35.730 -12.298 -39.588 1.00 45.03 398 TYR A CA 1
ATOM 3279 C C . TYR A 1 398 ? 35.636 -13.746 -40.123 1.00 45.03 398 TYR A C 1
ATOM 3281 O O . TYR A 1 398 ? 34.603 -14.239 -40.562 1.00 45.03 398 TYR A O 1
ATOM 3289 N N . LYS A 1 399 ? 36.740 -14.483 -39.899 1.00 36.16 399 LYS A N 1
ATOM 3290 C CA . LYS A 1 399 ? 36.782 -15.941 -39.681 1.00 36.16 399 LYS A CA 1
ATOM 3291 C C . LYS A 1 399 ? 36.278 -16.251 -38.262 1.00 36.16 399 LYS A C 1
ATOM 3293 O O . LYS A 1 399 ? 36.840 -15.724 -37.305 1.00 36.16 399 LYS A O 1
ATOM 3298 N N . GLN A 1 400 ? 35.317 -17.162 -38.119 1.00 40.22 400 GLN A N 1
ATOM 3299 C CA . GLN A 1 400 ? 35.196 -18.026 -36.937 1.00 40.22 400 GLN A CA 1
ATOM 3300 C C . GLN A 1 400 ? 34.548 -19.369 -37.318 1.00 40.22 400 GLN A C 1
ATOM 3302 O O . GLN A 1 400 ? 33.990 -19.504 -38.404 1.00 40.22 400 GLN A O 1
ATOM 3307 N N . ASN A 1 401 ? 34.753 -20.359 -36.450 1.00 33.59 401 ASN A N 1
ATOM 3308 C CA . ASN A 1 401 ? 34.808 -21.796 -36.719 1.00 33.59 401 ASN A CA 1
ATOM 3309 C C . ASN A 1 401 ? 33.541 -22.467 -37.287 1.00 33.59 401 ASN A C 1
ATOM 3311 O O . ASN A 1 401 ? 32.414 -22.001 -37.161 1.00 33.59 401 ASN A O 1
ATOM 3315 N N . VAL A 1 402 ? 33.802 -23.610 -37.921 1.00 39.22 402 VAL A N 1
ATOM 3316 C CA . VAL A 1 402 ? 32.968 -24.392 -38.844 1.00 39.22 402 VAL A CA 1
ATOM 3317 C C . VAL A 1 402 ? 31.970 -25.310 -38.111 1.00 39.22 402 VAL A C 1
ATOM 3319 O O . VAL A 1 402 ? 31.981 -26.512 -38.334 1.00 39.22 402 VAL A O 1
ATOM 3322 N N . SER A 1 403 ? 31.089 -24.802 -37.240 1.00 42.62 403 SER A N 1
ATOM 3323 C CA . SER A 1 403 ? 30.058 -25.693 -36.653 1.00 42.62 403 SER A CA 1
ATOM 3324 C C . SER A 1 403 ? 28.637 -25.151 -36.501 1.00 42.62 403 SER A C 1
ATOM 3326 O O . SER A 1 403 ? 27.728 -25.971 -36.452 1.00 42.62 403 SER A O 1
ATOM 3328 N N . ASP A 1 404 ? 28.385 -23.837 -36.543 1.00 42.16 404 ASP A N 1
ATOM 3329 C CA . ASP A 1 404 ? 27.021 -23.312 -36.360 1.00 42.16 404 ASP A CA 1
ATOM 3330 C C . ASP A 1 404 ? 26.511 -22.539 -37.588 1.00 42.16 404 ASP A C 1
ATOM 3332 O O . ASP A 1 404 ? 27.127 -21.586 -38.058 1.00 42.16 404 ASP A O 1
ATOM 3336 N N . ASN A 1 405 ? 25.332 -22.920 -38.095 1.00 50.16 405 ASN A N 1
ATOM 3337 C CA . ASN A 1 405 ? 24.645 -22.323 -39.256 1.00 50.16 405 ASN A CA 1
ATOM 3338 C C . ASN A 1 405 ? 24.091 -20.894 -39.013 1.00 50.16 405 ASN A C 1
ATOM 3340 O O . ASN A 1 405 ? 23.177 -20.460 -39.719 1.00 50.16 405 ASN A O 1
ATOM 3344 N N . PHE A 1 406 ? 24.613 -20.143 -38.038 1.00 53.53 406 PHE A N 1
ATOM 3345 C CA . PHE A 1 406 ? 24.059 -18.852 -37.617 1.00 53.53 406 PHE A CA 1
ATOM 3346 C C . PHE A 1 406 ? 25.117 -17.745 -37.532 1.00 53.53 406 PHE A C 1
ATOM 3348 O O . PHE A 1 406 ? 26.204 -17.949 -37.001 1.00 53.53 406 PHE A O 1
ATOM 3355 N N . PHE A 1 407 ? 24.764 -16.540 -37.994 1.00 58.28 407 PHE A N 1
ATOM 3356 C CA . PHE A 1 407 ? 25.545 -15.322 -37.747 1.00 58.28 407 PHE A CA 1
ATOM 3357 C C . PHE A 1 407 ? 25.048 -14.602 -36.487 1.00 58.28 407 PHE A C 1
ATOM 3359 O O . PHE A 1 407 ? 23.850 -14.328 -36.343 1.00 58.28 407 PHE A O 1
ATOM 3366 N N . GLU A 1 408 ? 25.982 -14.252 -35.601 1.00 59.38 408 GLU A N 1
ATOM 3367 C CA . GLU A 1 408 ? 25.736 -13.445 -34.404 1.00 59.38 408 GLU A CA 1
ATOM 3368 C C . GLU A 1 408 ? 26.219 -12.003 -34.612 1.00 59.38 408 GLU A C 1
ATOM 3370 O O . GLU A 1 408 ? 27.287 -11.759 -35.176 1.00 59.38 408 GLU A O 1
ATOM 3375 N N . PHE A 1 409 ? 25.416 -11.036 -34.166 1.00 64.44 409 PHE A N 1
ATOM 3376 C CA . PHE A 1 409 ? 25.760 -9.618 -34.215 1.00 64.44 409 PHE A CA 1
ATOM 3377 C C . PHE A 1 409 ? 26.858 -9.310 -33.182 1.00 64.44 409 PHE A C 1
ATOM 3379 O O . PHE A 1 409 ? 26.676 -9.592 -31.999 1.00 64.44 409 PHE A O 1
ATOM 3386 N N . LYS A 1 410 ? 27.990 -8.728 -33.606 1.00 64.56 410 LYS A N 1
ATOM 3387 C CA . LYS A 1 410 ? 29.144 -8.425 -32.735 1.00 64.56 410 LYS A CA 1
ATOM 3388 C C . LYS A 1 410 ? 29.553 -6.958 -32.831 1.00 64.56 410 LYS A C 1
ATOM 3390 O O . LYS A 1 410 ? 29.568 -6.388 -33.922 1.00 64.56 410 LYS A O 1
ATOM 3395 N N . LEU A 1 411 ? 29.926 -6.369 -31.692 1.00 66.19 411 LEU A N 1
ATOM 3396 C CA . LEU A 1 411 ? 30.502 -5.025 -31.603 1.00 66.19 411 LEU A CA 1
ATOM 3397 C C . LEU A 1 411 ? 31.904 -5.124 -31.018 1.00 66.19 411 LEU A C 1
ATOM 3399 O O . LEU A 1 411 ? 32.061 -5.563 -29.886 1.00 66.19 411 LEU A O 1
ATOM 3403 N N . TYR A 1 412 ? 32.913 -4.716 -31.780 1.00 64.31 412 TYR A N 1
ATOM 3404 C CA . TYR A 1 412 ? 34.308 -4.818 -31.356 1.00 64.31 412 TYR A CA 1
ATOM 3405 C C . TYR A 1 412 ? 34.804 -3.518 -30.718 1.00 64.31 412 TYR A C 1
ATOM 3407 O O . TYR A 1 412 ? 34.527 -2.422 -31.217 1.00 64.31 412 TYR A O 1
ATOM 3415 N N . SER A 1 413 ? 35.587 -3.660 -29.649 1.00 57.50 413 SER A N 1
ATOM 3416 C CA . SER A 1 413 ? 36.195 -2.567 -28.872 1.00 57.50 413 SER A CA 1
ATOM 3417 C C . SER A 1 413 ? 37.155 -1.672 -29.669 1.00 57.50 413 SER A C 1
ATOM 3419 O O . SER A 1 413 ? 37.368 -0.523 -29.297 1.00 57.50 413 SER A O 1
ATOM 3421 N N . ASN A 1 414 ? 37.665 -2.127 -30.819 1.00 54.94 414 ASN A N 1
ATOM 3422 C CA . ASN A 1 414 ? 38.465 -1.296 -31.732 1.00 54.94 414 ASN A CA 1
ATOM 3423 C C . ASN A 1 414 ? 37.715 -0.095 -32.340 1.00 54.94 414 ASN A C 1
ATOM 3425 O O . ASN A 1 414 ? 38.356 0.851 -32.791 1.00 54.94 414 ASN A O 1
ATOM 3429 N N . TYR A 1 415 ? 36.379 -0.131 -32.387 1.00 63.53 415 TYR A N 1
ATOM 3430 C CA . TYR A 1 415 ? 35.560 0.910 -33.031 1.00 63.53 415 TYR A CA 1
ATOM 3431 C C . TYR A 1 415 ? 34.626 1.639 -32.063 1.00 63.53 415 TYR A C 1
ATOM 3433 O O . TYR A 1 415 ? 34.108 2.708 -32.382 1.00 63.53 415 TYR A O 1
ATOM 3441 N N . TYR A 1 416 ? 34.401 1.066 -30.884 1.00 70.81 416 TYR A N 1
ATOM 3442 C CA . TYR A 1 416 ? 33.455 1.559 -29.896 1.00 70.81 416 TYR A CA 1
ATOM 3443 C C . TYR A 1 416 ? 34.056 1.392 -28.500 1.00 70.81 416 TYR A C 1
ATOM 3445 O O . TYR A 1 416 ? 34.689 0.382 -28.220 1.00 70.81 416 TYR A O 1
ATOM 3453 N N . SER A 1 417 ? 33.829 2.351 -27.605 1.00 76.44 417 SER A N 1
ATOM 3454 C CA . SER A 1 417 ? 34.256 2.260 -26.208 1.00 76.44 417 SER A CA 1
ATOM 3455 C C . SER A 1 417 ? 33.055 2.363 -25.272 1.00 76.44 417 SER A C 1
ATOM 3457 O O . SER A 1 417 ? 32.164 3.195 -25.459 1.00 76.44 417 SER A O 1
ATOM 3459 N N . ILE A 1 418 ? 33.020 1.475 -24.281 1.00 84.38 418 ILE A N 1
ATOM 3460 C CA . ILE A 1 418 ? 32.130 1.581 -23.124 1.00 84.38 418 ILE A CA 1
ATOM 3461 C C . ILE A 1 418 ? 32.885 2.377 -22.059 1.00 84.38 418 ILE A C 1
ATOM 3463 O O . ILE A 1 418 ? 34.097 2.221 -21.928 1.00 84.38 418 ILE A O 1
ATOM 3467 N N . SER A 1 419 ? 32.189 3.211 -21.294 1.00 86.06 419 SER A N 1
ATOM 3468 C CA . SER A 1 419 ? 32.764 3.855 -20.111 1.00 86.06 419 SER A CA 1
ATOM 3469 C C . SER A 1 419 ? 31.831 3.735 -18.915 1.00 86.06 419 SER A C 1
ATOM 3471 O O . SER A 1 419 ? 30.616 3.607 -19.074 1.00 86.06 419 SER A O 1
ATOM 3473 N N . PHE A 1 420 ? 32.405 3.767 -17.716 1.00 86.88 420 PHE A N 1
ATOM 3474 C CA . PHE A 1 420 ? 31.675 3.756 -16.455 1.00 86.88 420 PHE A CA 1
ATOM 3475 C C . PHE A 1 420 ? 32.173 4.912 -15.591 1.00 86.88 420 PHE A C 1
ATOM 3477 O O . PHE A 1 420 ? 33.378 5.042 -15.387 1.00 86.88 420 PHE A O 1
ATOM 3484 N N . GLU A 1 421 ? 31.268 5.772 -15.131 1.00 85.69 421 GLU A N 1
ATOM 3485 C CA . GLU A 1 421 ? 31.617 6.954 -14.339 1.00 85.69 421 GLU A CA 1
ATOM 3486 C C . GLU A 1 421 ? 30.689 7.153 -13.140 1.00 85.69 421 GLU A C 1
ATOM 3488 O O . GLU A 1 421 ? 29.603 6.579 -13.062 1.00 85.69 421 GLU A O 1
ATOM 3493 N N . PHE A 1 422 ? 31.133 7.998 -12.213 1.00 81.94 422 PHE A N 1
ATOM 3494 C CA . PHE A 1 422 ? 30.438 8.364 -10.987 1.00 81.94 422 PHE A CA 1
ATOM 3495 C C . PHE A 1 422 ? 30.155 9.874 -11.005 1.00 81.94 422 PHE A C 1
ATOM 3497 O O . PHE A 1 422 ? 31.082 10.670 -10.874 1.00 81.94 422 PHE A O 1
ATOM 3504 N N . ILE A 1 423 ? 28.892 10.285 -11.168 1.00 76.12 423 ILE A N 1
ATOM 3505 C CA . ILE A 1 423 ? 28.497 11.710 -11.199 1.00 76.12 423 ILE A CA 1
ATOM 3506 C C . ILE A 1 423 ? 27.991 12.158 -9.823 1.00 76.12 423 ILE A C 1
ATOM 3508 O O . ILE A 1 423 ? 27.254 11.428 -9.170 1.00 76.12 423 ILE A O 1
ATOM 3512 N N . GLU A 1 424 ? 28.347 13.363 -9.377 1.00 65.25 424 GLU A N 1
ATOM 3513 C CA . GLU A 1 424 ? 27.827 13.946 -8.131 1.00 65.25 424 GLU A CA 1
ATOM 3514 C C . GLU A 1 424 ? 26.313 14.231 -8.212 1.00 65.25 424 GLU A C 1
ATOM 3516 O O . GLU A 1 424 ? 25.824 14.842 -9.165 1.00 65.25 424 GLU A O 1
ATOM 3521 N N . SER A 1 425 ? 25.551 13.791 -7.205 1.00 59.41 425 SER A N 1
ATOM 3522 C CA . SER A 1 425 ? 24.117 14.082 -7.106 1.00 59.41 425 SER A CA 1
ATOM 3523 C C . SER A 1 425 ? 23.865 15.537 -6.696 1.00 59.41 425 SER A C 1
ATOM 3525 O O . SER A 1 425 ? 24.386 15.987 -5.679 1.00 59.41 425 SER A O 1
ATOM 3527 N N . THR A 1 426 ? 22.994 16.251 -7.410 1.00 49.03 426 THR A N 1
ATOM 3528 C CA . THR A 1 426 ? 22.661 17.664 -7.139 1.00 49.03 426 THR A CA 1
ATOM 3529 C C . THR A 1 426 ? 21.689 17.889 -5.968 1.00 49.03 426 THR A C 1
ATOM 3531 O O . THR A 1 426 ? 21.350 19.031 -5.683 1.00 49.03 426 THR A O 1
ATOM 3534 N N . GLU A 1 427 ? 21.219 16.833 -5.290 1.00 46.91 427 GLU A N 1
ATOM 3535 C CA . GLU A 1 427 ? 20.104 16.900 -4.325 1.00 46.91 427 GLU A CA 1
ATOM 3536 C C . GLU A 1 427 ? 20.479 16.718 -2.832 1.00 46.91 427 GLU A C 1
ATOM 3538 O O . GLU A 1 427 ? 19.580 16.814 -1.997 1.00 46.91 427 GLU A O 1
ATOM 3543 N N . SER A 1 428 ? 21.736 16.457 -2.439 1.00 41.38 428 SER A N 1
ATOM 3544 C CA . SER A 1 428 ? 22.085 16.203 -1.021 1.00 41.38 428 SER A CA 1
ATOM 3545 C C . SER A 1 428 ? 23.025 17.254 -0.415 1.00 41.38 428 SER A C 1
ATOM 3547 O O . SER A 1 428 ? 24.192 17.361 -0.775 1.00 41.38 428 SER A O 1
ATOM 3549 N N . THR A 1 429 ? 22.529 17.997 0.580 1.00 42.12 429 THR A N 1
ATOM 3550 C CA . THR A 1 429 ? 23.295 18.979 1.374 1.00 42.12 429 THR A CA 1
ATOM 3551 C C . THR A 1 429 ? 24.078 18.364 2.543 1.00 42.12 429 THR A C 1
ATOM 3553 O O . THR A 1 429 ? 24.801 19.087 3.219 1.00 42.12 429 THR A O 1
ATOM 3556 N N . LEU A 1 430 ? 23.966 17.050 2.792 1.00 42.22 430 LEU A N 1
ATOM 3557 C CA . LEU A 1 430 ? 24.536 16.401 3.987 1.00 42.22 430 LEU A CA 1
ATOM 3558 C C . LEU A 1 430 ? 25.602 15.318 3.711 1.00 42.22 430 LEU A C 1
ATOM 3560 O O . LEU A 1 430 ? 26.452 15.115 4.570 1.00 42.22 430 LEU A O 1
ATOM 3564 N N . VAL A 1 431 ? 25.642 14.677 2.531 1.00 40.44 431 VAL A N 1
ATOM 3565 C CA . VAL A 1 431 ? 26.725 13.753 2.105 1.00 40.44 431 VAL A CA 1
ATOM 3566 C C . VAL A 1 431 ? 26.846 13.771 0.572 1.00 40.44 431 VAL A C 1
ATOM 3568 O O . VAL A 1 431 ? 25.829 13.727 -0.123 1.00 40.44 431 VAL A O 1
ATOM 3571 N N . LYS A 1 432 ? 28.072 13.834 0.029 1.00 43.50 432 LYS A N 1
ATOM 3572 C CA . LYS A 1 432 ? 28.349 13.731 -1.418 1.00 43.50 432 LYS A CA 1
ATOM 3573 C C . LYS A 1 432 ? 28.056 12.307 -1.907 1.00 43.50 432 LYS A C 1
ATOM 3575 O O . LYS A 1 432 ? 28.871 11.412 -1.699 1.00 43.50 432 LYS A O 1
ATOM 3580 N N . ASN A 1 433 ? 26.914 12.083 -2.555 1.00 54.97 433 ASN A N 1
ATOM 3581 C CA . ASN A 1 433 ? 26.590 10.782 -3.142 1.00 54.97 433 ASN A CA 1
ATOM 3582 C C . ASN A 1 433 ? 26.949 10.765 -4.635 1.00 54.97 433 ASN A C 1
ATOM 3584 O O . ASN A 1 433 ? 26.556 11.646 -5.401 1.00 54.97 433 ASN A O 1
ATOM 3588 N N . HIS A 1 434 ? 27.703 9.746 -5.045 1.00 70.25 434 HIS A N 1
ATOM 3589 C CA . HIS A 1 434 ? 28.097 9.524 -6.431 1.00 70.25 434 HIS A CA 1
ATOM 3590 C C . HIS A 1 434 ? 27.149 8.531 -7.116 1.00 70.25 434 HIS A C 1
ATOM 3592 O O . HIS A 1 434 ? 26.918 7.431 -6.615 1.00 70.25 434 HIS A O 1
ATOM 3598 N N . ILE A 1 435 ? 26.619 8.903 -8.279 1.00 78.50 435 ILE A N 1
ATOM 3599 C CA . ILE A 1 435 ? 25.680 8.113 -9.076 1.00 78.50 435 ILE A CA 1
ATOM 3600 C C . ILE A 1 435 ? 26.461 7.366 -10.167 1.00 78.50 435 ILE A C 1
ATOM 3602 O O . ILE A 1 435 ? 27.039 8.023 -11.038 1.00 78.50 435 ILE A O 1
ATOM 3606 N N . PRO A 1 436 ? 26.467 6.020 -10.160 1.00 84.94 436 PRO A N 1
ATOM 3607 C CA . PRO A 1 436 ? 27.123 5.224 -11.187 1.00 84.94 436 PRO A CA 1
ATOM 3608 C C . PRO A 1 436 ? 26.350 5.254 -12.510 1.00 84.94 436 PRO A C 1
ATOM 3610 O O . PRO A 1 436 ? 25.142 4.985 -12.560 1.00 84.94 436 PRO A O 1
ATOM 3613 N N . ILE A 1 437 ? 27.058 5.531 -13.603 1.00 88.56 437 ILE A N 1
ATOM 3614 C CA . ILE A 1 437 ? 26.513 5.586 -14.959 1.00 88.56 437 ILE A CA 1
ATOM 3615 C C . ILE A 1 437 ? 27.402 4.779 -15.902 1.00 88.56 437 ILE A C 1
ATOM 3617 O O . ILE A 1 437 ? 28.593 5.033 -16.046 1.00 88.56 437 ILE A O 1
ATOM 3621 N N . LEU A 1 438 ? 26.785 3.820 -16.590 1.00 90.06 438 LEU A N 1
ATOM 3622 C CA . LEU A 1 438 ? 27.392 3.048 -17.666 1.00 90.06 438 LEU A CA 1
ATOM 3623 C C . LEU A 1 438 ? 26.980 3.635 -19.018 1.00 90.06 438 LEU A C 1
ATOM 3625 O O . LEU A 1 438 ? 25.796 3.666 -19.365 1.00 90.06 438 LEU A O 1
ATOM 3629 N N . HIS A 1 439 ? 27.953 4.059 -19.814 1.00 89.44 439 HIS A N 1
ATOM 3630 C CA . HIS A 1 439 ? 27.737 4.603 -21.148 1.00 89.44 439 HIS A CA 1
ATOM 3631 C C . HIS A 1 439 ? 27.936 3.528 -22.210 1.00 89.44 439 HIS A C 1
ATOM 3633 O O . HIS A 1 439 ? 29.040 3.028 -22.417 1.00 89.44 439 HIS A O 1
ATOM 3639 N N . LEU A 1 440 ? 26.861 3.210 -22.929 1.00 88.81 440 LEU A N 1
ATOM 3640 C CA . LEU A 1 440 ? 26.883 2.298 -24.063 1.00 88.81 440 LEU A CA 1
ATOM 3641 C C . LEU A 1 440 ? 26.957 3.084 -25.381 1.00 88.81 440 LEU A C 1
ATOM 3643 O O . LEU A 1 440 ? 26.102 3.945 -25.632 1.00 88.81 440 LEU A O 1
ATOM 3647 N N . PRO A 1 441 ? 27.903 2.759 -26.280 1.00 86.19 441 PRO A N 1
ATOM 3648 C CA . PRO A 1 441 ? 28.063 3.436 -27.569 1.00 86.19 441 PRO A CA 1
ATOM 3649 C C . PRO A 1 441 ? 27.002 3.046 -28.622 1.00 86.19 441 PRO A C 1
ATOM 3651 O O . PRO A 1 441 ? 27.068 3.499 -29.768 1.00 86.19 441 PRO A O 1
ATOM 3654 N N . TRP A 1 442 ? 26.005 2.241 -28.236 1.00 87.12 442 TRP A N 1
ATOM 3655 C CA . TRP A 1 442 ? 24.893 1.789 -29.076 1.00 87.12 442 TRP A CA 1
ATOM 3656 C C . TRP A 1 442 ? 23.517 2.057 -28.446 1.00 87.12 442 TRP A C 1
ATOM 3658 O O . TRP A 1 442 ? 23.362 2.370 -27.260 1.00 87.12 442 TRP A O 1
ATOM 3668 N N . TRP A 1 443 ? 22.487 1.913 -29.274 1.00 88.00 443 TRP A N 1
ATOM 3669 C CA . TRP A 1 443 ? 21.086 2.108 -28.946 1.00 88.00 443 TRP A CA 1
ATOM 3670 C C . TRP A 1 443 ? 20.484 0.812 -28.404 1.00 88.00 443 TRP A C 1
ATOM 3672 O O . TRP A 1 443 ? 20.233 -0.141 -29.148 1.00 88.00 443 TRP A O 1
ATOM 3682 N N . ASP A 1 444 ? 20.241 0.775 -27.095 1.00 87.00 444 ASP A N 1
ATOM 3683 C CA . ASP A 1 444 ? 19.667 -0.377 -26.413 1.00 87.00 444 ASP A CA 1
ATOM 3684 C C . ASP A 1 444 ? 18.143 -0.398 -26.596 1.00 87.00 444 ASP A C 1
ATOM 3686 O O . ASP A 1 444 ? 17.384 0.244 -25.865 1.00 87.00 444 ASP A O 1
ATOM 3690 N N . ALA A 1 445 ? 17.671 -1.156 -27.584 1.00 82.56 445 ALA A N 1
ATOM 3691 C CA . ALA A 1 445 ? 16.245 -1.293 -27.890 1.00 82.56 445 ALA A CA 1
ATOM 3692 C C . ALA A 1 445 ? 15.550 -2.436 -27.111 1.00 82.56 445 ALA A C 1
ATOM 3694 O O . ALA A 1 445 ? 14.387 -2.766 -27.377 1.00 82.56 445 ALA A O 1
ATOM 3695 N N . HIS A 1 446 ? 16.245 -3.053 -26.145 1.00 82.88 446 HIS A N 1
ATOM 3696 C CA . HIS A 1 446 ? 15.706 -4.129 -25.314 1.00 82.88 446 HIS A CA 1
ATOM 3697 C C . HIS A 1 446 ? 14.557 -3.649 -24.422 1.00 82.88 446 HIS A C 1
ATOM 3699 O O . HIS A 1 446 ? 14.556 -2.538 -23.898 1.00 82.88 446 HIS A O 1
ATOM 3705 N N . ASN A 1 447 ? 13.555 -4.507 -24.229 1.00 85.44 447 ASN A N 1
ATOM 3706 C CA . ASN A 1 447 ? 12.386 -4.194 -23.396 1.00 85.44 447 ASN A CA 1
ATOM 3707 C C . ASN A 1 447 ? 12.449 -4.857 -22.010 1.00 85.44 447 ASN A C 1
ATOM 3709 O O . ASN A 1 447 ? 11.472 -4.790 -21.262 1.00 85.44 447 ASN A O 1
ATOM 3713 N N . GLN A 1 448 ? 13.556 -5.530 -21.702 1.00 85.50 448 GLN A N 1
ATOM 3714 C CA . GLN A 1 448 ? 13.817 -6.208 -20.438 1.00 85.50 448 GLN A CA 1
ATOM 3715 C C . GLN A 1 448 ? 15.009 -5.550 -19.749 1.00 85.50 448 GLN A C 1
ATOM 3717 O O . GLN A 1 448 ? 15.922 -5.070 -20.421 1.00 85.50 448 GLN A O 1
ATOM 3722 N N . CYS A 1 449 ? 14.974 -5.504 -18.422 1.00 87.38 449 CYS A N 1
ATOM 3723 C CA . CYS A 1 449 ? 16.078 -5.025 -17.609 1.00 87.38 449 CYS A CA 1
ATOM 3724 C C . CYS A 1 449 ? 17.305 -5.916 -17.814 1.00 87.38 449 CYS A C 1
ATOM 3726 O O . CYS A 1 449 ? 17.184 -7.137 -17.846 1.00 87.38 449 CYS A O 1
ATOM 3728 N N . ILE A 1 450 ? 18.476 -5.290 -17.921 1.00 84.19 450 ILE A N 1
ATOM 3729 C CA . ILE A 1 450 ? 19.758 -5.976 -18.121 1.00 84.19 450 ILE A CA 1
ATOM 3730 C C . ILE A 1 450 ? 20.127 -6.893 -16.952 1.00 84.19 450 ILE A C 1
ATOM 3732 O O . ILE A 1 450 ? 20.804 -7.886 -17.169 1.00 84.19 450 ILE A O 1
ATOM 3736 N N . ILE A 1 451 ? 19.641 -6.578 -15.749 1.00 81.25 451 ILE A N 1
ATOM 3737 C CA . ILE A 1 451 ? 19.950 -7.294 -14.510 1.00 81.25 451 ILE A CA 1
ATOM 3738 C C . ILE A 1 451 ? 18.878 -8.345 -14.206 1.00 81.25 451 ILE A C 1
ATOM 3740 O O . ILE A 1 451 ? 19.117 -9.537 -14.343 1.00 81.25 451 ILE A O 1
ATOM 3744 N N . CYS A 1 452 ? 17.660 -7.921 -13.855 1.00 80.56 452 CYS A N 1
ATOM 3745 C CA . CYS A 1 452 ? 16.616 -8.849 -13.397 1.00 80.56 452 CYS A CA 1
ATOM 3746 C C . CYS A 1 452 ? 15.745 -9.445 -14.517 1.00 80.56 452 CYS A C 1
ATOM 3748 O O . CYS A 1 452 ? 14.752 -10.108 -14.229 1.00 80.56 452 CYS A O 1
ATOM 3750 N N . ASN A 1 453 ? 16.017 -9.145 -15.795 1.00 81.38 453 ASN A N 1
ATOM 3751 C CA . ASN A 1 453 ? 15.180 -9.519 -16.950 1.00 81.38 453 ASN A CA 1
ATOM 3752 C C . ASN A 1 453 ? 13.699 -9.061 -16.883 1.00 81.38 453 ASN A C 1
ATOM 3754 O O . ASN A 1 453 ? 12.905 -9.397 -17.769 1.00 81.38 453 ASN A O 1
ATOM 3758 N N . SER A 1 454 ? 13.303 -8.256 -15.887 1.00 81.62 454 SER A N 1
ATOM 3759 C CA . SER A 1 454 ? 11.931 -7.752 -15.750 1.00 81.62 454 SER A CA 1
ATOM 3760 C C . SER A 1 454 ? 11.560 -6.775 -16.872 1.00 81.62 454 SER A C 1
ATOM 3762 O O . SER A 1 454 ? 12.415 -6.136 -17.489 1.00 81.62 454 SER A O 1
ATOM 3764 N N . LYS A 1 455 ? 10.264 -6.645 -17.171 1.00 87.81 455 LYS A N 1
ATOM 3765 C CA . LYS A 1 455 ? 9.768 -5.762 -18.238 1.00 87.81 455 LYS A CA 1
ATOM 3766 C C . LYS A 1 455 ? 9.988 -4.285 -17.878 1.00 87.81 455 LYS A C 1
ATOM 3768 O O . LYS A 1 455 ? 9.471 -3.809 -16.871 1.00 87.81 455 LYS A O 1
ATOM 3773 N N . LEU A 1 456 ? 10.668 -3.543 -18.754 1.00 88.94 456 LEU A N 1
ATOM 3774 C CA . LEU A 1 456 ? 10.925 -2.111 -18.574 1.00 88.94 456 LEU A CA 1
ATOM 3775 C C . LEU A 1 456 ? 9.661 -1.267 -18.800 1.00 88.94 456 LEU A C 1
ATOM 3777 O O . LEU A 1 456 ? 8.890 -1.496 -19.741 1.00 88.94 456 LEU A O 1
ATOM 3781 N N . LYS A 1 457 ? 9.479 -0.249 -17.953 1.00 88.00 457 LYS A N 1
ATOM 3782 C CA . LYS A 1 457 ? 8.432 0.773 -18.072 1.00 88.00 457 LYS A CA 1
ATOM 3783 C C . LYS A 1 457 ? 8.964 1.936 -18.909 1.00 88.00 457 LYS A C 1
ATOM 3785 O O . LYS A 1 457 ? 10.024 2.480 -18.622 1.00 88.00 457 LYS A O 1
ATOM 3790 N N . PHE A 1 458 ? 8.238 2.322 -19.955 1.00 86.25 458 PHE A N 1
ATOM 3791 C CA . PHE A 1 458 ? 8.641 3.405 -20.858 1.00 86.25 458 PHE A CA 1
ATOM 3792 C C . PHE A 1 458 ? 7.985 4.715 -20.431 1.00 86.25 458 PHE A C 1
ATOM 3794 O O . PHE A 1 458 ? 6.758 4.790 -20.411 1.00 86.25 458 PHE A O 1
ATOM 3801 N N . LYS A 1 459 ? 8.790 5.742 -20.137 1.00 82.69 459 LYS A N 1
ATOM 3802 C CA . LYS A 1 459 ? 8.294 7.102 -19.867 1.00 82.69 459 LYS A CA 1
ATOM 3803 C C . LYS A 1 459 ? 8.191 7.909 -21.162 1.00 82.69 459 LYS A C 1
ATOM 3805 O O . LYS A 1 459 ? 7.199 8.589 -21.390 1.00 82.69 459 LYS A O 1
ATOM 3810 N N . SER A 1 460 ? 9.185 7.784 -22.041 1.00 79.50 460 SER A N 1
ATOM 3811 C CA . SER A 1 460 ? 9.234 8.503 -23.317 1.00 79.50 460 SER A CA 1
ATOM 3812 C C . SER A 1 460 ? 9.758 7.612 -24.446 1.00 79.50 460 SER A C 1
ATOM 3814 O O . SER A 1 460 ? 9.973 6.407 -24.287 1.00 79.50 460 SER A O 1
ATOM 3816 N N . ASN A 1 461 ? 9.962 8.195 -25.628 1.00 75.50 461 ASN A N 1
ATOM 3817 C CA . ASN A 1 461 ? 10.597 7.496 -26.737 1.00 75.50 461 ASN A CA 1
ATOM 3818 C C . ASN A 1 461 ? 12.123 7.360 -26.565 1.00 75.50 461 ASN A C 1
ATOM 3820 O O . ASN A 1 461 ? 12.738 6.760 -27.432 1.00 75.50 461 ASN A O 1
ATOM 3824 N N . CYS A 1 462 ? 12.751 7.898 -25.524 1.00 84.69 462 CYS A N 1
ATOM 3825 C CA . CYS A 1 462 ? 14.185 7.742 -25.253 1.00 84.69 462 CYS A CA 1
ATOM 3826 C C . CYS A 1 462 ? 14.485 7.432 -23.781 1.00 84.69 462 CYS A C 1
ATOM 3828 O O . CYS A 1 462 ? 15.648 7.370 -23.408 1.00 84.69 462 CYS A O 1
ATOM 3830 N N . GLN A 1 463 ? 13.460 7.234 -22.947 1.00 89.50 463 GLN A N 1
ATOM 3831 C CA . GLN A 1 463 ? 13.616 6.927 -21.528 1.00 89.50 463 GLN A CA 1
ATOM 3832 C C . GLN A 1 463 ? 12.748 5.739 -21.133 1.00 89.50 463 GLN A C 1
ATOM 3834 O O . GLN A 1 463 ? 11.535 5.709 -21.384 1.00 89.50 463 GLN A O 1
ATOM 3839 N N . LYS A 1 464 ? 13.381 4.760 -20.494 1.00 90.81 464 LYS A N 1
ATOM 3840 C CA . LYS A 1 464 ? 12.742 3.571 -19.925 1.00 90.81 464 LYS A CA 1
ATOM 3841 C C . LYS A 1 464 ? 13.428 3.230 -18.606 1.00 90.81 464 LYS A C 1
ATOM 3843 O O . LYS A 1 464 ? 14.585 3.583 -18.414 1.00 90.81 464 LYS A O 1
ATOM 3848 N N . TRP A 1 465 ? 12.732 2.554 -17.705 1.00 91.12 465 TRP A N 1
ATOM 3849 C CA . TRP A 1 465 ? 13.279 2.214 -16.396 1.00 91.12 465 TRP A CA 1
ATOM 3850 C C . TRP A 1 465 ? 12.774 0.873 -15.881 1.00 91.12 465 TRP A C 1
ATOM 3852 O O . TRP A 1 465 ? 11.726 0.368 -16.301 1.00 91.12 465 TRP A O 1
ATOM 3862 N N . CYS A 1 466 ? 13.549 0.297 -14.971 1.00 87.06 466 CYS A N 1
ATOM 3863 C CA . CYS A 1 466 ? 13.215 -0.914 -14.243 1.00 87.06 466 CYS A CA 1
ATOM 3864 C C . CYS A 1 466 ? 12.799 -0.557 -12.816 1.00 87.06 466 CYS A C 1
ATOM 3866 O O . CYS A 1 466 ? 13.609 -0.009 -12.076 1.00 87.06 466 CYS A O 1
ATOM 3868 N N . SER A 1 467 ? 11.583 -0.927 -12.404 1.00 76.94 467 SER A N 1
ATOM 3869 C CA . SER A 1 467 ? 11.129 -0.700 -11.025 1.00 76.94 467 SER A CA 1
ATOM 3870 C C . SER A 1 467 ? 11.698 -1.674 -10.000 1.00 76.94 467 SER A C 1
ATOM 3872 O O . SER A 1 467 ? 11.633 -1.379 -8.821 1.00 76.94 467 SER A O 1
ATOM 3874 N N . ASN A 1 468 ? 12.227 -2.820 -10.433 1.00 74.00 468 ASN A N 1
ATOM 3875 C CA . ASN A 1 468 ? 12.817 -3.810 -9.527 1.00 74.00 468 ASN A CA 1
ATOM 3876 C C . ASN A 1 468 ? 14.265 -3.432 -9.166 1.00 74.00 468 ASN A C 1
ATOM 3878 O O . ASN A 1 468 ? 14.605 -3.271 -8.004 1.00 74.00 468 ASN A O 1
ATOM 3882 N N . CYS A 1 469 ? 15.105 -3.193 -10.180 1.00 77.75 469 CYS A N 1
ATOM 3883 C CA . CYS A 1 469 ? 16.509 -2.809 -9.996 1.00 77.75 469 CYS A CA 1
ATOM 3884 C C . CYS A 1 469 ? 16.771 -1.297 -9.870 1.00 77.75 469 CYS A C 1
ATOM 3886 O O . CYS A 1 469 ? 17.924 -0.924 -9.713 1.00 77.75 469 CYS A O 1
ATOM 3888 N N . PHE A 1 470 ? 15.762 -0.426 -10.006 1.00 78.12 470 PHE A N 1
ATOM 3889 C CA . PHE A 1 470 ? 15.933 1.041 -9.970 1.00 78.12 470 PHE A CA 1
ATOM 3890 C C . PHE A 1 470 ? 16.960 1.571 -10.988 1.00 78.12 470 PHE A C 1
ATOM 3892 O O . PHE A 1 470 ? 17.741 2.481 -10.726 1.00 78.12 470 PHE A O 1
ATOM 3899 N N . ILE A 1 471 ? 16.936 0.992 -12.191 1.00 85.81 471 ILE A N 1
ATOM 3900 C CA . ILE A 1 471 ? 17.835 1.357 -13.292 1.00 85.81 471 ILE A CA 1
ATOM 3901 C C . ILE A 1 471 ? 17.076 2.194 -14.312 1.00 85.81 471 ILE A C 1
ATOM 3903 O O . ILE A 1 471 ? 16.027 1.768 -14.814 1.00 85.81 471 ILE A O 1
ATOM 3907 N N . ILE A 1 472 ? 17.635 3.349 -14.662 1.00 89.25 472 ILE A N 1
ATOM 3908 C CA . ILE A 1 472 ? 17.130 4.232 -15.714 1.00 89.25 472 ILE A CA 1
ATOM 3909 C C . ILE A 1 472 ? 17.989 4.053 -16.966 1.00 89.25 472 ILE A C 1
ATOM 3911 O O . ILE A 1 472 ? 19.210 4.038 -16.910 1.00 89.25 472 ILE A O 1
ATOM 3915 N N . TYR A 1 473 ? 17.342 3.943 -18.120 1.00 91.06 473 TYR A N 1
ATOM 3916 C CA . TYR A 1 473 ? 17.990 3.896 -19.423 1.00 91.06 473 TYR A CA 1
ATOM 3917 C C . TYR A 1 473 ? 17.612 5.162 -20.186 1.00 91.06 473 TYR A C 1
ATOM 3919 O O . TYR A 1 473 ? 16.431 5.358 -20.503 1.00 91.06 473 TYR A O 1
ATOM 3927 N N . THR A 1 474 ? 18.598 5.992 -20.517 1.00 89.94 474 THR A N 1
ATOM 3928 C CA . THR A 1 474 ? 18.407 7.207 -21.318 1.00 89.94 474 THR A CA 1
ATOM 3929 C C . THR A 1 474 ? 19.150 7.104 -22.648 1.00 89.94 474 THR A C 1
ATOM 3931 O O . THR A 1 474 ? 20.364 6.944 -22.713 1.00 89.94 474 THR A O 1
ATOM 3934 N N . GLY A 1 475 ? 18.406 7.164 -23.749 1.00 87.44 475 GLY A N 1
ATOM 3935 C CA . GLY A 1 475 ? 18.942 7.103 -25.105 1.00 87.44 475 GLY A CA 1
ATOM 3936 C C . GLY A 1 475 ? 19.202 8.493 -25.691 1.00 87.44 475 GLY A C 1
ATOM 3937 O O . GLY A 1 475 ? 18.296 9.327 -25.750 1.00 87.44 475 GLY A O 1
ATOM 3938 N N . CYS A 1 476 ? 20.397 8.730 -26.234 1.00 86.31 476 CYS A N 1
ATOM 3939 C CA . CYS A 1 476 ? 20.686 9.939 -27.004 1.00 86.31 476 CYS A CA 1
ATOM 3940 C C . CYS A 1 476 ? 20.195 9.804 -28.450 1.00 86.31 476 CYS A C 1
ATOM 3942 O O . CYS A 1 476 ? 20.767 9.077 -29.265 1.00 86.31 476 CYS A O 1
ATOM 3944 N N . ARG A 1 477 ? 19.154 10.567 -28.796 1.00 81.81 477 ARG A N 1
ATOM 3945 C CA . ARG A 1 477 ? 18.542 10.565 -30.134 1.00 81.81 477 ARG A CA 1
ATOM 3946 C C . ARG A 1 477 ? 19.432 11.143 -31.239 1.00 81.81 477 ARG A C 1
ATOM 3948 O O . ARG A 1 477 ? 19.101 10.970 -32.402 1.00 81.81 477 ARG A O 1
ATOM 3955 N N . TYR A 1 478 ? 20.532 11.810 -30.906 1.00 77.25 478 TYR A N 1
ATOM 3956 C CA . TYR A 1 478 ? 21.457 12.387 -31.890 1.00 77.25 478 TYR A CA 1
ATOM 3957 C C . TYR A 1 478 ? 22.609 11.443 -32.245 1.00 77.25 478 TYR A C 1
ATOM 3959 O O . TYR A 1 478 ? 23.154 11.530 -33.338 1.00 77.25 478 TYR A O 1
ATOM 3967 N N . CYS A 1 479 ? 22.967 10.539 -31.331 1.00 80.31 479 CYS A N 1
ATOM 3968 C CA . CYS A 1 479 ? 24.153 9.690 -31.453 1.00 80.31 479 CYS A CA 1
ATOM 3969 C C . CYS A 1 479 ? 23.867 8.189 -31.435 1.00 80.31 479 CYS A C 1
ATOM 3971 O O . CYS A 1 479 ? 24.799 7.411 -31.633 1.00 80.31 479 CYS A O 1
ATOM 3973 N N . LEU A 1 480 ? 22.613 7.797 -31.176 1.00 84.12 480 LEU A N 1
ATOM 3974 C CA . LEU A 1 480 ? 22.206 6.406 -30.973 1.00 84.12 480 LEU A CA 1
ATOM 3975 C C . LEU A 1 480 ? 23.043 5.700 -29.892 1.00 84.12 480 LEU A C 1
ATOM 3977 O O . LEU A 1 480 ? 23.457 4.564 -30.069 1.00 84.12 480 LEU A O 1
ATOM 3981 N N . THR A 1 481 ? 23.284 6.379 -28.769 1.00 87.75 481 THR A N 1
ATOM 3982 C CA . THR A 1 481 ? 23.958 5.828 -27.577 1.00 87.75 481 THR A CA 1
ATOM 3983 C C . THR A 1 481 ? 22.963 5.685 -26.429 1.00 87.75 481 THR A C 1
ATOM 3985 O O . THR A 1 481 ? 21.933 6.367 -26.427 1.00 87.75 481 THR A O 1
ATOM 3988 N N . THR A 1 482 ? 23.273 4.858 -25.432 1.00 90.44 482 THR A N 1
ATOM 3989 C CA . THR A 1 482 ? 22.422 4.660 -24.246 1.00 90.44 482 THR A CA 1
ATOM 3990 C C . THR A 1 482 ? 23.238 4.829 -22.977 1.00 90.44 482 THR A C 1
ATOM 3992 O O . THR A 1 482 ? 24.257 4.171 -22.824 1.00 90.44 482 THR A O 1
ATOM 3995 N N . ASN A 1 483 ? 22.773 5.652 -22.046 1.00 91.69 483 ASN A N 1
ATOM 3996 C CA . ASN A 1 483 ? 23.296 5.666 -20.687 1.00 91.69 483 ASN A CA 1
ATOM 3997 C C . ASN A 1 483 ? 22.405 4.778 -19.813 1.00 91.69 483 ASN A C 1
ATOM 3999 O O . ASN A 1 483 ? 21.177 4.901 -19.843 1.00 91.69 483 ASN A O 1
ATOM 4003 N N . ILE A 1 484 ? 23.025 3.887 -19.050 1.00 91.12 484 ILE A N 1
ATOM 4004 C CA . ILE A 1 484 ? 22.391 3.085 -18.007 1.00 91.12 484 ILE A CA 1
ATOM 4005 C C . ILE A 1 484 ? 22.796 3.706 -16.674 1.00 91.12 484 ILE A C 1
ATOM 4007 O O . ILE A 1 484 ? 23.971 3.730 -16.325 1.00 91.12 484 ILE A O 1
ATOM 4011 N N . ILE A 1 485 ? 21.819 4.239 -15.958 1.00 89.19 485 ILE A N 1
ATOM 4012 C CA . ILE A 1 485 ? 21.995 4.995 -14.724 1.00 89.19 485 ILE A CA 1
ATOM 4013 C C . ILE A 1 485 ? 21.505 4.114 -13.580 1.00 89.19 485 ILE A C 1
ATOM 4015 O O . ILE A 1 485 ? 20.340 3.698 -13.565 1.00 89.19 485 ILE A O 1
ATOM 4019 N N . PHE A 1 486 ? 22.396 3.825 -12.639 1.00 84.38 486 PHE A N 1
ATOM 4020 C CA . PHE A 1 486 ? 22.113 3.018 -11.459 1.00 84.38 486 PHE A CA 1
ATOM 4021 C C . PHE A 1 486 ? 21.752 3.947 -10.299 1.00 84.38 486 PHE A C 1
ATOM 4023 O O . PHE A 1 486 ? 22.601 4.263 -9.476 1.00 84.38 486 PHE A O 1
ATOM 4030 N N . GLY A 1 487 ? 20.514 4.447 -10.269 1.00 75.06 487 GLY A N 1
ATOM 4031 C CA . GLY A 1 487 ? 20.054 5.418 -9.271 1.00 75.06 487 GLY A CA 1
ATOM 4032 C C . GLY A 1 487 ? 19.182 6.529 -9.860 1.00 75.06 487 GLY A C 1
ATOM 4033 O O . GLY A 1 487 ? 18.782 6.478 -11.025 1.00 75.06 487 GLY A O 1
ATOM 4034 N N . ASN A 1 488 ? 18.882 7.543 -9.041 1.00 73.62 488 ASN A N 1
ATOM 4035 C CA . ASN A 1 488 ? 18.065 8.692 -9.435 1.00 73.62 488 ASN A CA 1
ATOM 4036 C C . ASN A 1 488 ? 18.940 9.896 -9.807 1.00 73.62 488 ASN A C 1
ATOM 4038 O O . ASN A 1 488 ? 19.803 10.286 -9.030 1.00 73.62 488 ASN A O 1
ATOM 4042 N N . THR A 1 489 ? 18.686 10.514 -10.960 1.00 75.25 489 THR A N 1
ATOM 4043 C CA . THR A 1 489 ? 19.311 11.780 -11.374 1.00 75.25 489 THR A CA 1
ATOM 4044 C C . THR A 1 489 ? 18.342 12.585 -12.229 1.00 75.25 489 THR A C 1
ATOM 4046 O O . THR A 1 489 ? 17.569 12.012 -12.995 1.00 75.25 489 THR A O 1
ATOM 4049 N N . GLU A 1 490 ? 18.391 13.912 -12.123 1.00 74.19 490 GLU A N 1
ATOM 4050 C CA . GLU A 1 490 ? 17.551 14.820 -12.913 1.00 74.19 490 GLU A CA 1
ATOM 4051 C C . GLU A 1 490 ? 18.066 15.006 -14.346 1.00 74.19 490 GLU A C 1
ATOM 4053 O O . GLU A 1 490 ? 17.310 15.371 -15.252 1.00 74.19 490 GLU A O 1
ATOM 4058 N N . LYS A 1 491 ? 19.368 14.785 -14.571 1.00 80.00 491 LYS A N 1
ATOM 4059 C CA . LYS A 1 491 ? 20.044 15.073 -15.841 1.00 80.00 491 LYS A CA 1
ATOM 4060 C C . LYS A 1 491 ? 21.054 13.979 -16.173 1.00 80.00 491 LYS A C 1
ATOM 4062 O O . LYS A 1 491 ? 21.775 13.488 -15.314 1.00 80.00 491 LYS A O 1
ATOM 4067 N N . SER A 1 492 ? 21.145 13.629 -17.454 1.00 82.38 492 SER A N 1
ATOM 4068 C CA . SER A 1 492 ? 22.209 12.762 -17.979 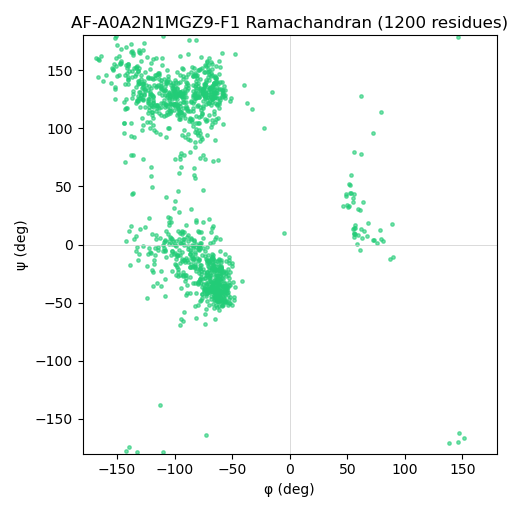1.00 82.38 492 SER A CA 1
ATOM 4069 C C . SER A 1 492 ? 22.843 13.379 -19.219 1.00 82.38 492 SER A C 1
ATOM 4071 O O . SER A 1 492 ? 22.134 13.920 -20.072 1.00 82.38 492 SER A O 1
ATOM 4073 N N . GLN A 1 493 ? 24.167 13.302 -19.335 1.00 83.19 493 GLN A N 1
ATOM 4074 C CA . GLN A 1 493 ? 24.899 13.817 -20.489 1.00 83.19 493 GLN A CA 1
ATOM 4075 C C . GLN A 1 493 ? 25.274 12.681 -21.448 1.00 83.19 493 GLN A C 1
ATOM 4077 O O . GLN A 1 493 ? 25.767 11.631 -21.041 1.00 83.19 493 GLN A O 1
ATOM 4082 N N . CYS A 1 494 ? 25.051 12.875 -22.748 1.00 84.06 494 CYS A N 1
ATOM 4083 C CA . CYS A 1 494 ? 25.561 11.947 -23.757 1.00 84.06 494 CYS A CA 1
ATOM 4084 C C . CYS A 1 494 ? 27.077 12.116 -23.912 1.00 84.06 494 CYS A C 1
ATOM 4086 O O . CYS A 1 494 ? 27.535 13.210 -24.234 1.00 84.06 494 CYS A O 1
ATOM 4088 N N . MET A 1 495 ? 27.847 11.032 -23.795 1.00 79.19 495 MET A N 1
ATOM 4089 C CA . MET A 1 495 ? 29.305 11.091 -23.949 1.00 79.19 495 MET A CA 1
ATOM 4090 C C . MET A 1 495 ? 29.765 11.510 -25.352 1.00 79.19 495 MET A C 1
ATOM 4092 O O . MET A 1 495 ? 30.729 12.264 -25.468 1.00 79.19 495 MET A O 1
ATOM 4096 N N . LYS A 1 496 ? 29.051 11.087 -26.409 1.00 78.12 496 LYS A N 1
ATOM 4097 C CA . LYS A 1 496 ? 29.438 11.335 -27.812 1.00 78.12 496 LYS A CA 1
ATOM 4098 C C . LYS A 1 496 ? 29.165 12.770 -28.279 1.00 78.12 496 LYS A C 1
ATOM 4100 O O . LYS A 1 496 ? 30.010 13.347 -28.947 1.00 78.12 496 LYS A O 1
ATOM 4105 N N . CYS A 1 497 ? 28.012 13.361 -27.945 1.00 78.00 497 CYS A N 1
ATOM 4106 C CA . CYS A 1 497 ? 27.673 14.733 -28.372 1.00 78.00 497 CYS A CA 1
ATOM 4107 C C . CYS A 1 497 ? 27.591 15.761 -27.242 1.00 78.00 497 CYS A C 1
ATOM 4109 O O . CYS A 1 497 ? 27.137 16.875 -27.489 1.00 78.00 497 CYS A O 1
ATOM 4111 N N . LYS A 1 498 ? 27.927 15.384 -26.003 1.00 80.06 498 LYS A N 1
ATOM 4112 C CA . LYS A 1 498 ? 27.908 16.245 -24.805 1.00 80.06 498 LYS A CA 1
ATOM 4113 C C . LYS A 1 498 ? 26.565 16.935 -24.507 1.00 80.06 498 LYS A C 1
ATOM 4115 O O . LYS A 1 498 ? 26.491 17.802 -23.642 1.00 80.06 498 LYS A O 1
ATOM 4120 N N . ARG A 1 499 ? 25.475 16.513 -25.162 1.00 72.44 499 ARG A N 1
ATOM 4121 C CA . ARG A 1 499 ? 24.121 17.053 -24.955 1.00 72.44 499 ARG A CA 1
ATOM 4122 C C . ARG A 1 499 ? 23.536 16.539 -23.642 1.00 72.44 499 ARG A C 1
ATOM 4124 O O . ARG A 1 499 ? 23.578 15.334 -23.382 1.00 72.44 499 ARG A O 1
ATOM 4131 N N . LEU A 1 500 ? 22.950 17.447 -22.867 1.00 77.44 500 LEU A N 1
ATOM 4132 C CA . LEU A 1 500 ? 22.218 17.143 -21.639 1.00 77.44 500 LEU A CA 1
ATOM 4133 C C . LEU A 1 500 ? 20.786 16.692 -21.957 1.00 77.44 500 LEU A C 1
ATOM 4135 O O . LEU A 1 500 ? 20.121 17.256 -22.825 1.00 77.44 500 LEU A O 1
ATOM 4139 N N . SER A 1 501 ? 20.317 15.668 -21.249 1.00 74.38 501 SER A N 1
ATOM 4140 C CA . SER A 1 501 ? 18.949 15.147 -21.312 1.00 74.38 501 SER A CA 1
ATOM 4141 C C . SER A 1 501 ? 18.321 15.188 -19.922 1.00 74.38 501 SER A C 1
ATOM 4143 O O . SER A 1 501 ? 18.864 14.582 -18.999 1.00 74.38 501 SER A O 1
ATOM 4145 N N . LEU A 1 502 ? 17.180 15.872 -19.792 1.00 78.06 502 LEU A N 1
ATOM 4146 C CA . LEU A 1 502 ? 16.362 15.900 -18.573 1.00 78.06 502 LEU A CA 1
ATOM 4147 C C . LEU A 1 502 ? 15.668 14.554 -18.362 1.00 78.06 502 LEU A C 1
ATOM 4149 O O . LEU A 1 502 ? 15.114 14.002 -19.315 1.00 78.06 502 LEU A O 1
ATOM 4153 N N . ILE A 1 503 ? 15.670 14.041 -17.135 1.00 77.56 503 ILE A N 1
ATOM 4154 C CA . ILE A 1 503 ? 15.039 12.775 -16.751 1.00 77.56 503 ILE A CA 1
ATOM 4155 C C . ILE A 1 503 ? 13.749 13.077 -15.990 1.00 77.56 503 ILE A C 1
ATOM 4157 O O . ILE A 1 503 ? 13.769 13.631 -14.900 1.00 77.56 503 ILE A O 1
ATOM 4161 N N . ASP A 1 504 ? 12.617 12.676 -16.567 1.00 69.38 504 ASP A N 1
ATOM 4162 C CA . ASP A 1 504 ? 11.272 12.870 -15.997 1.00 69.38 504 ASP A CA 1
ATOM 4163 C C . ASP A 1 504 ? 10.773 11.582 -15.301 1.00 69.38 504 ASP A C 1
ATOM 4165 O O . ASP A 1 504 ? 9.620 11.148 -15.413 1.00 69.38 504 ASP A O 1
ATOM 4169 N N . ILE A 1 505 ? 11.692 10.879 -14.640 1.00 67.62 505 ILE A N 1
ATOM 4170 C CA . ILE A 1 505 ? 11.412 9.658 -13.882 1.00 67.62 505 ILE A CA 1
ATOM 4171 C C . ILE A 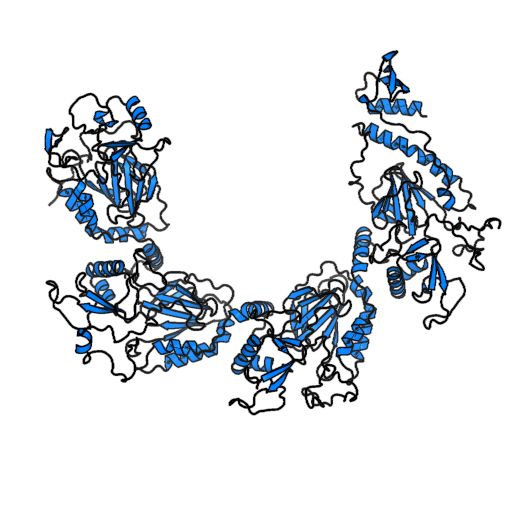1 505 ? 11.730 9.978 -12.432 1.00 67.62 505 ILE A C 1
ATOM 4173 O O . ILE A 1 505 ? 12.880 9.927 -12.021 1.00 67.62 505 ILE A O 1
ATOM 4177 N N . ASN A 1 506 ? 10.699 10.330 -11.668 1.00 62.81 506 ASN A N 1
ATOM 4178 C CA . ASN A 1 506 ? 10.852 10.613 -10.250 1.00 62.81 506 ASN A CA 1
ATOM 4179 C C . ASN A 1 506 ? 10.769 9.304 -9.450 1.00 62.81 506 ASN A C 1
ATOM 4181 O O . ASN A 1 506 ? 9.688 8.723 -9.319 1.00 62.81 506 ASN A O 1
ATOM 4185 N N . MET A 1 507 ? 11.906 8.832 -8.936 1.00 62.72 507 MET A N 1
ATOM 4186 C CA . MET A 1 507 ? 11.972 7.719 -7.985 1.00 62.72 507 MET A CA 1
ATOM 4187 C C . MET A 1 507 ? 12.026 8.268 -6.553 1.00 62.72 507 MET A C 1
ATOM 4189 O O . MET A 1 507 ? 13.090 8.316 -5.938 1.00 62.72 507 MET A O 1
ATOM 4193 N N . LYS A 1 508 ? 10.882 8.729 -6.023 1.00 52.84 508 LYS A N 1
ATOM 4194 C CA . LYS A 1 508 ? 10.806 9.200 -4.629 1.00 52.84 508 LYS A CA 1
ATOM 4195 C C . LYS A 1 508 ? 11.209 8.083 -3.649 1.00 52.84 508 LYS A C 1
ATOM 4197 O O . LYS A 1 508 ? 10.810 6.936 -3.829 1.00 52.84 508 LYS A O 1
ATOM 4202 N N . ASN A 1 509 ? 11.950 8.479 -2.610 1.00 52.66 509 ASN A N 1
ATOM 4203 C CA . ASN A 1 509 ? 12.317 7.723 -1.400 1.00 52.66 509 ASN A CA 1
ATOM 4204 C C . ASN A 1 509 ? 13.441 6.677 -1.474 1.00 52.66 509 ASN A C 1
ATOM 4206 O O . ASN A 1 509 ? 13.614 5.938 -0.520 1.00 52.66 509 ASN A O 1
ATOM 4210 N N . ILE A 1 510 ? 14.262 6.594 -2.524 1.00 58.78 510 ILE A N 1
ATOM 4211 C CA . ILE A 1 510 ? 15.408 5.660 -2.493 1.00 58.78 510 ILE A CA 1
ATOM 4212 C C . ILE A 1 510 ? 16.644 6.363 -3.031 1.00 58.78 510 ILE A C 1
ATOM 4214 O O . ILE A 1 510 ? 16.851 6.415 -4.242 1.00 58.78 510 ILE A O 1
ATOM 4218 N N . LYS A 1 511 ? 17.438 6.962 -2.133 1.00 57.75 511 LYS A N 1
ATOM 4219 C CA . LYS A 1 511 ? 18.519 7.870 -2.552 1.00 57.75 511 LYS A CA 1
ATOM 4220 C C . LYS A 1 511 ? 19.937 7.455 -2.154 1.00 57.75 511 LYS A C 1
ATOM 4222 O O . LYS A 1 511 ? 20.825 7.635 -2.974 1.00 57.75 511 LYS A O 1
ATOM 4227 N N . GLU A 1 512 ? 20.176 6.844 -0.991 1.00 56.31 512 GLU A N 1
ATOM 4228 C CA . GLU A 1 512 ? 21.566 6.622 -0.534 1.00 56.31 512 GLU A CA 1
ATOM 4229 C C . GLU A 1 512 ? 21.916 5.156 -0.230 1.00 56.31 512 GLU A C 1
ATOM 4231 O O . GLU A 1 512 ? 22.933 4.637 -0.695 1.00 56.31 512 GLU A O 1
ATOM 4236 N N . HIS A 1 513 ? 21.058 4.440 0.495 1.00 55.12 513 HIS A N 1
ATOM 4237 C CA . HIS A 1 513 ? 21.385 3.097 0.992 1.00 55.12 513 HIS A CA 1
ATOM 4238 C C . HIS A 1 513 ? 21.410 2.027 -0.104 1.00 55.12 513 HIS A C 1
ATOM 4240 O O . HIS A 1 513 ? 22.252 1.133 -0.074 1.00 55.12 513 HIS A O 1
ATOM 4246 N N . PHE A 1 514 ? 20.552 2.146 -1.121 1.00 63.12 514 PHE A N 1
ATOM 4247 C CA . PHE A 1 514 ? 20.553 1.220 -2.256 1.00 63.12 514 PHE A CA 1
ATOM 4248 C C . PHE A 1 514 ? 21.834 1.302 -3.098 1.00 63.12 514 PHE A C 1
ATOM 4250 O O . PHE A 1 514 ? 22.320 0.284 -3.595 1.00 63.12 514 PHE A O 1
ATOM 4257 N N . LEU A 1 515 ? 22.405 2.506 -3.232 1.00 65.69 515 LEU A N 1
ATOM 4258 C CA . LEU A 1 515 ? 23.699 2.694 -3.886 1.00 65.69 515 LEU A CA 1
ATOM 4259 C C . LEU A 1 515 ? 24.806 2.028 -3.061 1.00 65.69 515 LEU A C 1
ATOM 4261 O O . LEU A 1 515 ? 25.581 1.253 -3.616 1.00 65.69 515 LEU A O 1
ATOM 4265 N N . LYS A 1 516 ? 24.811 2.228 -1.733 1.00 64.19 516 LYS A N 1
ATOM 4266 C CA . LYS A 1 516 ? 25.788 1.602 -0.824 1.00 64.19 516 LYS A CA 1
ATOM 4267 C C . LYS A 1 516 ? 25.746 0.069 -0.861 1.00 64.19 516 LYS A C 1
ATOM 4269 O O . LYS A 1 516 ? 26.805 -0.554 -0.894 1.00 64.19 516 LYS A O 1
ATOM 4274 N N . LEU A 1 517 ? 24.554 -0.536 -0.910 1.00 61.47 517 LEU A N 1
ATOM 4275 C CA . LEU A 1 517 ? 24.389 -1.998 -0.958 1.00 61.47 517 LEU A CA 1
ATOM 4276 C C . LEU A 1 517 ? 24.960 -2.634 -2.238 1.00 61.47 517 LEU A C 1
ATOM 4278 O O . LEU A 1 517 ? 25.352 -3.800 -2.216 1.00 61.47 517 LEU A O 1
ATOM 4282 N N . ASN A 1 518 ? 25.034 -1.879 -3.339 1.00 68.25 518 ASN A N 1
ATOM 4283 C CA . ASN A 1 518 ? 25.515 -2.359 -4.636 1.00 68.25 518 ASN A CA 1
ATOM 4284 C C . ASN A 1 518 ? 26.941 -1.892 -4.987 1.00 68.25 518 ASN A C 1
ATOM 4286 O O . ASN A 1 518 ? 27.412 -2.180 -6.086 1.00 68.25 518 ASN A O 1
ATOM 4290 N N . THR A 1 519 ? 27.663 -1.232 -4.072 1.00 70.50 519 THR A N 1
ATOM 4291 C CA . THR A 1 519 ? 29.022 -0.706 -4.322 1.00 70.50 519 THR A CA 1
ATOM 4292 C C . THR A 1 519 ? 29.994 -1.767 -4.839 1.00 70.50 519 THR A C 1
ATOM 4294 O O . THR A 1 519 ? 30.748 -1.505 -5.773 1.00 70.50 519 THR A O 1
ATOM 4297 N N . CYS A 1 520 ? 29.948 -2.991 -4.298 1.00 67.94 520 CYS A N 1
ATOM 4298 C CA . CYS A 1 520 ? 30.788 -4.093 -4.780 1.00 67.94 520 CYS A CA 1
ATOM 4299 C C . CYS A 1 520 ? 30.502 -4.425 -6.256 1.00 67.94 520 CYS A C 1
ATOM 4301 O O . CYS A 1 520 ? 31.430 -4.574 -7.050 1.00 67.94 520 CYS A O 1
ATOM 4303 N N . ASN A 1 521 ? 29.226 -4.453 -6.650 1.00 76.31 521 ASN A N 1
ATOM 4304 C CA . ASN A 1 521 ? 28.831 -4.669 -8.041 1.00 76.31 521 ASN A CA 1
ATOM 4305 C C . ASN A 1 521 ? 29.310 -3.524 -8.939 1.00 76.31 521 ASN A C 1
ATOM 4307 O O . ASN A 1 521 ? 29.809 -3.779 -10.029 1.00 76.31 521 ASN A O 1
ATOM 4311 N N . TYR A 1 522 ? 29.226 -2.271 -8.484 1.00 82.19 522 TYR A N 1
ATOM 4312 C CA . TYR A 1 522 ? 29.745 -1.130 -9.245 1.00 82.19 522 TYR A CA 1
ATOM 4313 C C . TYR A 1 522 ? 31.259 -1.215 -9.445 1.00 82.19 522 TYR A C 1
ATOM 4315 O O . TYR A 1 522 ? 31.726 -1.007 -10.558 1.00 82.19 522 TYR A O 1
ATOM 4323 N N . ASN A 1 523 ? 32.017 -1.615 -8.421 1.00 78.88 523 ASN A N 1
ATOM 4324 C CA . ASN A 1 523 ? 33.460 -1.835 -8.546 1.00 78.88 523 ASN A CA 1
ATOM 4325 C C . ASN A 1 523 ? 33.786 -2.969 -9.528 1.00 78.88 523 ASN A C 1
ATOM 4327 O O . ASN A 1 523 ? 34.707 -2.839 -10.331 1.00 78.88 523 ASN A O 1
ATOM 4331 N N . GLN A 1 524 ? 33.005 -4.054 -9.523 1.00 80.00 524 GLN A N 1
ATOM 4332 C CA . GLN A 1 524 ? 33.145 -5.129 -10.508 1.00 80.00 524 GLN A CA 1
ATOM 4333 C C . GLN A 1 524 ? 32.857 -4.641 -11.936 1.00 80.00 524 GLN A C 1
ATOM 4335 O O . GLN A 1 524 ? 33.582 -5.012 -12.857 1.00 80.00 524 GLN A O 1
ATOM 4340 N N . ILE A 1 525 ? 31.853 -3.777 -12.127 1.00 84.00 525 ILE A N 1
ATOM 4341 C CA . ILE A 1 525 ? 31.566 -3.150 -13.428 1.00 84.00 525 ILE A CA 1
ATOM 4342 C C . ILE A 1 525 ? 32.728 -2.260 -13.864 1.00 84.00 525 ILE A C 1
ATOM 4344 O O . ILE A 1 525 ? 33.178 -2.385 -15.001 1.00 84.00 525 ILE A O 1
ATOM 4348 N N . THR A 1 526 ? 33.248 -1.414 -12.973 1.00 84.75 526 THR A N 1
ATOM 4349 C CA . THR A 1 526 ? 34.419 -0.569 -13.243 1.00 84.75 526 THR A CA 1
ATOM 4350 C C . THR A 1 526 ? 35.617 -1.411 -13.677 1.00 84.75 526 THR A C 1
ATOM 4352 O O . THR A 1 526 ? 36.210 -1.143 -14.719 1.00 84.75 526 THR A O 1
ATOM 4355 N N . ASN A 1 527 ? 35.935 -2.472 -12.929 1.00 84.12 527 ASN A N 1
ATOM 4356 C CA . ASN A 1 527 ? 37.046 -3.370 -13.247 1.00 84.12 527 ASN A CA 1
ATOM 4357 C C . ASN A 1 527 ? 36.843 -4.079 -14.590 1.00 84.12 527 ASN A C 1
ATOM 4359 O O . ASN A 1 527 ? 37.778 -4.164 -15.380 1.00 84.12 527 ASN A O 1
ATOM 4363 N N . TYR A 1 528 ? 35.626 -4.551 -14.875 1.00 86.00 528 TYR A N 1
ATOM 4364 C CA . TYR A 1 528 ? 35.310 -5.172 -16.159 1.00 86.00 528 TYR A CA 1
ATOM 4365 C C . TYR A 1 528 ? 35.497 -4.191 -17.319 1.00 86.00 528 TYR A C 1
ATOM 4367 O O . TYR A 1 528 ? 36.165 -4.530 -18.288 1.00 86.00 528 TYR A O 1
ATOM 4375 N N . VAL A 1 529 ? 34.953 -2.973 -17.208 1.00 85.50 529 VAL A N 1
ATOM 4376 C CA . VAL A 1 529 ? 35.040 -1.941 -18.256 1.00 85.50 529 VAL A CA 1
ATOM 4377 C C . VAL A 1 529 ? 36.485 -1.488 -18.487 1.00 85.50 529 VAL A C 1
ATOM 4379 O O . VAL A 1 529 ? 36.873 -1.288 -19.637 1.00 85.50 529 VAL A O 1
ATOM 4382 N N . ASN A 1 530 ? 37.293 -1.383 -17.428 1.00 83.19 530 ASN A N 1
ATOM 4383 C CA . ASN A 1 530 ? 38.700 -0.983 -17.527 1.00 83.19 530 ASN A CA 1
ATOM 4384 C C . ASN A 1 530 ? 39.604 -2.069 -18.143 1.00 83.19 530 ASN A C 1
ATOM 4386 O O . ASN A 1 530 ? 40.642 -1.730 -18.706 1.00 83.19 530 ASN A O 1
ATOM 4390 N N . ASN A 1 531 ? 39.207 -3.347 -18.083 1.00 82.69 531 ASN A N 1
ATOM 4391 C CA . ASN A 1 531 ? 40.010 -4.494 -18.529 1.00 82.69 531 ASN A CA 1
ATOM 4392 C C . ASN A 1 531 ? 39.542 -5.101 -19.873 1.00 82.69 531 ASN A C 1
ATOM 4394 O O . ASN A 1 531 ? 39.840 -6.258 -20.163 1.00 82.69 531 ASN A O 1
ATOM 4398 N N . ILE A 1 532 ? 38.782 -4.369 -20.697 1.00 79.81 532 ILE A N 1
ATOM 4399 C CA . ILE A 1 532 ? 38.300 -4.871 -21.998 1.00 79.81 532 ILE A CA 1
ATOM 4400 C C . ILE A 1 532 ? 39.439 -4.880 -23.035 1.00 79.81 532 ILE A C 1
ATOM 4402 O O . ILE A 1 532 ? 39.940 -3.823 -23.423 1.00 79.81 532 ILE A O 1
ATOM 4406 N N . ASP A 1 533 ? 39.785 -6.058 -23.566 1.00 70.06 533 ASP A N 1
ATOM 4407 C CA . ASP A 1 533 ? 40.742 -6.194 -24.674 1.00 70.06 533 ASP A CA 1
ATOM 4408 C C . ASP A 1 533 ? 40.247 -5.540 -25.978 1.00 70.06 533 ASP A C 1
ATOM 4410 O O . ASP A 1 533 ? 39.054 -5.470 -26.276 1.00 70.06 533 ASP A O 1
ATOM 4414 N N . LYS A 1 534 ? 41.182 -5.130 -26.845 1.00 63.09 534 LYS A N 1
ATOM 4415 C CA . LYS A 1 534 ? 40.926 -4.487 -28.157 1.00 63.09 534 LYS A CA 1
ATOM 4416 C C . LYS A 1 534 ? 40.148 -5.353 -29.170 1.00 63.09 534 LYS A C 1
ATOM 4418 O O . LYS A 1 534 ? 39.642 -4.853 -30.173 1.00 63.09 534 LYS A O 1
ATOM 4423 N N . HIS A 1 535 ? 40.011 -6.653 -28.917 1.00 64.12 535 HIS A N 1
ATOM 4424 C CA . HIS A 1 535 ? 39.292 -7.583 -29.796 1.00 64.12 535 HIS A CA 1
ATOM 4425 C C . HIS A 1 535 ? 38.043 -8.208 -29.160 1.00 64.12 535 HIS A C 1
ATOM 4427 O O . HIS A 1 535 ? 37.396 -9.041 -29.800 1.00 64.12 535 HIS A O 1
ATOM 4433 N N . SER A 1 536 ? 37.671 -7.790 -27.947 1.00 72.62 536 SER A N 1
ATOM 4434 C CA . SER A 1 536 ? 36.497 -8.300 -27.237 1.00 72.62 536 SER A CA 1
ATOM 4435 C C . SER A 1 536 ? 35.195 -7.895 -27.918 1.00 72.62 536 SER A C 1
ATOM 4437 O O . SER A 1 536 ? 35.061 -6.786 -28.450 1.00 72.62 536 SER A O 1
ATOM 4439 N N . ASN A 1 537 ? 34.197 -8.779 -27.845 1.00 76.44 537 ASN A N 1
ATOM 4440 C CA . ASN A 1 537 ? 32.828 -8.412 -28.168 1.00 76.44 537 ASN A CA 1
ATOM 4441 C C . ASN A 1 537 ? 32.232 -7.622 -26.997 1.00 76.44 537 ASN A C 1
ATOM 4443 O O . ASN A 1 537 ? 31.932 -8.174 -25.943 1.00 76.44 537 ASN A O 1
ATOM 4447 N N . LEU A 1 538 ? 31.992 -6.332 -27.202 1.00 79.12 538 LEU A N 1
ATOM 4448 C CA . LEU A 1 538 ? 31.437 -5.428 -26.196 1.00 79.12 538 LEU A CA 1
ATOM 4449 C C . LEU A 1 538 ? 30.052 -5.850 -25.688 1.00 79.12 538 LEU A C 1
ATOM 4451 O O . LEU A 1 538 ? 29.646 -5.437 -24.605 1.00 79.12 538 LEU A O 1
ATOM 4455 N N . LEU A 1 539 ? 29.317 -6.675 -26.442 1.00 78.69 539 LEU A N 1
ATOM 4456 C CA . LEU A 1 539 ? 28.018 -7.202 -26.013 1.00 78.69 539 LEU A CA 1
ATOM 4457 C C . LEU A 1 539 ? 28.119 -8.230 -24.879 1.00 78.69 539 LEU A C 1
ATOM 4459 O O . LEU A 1 539 ? 27.114 -8.497 -24.219 1.00 78.69 539 LEU A O 1
ATOM 4463 N N . GLU A 1 540 ? 29.312 -8.754 -24.592 1.00 80.31 540 GLU A N 1
ATOM 4464 C CA . GLU A 1 540 ? 29.550 -9.613 -23.427 1.00 80.31 540 GLU A CA 1
ATOM 4465 C C . GLU A 1 540 ? 29.266 -8.896 -22.105 1.00 80.31 540 GLU A C 1
ATOM 4467 O O . GLU A 1 540 ? 28.931 -9.559 -21.122 1.00 80.31 540 GLU A O 1
ATOM 4472 N N . ILE A 1 541 ? 29.246 -7.555 -22.093 1.00 83.19 541 ILE A N 1
ATOM 4473 C CA . ILE A 1 541 ? 28.825 -6.782 -20.923 1.00 83.19 541 ILE A CA 1
ATOM 4474 C C . ILE A 1 541 ? 27.405 -7.143 -20.468 1.00 83.19 541 ILE A C 1
ATOM 4476 O O . ILE A 1 541 ? 27.132 -7.154 -19.273 1.00 83.19 541 ILE A O 1
ATOM 4480 N N . TYR A 1 542 ? 26.496 -7.505 -21.384 1.00 82.00 542 TYR A N 1
ATOM 4481 C CA . TYR A 1 542 ? 25.151 -7.956 -21.010 1.00 82.00 542 TYR A CA 1
ATOM 4482 C C . TYR A 1 542 ? 25.191 -9.295 -20.268 1.00 82.00 542 TYR A C 1
ATOM 4484 O O . TYR A 1 542 ? 24.391 -9.514 -19.363 1.00 82.00 542 TYR A O 1
ATOM 4492 N N . ILE A 1 543 ? 26.107 -10.193 -20.643 1.00 80.62 543 ILE A N 1
ATOM 4493 C CA . ILE A 1 543 ? 26.294 -11.487 -19.973 1.00 80.62 543 ILE A CA 1
ATOM 4494 C C . ILE A 1 543 ? 26.959 -11.264 -18.615 1.00 80.62 543 ILE A C 1
ATOM 4496 O O . ILE A 1 543 ? 26.510 -11.829 -17.621 1.00 80.62 543 ILE A O 1
ATOM 4500 N N . PHE A 1 544 ? 27.984 -10.413 -18.562 1.00 83.38 544 PHE A N 1
ATOM 4501 C CA . PHE A 1 544 ? 28.663 -10.032 -17.329 1.00 83.38 544 PHE A CA 1
ATOM 4502 C C . PHE A 1 544 ? 27.693 -9.403 -16.318 1.00 83.38 544 PHE A C 1
ATOM 4504 O O . PHE A 1 544 ? 27.561 -9.903 -15.206 1.00 83.38 544 PHE A O 1
ATOM 4511 N N . LEU A 1 545 ? 26.928 -8.384 -16.725 1.00 83.19 545 LEU A N 1
ATOM 4512 C CA . LEU A 1 545 ? 25.959 -7.702 -15.859 1.00 83.19 545 LEU A CA 1
ATOM 4513 C C . LEU A 1 545 ? 24.837 -8.625 -15.367 1.00 83.19 545 LEU A C 1
ATOM 4515 O O . LEU A 1 545 ? 24.334 -8.422 -14.267 1.00 83.19 545 LEU A O 1
ATOM 4519 N N . LYS A 1 546 ? 24.462 -9.652 -16.143 1.00 79.00 546 LYS A N 1
ATOM 4520 C CA . LYS A 1 546 ? 23.504 -10.685 -15.709 1.00 79.00 546 LYS A CA 1
ATOM 4521 C C . LYS A 1 546 ? 24.067 -11.643 -14.662 1.00 79.00 546 LYS A C 1
ATOM 4523 O O . LYS A 1 546 ? 23.287 -12.237 -13.927 1.00 79.00 546 LYS A O 1
ATOM 4528 N N . LYS A 1 547 ? 25.389 -11.836 -14.632 1.00 77.69 547 LYS A N 1
ATOM 4529 C CA . LYS A 1 547 ? 26.070 -12.675 -13.635 1.00 77.69 547 LYS A CA 1
ATOM 4530 C C . LYS A 1 547 ? 26.310 -11.936 -12.318 1.00 77.69 547 LYS A C 1
ATOM 4532 O O . LYS A 1 547 ? 26.575 -12.596 -11.320 1.00 77.69 547 LYS A O 1
ATOM 4537 N N . LEU A 1 548 ? 26.228 -10.603 -12.310 1.00 73.06 548 LEU A N 1
ATOM 4538 C CA . LEU A 1 548 ? 26.382 -9.817 -11.089 1.00 73.06 548 LEU A CA 1
ATOM 4539 C C . LEU A 1 548 ? 25.239 -10.087 -10.114 1.00 73.06 548 LEU A C 1
ATOM 4541 O O . LEU A 1 548 ? 24.065 -10.121 -10.485 1.00 73.06 548 LEU A O 1
ATOM 4545 N N . GLU A 1 549 ? 25.592 -10.190 -8.839 1.00 66.19 549 GLU A N 1
ATOM 4546 C CA . GLU A 1 549 ? 24.647 -10.383 -7.742 1.00 66.19 549 GLU A CA 1
ATOM 4547 C C . GLU A 1 549 ? 24.069 -9.036 -7.308 1.00 66.19 549 GLU A C 1
ATOM 4549 O O . GLU A 1 549 ? 24.336 -8.511 -6.227 1.00 66.19 549 GLU A O 1
ATOM 4554 N N . TYR A 1 550 ? 23.313 -8.424 -8.217 1.00 69.19 550 TYR A N 1
ATOM 4555 C CA . TYR A 1 550 ? 22.709 -7.119 -8.001 1.00 69.19 550 TYR A CA 1
ATOM 4556 C C . TYR A 1 550 ? 21.506 -7.215 -7.061 1.00 69.19 550 TYR A C 1
ATOM 4558 O O . TYR A 1 550 ? 20.605 -8.028 -7.272 1.00 69.19 550 TYR A O 1
ATOM 4566 N N . PHE A 1 551 ? 21.466 -6.356 -6.045 1.00 61.72 551 PHE A N 1
ATOM 4567 C CA . PHE A 1 551 ? 20.412 -6.363 -5.035 1.00 61.72 551 PHE A CA 1
ATOM 4568 C C . PHE A 1 551 ? 19.061 -5.933 -5.648 1.00 61.72 551 PHE A C 1
ATOM 4570 O O . PHE A 1 551 ? 18.948 -4.823 -6.173 1.00 61.72 551 PHE A O 1
ATOM 4577 N N . ASP A 1 552 ? 18.031 -6.792 -5.603 1.00 59.31 552 ASP A N 1
ATOM 4578 C CA . ASP A 1 552 ? 16.666 -6.473 -6.068 1.00 59.31 552 ASP A CA 1
ATOM 4579 C C . ASP A 1 552 ? 15.827 -5.875 -4.923 1.00 59.31 552 ASP A C 1
ATOM 4581 O O . ASP A 1 552 ? 15.538 -6.524 -3.916 1.00 59.31 552 ASP A O 1
ATOM 4585 N N . LEU A 1 553 ? 15.389 -4.626 -5.094 1.00 56.22 553 LEU A N 1
ATOM 4586 C CA . LEU A 1 553 ? 14.607 -3.884 -4.101 1.00 56.22 553 LEU A CA 1
ATOM 4587 C C . LEU A 1 553 ? 13.177 -4.394 -3.924 1.00 56.22 553 LEU A C 1
ATOM 4589 O O . LEU A 1 553 ? 12.556 -4.100 -2.899 1.00 56.22 553 LEU A O 1
ATOM 4593 N N . LYS A 1 554 ? 12.638 -5.167 -4.877 1.00 54.34 554 LYS A N 1
ATOM 4594 C CA . LYS A 1 554 ? 11.279 -5.715 -4.761 1.00 54.34 554 LYS A CA 1
ATOM 4595 C C . LYS A 1 554 ? 11.131 -6.638 -3.540 1.00 54.34 554 LYS A C 1
ATOM 4597 O O . LYS A 1 554 ? 10.019 -6.794 -3.049 1.00 54.34 554 LYS A O 1
ATOM 4602 N N . MET A 1 555 ? 12.235 -7.192 -3.030 1.00 50.91 555 MET A N 1
ATOM 4603 C CA . MET A 1 555 ? 12.268 -7.995 -1.803 1.00 50.91 555 MET A CA 1
ATOM 4604 C C . MET A 1 555 ? 12.382 -7.188 -0.499 1.00 50.91 555 MET A C 1
ATOM 4606 O O . MET A 1 555 ? 12.173 -7.758 0.568 1.00 50.91 555 MET A O 1
ATOM 4610 N N . TYR A 1 556 ? 12.709 -5.891 -0.554 1.00 58.34 556 TYR A N 1
ATOM 4611 C CA . TYR A 1 556 ? 13.176 -5.134 0.619 1.00 58.34 556 TYR A CA 1
ATOM 4612 C C . TYR A 1 556 ? 12.524 -3.754 0.822 1.00 58.34 556 TYR A C 1
ATOM 4614 O O . TYR A 1 556 ? 12.912 -3.037 1.745 1.00 58.34 556 TYR A O 1
ATOM 4622 N N . SER A 1 557 ? 11.498 -3.384 0.044 1.00 54.69 557 SER A N 1
ATOM 4623 C CA . SER A 1 557 ? 10.822 -2.079 0.181 1.00 54.69 557 SER A CA 1
ATOM 4624 C C . SER A 1 557 ? 10.259 -1.828 1.588 1.00 54.69 557 SER A C 1
ATOM 4626 O O . SER A 1 557 ? 10.345 -0.715 2.089 1.00 54.69 557 SER A O 1
ATOM 4628 N N . GLN A 1 558 ? 9.741 -2.868 2.250 1.00 54.66 558 GLN A N 1
ATOM 4629 C CA . GLN A 1 558 ? 9.172 -2.766 3.603 1.00 54.66 558 GLN A CA 1
ATOM 4630 C C . GLN A 1 558 ? 10.247 -2.688 4.703 1.00 54.66 558 GLN A C 1
ATOM 4632 O O . GLN A 1 558 ? 10.010 -2.154 5.782 1.00 54.66 558 GLN A O 1
ATOM 4637 N N . THR A 1 559 ? 11.445 -3.211 4.440 1.00 54.03 559 THR A N 1
ATOM 4638 C CA . THR A 1 559 ? 12.586 -3.128 5.361 1.00 54.03 559 THR A CA 1
ATOM 4639 C C . THR A 1 559 ? 13.260 -1.761 5.288 1.00 54.03 559 THR A C 1
ATOM 4641 O O . THR A 1 559 ? 13.786 -1.296 6.291 1.00 54.03 559 THR A O 1
ATOM 4644 N N . ILE A 1 560 ? 13.241 -1.107 4.121 1.00 54.28 560 ILE A N 1
ATOM 4645 C CA . ILE A 1 560 ? 13.742 0.265 3.971 1.00 54.28 560 ILE A CA 1
ATOM 4646 C C . ILE A 1 560 ? 12.872 1.239 4.757 1.00 54.28 560 ILE A C 1
ATOM 4648 O O . ILE A 1 560 ? 13.422 2.022 5.513 1.00 54.28 560 ILE A O 1
ATOM 4652 N N . GLU A 1 561 ? 11.546 1.101 4.697 1.00 53.75 561 GLU A N 1
ATOM 4653 C CA . GLU A 1 561 ? 10.623 1.868 5.546 1.00 53.75 561 GLU A CA 1
ATOM 4654 C C . GLU A 1 561 ? 10.921 1.663 7.048 1.00 53.75 561 GLU A C 1
ATOM 4656 O O . GLU A 1 561 ? 10.946 2.610 7.831 1.00 53.75 561 GLU A O 1
ATOM 4661 N N . TYR A 1 562 ? 11.242 0.430 7.461 1.00 54.44 562 TYR A N 1
ATOM 4662 C CA . TYR A 1 562 ? 11.674 0.137 8.833 1.00 54.44 562 TYR A CA 1
ATOM 4663 C C . TYR A 1 562 ? 13.036 0.764 9.195 1.00 54.44 562 TYR A C 1
ATOM 4665 O O . TYR A 1 562 ? 13.211 1.240 10.317 1.00 54.44 562 TYR A O 1
ATOM 4673 N N . LEU A 1 563 ? 14.011 0.749 8.281 1.00 54.56 563 LEU A N 1
ATOM 4674 C CA . LEU A 1 563 ? 15.347 1.321 8.494 1.00 54.56 563 LEU A CA 1
ATOM 4675 C C . LEU A 1 563 ? 15.313 2.857 8.522 1.00 54.56 563 LEU A C 1
ATOM 4677 O O . LEU A 1 563 ? 15.967 3.456 9.373 1.00 54.56 563 LEU A O 1
ATOM 4681 N N . GLU A 1 564 ? 14.506 3.476 7.656 1.00 54.00 564 GLU A N 1
ATOM 4682 C CA . GLU A 1 564 ? 14.259 4.924 7.611 1.00 54.00 564 GLU A CA 1
ATOM 4683 C C . GLU A 1 564 ? 13.682 5.441 8.936 1.00 54.00 564 GLU A C 1
ATOM 4685 O O . GLU A 1 564 ? 14.088 6.498 9.414 1.00 54.00 564 GLU A O 1
ATOM 4690 N N . ASN A 1 565 ? 12.814 4.656 9.582 1.00 52.44 565 ASN A N 1
ATOM 4691 C CA . ASN A 1 565 ? 12.207 5.016 10.865 1.00 52.44 565 ASN A CA 1
ATOM 4692 C C . ASN A 1 565 ? 13.135 4.818 12.084 1.00 52.44 565 ASN A C 1
ATOM 4694 O O . ASN A 1 565 ? 12.878 5.406 13.132 1.00 52.44 565 ASN A O 1
ATOM 4698 N N . ASN A 1 566 ? 14.192 3.998 11.976 1.00 50.00 566 ASN A N 1
ATOM 4699 C CA . ASN A 1 566 ? 15.043 3.603 13.115 1.00 50.00 566 ASN A CA 1
ATOM 4700 C C . ASN A 1 566 ? 16.500 4.107 13.041 1.00 50.00 566 ASN A C 1
ATOM 4702 O O . ASN A 1 566 ? 17.254 3.919 13.995 1.00 50.00 566 ASN A O 1
ATOM 4706 N N . GLY A 1 567 ? 16.908 4.752 11.942 1.00 45.16 567 GLY A N 1
ATOM 4707 C CA . GLY A 1 567 ? 18.125 5.572 11.867 1.00 45.16 567 GLY A CA 1
ATOM 4708 C C . GLY A 1 567 ? 19.471 4.838 11.856 1.00 45.16 567 GLY A C 1
ATOM 4709 O O . GLY A 1 567 ? 20.504 5.504 11.847 1.00 45.16 567 GLY A O 1
ATOM 4710 N N . ASP A 1 568 ? 19.503 3.502 11.830 1.00 48.91 568 ASP A N 1
ATOM 4711 C CA . ASP A 1 568 ? 20.759 2.747 11.832 1.00 48.91 568 ASP A CA 1
ATOM 4712 C C . ASP A 1 568 ? 20.838 1.733 10.684 1.00 48.91 568 ASP A C 1
ATOM 4714 O O . ASP A 1 568 ? 20.247 0.652 10.700 1.00 48.91 568 ASP A O 1
ATOM 4718 N N . TYR A 1 569 ? 21.607 2.134 9.675 1.00 50.12 569 TYR A N 1
ATOM 4719 C CA . TYR A 1 569 ? 21.734 1.487 8.371 1.00 50.12 569 TYR A CA 1
ATOM 4720 C C . TYR A 1 569 ? 22.943 0.551 8.274 1.00 50.12 569 TYR A C 1
ATOM 4722 O O . TYR A 1 569 ? 23.259 0.057 7.191 1.00 50.12 569 TYR A O 1
ATOM 4730 N N . SER A 1 570 ? 23.662 0.356 9.383 1.00 48.62 570 SER A N 1
ATOM 4731 C CA . SER A 1 570 ? 24.915 -0.400 9.410 1.00 48.62 570 SER A CA 1
ATOM 4732 C C . SER A 1 570 ? 24.712 -1.920 9.475 1.00 48.62 570 SER A C 1
ATOM 4734 O O . SER A 1 570 ? 25.598 -2.656 9.042 1.00 48.62 570 SER A O 1
ATOM 4736 N N . ILE A 1 571 ? 23.553 -2.391 9.958 1.00 58.53 571 ILE A N 1
ATOM 4737 C CA . ILE A 1 571 ? 23.225 -3.811 10.173 1.00 58.53 571 ILE A CA 1
ATOM 4738 C C . ILE A 1 571 ? 21.840 -4.115 9.578 1.00 58.53 571 ILE A C 1
ATOM 4740 O O . ILE A 1 571 ? 20.910 -3.325 9.727 1.00 58.53 571 ILE A O 1
ATOM 4744 N N . MET A 1 572 ? 21.685 -5.263 8.909 1.00 63.59 572 MET A N 1
ATOM 4745 C CA . MET A 1 572 ? 20.403 -5.691 8.331 1.00 63.59 572 MET A CA 1
ATOM 4746 C C . MET A 1 572 ? 19.515 -6.366 9.395 1.00 63.59 572 MET A C 1
ATOM 4748 O O . MET A 1 572 ? 19.997 -7.274 10.075 1.00 63.59 572 MET A O 1
ATOM 4752 N N . PRO A 1 573 ? 18.232 -5.988 9.549 1.00 71.75 573 PRO A N 1
ATOM 4753 C CA . PRO A 1 573 ? 17.314 -6.680 10.453 1.00 71.75 573 PRO A CA 1
ATOM 4754 C C . PRO A 1 573 ? 16.940 -8.082 9.936 1.00 71.75 573 PRO A C 1
ATOM 4756 O O . PRO A 1 573 ? 16.822 -8.315 8.732 1.00 71.75 573 PRO A O 1
ATOM 4759 N N . ILE A 1 574 ? 16.679 -9.010 10.858 1.00 79.94 574 ILE A N 1
ATOM 4760 C CA . ILE A 1 574 ? 16.227 -10.381 10.594 1.00 79.94 574 ILE A CA 1
ATOM 4761 C C . ILE A 1 574 ? 14.731 -10.363 10.268 1.00 79.94 574 ILE A C 1
ATOM 4763 O O . ILE A 1 574 ? 13.859 -10.349 11.143 1.00 79.94 574 ILE A O 1
ATOM 4767 N N . MET A 1 575 ? 14.427 -10.338 8.973 1.00 77.31 575 MET A N 1
ATOM 4768 C CA . MET A 1 575 ? 13.063 -10.151 8.466 1.00 77.31 575 MET A CA 1
ATOM 4769 C C . MET A 1 575 ? 12.447 -11.416 7.847 1.00 77.31 575 MET A C 1
ATOM 4771 O O . MET A 1 575 ? 11.263 -11.431 7.509 1.00 77.31 575 MET A O 1
ATOM 4775 N N . PHE A 1 576 ? 13.228 -12.494 7.725 1.00 83.06 576 PHE A N 1
ATOM 4776 C CA . PHE A 1 576 ? 12.771 -13.780 7.189 1.00 83.06 576 PHE A CA 1
ATOM 4777 C C . PHE A 1 576 ? 11.996 -14.632 8.208 1.00 83.06 576 PHE A C 1
ATOM 4779 O O . PHE A 1 576 ? 11.488 -15.680 7.833 1.00 83.06 576 PHE A O 1
ATOM 4786 N N . ILE A 1 577 ? 11.874 -14.195 9.464 1.00 86.25 577 ILE A N 1
ATOM 4787 C CA . ILE A 1 577 ? 11.065 -14.834 10.517 1.00 86.25 577 ILE A CA 1
ATOM 4788 C C . ILE A 1 577 ? 9.790 -13.997 10.740 1.00 86.25 577 ILE A C 1
ATOM 4790 O O . ILE A 1 577 ? 9.899 -12.771 10.878 1.00 86.25 577 ILE A O 1
ATOM 4794 N N . PRO A 1 578 ? 8.580 -14.583 10.757 1.00 86.75 578 PRO A N 1
ATOM 4795 C CA . PRO A 1 578 ? 7.366 -13.852 11.103 1.00 86.75 578 PRO A CA 1
ATOM 4796 C C . PRO A 1 578 ? 7.332 -13.505 12.593 1.00 86.75 578 PRO A C 1
ATOM 4798 O O . PRO A 1 578 ? 7.935 -14.180 13.425 1.00 86.75 578 PRO A O 1
ATOM 4801 N N . PHE A 1 579 ? 6.611 -12.443 12.957 1.00 84.31 579 PHE A N 1
ATOM 4802 C CA . PHE A 1 579 ? 6.374 -12.134 14.376 1.00 84.31 579 PHE A CA 1
ATOM 4803 C C . PHE A 1 579 ? 5.183 -12.901 14.957 1.00 84.31 579 PHE A C 1
ATOM 4805 O O . PHE A 1 579 ? 5.085 -13.062 16.171 1.00 84.31 579 PHE A O 1
ATOM 4812 N N . ILE A 1 580 ? 4.295 -13.396 14.091 1.00 80.50 580 ILE A N 1
ATOM 4813 C CA . ILE A 1 580 ? 3.175 -14.263 14.451 1.00 80.50 580 ILE A CA 1
ATOM 4814 C C . ILE A 1 580 ? 3.292 -15.550 13.634 1.00 80.50 580 ILE A C 1
ATOM 4816 O O . ILE A 1 580 ? 3.276 -15.508 12.407 1.00 80.50 580 ILE A O 1
ATOM 4820 N N . ASN A 1 581 ? 3.372 -16.698 14.308 1.00 78.75 581 ASN A N 1
ATOM 4821 C CA . ASN A 1 581 ? 3.565 -17.992 13.642 1.00 78.75 581 ASN A CA 1
ATOM 4822 C C . ASN A 1 581 ? 2.355 -18.448 12.790 1.00 78.75 581 ASN A C 1
ATOM 4824 O O . ASN A 1 581 ? 2.474 -19.387 12.014 1.00 78.75 581 ASN A O 1
ATOM 4828 N N . ASP A 1 582 ? 1.202 -17.784 12.898 1.00 77.00 582 ASP A N 1
ATOM 4829 C CA . ASP A 1 582 ? 0.023 -18.034 12.054 1.00 77.00 582 ASP A CA 1
ATOM 4830 C C . ASP A 1 582 ? 0.128 -17.393 10.659 1.00 77.00 582 ASP A C 1
ATOM 4832 O O . ASP A 1 582 ? -0.678 -17.703 9.790 1.00 77.00 582 ASP A O 1
ATOM 4836 N N . GLU A 1 583 ? 1.081 -16.487 10.414 1.00 77.38 583 GLU A N 1
ATOM 4837 C CA . GLU A 1 583 ? 1.221 -15.848 9.100 1.00 77.38 583 GLU A CA 1
ATOM 4838 C C . GLU A 1 583 ? 1.692 -16.858 8.051 1.00 77.38 583 GLU A C 1
ATOM 4840 O O . GLU A 1 583 ? 2.686 -17.550 8.253 1.00 77.38 583 GLU A O 1
ATOM 4845 N N . ASP A 1 584 ? 1.006 -16.936 6.910 1.00 80.81 584 ASP A N 1
ATOM 4846 C CA . ASP A 1 584 ? 1.368 -17.883 5.845 1.00 80.81 584 ASP A CA 1
ATOM 4847 C C . ASP A 1 584 ? 2.335 -17.296 4.824 1.00 80.81 584 ASP A C 1
ATOM 4849 O O . ASP A 1 584 ? 3.094 -18.028 4.197 1.00 80.81 584 ASP A O 1
ATOM 4853 N N . GLN A 1 585 ? 2.338 -15.974 4.657 1.00 82.19 585 GLN A N 1
ATOM 4854 C CA . GLN A 1 585 ? 3.158 -15.295 3.659 1.00 82.19 585 GLN A CA 1
ATOM 4855 C C . GLN A 1 585 ? 4.250 -14.461 4.305 1.00 82.19 585 GLN A C 1
ATOM 4857 O O . GLN A 1 585 ? 4.007 -13.669 5.214 1.00 82.19 585 GLN A O 1
ATOM 4862 N N . CYS A 1 586 ? 5.450 -14.579 3.750 1.00 82.25 586 CYS A N 1
ATOM 4863 C CA . CYS A 1 586 ? 6.606 -13.808 4.136 1.00 82.25 586 CYS A CA 1
ATOM 4864 C C . CYS A 1 586 ? 6.338 -12.317 4.041 1.00 82.25 586 CYS A C 1
ATOM 4866 O O . CYS A 1 586 ? 6.008 -11.806 2.970 1.00 82.25 586 CYS A O 1
ATOM 4868 N N . TYR A 1 587 ? 6.578 -11.600 5.138 1.00 72.56 587 TYR A N 1
ATOM 4869 C CA . TYR A 1 587 ? 6.480 -10.146 5.150 1.00 72.56 587 TYR A CA 1
ATOM 4870 C C . TYR A 1 587 ? 7.311 -9.520 4.011 1.00 72.56 587 TYR A C 1
ATOM 4872 O O . TYR A 1 587 ? 6.778 -8.715 3.254 1.00 72.56 587 TYR A O 1
ATOM 4880 N N . CYS A 1 588 ? 8.550 -9.981 3.795 1.00 68.38 588 CYS A N 1
ATOM 4881 C CA . CYS A 1 588 ? 9.483 -9.414 2.811 1.00 68.38 588 CYS A CA 1
ATOM 4882 C C . CYS A 1 588 ? 9.154 -9.738 1.349 1.00 68.38 588 CYS A C 1
ATOM 4884 O O . CYS A 1 588 ? 8.953 -8.828 0.549 1.00 68.38 588 CYS A O 1
ATOM 4886 N N . CYS A 1 589 ? 9.118 -11.022 0.976 1.00 73.19 589 CYS A N 1
ATOM 4887 C CA . CYS A 1 589 ? 8.962 -11.427 -0.428 1.00 73.19 589 CYS A CA 1
ATOM 4888 C C . CYS A 1 589 ? 7.538 -11.832 -0.819 1.00 73.19 589 CYS A C 1
ATOM 4890 O O . CYS A 1 589 ? 7.289 -12.055 -2.001 1.00 73.19 589 CYS A O 1
ATOM 4892 N N . LYS A 1 590 ? 6.611 -11.932 0.144 1.00 77.81 590 LYS A N 1
ATOM 4893 C CA . LYS A 1 590 ? 5.247 -12.471 -0.025 1.00 77.81 590 LYS A CA 1
ATOM 4894 C C . LYS A 1 590 ? 5.172 -13.948 -0.438 1.00 77.81 590 LYS A C 1
ATOM 4896 O O . LYS A 1 590 ? 4.072 -14.447 -0.656 1.00 77.81 590 LYS A O 1
ATOM 4901 N N . ASN A 1 591 ? 6.298 -14.663 -0.498 1.00 79.44 591 ASN A N 1
ATOM 4902 C CA . ASN A 1 591 ? 6.304 -16.115 -0.697 1.00 79.44 591 ASN A CA 1
ATOM 4903 C C . ASN A 1 591 ? 5.823 -16.827 0.568 1.00 79.44 591 ASN A C 1
ATOM 4905 O O . ASN A 1 591 ? 5.899 -16.270 1.659 1.00 79.44 591 ASN A O 1
ATOM 4909 N N . ILE A 1 592 ? 5.338 -18.057 0.432 1.00 84.88 592 ILE A N 1
ATOM 4910 C CA . ILE A 1 592 ? 4.831 -18.835 1.565 1.00 84.88 592 ILE A CA 1
ATOM 4911 C C . ILE A 1 592 ? 5.988 -19.170 2.520 1.00 84.88 592 ILE A C 1
ATOM 4913 O O . ILE A 1 592 ? 7.080 -19.540 2.081 1.00 84.88 592 ILE A O 1
ATOM 4917 N N . TYR A 1 593 ? 5.766 -19.008 3.823 1.00 86.50 593 TYR A N 1
ATOM 4918 C CA . TYR A 1 593 ? 6.736 -19.404 4.837 1.00 86.50 593 TYR A CA 1
ATOM 4919 C C . TYR A 1 593 ? 6.957 -20.922 4.811 1.00 86.50 593 TYR A C 1
ATOM 4921 O O . TYR A 1 593 ? 6.025 -21.705 4.665 1.00 86.50 593 TYR A O 1
ATOM 4929 N N . SER A 1 594 ? 8.208 -21.341 4.963 1.00 86.44 594 SER A N 1
ATOM 4930 C CA . SER A 1 594 ? 8.552 -22.734 5.241 1.00 86.44 594 SER A CA 1
ATOM 4931 C C . SER A 1 594 ? 8.464 -23.005 6.737 1.00 86.44 594 SER A C 1
ATOM 4933 O O . SER A 1 594 ? 8.673 -22.096 7.536 1.00 86.44 594 SER A O 1
ATOM 4935 N N . GLU A 1 595 ? 8.201 -24.251 7.111 1.00 86.38 595 GLU A N 1
ATOM 4936 C CA . GLU A 1 595 ? 8.152 -24.688 8.506 1.00 86.38 595 GLU A CA 1
ATOM 4937 C C . GLU A 1 595 ? 9.374 -25.548 8.842 1.00 86.38 595 GLU A C 1
ATOM 4939 O O . GLU A 1 595 ? 9.826 -26.344 8.017 1.00 86.38 595 GLU A O 1
ATOM 4944 N N . THR A 1 596 ? 9.932 -25.349 10.037 1.00 82.12 596 THR A N 1
ATOM 4945 C CA . THR A 1 596 ? 10.937 -26.246 10.628 1.00 82.12 596 THR A CA 1
ATOM 4946 C C . THR A 1 596 ? 10.274 -27.462 11.282 1.00 82.12 596 THR A C 1
ATOM 4948 O O . THR A 1 596 ? 9.047 -27.516 11.396 1.00 82.12 596 THR A O 1
ATOM 4951 N N . LEU A 1 597 ? 11.076 -28.409 11.788 1.00 72.88 597 LEU A N 1
ATOM 4952 C CA . LEU A 1 597 ? 10.572 -29.566 12.538 1.00 72.88 597 LEU A CA 1
ATOM 4953 C C . LEU A 1 597 ? 9.707 -29.126 13.735 1.00 72.88 597 LEU A C 1
ATOM 4955 O O . LEU A 1 597 ? 8.628 -29.654 13.942 1.00 72.88 597 LEU A O 1
ATOM 4959 N N . PHE A 1 598 ? 10.102 -28.065 14.445 1.00 71.56 598 PHE A N 1
ATOM 4960 C CA . PHE A 1 598 ? 9.352 -27.488 15.576 1.00 71.56 598 PHE A CA 1
ATOM 4961 C C . PHE A 1 598 ? 8.202 -26.542 15.149 1.00 71.56 598 PHE A C 1
ATOM 4963 O O . PHE A 1 598 ? 7.742 -25.695 15.926 1.00 71.56 598 PHE A O 1
ATOM 4970 N N . LYS A 1 599 ? 7.757 -26.645 13.888 1.00 77.25 599 LYS A N 1
ATOM 4971 C CA . LYS A 1 599 ? 6.751 -25.790 13.228 1.00 77.25 599 LYS A CA 1
ATOM 4972 C C . LYS A 1 599 ? 7.022 -24.291 13.361 1.00 77.25 599 LYS A C 1
ATOM 4974 O O . LYS A 1 599 ? 6.094 -23.483 13.437 1.00 77.25 599 LYS A O 1
ATOM 4979 N N . GLN A 1 600 ? 8.294 -23.898 13.415 1.00 83.38 600 GLN A N 1
ATOM 4980 C CA . GLN A 1 600 ? 8.674 -22.489 13.375 1.00 83.38 600 GLN A CA 1
ATOM 4981 C C . GLN A 1 600 ? 8.662 -22.039 11.918 1.00 83.38 600 GLN A C 1
ATOM 4983 O O . GLN A 1 600 ? 9.313 -22.651 11.067 1.00 83.38 600 GLN A O 1
ATOM 4988 N N . LYS A 1 601 ? 7.933 -20.966 11.620 1.00 88.44 601 LYS A N 1
ATOM 4989 C CA . LYS A 1 601 ? 7.884 -20.423 10.265 1.00 88.44 601 LYS A CA 1
ATOM 4990 C C . LYS A 1 601 ? 9.123 -19.578 9.960 1.00 88.44 601 LYS A C 1
ATOM 4992 O O . LYS A 1 601 ? 9.546 -18.749 10.763 1.00 88.44 601 LYS A O 1
ATOM 4997 N N . TYR A 1 602 ? 9.695 -19.756 8.774 1.00 88.00 602 TYR A N 1
ATOM 4998 C CA . TYR A 1 602 ? 10.789 -18.939 8.249 1.00 88.00 602 TYR A CA 1
ATOM 4999 C C . TYR A 1 602 ? 10.778 -18.934 6.717 1.00 88.00 602 TYR A C 1
ATOM 5001 O O . TYR A 1 602 ? 10.309 -19.863 6.065 1.00 88.00 602 TYR A O 1
ATOM 5009 N N . CYS A 1 603 ? 11.242 -17.855 6.094 1.00 87.25 603 CYS A N 1
ATOM 5010 C CA . CYS A 1 603 ? 11.241 -17.741 4.641 1.00 87.25 603 CYS A CA 1
ATOM 5011 C C . CYS A 1 603 ? 12.573 -18.234 4.079 1.00 87.25 603 CYS A C 1
ATOM 5013 O O . CYS A 1 603 ? 13.582 -17.542 4.222 1.00 87.25 603 CYS A O 1
ATOM 5015 N N . LYS A 1 604 ? 12.557 -19.376 3.376 1.00 81.19 604 LYS A N 1
ATOM 5016 C CA . LYS A 1 604 ? 13.745 -19.955 2.722 1.00 81.19 604 LYS A CA 1
ATOM 5017 C C . LYS A 1 604 ? 14.423 -18.979 1.766 1.00 81.19 604 LYS A C 1
ATOM 5019 O O . LYS A 1 604 ? 15.614 -18.745 1.917 1.00 81.19 604 LYS A O 1
ATOM 5024 N N . ASP A 1 605 ? 13.665 -18.333 0.877 1.00 76.19 605 ASP A N 1
ATOM 5025 C CA . ASP A 1 605 ? 14.242 -17.383 -0.085 1.00 76.19 605 ASP A CA 1
ATOM 5026 C C . ASP A 1 605 ? 14.923 -16.207 0.619 1.00 76.19 605 ASP A C 1
ATOM 5028 O O . ASP A 1 605 ? 16.074 -15.883 0.345 1.00 76.19 605 ASP A O 1
ATOM 5032 N N . CYS A 1 606 ? 14.236 -15.569 1.571 1.00 78.62 606 CYS A N 1
ATOM 5033 C CA . CYS A 1 606 ? 14.806 -14.436 2.296 1.00 78.62 606 CYS A CA 1
ATOM 5034 C C . CYS A 1 606 ? 16.037 -14.845 3.115 1.00 78.62 606 CYS A C 1
ATOM 5036 O O . CYS A 1 606 ? 16.995 -14.079 3.168 1.00 78.62 606 CYS A O 1
ATOM 5038 N N . LEU A 1 607 ? 16.033 -16.038 3.720 1.00 79.19 607 LEU A N 1
ATOM 5039 C CA . LEU A 1 607 ? 17.189 -16.577 4.431 1.00 79.19 607 LEU A CA 1
ATOM 5040 C C . LEU A 1 607 ? 18.364 -16.838 3.476 1.00 79.19 607 LEU A C 1
ATOM 5042 O O . LEU A 1 607 ? 19.469 -16.378 3.756 1.00 79.19 607 LEU A O 1
ATOM 5046 N N . TYR A 1 608 ? 18.120 -17.495 2.337 1.00 74.19 608 TYR A N 1
ATOM 5047 C CA . TYR A 1 608 ? 19.113 -17.722 1.281 1.00 74.19 608 TYR A CA 1
ATOM 5048 C C . TYR A 1 608 ? 19.786 -16.408 0.876 1.00 74.19 608 TYR A C 1
ATOM 5050 O O . TYR A 1 608 ? 21.013 -16.290 0.880 1.00 74.19 608 TYR A O 1
ATOM 5058 N N . TRP A 1 609 ? 18.975 -15.387 0.594 1.00 68.06 609 TRP A N 1
ATOM 5059 C CA . TRP A 1 609 ? 19.458 -14.058 0.235 1.00 68.06 609 TRP A CA 1
ATOM 5060 C C . TRP A 1 609 ? 20.276 -13.410 1.353 1.00 68.06 609 TRP A C 1
ATOM 5062 O O . TRP A 1 609 ? 21.337 -12.850 1.074 1.00 68.06 609 TRP A O 1
ATOM 5072 N N . CYS A 1 610 ? 19.822 -13.499 2.609 1.00 70.31 610 CYS A N 1
ATOM 5073 C CA . CYS A 1 610 ? 20.570 -12.988 3.758 1.00 70.31 610 CYS A CA 1
ATOM 5074 C C . CYS A 1 610 ? 21.958 -13.639 3.854 1.00 70.31 610 CYS A C 1
ATOM 5076 O O . CYS A 1 610 ? 22.951 -12.919 3.954 1.00 70.31 610 CYS A O 1
ATOM 5078 N N . ILE A 1 611 ? 22.041 -14.970 3.765 1.00 68.94 611 ILE A N 1
ATOM 5079 C CA . ILE A 1 611 ? 23.297 -15.735 3.865 1.00 68.94 611 ILE A CA 1
ATOM 5080 C C . ILE A 1 611 ? 24.248 -15.381 2.721 1.00 68.94 611 ILE A C 1
ATOM 5082 O O . ILE A 1 611 ? 25.412 -15.054 2.952 1.00 68.94 611 ILE A O 1
ATOM 5086 N N . LYS A 1 612 ? 23.737 -15.374 1.487 1.00 63.12 612 LYS A N 1
ATOM 5087 C CA . LYS A 1 612 ? 24.521 -15.077 0.285 1.00 63.12 612 LYS A CA 1
ATOM 5088 C C . LYS A 1 612 ? 25.073 -13.648 0.271 1.00 63.12 612 LYS A C 1
ATOM 5090 O O . LYS A 1 612 ? 26.163 -13.391 -0.232 1.00 63.12 612 LYS A O 1
ATOM 5095 N N . TYR A 1 613 ? 24.344 -12.701 0.855 1.00 58.25 613 TYR A N 1
ATOM 5096 C CA . TYR A 1 613 ? 24.818 -11.326 0.973 1.00 58.25 613 TYR A CA 1
ATOM 5097 C C . TYR A 1 613 ? 25.807 -11.149 2.141 1.00 58.25 613 TYR A C 1
ATOM 5099 O O . TYR A 1 613 ? 26.763 -10.378 2.025 1.00 58.25 613 TYR A O 1
ATOM 5107 N N . ALA A 1 614 ? 25.654 -11.906 3.232 1.00 59.56 614 ALA A N 1
ATOM 5108 C CA . ALA A 1 614 ? 26.576 -11.899 4.371 1.00 59.56 614 ALA A CA 1
ATOM 5109 C C . ALA A 1 614 ? 28.014 -12.284 3.995 1.00 59.56 614 ALA A C 1
ATOM 5111 O O . ALA A 1 614 ? 28.960 -11.732 4.553 1.00 59.56 614 ALA A O 1
ATOM 5112 N N . THR A 1 615 ? 28.199 -13.148 2.992 1.00 54.44 615 THR A N 1
ATOM 5113 C CA . THR A 1 615 ? 29.531 -13.482 2.458 1.00 54.44 615 THR A CA 1
ATOM 5114 C C . THR A 1 615 ? 30.246 -12.304 1.784 1.00 54.44 615 THR A C 1
ATOM 5116 O O . THR A 1 615 ? 31.457 -12.365 1.596 1.00 54.44 615 THR A O 1
ATOM 5119 N N . SER A 1 616 ? 29.534 -11.213 1.474 1.00 50.50 616 SER A N 1
ATOM 5120 C CA . SER A 1 616 ? 30.082 -10.003 0.838 1.00 50.50 616 SER A CA 1
ATOM 5121 C C . SER A 1 616 ? 30.197 -8.781 1.767 1.00 50.50 616 SER A C 1
ATOM 5123 O O . SER A 1 616 ? 30.835 -7.797 1.394 1.00 50.50 616 SER A O 1
ATOM 5125 N N . ASN A 1 617 ? 29.606 -8.820 2.972 1.00 51.34 617 ASN A N 1
ATOM 5126 C CA . ASN A 1 617 ? 29.548 -7.682 3.898 1.00 51.34 617 ASN A CA 1
ATOM 5127 C C . ASN A 1 617 ? 29.738 -8.116 5.366 1.00 51.34 617 ASN A C 1
ATOM 5129 O O . ASN A 1 617 ? 28.901 -8.822 5.934 1.00 51.34 617 ASN A O 1
ATOM 5133 N N . LEU A 1 618 ? 30.812 -7.624 5.998 1.00 52.53 618 LEU A N 1
ATOM 5134 C CA . LEU A 1 618 ? 31.210 -7.940 7.378 1.00 52.53 618 LEU A CA 1
ATOM 5135 C C . LEU A 1 618 ? 30.107 -7.691 8.423 1.00 52.53 618 LEU A C 1
ATOM 5137 O O . LEU A 1 618 ? 29.951 -8.498 9.335 1.00 52.53 618 LEU A O 1
ATOM 5141 N N . ASN A 1 619 ? 29.296 -6.639 8.283 1.00 52.50 619 ASN A N 1
ATOM 5142 C CA . ASN A 1 619 ? 28.270 -6.316 9.285 1.00 52.50 619 ASN A CA 1
ATOM 5143 C C . ASN A 1 619 ? 27.070 -7.275 9.245 1.00 52.50 619 ASN A C 1
ATOM 5145 O O . ASN A 1 619 ? 26.413 -7.505 10.259 1.00 52.50 619 ASN A O 1
ATOM 5149 N N . ILE A 1 620 ? 26.780 -7.842 8.073 1.00 55.81 620 ILE A N 1
ATOM 5150 C CA . ILE A 1 620 ? 25.668 -8.784 7.879 1.00 55.81 620 ILE A CA 1
ATOM 5151 C C . ILE A 1 620 ? 26.110 -10.192 8.257 1.00 55.81 620 ILE A C 1
ATOM 5153 O O . ILE A 1 620 ? 25.327 -10.933 8.849 1.00 55.81 620 ILE A O 1
ATOM 5157 N N . LYS A 1 621 ? 27.389 -10.511 8.027 1.00 56.81 621 LYS A N 1
ATOM 5158 C CA . LYS A 1 621 ? 28.036 -11.701 8.581 1.00 56.81 621 LYS A CA 1
ATOM 5159 C C . LYS A 1 621 ? 27.860 -11.781 10.098 1.00 56.81 621 LYS A C 1
ATOM 5161 O O . LYS A 1 621 ? 27.317 -12.766 10.580 1.00 56.81 621 LYS A O 1
ATOM 5166 N N . CYS A 1 622 ? 28.156 -10.704 10.830 1.00 56.41 622 CYS A N 1
ATOM 5167 C CA . CYS A 1 622 ? 27.949 -10.660 12.283 1.00 56.41 622 CYS A CA 1
ATOM 5168 C C . CYS A 1 622 ? 26.485 -10.892 12.710 1.00 56.41 622 CYS A C 1
ATOM 5170 O O . CYS A 1 622 ? 26.239 -11.497 13.749 1.00 56.41 622 CYS A O 1
ATOM 5172 N N . ALA A 1 623 ? 25.496 -10.420 11.941 1.00 58.78 623 ALA A N 1
ATOM 5173 C CA . ALA A 1 623 ? 24.080 -10.619 12.268 1.00 58.78 623 ALA A CA 1
ATOM 5174 C C . ALA A 1 623 ? 23.628 -12.079 12.085 1.00 58.78 623 ALA A C 1
ATOM 5176 O O . ALA A 1 623 ? 22.852 -12.581 12.895 1.00 58.78 623 ALA A O 1
ATOM 5177 N N . ILE A 1 624 ? 24.127 -12.759 11.048 1.00 64.88 624 ILE A N 1
ATOM 5178 C CA . ILE A 1 624 ? 23.825 -14.173 10.783 1.00 64.88 624 ILE A CA 1
ATOM 5179 C C . ILE A 1 624 ? 24.595 -15.094 11.727 1.00 64.88 624 ILE A C 1
ATOM 5181 O O . ILE A 1 624 ? 24.031 -16.075 12.200 1.00 64.88 624 ILE A O 1
ATOM 5185 N N . ASP A 1 625 ? 25.835 -14.751 12.066 1.00 64.44 625 ASP A N 1
ATOM 5186 C CA . ASP A 1 625 ? 26.650 -15.517 13.017 1.00 64.44 625 ASP A CA 1
ATOM 5187 C C . ASP A 1 625 ? 26.056 -15.507 14.438 1.00 64.44 625 ASP A C 1
ATOM 5189 O O . ASP A 1 625 ? 26.311 -16.413 15.227 1.00 64.44 625 ASP A O 1
ATOM 5193 N N . ASN A 1 626 ? 25.219 -14.512 14.753 1.00 64.81 626 ASN A N 1
ATOM 5194 C CA . ASN A 1 626 ? 24.503 -14.395 16.024 1.00 64.81 626 ASN A CA 1
ATOM 5195 C C . ASN A 1 626 ? 23.186 -15.197 16.087 1.00 64.81 626 ASN A C 1
ATOM 5197 O O . ASN A 1 626 ? 22.514 -15.142 17.122 1.00 64.81 626 ASN A O 1
ATOM 5201 N N . LEU A 1 627 ? 22.791 -15.885 15.008 1.00 74.81 627 LEU A N 1
ATOM 5202 C CA . LEU A 1 627 ? 21.608 -16.748 14.983 1.00 74.81 627 LEU A CA 1
ATOM 5203 C C . LEU A 1 627 ? 21.938 -18.145 15.524 1.00 74.81 627 LEU A C 1
ATOM 5205 O O . LEU A 1 627 ? 22.767 -18.862 14.968 1.00 74.81 627 LEU A O 1
ATOM 5209 N N . ASP A 1 628 ? 21.234 -18.555 16.574 1.00 77.69 628 ASP A N 1
ATOM 5210 C CA . ASP A 1 628 ? 21.370 -19.875 17.195 1.00 77.69 628 ASP A CA 1
ATOM 5211 C C . ASP A 1 628 ? 20.429 -20.881 16.499 1.00 77.69 628 ASP A C 1
ATOM 5213 O O . ASP A 1 628 ? 19.239 -20.973 16.819 1.00 77.69 628 ASP A O 1
ATOM 5217 N N . VAL A 1 629 ? 20.941 -21.565 15.466 1.00 77.44 629 VAL A N 1
ATOM 5218 C CA . VAL A 1 629 ? 20.168 -22.436 14.556 1.00 77.44 629 VAL A CA 1
ATOM 5219 C C . VAL A 1 629 ? 20.796 -23.818 14.457 1.00 77.44 629 VAL A C 1
ATOM 5221 O O . VAL A 1 629 ? 22.006 -23.946 14.281 1.00 77.44 629 VAL A O 1
ATOM 5224 N N . CYS A 1 630 ? 19.956 -24.849 14.514 1.00 74.88 630 CYS A N 1
ATOM 5225 C CA . CYS A 1 630 ? 20.350 -26.235 14.293 1.00 74.88 630 CYS A CA 1
ATOM 5226 C C . CYS A 1 630 ? 19.987 -26.667 12.866 1.00 74.88 630 CYS A C 1
ATOM 5228 O O . CYS A 1 630 ? 18.832 -26.527 12.443 1.00 74.88 630 CYS A O 1
ATOM 5230 N N . VAL A 1 631 ? 20.969 -27.183 12.122 1.00 73.25 631 VAL A N 1
ATOM 5231 C CA . VAL A 1 631 ? 20.793 -27.665 10.748 1.00 73.25 631 VAL A CA 1
ATOM 5232 C C . VAL A 1 631 ? 21.290 -29.103 10.594 1.00 73.25 631 VAL A C 1
ATOM 5234 O O . VAL A 1 631 ? 22.247 -29.531 11.241 1.00 73.25 631 VAL A O 1
ATOM 5237 N N . ARG A 1 632 ? 20.646 -29.856 9.702 1.00 70.00 632 ARG A N 1
ATOM 5238 C CA . ARG A 1 632 ? 21.034 -31.220 9.325 1.00 70.00 632 ARG A CA 1
ATOM 5239 C C . ARG A 1 632 ? 21.393 -31.267 7.847 1.00 70.00 632 ARG A C 1
ATOM 5241 O O . ARG A 1 632 ? 20.683 -30.689 7.024 1.00 70.00 632 ARG A O 1
ATOM 5248 N N . THR A 1 633 ? 22.472 -31.966 7.503 1.00 65.94 633 THR A N 1
ATOM 5249 C CA . THR A 1 633 ? 22.781 -32.268 6.100 1.00 65.94 633 THR A CA 1
ATOM 5250 C C . THR A 1 633 ? 21.978 -33.494 5.664 1.00 65.94 633 THR A C 1
ATOM 5252 O O . THR A 1 633 ? 21.973 -34.513 6.347 1.00 65.94 633 THR A O 1
ATOM 5255 N N . THR A 1 634 ? 21.222 -33.381 4.571 1.00 60.94 634 THR A N 1
ATOM 5256 C CA . THR A 1 634 ? 20.315 -34.446 4.096 1.00 60.94 634 THR A CA 1
ATOM 5257 C C . THR A 1 634 ? 20.868 -35.213 2.897 1.00 60.94 634 THR A C 1
ATOM 5259 O O . THR A 1 634 ? 20.296 -36.230 2.511 1.00 60.94 634 THR A O 1
ATOM 5262 N N . ASN A 1 635 ? 21.969 -34.750 2.293 1.00 59.62 635 ASN A N 1
ATOM 5263 C CA . ASN A 1 635 ? 22.554 -35.365 1.105 1.00 59.62 635 ASN A CA 1
ATOM 5264 C C . ASN A 1 635 ? 24.090 -35.293 1.127 1.00 59.62 635 ASN A C 1
ATOM 5266 O O . ASN A 1 635 ? 24.659 -34.202 1.168 1.00 59.62 635 ASN A O 1
ATOM 5270 N N . ASN A 1 636 ? 24.748 -36.453 1.048 1.00 55.25 636 ASN A N 1
ATOM 5271 C CA . ASN A 1 636 ? 26.206 -36.593 1.181 1.00 55.25 636 ASN A CA 1
ATOM 5272 C C . ASN A 1 636 ? 26.972 -36.387 -0.143 1.00 55.25 636 ASN A C 1
ATOM 5274 O O . ASN A 1 636 ? 28.198 -36.360 -0.135 1.00 55.25 636 ASN A O 1
ATOM 5278 N N . ASN A 1 637 ? 26.271 -36.211 -1.272 1.00 53.53 637 ASN A N 1
ATOM 5279 C CA . ASN A 1 637 ? 26.862 -36.063 -2.613 1.00 53.53 637 ASN A CA 1
ATOM 5280 C C . ASN A 1 637 ? 27.026 -34.592 -3.059 1.00 53.53 637 ASN A C 1
ATOM 5282 O O . ASN A 1 637 ? 26.935 -34.289 -4.247 1.00 53.53 637 ASN A O 1
ATOM 5286 N N . CYS A 1 638 ? 27.190 -33.647 -2.128 1.00 57.09 638 CYS A N 1
ATOM 5287 C CA . CYS A 1 638 ? 27.401 -32.238 -2.467 1.00 57.09 638 CYS A CA 1
ATOM 5288 C C . CYS A 1 638 ? 28.898 -31.907 -2.500 1.00 57.09 638 CYS A C 1
ATOM 5290 O O . CYS A 1 638 ? 29.531 -31.842 -1.451 1.00 57.09 638 CYS A O 1
ATOM 5292 N N . ASP A 1 639 ? 29.439 -31.577 -3.677 1.00 54.56 639 ASP A N 1
ATOM 5293 C CA . ASP A 1 639 ? 30.864 -31.239 -3.879 1.00 54.56 639 ASP A CA 1
ATOM 5294 C C . ASP A 1 639 ? 31.356 -30.006 -3.084 1.00 54.56 639 ASP A C 1
ATOM 5296 O O . ASP A 1 639 ? 32.534 -29.655 -3.135 1.00 54.56 639 ASP A O 1
ATOM 5300 N N . LYS A 1 640 ? 30.457 -29.294 -2.387 1.00 49.94 640 LYS A N 1
ATOM 5301 C CA . LYS A 1 640 ? 30.757 -28.055 -1.650 1.00 49.94 640 LYS A CA 1
ATOM 5302 C C . LYS A 1 640 ? 30.959 -28.241 -0.146 1.00 49.94 640 LYS A C 1
ATOM 5304 O O . LYS A 1 640 ? 31.483 -27.319 0.478 1.00 49.94 640 LYS A O 1
ATOM 5309 N N . HIS A 1 641 ? 30.541 -29.364 0.445 1.00 56.78 641 HIS A N 1
ATOM 5310 C CA . HIS A 1 641 ? 30.555 -29.544 1.901 1.00 56.78 641 HIS A CA 1
ATOM 5311 C C . HIS A 1 641 ? 30.911 -30.980 2.299 1.00 56.78 641 HIS A C 1
ATOM 5313 O O . HIS A 1 641 ? 30.395 -31.929 1.718 1.00 56.78 641 HIS A O 1
ATOM 5319 N N . GLU A 1 642 ? 31.748 -31.137 3.328 1.00 50.03 642 GLU A N 1
ATOM 5320 C CA . GLU A 1 642 ? 31.948 -32.435 3.980 1.00 50.03 642 GLU A CA 1
ATOM 5321 C C . GLU A 1 642 ? 30.674 -32.836 4.750 1.00 50.03 642 GLU A C 1
ATOM 5323 O O . GLU A 1 642 ? 30.105 -31.994 5.458 1.00 50.03 642 GLU A O 1
ATOM 5328 N N . PRO A 1 643 ? 30.207 -34.094 4.641 1.00 45.09 643 PRO A N 1
ATOM 5329 C CA . PRO A 1 643 ? 29.038 -34.560 5.375 1.00 45.09 643 PRO A CA 1
ATOM 5330 C C . PRO A 1 643 ? 29.298 -34.508 6.888 1.00 45.09 643 PRO A C 1
ATOM 5332 O O . PRO A 1 643 ? 30.265 -35.077 7.392 1.00 45.09 643 PRO A O 1
ATOM 5335 N N . LYS A 1 644 ? 28.406 -33.834 7.622 1.00 53.41 644 LYS A N 1
ATOM 5336 C CA . LYS A 1 644 ? 28.370 -33.819 9.091 1.00 53.41 644 LYS A CA 1
ATOM 5337 C C . LYS A 1 644 ? 26.974 -34.203 9.563 1.00 53.41 644 LYS A C 1
ATOM 5339 O O . LYS A 1 644 ? 25.989 -33.646 9.078 1.00 53.41 644 LYS A O 1
ATOM 5344 N N . ASN A 1 645 ? 26.897 -35.097 10.549 1.00 48.97 645 ASN A N 1
ATOM 5345 C CA . ASN A 1 645 ? 25.625 -35.642 11.036 1.00 48.97 645 ASN A CA 1
ATOM 5346 C C . ASN A 1 645 ? 24.687 -34.566 11.631 1.00 48.97 645 ASN A C 1
ATOM 5348 O O . ASN A 1 645 ? 23.478 -34.685 11.466 1.00 48.97 645 ASN A O 1
ATOM 5352 N N . LEU A 1 646 ? 25.224 -33.490 12.229 1.00 51.59 646 LEU A N 1
ATOM 5353 C CA . LEU A 1 646 ? 24.520 -32.259 12.634 1.00 51.59 646 LEU A CA 1
ATOM 5354 C C . LEU A 1 646 ? 25.520 -31.085 12.693 1.00 51.59 646 LEU A C 1
ATOM 5356 O O . LEU A 1 646 ? 26.638 -31.262 13.181 1.00 51.59 646 LEU A O 1
ATOM 5360 N N . ASP A 1 647 ? 25.131 -29.891 12.231 1.00 53.19 647 ASP A N 1
ATOM 5361 C CA . ASP A 1 647 ? 25.920 -28.656 12.399 1.00 53.19 647 ASP A CA 1
ATOM 5362 C C . ASP A 1 647 ? 25.028 -27.545 12.985 1.00 53.19 647 ASP A C 1
ATOM 5364 O O . ASP A 1 647 ? 23.830 -27.458 12.717 1.00 53.19 647 ASP A O 1
ATOM 5368 N N . PHE A 1 648 ? 25.606 -26.678 13.810 1.00 53.00 648 PHE A N 1
ATOM 5369 C CA . PHE A 1 648 ? 24.895 -25.588 14.490 1.00 53.00 648 PHE A CA 1
ATOM 5370 C C . PHE A 1 648 ? 25.224 -24.224 13.861 1.00 53.00 648 PHE A C 1
ATOM 5372 O O . PHE A 1 648 ? 25.194 -23.187 14.525 1.00 53.00 648 PHE A O 1
ATOM 5379 N N . CYS A 1 649 ? 25.645 -24.196 12.596 1.00 61.78 649 CYS A N 1
ATOM 5380 C CA . CYS A 1 649 ? 26.087 -22.976 11.930 1.00 61.78 649 CYS A CA 1
ATOM 5381 C C . CYS A 1 649 ? 25.412 -22.779 10.573 1.00 61.78 649 CYS A C 1
ATOM 5383 O O . CYS A 1 649 ? 25.430 -23.653 9.711 1.00 61.78 649 CYS A O 1
ATOM 5385 N N . ILE A 1 650 ? 24.897 -21.568 10.351 1.00 61.44 650 ILE A N 1
ATOM 5386 C CA . ILE A 1 650 ? 24.319 -21.160 9.067 1.00 61.44 650 ILE A CA 1
ATOM 5387 C C . ILE A 1 650 ? 25.402 -21.004 7.975 1.00 61.44 650 ILE A C 1
ATOM 5389 O O . ILE A 1 650 ? 25.091 -21.071 6.790 1.00 61.44 650 ILE A O 1
ATOM 5393 N N . GLN A 1 651 ? 26.686 -20.852 8.331 1.00 55.81 651 GLN A N 1
ATOM 5394 C CA . GLN A 1 651 ? 27.777 -20.672 7.357 1.00 55.81 651 GLN A CA 1
ATOM 5395 C C . GLN A 1 651 ? 27.991 -21.887 6.430 1.00 55.81 651 GLN A C 1
ATOM 5397 O O . GLN A 1 651 ? 28.535 -21.721 5.342 1.00 55.81 651 GLN A O 1
ATOM 5402 N N . GLY A 1 652 ? 27.544 -23.085 6.829 1.00 53.72 652 GLY A N 1
ATOM 5403 C CA . GLY A 1 652 ? 27.550 -24.302 6.002 1.00 53.72 652 GLY A CA 1
ATOM 5404 C C . GLY A 1 652 ? 26.228 -24.574 5.274 1.00 53.72 652 GLY A C 1
ATOM 5405 O O . GLY A 1 652 ? 26.034 -25.672 4.759 1.00 53.72 652 GLY A O 1
ATOM 5406 N N . TRP A 1 653 ? 25.291 -23.618 5.275 1.00 62.00 653 TRP A N 1
ATOM 5407 C CA . TRP A 1 653 ? 23.958 -23.811 4.712 1.00 62.00 653 TRP A CA 1
ATOM 5408 C C . TRP A 1 653 ? 23.989 -23.878 3.176 1.00 62.00 653 TRP A C 1
ATOM 5410 O O . TRP A 1 653 ? 24.517 -23.002 2.490 1.00 62.00 653 TRP A O 1
ATOM 5420 N N . CYS A 1 654 ? 23.369 -24.925 2.645 1.00 64.94 654 CYS A N 1
ATOM 5421 C CA . CYS A 1 654 ? 23.244 -25.241 1.230 1.00 64.94 654 CYS A CA 1
ATOM 5422 C C . CYS A 1 654 ? 21.778 -25.538 0.921 1.00 64.94 654 CYS A C 1
ATOM 5424 O O . CYS A 1 654 ? 21.207 -26.500 1.436 1.00 64.94 654 CYS A O 1
ATOM 5426 N N . GLU A 1 655 ? 21.174 -24.741 0.042 1.00 62.25 655 GLU A N 1
ATOM 5427 C CA . GLU A 1 655 ? 19.751 -24.840 -0.312 1.00 62.25 655 GLU A CA 1
ATOM 5428 C C . GLU A 1 655 ? 19.323 -26.254 -0.743 1.00 62.25 655 GLU A C 1
ATOM 5430 O O . GLU A 1 655 ? 18.225 -26.698 -0.420 1.00 62.25 655 GLU A O 1
ATOM 5435 N N . ASN A 1 656 ? 20.217 -26.983 -1.417 1.00 61.78 656 ASN A N 1
ATOM 5436 C CA . ASN A 1 656 ? 19.930 -28.306 -1.972 1.00 61.78 656 ASN A CA 1
ATOM 5437 C C . ASN A 1 656 ? 20.210 -29.464 -1.004 1.00 61.78 656 ASN A C 1
ATOM 5439 O O . ASN A 1 656 ? 19.855 -30.601 -1.311 1.00 61.78 656 ASN A O 1
ATOM 5443 N N . CYS A 1 657 ? 20.911 -29.213 0.105 1.00 68.75 657 CYS A N 1
ATOM 5444 C CA . CYS A 1 657 ? 21.495 -30.277 0.921 1.00 68.75 657 CYS A CA 1
ATOM 5445 C C . CYS A 1 657 ? 21.447 -30.040 2.437 1.00 68.75 657 CYS A C 1
ATOM 5447 O O . CYS A 1 657 ? 21.933 -30.879 3.193 1.00 68.75 657 CYS A O 1
ATOM 5449 N N . THR A 1 658 ? 20.840 -28.938 2.892 1.00 69.50 658 THR A N 1
ATOM 5450 C CA . THR A 1 658 ? 20.678 -28.623 4.318 1.00 69.50 658 THR A CA 1
ATOM 5451 C C . THR A 1 658 ? 19.226 -28.348 4.686 1.00 69.50 658 THR A C 1
ATOM 5453 O O . THR A 1 658 ? 18.515 -27.592 4.023 1.00 69.50 658 THR A O 1
ATOM 5456 N N . GLU A 1 659 ? 18.797 -28.953 5.786 1.00 74.06 659 GLU A N 1
ATOM 5457 C CA . GLU A 1 659 ? 17.481 -28.797 6.390 1.00 74.06 659 GLU A CA 1
ATOM 5458 C C . GLU A 1 659 ? 17.622 -28.064 7.730 1.00 74.06 659 GLU A C 1
ATOM 5460 O O . GLU A 1 659 ? 18.506 -28.384 8.525 1.00 74.06 659 GLU A O 1
ATOM 5465 N N . ILE A 1 660 ? 16.771 -27.066 7.984 1.00 79.75 660 ILE A N 1
ATOM 5466 C CA . ILE A 1 660 ? 16.758 -26.346 9.264 1.00 79.75 660 ILE A CA 1
ATOM 5467 C C . ILE A 1 660 ? 15.823 -27.072 10.221 1.00 79.75 660 ILE A C 1
ATOM 5469 O O . ILE A 1 660 ? 14.613 -27.109 9.993 1.00 79.75 660 ILE A O 1
ATOM 5473 N N . LEU A 1 661 ? 16.382 -27.614 11.304 1.00 75.56 661 LEU A N 1
ATOM 5474 C CA . LEU A 1 661 ? 15.617 -28.349 12.308 1.00 75.56 661 LEU A CA 1
ATOM 5475 C C . LEU A 1 661 ? 14.863 -27.394 13.237 1.00 75.56 661 LEU A C 1
ATOM 5477 O O . LEU A 1 661 ? 13.663 -27.570 13.445 1.00 75.56 661 LEU A O 1
ATOM 5481 N N . TYR A 1 662 ? 15.549 -26.378 13.774 1.00 76.81 662 TYR A N 1
ATOM 5482 C CA . TYR A 1 662 ? 14.950 -25.329 14.606 1.00 76.81 662 TYR A CA 1
ATOM 5483 C C . TYR A 1 662 ? 15.866 -24.111 14.792 1.00 76.81 662 TYR A C 1
ATOM 5485 O O . TYR A 1 662 ? 17.090 -24.187 14.673 1.00 76.81 662 TYR A O 1
ATOM 5493 N N . PHE A 1 663 ? 15.248 -22.986 15.144 1.00 82.62 663 PHE A N 1
ATOM 5494 C CA . PHE A 1 663 ? 15.881 -21.777 15.664 1.00 82.62 6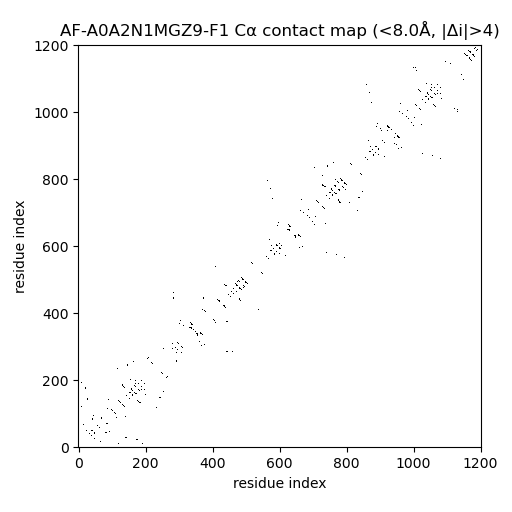63 PHE A CA 1
ATOM 5495 C C . PHE A 1 663 ? 15.708 -21.753 17.188 1.00 82.62 663 PHE A C 1
ATOM 5497 O O . PHE A 1 663 ? 14.574 -21.700 17.666 1.00 82.62 663 PHE A O 1
ATOM 5504 N N . LYS A 1 664 ? 16.788 -21.735 17.974 1.00 79.06 664 LYS A N 1
ATOM 5505 C CA . LYS A 1 664 ? 16.673 -21.659 19.445 1.00 79.06 664 LYS A CA 1
ATOM 5506 C C . LYS A 1 664 ? 16.068 -20.347 19.926 1.00 79.06 664 LYS A C 1
ATOM 5508 O O . LYS A 1 664 ? 15.368 -20.297 20.925 1.00 79.06 664 LYS A O 1
ATOM 5513 N N . GLN A 1 665 ? 16.284 -19.269 19.186 1.00 83.31 665 GLN A N 1
ATOM 5514 C CA . GLN A 1 665 ? 15.772 -17.952 19.554 1.00 83.31 665 GLN A CA 1
ATOM 5515 C C . GLN A 1 665 ? 14.275 -17.760 19.261 1.00 83.31 665 GLN A C 1
ATOM 5517 O O . GLN A 1 665 ? 13.779 -16.664 19.490 1.00 83.31 665 GLN A O 1
ATOM 5522 N N . ILE A 1 666 ? 13.549 -18.758 18.741 1.00 86.00 666 ILE A N 1
ATOM 5523 C CA . ILE A 1 666 ? 12.121 -18.643 18.401 1.00 86.00 666 ILE A CA 1
ATOM 5524 C C . ILE A 1 666 ? 11.322 -19.647 19.230 1.00 86.00 666 ILE A C 1
ATOM 5526 O O . ILE A 1 666 ? 11.543 -20.848 19.122 1.00 86.00 666 ILE A O 1
ATOM 5530 N N . VAL A 1 667 ? 10.345 -19.182 20.007 1.00 77.38 667 VAL A N 1
ATOM 5531 C CA . VAL A 1 667 ? 9.529 -20.064 20.861 1.00 77.38 667 VAL A CA 1
ATOM 5532 C C . VAL A 1 667 ? 8.130 -20.262 20.261 1.00 77.38 667 VAL A C 1
ATOM 5534 O O . VAL A 1 667 ? 7.467 -19.287 19.894 1.00 77.38 667 VAL A O 1
ATOM 5537 N N . THR A 1 668 ? 7.683 -21.522 20.166 1.00 70.06 668 THR A N 1
ATOM 5538 C CA . THR A 1 668 ? 6.359 -21.955 19.662 1.00 70.06 668 THR A CA 1
ATOM 5539 C C . THR A 1 668 ? 5.680 -22.937 20.642 1.00 70.06 668 THR A C 1
ATOM 5541 O O . THR A 1 668 ? 6.320 -23.462 21.546 1.00 70.06 668 THR A O 1
ATOM 5544 N N . LYS A 1 669 ? 4.364 -23.190 20.495 1.00 60.50 669 LYS A N 1
ATOM 5545 C CA . LYS A 1 669 ? 3.540 -23.991 21.440 1.00 60.50 669 LYS A CA 1
ATOM 5546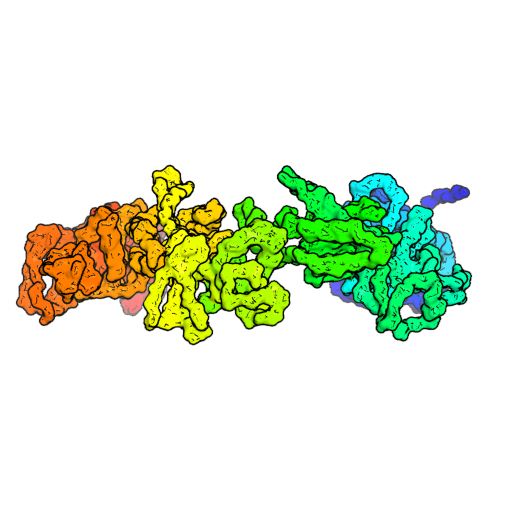 C C . LYS A 1 669 ? 3.663 -25.521 21.336 1.00 60.50 669 LYS A C 1
ATOM 5548 O O . LYS A 1 669 ? 2.937 -26.213 22.046 1.00 60.50 669 LYS A O 1
ATOM 5553 N N . GLN A 1 670 ? 4.450 -26.071 20.415 1.00 54.66 670 GLN A N 1
ATOM 5554 C CA . GLN A 1 670 ? 4.300 -27.482 20.035 1.00 54.66 670 GLN A CA 1
ATOM 5555 C C . GLN A 1 670 ? 5.366 -28.380 20.661 1.00 54.66 670 GLN A C 1
ATOM 5557 O O . GLN A 1 670 ? 6.556 -28.138 20.488 1.00 54.66 670 GLN A O 1
ATOM 5562 N N . LYS A 1 671 ? 4.909 -29.427 21.359 1.00 53.56 671 LYS A N 1
ATOM 5563 C CA . LYS A 1 671 ? 5.723 -30.577 21.776 1.00 53.56 671 LYS A CA 1
ATOM 5564 C C . LYS A 1 671 ? 5.913 -31.506 20.573 1.00 53.56 671 LYS A C 1
ATOM 5566 O O . LYS A 1 671 ? 4.980 -31.643 19.778 1.00 53.56 671 LYS A O 1
ATOM 5571 N N . PHE A 1 672 ? 7.093 -32.106 20.429 1.00 52.72 672 PHE A N 1
ATOM 5572 C CA . PHE A 1 672 ? 7.407 -33.010 19.320 1.00 52.72 672 PHE A CA 1
ATOM 5573 C C . PHE A 1 672 ? 7.850 -34.380 19.827 1.00 52.72 672 PHE A C 1
ATOM 5575 O O . PHE A 1 672 ? 8.533 -34.474 20.844 1.00 52.72 672 PHE A O 1
ATOM 5582 N N . ASP A 1 673 ? 7.438 -35.407 19.091 1.00 48.16 673 ASP A N 1
ATOM 5583 C CA . ASP A 1 673 ? 7.779 -36.808 19.320 1.00 48.16 673 ASP A CA 1
ATOM 5584 C C . ASP A 1 673 ? 9.068 -37.137 18.547 1.00 48.16 673 ASP A C 1
ATOM 5586 O O . ASP A 1 673 ? 9.155 -36.900 17.334 1.00 48.16 673 ASP A O 1
ATOM 5590 N N . PHE A 1 674 ? 10.093 -37.602 19.263 1.00 52.09 674 PHE A N 1
ATOM 5591 C CA . PHE A 1 674 ? 11.435 -37.862 18.728 1.00 52.09 674 PHE A CA 1
ATOM 5592 C C . PHE A 1 674 ? 11.644 -39.306 18.263 1.00 52.09 674 PHE A C 1
ATOM 5594 O O . PHE A 1 674 ? 12.773 -39.657 17.917 1.00 52.09 674 PHE A O 1
ATOM 5601 N N . SER A 1 675 ? 10.589 -40.124 18.169 1.00 48.12 675 SER A N 1
ATOM 5602 C CA . SER A 1 675 ? 10.684 -41.561 17.861 1.00 48.12 675 SER A CA 1
ATOM 5603 C C . SER A 1 675 ? 11.480 -41.934 16.589 1.00 48.12 675 SER A C 1
ATOM 5605 O O . SER A 1 675 ? 11.799 -43.103 16.403 1.00 48.12 675 SER A O 1
ATOM 5607 N N . ASN A 1 676 ? 11.804 -40.971 15.712 1.00 45.00 676 ASN A N 1
ATOM 5608 C CA . ASN A 1 676 ? 12.497 -41.171 14.432 1.00 45.00 676 ASN A CA 1
ATOM 5609 C C . ASN A 1 676 ? 13.858 -40.439 14.291 1.00 45.00 676 ASN A C 1
ATOM 5611 O O . ASN A 1 676 ? 14.392 -40.392 13.179 1.00 45.00 676 ASN A O 1
ATOM 5615 N N . LEU A 1 677 ? 14.417 -39.828 15.347 1.00 51.47 677 LEU A N 1
ATOM 5616 C CA . LEU A 1 677 ? 15.732 -39.158 15.297 1.00 51.47 677 LEU A CA 1
ATOM 5617 C C . LEU A 1 677 ? 16.718 -39.825 16.272 1.00 51.47 677 LEU A C 1
ATOM 5619 O O . LEU A 1 677 ? 16.666 -39.586 17.476 1.00 51.47 677 LEU A O 1
ATOM 5623 N N . ASP A 1 678 ? 17.639 -40.639 15.752 1.00 44.78 678 ASP A N 1
ATOM 5624 C CA . ASP A 1 678 ? 18.680 -41.277 16.566 1.00 44.78 678 ASP A CA 1
ATOM 5625 C C . ASP A 1 678 ? 19.574 -40.226 17.261 1.00 44.78 678 ASP A C 1
ATOM 5627 O O . ASP A 1 678 ? 20.180 -39.373 16.612 1.00 44.78 678 ASP A O 1
ATOM 5631 N N . HIS A 1 679 ? 19.661 -40.319 18.595 1.00 49.56 679 HIS A N 1
ATOM 5632 C CA . HIS A 1 679 ? 20.559 -39.576 19.497 1.00 49.56 679 HIS A CA 1
ATOM 5633 C C . HIS A 1 679 ? 20.512 -38.036 19.420 1.00 49.56 679 HIS A C 1
ATOM 5635 O O . HIS A 1 679 ? 21.426 -37.380 18.919 1.00 49.56 679 HIS A O 1
ATOM 5641 N N . PHE A 1 680 ? 19.499 -37.436 20.053 1.00 50.72 680 PHE A N 1
ATOM 5642 C CA . PHE A 1 680 ? 19.457 -35.999 20.337 1.00 50.72 680 PHE A CA 1
ATOM 5643 C C . PHE A 1 680 ? 19.737 -35.731 21.824 1.00 50.72 680 PHE A C 1
ATOM 5645 O O . PHE A 1 680 ? 18.847 -35.893 22.645 1.00 50.72 680 PHE A O 1
ATOM 5652 N N . ASN A 1 681 ? 20.963 -35.329 22.180 1.00 52.53 681 ASN A N 1
ATOM 5653 C CA . ASN A 1 681 ? 21.284 -34.790 23.509 1.00 52.53 681 ASN A CA 1
ATOM 5654 C C . ASN A 1 681 ? 22.326 -33.673 23.376 1.00 52.53 681 ASN A C 1
ATOM 5656 O O . ASN A 1 681 ? 23.512 -33.924 23.161 1.00 52.53 681 ASN A O 1
ATOM 5660 N N . GLU A 1 682 ? 21.893 -32.421 23.515 1.00 55.16 682 GLU A N 1
ATOM 5661 C CA . GLU A 1 682 ? 22.812 -31.295 23.675 1.00 55.16 682 GLU A CA 1
ATOM 5662 C C . GLU A 1 682 ? 23.243 -31.213 25.147 1.00 55.16 682 GLU A C 1
ATOM 5664 O O . GLU A 1 682 ? 22.670 -30.479 25.944 1.00 55.16 682 GLU A O 1
ATOM 5669 N N . GLU A 1 683 ? 24.254 -31.999 25.528 1.00 57.72 683 GLU A N 1
ATOM 5670 C CA . GLU A 1 683 ? 24.708 -32.086 26.928 1.00 57.72 683 GLU A CA 1
ATOM 5671 C C . GLU A 1 683 ? 25.327 -30.774 27.449 1.00 57.72 683 GLU A C 1
ATOM 5673 O O . GLU A 1 683 ? 25.431 -30.560 28.656 1.00 57.72 683 GLU A O 1
ATOM 5678 N N . THR A 1 684 ? 25.735 -29.859 26.563 1.00 60.34 684 THR A N 1
ATOM 5679 C CA . THR A 1 684 ? 26.344 -28.574 26.939 1.00 60.34 684 THR A CA 1
ATOM 5680 C C . THR A 1 684 ? 25.856 -27.429 26.052 1.00 60.34 684 THR A C 1
ATOM 5682 O O . THR A 1 684 ? 25.768 -27.555 24.834 1.00 60.34 684 THR A O 1
ATOM 5685 N N . CYS A 1 685 ? 25.578 -26.267 26.648 1.00 70.44 685 CYS A N 1
ATOM 5686 C CA . CYS A 1 685 ? 25.202 -25.065 25.910 1.00 70.44 685 CYS A CA 1
ATOM 5687 C C . CYS A 1 685 ? 26.385 -24.555 25.083 1.00 70.44 685 CYS A C 1
ATOM 5689 O O . CYS A 1 685 ? 27.405 -24.173 25.648 1.00 70.44 685 CYS A O 1
ATOM 5691 N N . ARG A 1 686 ? 26.248 -24.423 23.762 1.00 65.31 686 ARG A N 1
ATOM 5692 C CA . ARG A 1 686 ? 27.346 -23.933 22.907 1.00 65.31 686 ARG A CA 1
ATOM 5693 C C . ARG A 1 686 ? 27.821 -22.504 23.214 1.00 65.31 686 ARG A C 1
ATOM 5695 O O . ARG A 1 686 ? 29.008 -22.219 23.067 1.00 65.31 686 ARG A O 1
ATOM 5702 N N . LEU A 1 687 ? 26.922 -21.611 23.634 1.00 69.69 687 LEU A N 1
ATOM 5703 C CA . LEU A 1 687 ? 27.247 -20.200 23.880 1.00 69.69 687 LEU A CA 1
ATOM 5704 C C . LEU A 1 687 ? 28.153 -20.012 25.107 1.00 69.69 687 LEU A C 1
ATOM 5706 O O . LEU A 1 687 ? 29.069 -19.196 25.069 1.00 69.69 687 LEU A O 1
ATOM 5710 N N . CYS A 1 688 ? 27.927 -20.776 26.182 1.00 73.25 688 CYS A N 1
ATOM 5711 C CA . CYS A 1 688 ? 28.718 -20.673 27.418 1.00 73.25 688 CYS A CA 1
ATOM 5712 C C . CYS A 1 688 ? 29.519 -21.931 27.784 1.00 73.25 688 CYS A C 1
ATOM 5714 O O . CYS A 1 688 ? 30.244 -21.911 28.776 1.00 73.25 688 CYS A O 1
ATOM 5716 N N . LYS A 1 689 ? 29.393 -23.013 27.010 1.00 70.31 689 LYS A N 1
ATOM 5717 C CA . LYS A 1 689 ? 29.998 -24.342 27.223 1.00 70.31 689 LYS A CA 1
ATOM 5718 C C . LYS A 1 689 ? 29.657 -25.007 28.563 1.00 70.31 689 LYS A C 1
ATOM 5720 O O . LYS A 1 689 ? 30.337 -25.941 28.974 1.00 70.31 689 LYS A O 1
ATOM 5725 N N . LYS A 1 690 ? 28.619 -24.535 29.260 1.00 70.00 690 LYS A N 1
ATOM 5726 C CA . LYS A 1 690 ? 28.164 -25.115 30.532 1.00 70.00 690 LYS A CA 1
ATOM 5727 C C . LYS A 1 690 ? 27.207 -26.278 30.290 1.00 70.00 690 LYS A C 1
ATOM 5729 O O . LYS A 1 690 ? 26.461 -26.256 29.313 1.00 70.00 690 LYS A O 1
ATOM 5734 N N . LEU A 1 691 ? 27.230 -27.259 31.191 1.00 62.81 691 LEU A N 1
ATOM 5735 C CA . LEU A 1 691 ? 26.345 -28.424 31.158 1.00 62.81 691 LEU A CA 1
ATOM 5736 C C . LEU A 1 691 ? 24.873 -27.990 31.219 1.00 62.81 691 LEU A C 1
ATOM 5738 O O . LEU A 1 691 ? 24.512 -27.153 32.051 1.00 62.81 691 LEU A O 1
ATOM 5742 N N . MET A 1 692 ? 24.055 -28.553 30.336 1.00 59.62 692 MET A N 1
ATOM 5743 C CA . MET A 1 692 ? 22.593 -28.483 30.402 1.00 59.62 692 MET A CA 1
ATOM 5744 C C . MET A 1 692 ? 22.107 -29.724 31.171 1.00 59.62 692 MET A C 1
ATOM 5746 O O . MET A 1 692 ? 22.758 -30.768 31.127 1.00 59.62 692 MET A O 1
ATOM 5750 N N . TYR A 1 693 ? 21.037 -29.611 31.959 1.00 51.38 693 TYR A N 1
ATOM 5751 C CA . TYR A 1 693 ? 20.570 -30.711 32.813 1.00 51.38 693 TYR A CA 1
ATOM 5752 C C . TYR A 1 693 ? 20.086 -31.913 31.974 1.00 51.38 693 TYR A C 1
ATOM 5754 O O . TYR A 1 693 ? 19.506 -31.737 30.908 1.00 51.38 693 TYR A O 1
ATOM 5762 N N . LYS A 1 694 ? 20.323 -33.145 32.453 1.00 48.31 694 LYS A N 1
ATOM 5763 C CA . LYS A 1 694 ? 19.786 -34.375 31.845 1.00 48.31 694 LYS A CA 1
ATOM 5764 C C . LYS A 1 694 ? 18.316 -34.531 32.231 1.00 48.31 694 LYS A C 1
ATOM 5766 O O . LYS A 1 694 ? 18.033 -34.763 33.402 1.00 48.31 694 LYS A O 1
ATOM 5771 N N . GLN A 1 695 ? 17.398 -34.482 31.268 1.00 44.25 695 GLN A N 1
ATOM 5772 C CA . GLN A 1 695 ? 16.042 -34.989 31.495 1.00 44.25 695 GLN A CA 1
ATOM 5773 C C . GLN A 1 695 ? 16.086 -36.503 31.754 1.00 44.25 695 GLN A C 1
ATOM 5775 O O . GLN A 1 695 ? 16.874 -37.236 31.149 1.00 44.25 695 GLN A O 1
ATOM 5780 N N . ASN A 1 696 ? 15.255 -36.964 32.690 1.00 38.31 696 ASN A N 1
ATOM 5781 C CA . ASN A 1 696 ? 15.066 -38.385 32.957 1.00 38.31 696 ASN A CA 1
ATOM 5782 C C . ASN A 1 696 ? 14.475 -39.068 31.714 1.00 38.31 696 ASN A C 1
ATOM 5784 O O . ASN A 1 696 ? 13.512 -38.587 31.126 1.00 38.31 696 ASN A O 1
ATOM 5788 N N . VAL A 1 697 ? 15.063 -40.203 31.339 1.00 41.97 697 VAL A N 1
ATOM 5789 C CA . VAL A 1 697 ? 14.821 -40.987 30.112 1.00 41.97 697 VAL A CA 1
ATOM 5790 C C . VAL A 1 697 ? 13.495 -41.774 30.183 1.00 41.97 697 VAL A C 1
ATOM 5792 O O . VAL A 1 697 ? 13.475 -42.972 29.930 1.00 41.97 697 VAL A O 1
ATOM 5795 N N . GLN A 1 698 ? 12.388 -41.155 30.603 1.00 40.44 698 GLN A N 1
ATOM 5796 C CA . GLN A 1 698 ? 11.107 -41.865 30.770 1.00 40.44 698 GLN A CA 1
ATOM 5797 C C . GLN A 1 698 ? 9.916 -41.305 29.987 1.00 40.44 698 GLN A C 1
ATOM 5799 O O . GLN A 1 698 ? 8.915 -42.009 29.908 1.00 40.44 698 GLN A O 1
ATOM 5804 N N . ASP A 1 699 ? 10.035 -40.141 29.344 1.00 40.88 699 ASP A N 1
ATOM 5805 C CA . ASP A 1 699 ? 8.971 -39.581 28.502 1.00 40.88 699 ASP A CA 1
ATOM 5806 C C . ASP A 1 699 ? 9.465 -39.363 27.059 1.00 40.88 699 ASP A C 1
ATOM 5808 O O . ASP A 1 699 ? 10.482 -38.709 26.836 1.00 40.88 699 ASP A O 1
ATOM 5812 N N . ASP A 1 700 ? 8.712 -39.854 26.068 1.00 44.00 700 ASP A N 1
ATOM 5813 C CA . ASP A 1 700 ? 8.997 -39.740 24.620 1.00 44.00 700 ASP A CA 1
ATOM 5814 C C . ASP A 1 700 ? 8.869 -38.295 24.059 1.00 44.00 700 ASP A C 1
ATOM 5816 O O . ASP A 1 700 ? 8.887 -38.065 22.847 1.00 44.00 700 ASP A O 1
ATOM 5820 N N . PHE A 1 701 ? 8.740 -37.284 24.929 1.00 49.25 701 PHE A N 1
ATOM 5821 C CA . PHE A 1 701 ? 8.492 -35.887 24.565 1.00 49.25 701 PHE A CA 1
ATOM 5822 C C . PHE A 1 701 ? 9.613 -34.965 25.054 1.00 49.25 701 PHE A C 1
ATOM 5824 O O . PHE A 1 701 ? 9.746 -34.718 26.250 1.00 49.25 701 PHE A O 1
ATOM 5831 N N . PHE A 1 702 ? 10.360 -34.365 24.124 1.00 52.12 702 PHE A N 1
ATOM 5832 C CA . PHE A 1 702 ? 11.374 -33.360 24.457 1.00 52.12 702 PHE A CA 1
ATOM 5833 C C . PHE A 1 702 ? 10.729 -31.971 24.598 1.00 52.12 702 PHE A C 1
ATOM 5835 O O . PHE A 1 702 ? 10.047 -31.490 23.685 1.00 52.12 702 PHE A O 1
ATOM 5842 N N . GLU A 1 703 ? 10.959 -31.294 25.726 1.00 55.16 703 GLU A N 1
ATOM 5843 C CA . GLU A 1 703 ? 10.593 -29.882 25.901 1.00 55.16 703 GLU A CA 1
ATOM 5844 C C . GLU A 1 703 ? 11.742 -28.966 25.454 1.00 55.16 703 GLU A C 1
ATOM 5846 O O . GLU A 1 703 ? 12.904 -29.179 25.787 1.00 55.16 703 GLU A O 1
ATOM 5851 N N . PHE A 1 704 ? 11.419 -27.938 24.666 1.00 61.31 704 PHE A N 1
ATOM 5852 C CA . PHE A 1 704 ? 12.382 -26.945 24.187 1.00 61.31 704 PHE A CA 1
ATOM 5853 C C . PHE A 1 704 ? 12.977 -26.168 25.371 1.00 61.31 704 PHE A C 1
ATOM 5855 O O . PHE A 1 704 ? 12.237 -25.494 26.087 1.00 61.31 704 PHE A O 1
ATOM 5862 N N . GLU A 1 705 ? 14.296 -26.224 25.567 1.00 64.94 705 GLU A N 1
ATOM 5863 C CA . GLU A 1 705 ? 14.955 -25.634 26.737 1.00 64.94 705 GLU A CA 1
ATOM 5864 C C . GLU A 1 705 ? 16.022 -24.603 26.337 1.00 64.94 705 GLU A C 1
ATOM 5866 O O . GLU A 1 705 ? 16.808 -24.797 25.405 1.00 64.94 705 GLU A O 1
ATOM 5871 N N . LEU A 1 706 ? 16.043 -23.469 27.041 1.00 70.81 706 LEU A N 1
ATOM 5872 C CA . LEU A 1 706 ? 16.989 -22.378 26.813 1.00 70.81 706 LEU A CA 1
ATOM 5873 C C . LEU A 1 706 ? 18.008 -22.316 27.945 1.00 70.81 706 LEU A C 1
ATOM 5875 O O . LEU A 1 706 ? 17.656 -22.369 29.119 1.00 70.81 706 LEU A O 1
ATOM 5879 N N . CYS A 1 707 ? 19.283 -22.135 27.599 1.00 74.50 707 CYS A N 1
ATOM 5880 C CA . CYS A 1 707 ? 20.330 -22.010 28.605 1.00 74.50 707 CYS A CA 1
ATOM 5881 C C . CYS A 1 707 ? 20.149 -20.732 29.438 1.00 74.50 707 CYS A C 1
ATOM 5883 O O . CYS A 1 707 ? 20.388 -19.627 28.943 1.00 74.50 707 CYS A O 1
ATOM 5885 N N . SER A 1 708 ? 19.824 -20.896 30.720 1.00 69.69 708 SER A N 1
ATOM 5886 C CA . SER A 1 708 ? 19.701 -19.837 31.738 1.00 69.69 708 SER A CA 1
ATOM 5887 C C . SER A 1 708 ? 20.878 -18.850 31.769 1.00 69.69 708 SER A C 1
ATOM 5889 O O . SER A 1 708 ? 20.692 -17.646 31.950 1.00 69.69 708 SER A O 1
ATOM 5891 N N . ASN A 1 709 ? 22.099 -19.343 31.527 1.00 70.88 709 ASN A N 1
ATOM 5892 C CA . ASN A 1 709 ? 23.325 -18.540 31.524 1.00 70.88 709 ASN A CA 1
ATOM 5893 C C . ASN A 1 709 ? 23.480 -17.658 30.273 1.00 70.88 709 ASN A C 1
ATOM 5895 O O . ASN A 1 709 ? 24.264 -16.712 30.299 1.00 70.88 709 ASN A O 1
ATOM 5899 N N . CYS A 1 710 ? 22.799 -17.981 29.173 1.00 77.19 710 CYS A N 1
ATOM 5900 C CA . CYS A 1 710 ? 22.922 -17.267 27.895 1.00 77.19 710 CYS A CA 1
ATOM 5901 C C . CYS A 1 710 ? 21.659 -16.493 27.517 1.00 77.19 710 CYS A C 1
ATOM 5903 O O . CYS A 1 710 ? 21.730 -15.537 26.746 1.00 77.19 710 CYS A O 1
ATOM 5905 N N . TYR A 1 711 ? 20.520 -16.896 28.074 1.00 76.56 711 TYR A N 1
ATOM 5906 C CA . TYR A 1 711 ? 19.197 -16.356 27.803 1.00 76.56 711 TYR A CA 1
ATOM 5907 C C . TYR A 1 711 ? 18.581 -15.810 29.097 1.00 76.56 711 TYR A C 1
ATOM 5909 O O . TYR A 1 711 ? 17.519 -16.240 29.526 1.00 76.56 711 TYR A O 1
ATOM 5917 N N . SER A 1 712 ? 19.234 -14.840 29.737 1.00 79.81 712 SER A N 1
ATOM 5918 C CA . SER A 1 712 ? 18.725 -14.255 30.983 1.00 79.81 712 SER A CA 1
ATOM 5919 C C . SER A 1 712 ? 17.519 -13.340 30.742 1.00 79.81 712 SER A C 1
ATOM 5921 O O . SER A 1 712 ? 17.570 -12.428 29.914 1.00 79.81 712 SER A O 1
ATOM 5923 N N . ILE A 1 713 ? 16.437 -13.587 31.479 1.00 86.25 713 ILE A N 1
ATOM 5924 C CA . ILE A 1 713 ? 15.241 -12.739 31.522 1.00 86.25 713 ILE A CA 1
ATOM 5925 C C . ILE A 1 713 ? 15.512 -11.570 32.477 1.00 86.25 713 ILE A C 1
ATOM 5927 O O . ILE A 1 713 ? 16.180 -11.751 33.494 1.00 86.25 713 ILE A O 1
ATOM 5931 N N . SER A 1 714 ? 14.986 -10.381 32.185 1.00 87.50 714 SER A N 1
ATOM 5932 C CA . SER A 1 714 ? 15.035 -9.248 33.118 1.00 87.50 714 SER A CA 1
ATOM 5933 C C . SER A 1 714 ? 13.693 -8.530 33.207 1.00 87.50 714 SER A C 1
ATOM 5935 O O . SER A 1 714 ? 12.920 -8.526 32.250 1.00 87.50 714 SER A O 1
ATOM 5937 N N . PHE A 1 715 ? 13.415 -7.913 34.354 1.00 88.62 715 PHE A N 1
ATOM 5938 C CA . PHE A 1 715 ? 12.202 -7.134 34.593 1.00 88.62 715 PHE A CA 1
ATOM 5939 C C . PHE A 1 715 ? 12.575 -5.772 35.178 1.00 88.62 715 PHE A C 1
ATOM 5941 O O . PHE A 1 715 ? 13.305 -5.712 36.166 1.00 88.62 715 PHE A O 1
ATOM 5948 N N . GLU A 1 716 ? 12.114 -4.687 34.558 1.00 86.94 716 GLU A N 1
ATOM 5949 C CA . GLU A 1 716 ? 12.451 -3.319 34.967 1.00 86.94 716 GLU A CA 1
ATOM 5950 C C . GLU A 1 716 ? 11.244 -2.376 34.937 1.00 86.94 716 GLU A C 1
ATOM 5952 O O . GLU A 1 716 ? 10.205 -2.680 34.352 1.00 86.94 716 GLU A O 1
ATOM 5957 N N . PHE A 1 717 ? 11.395 -1.215 35.576 1.00 83.94 717 PHE A N 1
ATOM 5958 C CA . PHE A 1 717 ? 10.395 -0.155 35.651 1.00 83.94 717 PHE A CA 1
ATOM 5959 C C . PHE A 1 717 ? 10.955 1.129 35.018 1.00 83.94 717 PHE A C 1
ATOM 5961 O O . PHE A 1 717 ? 11.894 1.714 35.555 1.00 83.94 717 PHE A O 1
ATOM 5968 N N . ILE A 1 718 ? 10.382 1.588 33.901 1.00 79.31 718 ILE A N 1
ATOM 5969 C CA . ILE A 1 718 ? 10.828 2.801 33.183 1.00 79.31 718 ILE A CA 1
ATOM 5970 C C . ILE A 1 718 ? 9.928 3.997 33.530 1.00 79.31 718 ILE A C 1
ATOM 5972 O O . ILE A 1 718 ? 8.719 3.841 33.660 1.00 79.31 718 ILE A O 1
ATOM 5976 N N . GLU A 1 719 ? 10.488 5.201 33.680 1.00 68.62 719 GLU A N 1
ATOM 5977 C CA . GLU A 1 719 ? 9.704 6.431 33.895 1.00 68.62 719 GLU A CA 1
ATOM 5978 C C . GLU A 1 719 ? 8.886 6.815 32.642 1.00 68.62 719 GLU A C 1
ATOM 5980 O O . GLU A 1 719 ? 9.411 6.867 31.528 1.00 68.62 719 GLU A O 1
ATOM 5985 N N . SER A 1 720 ? 7.592 7.108 32.814 1.00 62.00 720 SER A N 1
ATOM 5986 C CA . SER A 1 720 ? 6.720 7.589 31.734 1.00 62.00 720 SER A CA 1
ATOM 5987 C C . SER A 1 720 ? 6.991 9.058 31.393 1.00 62.00 720 SER A C 1
ATOM 5989 O O . SER A 1 720 ? 7.001 9.903 32.287 1.00 62.00 720 SER A O 1
ATOM 5991 N N . THR A 1 721 ? 7.108 9.396 30.108 1.00 52.81 721 THR A N 1
ATOM 5992 C CA . THR A 1 721 ? 7.368 10.770 29.634 1.00 52.81 721 THR A CA 1
ATOM 5993 C C . THR A 1 721 ? 6.125 11.672 29.551 1.00 52.81 721 THR A C 1
ATOM 5995 O O . THR A 1 721 ? 6.267 12.858 29.271 1.00 52.81 721 THR A O 1
ATOM 5998 N N . GLU A 1 722 ? 4.915 11.145 29.782 1.00 49.72 722 GLU A N 1
ATOM 5999 C CA . GLU A 1 722 ? 3.644 11.849 29.515 1.00 49.72 722 GLU A CA 1
ATOM 6000 C C . GLU A 1 722 ? 3.037 12.620 30.712 1.00 49.72 722 GLU A C 1
ATOM 6002 O O . GLU A 1 722 ? 2.147 13.441 30.497 1.00 49.72 722 GLU A O 1
ATOM 6007 N N . SER A 1 723 ? 3.477 12.420 31.965 1.00 42.69 723 SER A N 1
ATOM 6008 C CA . SER A 1 723 ? 2.831 13.037 33.142 1.00 42.69 723 SER A CA 1
ATOM 6009 C C . SER A 1 723 ? 3.692 14.100 33.839 1.00 42.69 723 SER A C 1
ATOM 6011 O O . SER A 1 723 ? 4.673 13.804 34.514 1.00 42.69 723 SER A O 1
ATOM 6013 N N . THR A 1 724 ? 3.267 15.365 33.756 1.00 44.12 724 THR A N 1
ATOM 6014 C CA . THR A 1 724 ? 3.893 16.519 34.437 1.00 44.12 724 THR A CA 1
ATOM 6015 C C . THR A 1 724 ? 3.526 16.652 35.924 1.00 44.12 724 THR A C 1
ATOM 6017 O O . THR A 1 724 ? 4.058 17.530 36.596 1.00 44.12 724 THR A O 1
ATOM 6020 N N . LEU A 1 725 ? 2.639 15.796 36.457 1.00 45.00 725 LEU A N 1
ATOM 6021 C CA . LEU A 1 725 ? 2.085 15.927 37.817 1.00 45.00 725 LEU A CA 1
ATOM 6022 C C . LEU A 1 725 ? 2.382 14.744 38.768 1.00 45.00 725 LEU A C 1
ATOM 6024 O O . LEU A 1 725 ? 2.369 14.954 39.976 1.00 45.00 725 LEU A O 1
ATOM 6028 N N . VAL A 1 726 ? 2.701 13.535 38.273 1.00 45.50 726 VAL A N 1
ATOM 6029 C CA . VAL A 1 726 ? 3.112 12.360 39.085 1.00 45.50 726 VAL A CA 1
ATOM 6030 C C . VAL A 1 726 ? 4.036 11.460 38.251 1.00 45.50 726 VAL A C 1
ATOM 6032 O O . VAL A 1 726 ? 3.724 11.178 37.096 1.00 45.50 726 VAL A O 1
ATOM 6035 N N . LYS A 1 727 ? 5.165 10.997 38.810 1.00 46.94 727 LYS A N 1
ATOM 6036 C CA . LYS A 1 727 ? 6.073 10.037 38.154 1.00 46.94 727 LYS A CA 1
ATOM 6037 C C . LYS A 1 727 ? 5.437 8.642 38.132 1.00 46.94 727 LYS A C 1
ATOM 6039 O O . LYS A 1 727 ? 5.383 7.988 39.170 1.00 46.94 727 LYS A O 1
ATOM 6044 N N . ASN A 1 728 ? 4.973 8.177 36.974 1.00 58.06 728 ASN A N 1
ATOM 6045 C CA . ASN A 1 728 ? 4.460 6.816 36.823 1.00 58.06 728 ASN A CA 1
ATOM 6046 C C . ASN A 1 728 ? 5.543 5.902 36.230 1.00 58.06 728 ASN A C 1
ATOM 6048 O O . ASN A 1 728 ? 6.234 6.264 35.278 1.00 58.06 728 ASN A O 1
ATOM 6052 N N . HIS A 1 729 ? 5.698 4.712 36.812 1.00 72.56 729 HIS A N 1
ATOM 6053 C CA . HIS A 1 729 ? 6.662 3.703 36.379 1.00 72.56 729 HIS A CA 1
ATOM 6054 C C . HIS A 1 729 ? 5.972 2.618 35.542 1.00 72.56 729 HIS A C 1
ATOM 6056 O O . HIS A 1 729 ? 4.964 2.049 35.964 1.00 72.56 729 HIS A O 1
ATOM 6062 N N . ILE A 1 730 ? 6.524 2.318 34.367 1.00 81.62 730 ILE A N 1
ATOM 6063 C CA . ILE A 1 730 ? 6.005 1.347 33.401 1.00 81.62 730 ILE A CA 1
ATOM 6064 C C . ILE A 1 730 ? 6.806 0.046 33.535 1.00 81.62 730 ILE A C 1
ATOM 6066 O O . ILE A 1 730 ? 8.007 0.059 33.253 1.00 81.62 730 ILE A O 1
ATOM 6070 N N . PRO A 1 731 ? 6.178 -1.072 33.943 1.00 87.12 731 PRO A N 1
ATOM 6071 C CA . PRO A 1 731 ? 6.846 -2.363 34.035 1.00 87.12 731 PRO A CA 1
ATOM 6072 C C . PRO A 1 731 ? 7.101 -2.974 32.650 1.00 87.12 731 PRO A C 1
ATOM 6074 O O . PRO A 1 731 ? 6.191 -3.063 31.816 1.00 87.12 731 PRO A O 1
ATOM 6077 N N . ILE A 1 732 ? 8.325 -3.449 32.422 1.00 90.06 732 ILE A N 1
ATOM 6078 C CA . ILE A 1 732 ? 8.753 -4.110 31.186 1.00 90.06 732 ILE A CA 1
ATOM 6079 C C . ILE A 1 732 ? 9.476 -5.414 31.522 1.00 90.06 732 ILE A C 1
ATOM 6081 O O . ILE A 1 732 ? 10.449 -5.435 32.270 1.00 90.06 732 ILE A O 1
ATOM 6085 N N . LEU A 1 733 ? 9.006 -6.508 30.925 1.00 91.00 733 LEU A N 1
ATOM 6086 C CA . LEU A 1 733 ? 9.650 -7.816 30.950 1.00 91.00 733 LEU A CA 1
ATOM 6087 C C . LEU A 1 733 ? 10.420 -8.034 29.647 1.00 91.00 733 LEU A C 1
ATOM 6089 O O . LEU A 1 733 ? 9.836 -8.065 28.564 1.00 91.00 733 LEU A O 1
ATOM 6093 N N . HIS A 1 734 ? 11.727 -8.225 29.747 1.00 90.25 734 HIS A N 1
ATOM 6094 C CA . HIS A 1 734 ? 12.603 -8.493 28.615 1.00 90.25 734 HIS A CA 1
ATOM 6095 C C . HIS A 1 734 ? 12.817 -9.994 28.458 1.00 90.25 734 HIS A C 1
ATOM 6097 O O . HIS A 1 734 ? 13.471 -10.636 29.281 1.00 90.25 734 HIS A O 1
ATOM 6103 N N . LEU A 1 735 ? 12.290 -10.544 27.368 1.00 89.69 735 LEU A N 1
ATOM 6104 C CA . LEU A 1 735 ? 12.523 -11.917 26.953 1.00 89.69 735 LEU A CA 1
ATOM 6105 C C . LEU A 1 735 ? 13.704 -11.971 25.972 1.00 89.69 735 LEU A C 1
ATOM 6107 O O . LEU A 1 735 ? 13.694 -11.277 24.948 1.00 89.69 735 LEU A O 1
ATOM 6111 N N . PRO A 1 736 ? 14.705 -12.828 26.218 1.00 87.50 736 PRO A N 1
ATOM 6112 C CA . PRO A 1 736 ? 15.881 -12.965 25.362 1.00 87.50 736 PRO A CA 1
ATOM 6113 C C . PRO A 1 736 ? 15.628 -13.803 24.093 1.00 87.50 736 PRO A C 1
ATOM 6115 O O . PRO A 1 736 ? 16.574 -14.122 23.374 1.00 87.50 736 PRO A O 1
ATOM 6118 N N . TRP A 1 737 ? 14.366 -14.124 23.795 1.00 88.56 737 TRP A N 1
ATOM 6119 C CA . TRP A 1 737 ? 13.917 -14.833 22.596 1.00 88.56 737 TRP A CA 1
ATOM 6120 C C . TRP A 1 737 ? 12.744 -14.119 21.905 1.00 88.56 737 TRP A C 1
ATOM 6122 O O . TRP A 1 737 ? 12.111 -13.199 22.438 1.00 88.56 737 TRP A O 1
ATOM 6132 N N . TRP A 1 738 ? 12.456 -14.557 20.685 1.00 89.94 738 TRP A N 1
ATOM 6133 C CA . TRP A 1 738 ? 11.394 -14.078 19.818 1.00 89.94 738 TRP A CA 1
ATOM 6134 C C . TRP A 1 738 ? 10.095 -14.823 20.122 1.00 89.94 738 TRP A C 1
ATOM 6136 O O . TRP A 1 738 ? 9.943 -16.009 19.817 1.00 89.94 738 TRP A O 1
ATOM 6146 N N . ASP A 1 739 ? 9.153 -14.120 20.744 1.00 88.25 739 ASP A N 1
ATOM 6147 C CA . ASP A 1 739 ? 7.836 -14.645 21.073 1.00 88.25 739 ASP A CA 1
ATOM 6148 C C . ASP A 1 739 ? 6.952 -14.635 19.818 1.00 88.25 739 ASP A C 1
ATOM 6150 O O . ASP A 1 739 ? 6.380 -13.607 19.450 1.00 88.25 739 ASP A O 1
ATOM 6154 N N . ALA A 1 740 ? 6.826 -15.785 19.151 1.00 86.25 740 ALA A N 1
ATOM 6155 C CA . ALA A 1 740 ? 6.021 -15.924 17.934 1.00 86.25 740 ALA A CA 1
ATOM 6156 C C . ALA A 1 740 ? 4.531 -16.222 18.213 1.00 86.25 740 ALA A C 1
ATOM 6158 O O . ALA A 1 740 ? 3.752 -16.470 17.287 1.00 86.25 740 ALA A O 1
ATOM 6159 N N . HIS A 1 741 ? 4.114 -16.205 19.485 1.00 84.12 741 HIS A N 1
ATOM 6160 C CA . HIS A 1 741 ? 2.757 -16.536 19.911 1.00 84.12 741 HIS A CA 1
ATOM 6161 C C . HIS A 1 741 ? 1.706 -15.547 19.387 1.00 84.12 741 HIS A C 1
ATOM 6163 O O . HIS A 1 741 ? 1.876 -14.330 19.426 1.00 84.12 741 HIS A O 1
ATOM 6169 N N . ASN A 1 742 ? 0.569 -16.074 18.940 1.00 84.50 742 ASN A N 1
ATOM 6170 C CA . ASN A 1 742 ? -0.592 -15.307 18.475 1.00 84.50 742 ASN A CA 1
ATOM 6171 C C . ASN A 1 742 ? -1.558 -14.904 19.609 1.00 84.50 742 ASN A C 1
ATOM 6173 O O . ASN A 1 742 ? -2.502 -14.146 19.378 1.00 84.50 742 ASN A O 1
ATOM 6177 N N . GLN A 1 743 ? -1.350 -15.422 20.820 1.00 86.25 743 GLN A N 1
ATOM 6178 C CA . GLN A 1 743 ? -2.227 -15.244 21.975 1.00 86.25 743 GLN A CA 1
ATOM 6179 C C . GLN A 1 743 ? -1.507 -14.508 23.103 1.00 86.25 743 GLN A C 1
ATOM 6181 O O . GLN A 1 743 ? -0.309 -14.683 23.309 1.00 86.25 743 GLN A O 1
ATOM 6186 N N . CYS A 1 744 ? -2.256 -13.695 23.842 1.00 87.81 744 CYS A N 1
ATOM 6187 C CA . CYS A 1 744 ? -1.759 -12.997 25.015 1.00 87.81 744 CYS A CA 1
ATOM 6188 C C . CYS A 1 744 ? -1.338 -13.993 26.099 1.00 87.81 744 CYS A C 1
ATOM 6190 O O . CYS A 1 744 ? -2.086 -14.913 26.419 1.00 87.81 744 CYS A O 1
ATOM 6192 N N . ILE A 1 745 ? -0.171 -13.753 26.698 1.00 84.94 745 ILE A N 1
ATOM 6193 C CA . ILE A 1 745 ? 0.419 -14.601 27.745 1.00 84.94 745 ILE A CA 1
ATOM 6194 C C . ILE A 1 745 ? -0.455 -14.715 29.001 1.00 84.94 745 ILE A C 1
ATOM 6196 O O . ILE A 1 745 ? -0.400 -15.722 29.693 1.00 84.94 745 ILE A O 1
ATOM 6200 N N . ILE A 1 746 ? -1.278 -13.696 29.266 1.00 82.56 746 ILE A N 1
ATOM 6201 C CA . ILE A 1 746 ? -2.141 -13.618 30.446 1.00 82.56 746 ILE A CA 1
ATOM 6202 C C . ILE A 1 746 ? -3.526 -14.194 30.144 1.00 82.56 746 ILE A C 1
ATOM 6204 O O . ILE A 1 746 ? -3.908 -15.228 30.681 1.00 82.56 746 ILE A O 1
ATOM 6208 N N . CYS A 1 747 ? -4.292 -13.553 29.256 1.00 83.00 747 CYS A N 1
ATOM 6209 C CA . CYS A 1 747 ? -5.700 -13.913 29.049 1.00 83.00 747 CYS A CA 1
ATOM 6210 C C . CYS A 1 747 ? -5.948 -14.901 27.899 1.00 83.00 747 CYS A C 1
ATOM 6212 O O . CYS A 1 747 ? -7.099 -15.198 27.593 1.00 83.00 747 CYS A O 1
ATOM 6214 N N . ASN A 1 748 ? -4.903 -15.371 27.208 1.00 82.81 748 ASN A N 1
ATOM 6215 C CA . ASN A 1 748 ? -4.987 -16.200 25.993 1.00 82.81 748 ASN A CA 1
ATOM 6216 C C . ASN A 1 748 ? -5.816 -15.599 24.837 1.00 82.81 748 ASN A C 1
ATOM 6218 O O . ASN A 1 748 ? -6.057 -16.281 23.840 1.00 82.81 748 ASN A O 1
ATOM 6222 N N . SER A 1 749 ? -6.236 -14.330 24.918 1.00 83.88 749 SER A N 1
ATOM 6223 C CA . SER A 1 749 ? -6.950 -13.667 23.822 1.00 83.88 749 SER A CA 1
ATOM 6224 C C . SER A 1 749 ? -6.037 -13.462 22.611 1.00 83.88 749 SER A C 1
ATOM 6226 O O . SER A 1 749 ? -4.819 -13.321 22.750 1.00 83.88 749 SER A O 1
ATOM 6228 N N . LYS A 1 750 ? -6.616 -13.443 21.407 1.00 87.94 750 LYS A N 1
ATOM 6229 C CA . LYS A 1 750 ? -5.864 -13.226 20.165 1.00 87.94 750 LYS A CA 1
ATOM 6230 C C . LYS A 1 750 ? -5.255 -11.818 20.147 1.00 87.94 750 LYS A C 1
ATOM 6232 O O . LYS A 1 750 ? -5.967 -10.828 20.314 1.00 87.94 750 LYS A O 1
ATOM 6237 N N . LEU A 1 751 ? -3.945 -11.732 19.922 1.00 88.25 751 LEU A N 1
ATOM 6238 C CA . LEU A 1 751 ? -3.215 -10.467 19.854 1.00 88.25 751 LEU A CA 1
ATOM 6239 C C . LEU A 1 751 ? -3.542 -9.715 18.559 1.00 88.25 751 LEU A C 1
ATOM 6241 O O . LEU A 1 751 ? -3.660 -10.304 17.483 1.00 88.25 751 LEU A O 1
ATOM 6245 N N . LYS A 1 752 ? -3.657 -8.391 18.661 1.00 86.44 752 LYS A N 1
ATOM 6246 C CA . LYS A 1 752 ? -3.822 -7.485 17.523 1.00 86.44 752 LYS A CA 1
ATOM 6247 C C . LYS A 1 752 ? -2.449 -7.128 16.966 1.00 86.44 752 LYS A C 1
ATOM 6249 O O . LYS A 1 752 ? -1.602 -6.595 17.682 1.00 86.44 752 LYS A O 1
ATOM 6254 N N . PHE A 1 753 ? -2.237 -7.415 15.688 1.00 82.06 753 PHE A N 1
ATOM 6255 C CA . PHE A 1 753 ? -0.996 -7.110 14.985 1.00 82.06 753 PHE A CA 1
ATOM 6256 C C . PHE A 1 753 ? -1.001 -5.663 14.487 1.00 82.06 753 PHE A C 1
ATOM 6258 O O . PHE A 1 753 ? -1.958 -5.238 13.839 1.00 82.06 753 PHE A O 1
ATOM 6265 N N . LYS A 1 754 ? 0.054 -4.905 14.802 1.00 81.94 754 LYS A N 1
ATOM 6266 C CA . LYS A 1 754 ? 0.221 -3.511 14.360 1.00 81.94 754 LYS A CA 1
ATOM 6267 C C . LYS A 1 754 ? 1.311 -3.396 13.295 1.00 81.94 754 LYS A C 1
ATOM 6269 O O . LYS A 1 754 ? 1.115 -2.706 12.301 1.00 81.94 754 LYS A O 1
ATOM 6274 N N . SER A 1 755 ? 2.443 -4.062 13.501 1.00 78.69 755 SER A N 1
ATOM 6275 C CA . SER A 1 755 ? 3.569 -4.080 12.566 1.00 78.69 755 SER A CA 1
ATOM 6276 C C . SER A 1 755 ? 4.335 -5.392 12.677 1.00 78.69 755 SER A C 1
ATOM 6278 O O . SER A 1 755 ? 4.148 -6.156 13.623 1.00 78.69 755 SER A O 1
ATOM 6280 N N . ASN A 1 756 ? 5.276 -5.617 11.759 1.00 75.44 756 ASN A N 1
ATOM 6281 C CA . ASN A 1 756 ? 6.155 -6.785 11.753 1.00 75.44 756 ASN A CA 1
ATOM 6282 C C . ASN A 1 756 ? 6.969 -6.983 13.045 1.00 75.44 756 ASN A C 1
ATOM 6284 O O . ASN A 1 756 ? 7.635 -7.999 13.168 1.00 75.44 756 ASN A O 1
ATOM 6288 N N . CYS A 1 757 ? 6.984 -6.069 14.007 1.00 84.62 757 CYS A N 1
ATOM 6289 C CA . CYS A 1 757 ? 7.608 -6.314 15.305 1.00 84.62 757 CYS A CA 1
ATOM 6290 C C . CYS A 1 757 ? 6.775 -5.797 16.480 1.00 84.62 757 CYS A C 1
ATOM 6292 O O . CYS A 1 757 ? 7.312 -5.649 17.574 1.00 84.62 757 CYS A O 1
ATOM 6294 N N . GLN A 1 758 ? 5.487 -5.499 16.270 1.00 89.44 758 GLN A N 1
ATOM 6295 C CA . GLN A 1 758 ? 4.599 -4.993 17.316 1.00 89.44 758 GLN A CA 1
ATOM 6296 C C . GLN A 1 758 ? 3.229 -5.663 17.261 1.00 89.44 758 GLN A C 1
ATOM 6298 O O . GLN A 1 758 ? 2.529 -5.639 16.244 1.00 89.44 758 GLN A O 1
ATOM 6303 N N . LYS A 1 759 ? 2.829 -6.227 18.398 1.00 90.75 759 LYS A N 1
ATOM 6304 C CA . LYS A 1 759 ? 1.512 -6.829 18.624 1.00 90.75 759 LYS A CA 1
ATOM 6305 C C . LYS A 1 759 ? 1.048 -6.474 20.032 1.00 90.75 759 LYS A C 1
ATOM 6307 O O . LYS A 1 759 ? 1.874 -6.212 20.902 1.00 90.75 759 LYS A O 1
ATOM 6312 N N . TRP A 1 760 ? -0.256 -6.442 20.272 1.00 91.19 760 TRP A N 1
ATOM 6313 C CA . TRP A 1 760 ? -0.784 -6.057 21.582 1.00 91.19 760 TRP A CA 1
ATOM 6314 C C . TRP A 1 760 ? -2.080 -6.771 21.943 1.00 91.19 760 TRP A C 1
ATOM 6316 O O . TRP A 1 760 ? -2.829 -7.230 21.080 1.00 91.19 760 TRP A O 1
ATOM 6326 N N . CYS A 1 761 ? -2.340 -6.860 23.243 1.00 88.00 761 CYS A N 1
ATOM 6327 C CA . CYS A 1 761 ? -3.572 -7.396 23.800 1.00 88.00 761 CYS A CA 1
ATOM 6328 C C . CYS A 1 761 ? -4.491 -6.251 24.223 1.00 88.00 761 CYS A C 1
ATOM 6330 O O . CYS A 1 761 ? -4.123 -5.474 25.100 1.00 88.00 761 CYS A O 1
ATOM 6332 N N . SER A 1 762 ? -5.701 -6.173 23.662 1.00 79.38 762 SER A N 1
ATOM 6333 C CA . SER A 1 762 ? -6.674 -5.149 24.068 1.00 79.38 762 SER A CA 1
ATOM 6334 C C . SER A 1 762 ? -7.410 -5.448 25.368 1.00 79.38 762 SER A C 1
ATOM 6336 O O . SER A 1 762 ? -8.074 -4.560 25.878 1.00 79.38 762 SER A O 1
ATOM 6338 N N . ASN A 1 763 ? -7.320 -6.671 25.891 1.00 75.88 763 ASN A N 1
ATOM 6339 C CA . ASN A 1 763 ? -7.970 -7.044 27.150 1.00 75.88 763 ASN A CA 1
ATOM 6340 C C . ASN A 1 763 ? -7.038 -6.779 28.344 1.00 75.88 763 ASN A C 1
ATOM 6342 O O . ASN A 1 763 ? -7.440 -6.198 29.345 1.00 75.88 763 ASN A O 1
ATOM 6346 N N . CYS A 1 764 ? -5.759 -7.146 28.208 1.00 79.56 764 CYS A N 1
ATOM 6347 C CA . CYS A 1 764 ? -4.750 -6.965 29.257 1.00 79.56 764 CYS A CA 1
ATOM 6348 C C . CYS A 1 764 ? -3.918 -5.686 29.109 1.00 79.56 764 CYS A C 1
ATOM 6350 O O . CYS A 1 764 ? -3.147 -5.385 30.010 1.00 79.56 764 CYS A O 1
ATOM 6352 N N . PHE A 1 765 ? -4.029 -4.961 27.989 1.00 79.38 765 PHE A N 1
ATOM 6353 C CA . PHE A 1 765 ? -3.231 -3.758 27.700 1.00 79.38 765 PHE A CA 1
ATOM 6354 C C . PHE A 1 765 ? -1.721 -4.006 27.760 1.00 79.38 765 PHE A C 1
ATOM 6356 O O . PHE A 1 765 ? -0.942 -3.225 28.296 1.00 79.38 765 PHE A O 1
ATOM 6363 N N . ILE A 1 766 ? -1.321 -5.132 27.172 1.00 86.88 766 ILE A N 1
ATOM 6364 C CA . ILE A 1 766 ? 0.073 -5.559 27.086 1.00 86.88 766 ILE A CA 1
ATOM 6365 C C . ILE A 1 766 ? 0.553 -5.362 25.657 1.00 86.88 766 ILE A C 1
ATOM 6367 O O . ILE A 1 766 ? -0.074 -5.868 24.718 1.00 86.88 766 ILE A O 1
ATOM 6371 N N . ILE A 1 767 ? 1.671 -4.661 25.502 1.00 89.94 767 ILE A N 1
ATOM 6372 C CA . ILE A 1 767 ? 2.347 -4.460 24.221 1.00 89.94 767 ILE A CA 1
ATOM 6373 C C . ILE A 1 767 ? 3.542 -5.407 24.147 1.00 89.94 767 ILE A C 1
ATOM 6375 O O . ILE A 1 767 ? 4.316 -5.524 25.088 1.00 89.94 767 ILE A O 1
ATOM 6379 N N . TYR A 1 768 ? 3.709 -6.067 23.010 1.00 91.50 768 TYR A N 1
ATOM 6380 C CA . TYR A 1 768 ? 4.858 -6.907 22.705 1.00 91.50 768 TYR A CA 1
ATOM 6381 C C . TYR A 1 768 ? 5.658 -6.224 21.602 1.00 91.50 768 TYR A C 1
ATOM 6383 O O . TYR A 1 768 ? 5.140 -6.041 20.494 1.00 91.50 768 TYR A O 1
ATOM 6391 N N . THR A 1 769 ? 6.912 -5.873 21.882 1.00 90.81 769 THR A N 1
ATOM 6392 C CA . THR A 1 769 ? 7.831 -5.294 20.897 1.00 90.81 769 THR A CA 1
ATOM 6393 C C . THR A 1 769 ? 9.013 -6.228 20.649 1.00 90.81 769 THR A C 1
ATOM 6395 O O . THR A 1 769 ? 9.761 -6.583 21.554 1.00 90.81 769 THR A O 1
ATOM 6398 N N . GLY A 1 770 ? 9.176 -6.668 19.405 1.00 88.69 770 GLY A N 1
ATOM 6399 C CA . GLY A 1 770 ? 10.271 -7.534 18.981 1.00 88.69 770 GLY A CA 1
ATOM 6400 C C . GLY A 1 770 ? 11.481 -6.737 18.485 1.00 88.69 770 GLY A C 1
ATOM 6401 O O . GLY A 1 770 ? 11.346 -5.843 17.647 1.00 88.69 770 GLY A O 1
ATOM 6402 N N . CYS A 1 771 ? 12.691 -7.096 18.913 1.00 87.81 771 CYS A N 1
ATOM 6403 C CA . CYS A 1 771 ? 13.919 -6.580 18.317 1.00 87.81 771 CYS A CA 1
ATOM 6404 C C . CYS A 1 771 ? 14.334 -7.427 17.109 1.00 87.81 771 CYS A C 1
ATOM 6406 O O . CYS A 1 771 ? 14.831 -8.546 17.253 1.00 87.81 771 CYS A O 1
ATOM 6408 N N . ARG A 1 772 ? 14.202 -6.861 15.907 1.00 83.94 772 ARG A N 1
ATOM 6409 C CA . ARG A 1 772 ? 14.540 -7.537 14.645 1.00 83.94 772 ARG A CA 1
ATOM 6410 C C . ARG A 1 772 ? 16.037 -7.809 14.452 1.00 83.94 772 ARG A C 1
ATOM 6412 O O . ARG A 1 772 ? 16.391 -8.561 13.559 1.00 83.94 772 ARG A O 1
ATOM 6419 N N . TYR A 1 773 ? 16.918 -7.240 15.270 1.00 79.25 773 TYR A N 1
ATOM 6420 C CA . TYR A 1 773 ? 18.370 -7.458 15.175 1.00 79.25 773 TYR A CA 1
ATOM 6421 C C . TYR A 1 773 ? 18.869 -8.593 16.068 1.00 79.25 773 TYR A C 1
ATOM 6423 O O . TYR A 1 773 ? 19.900 -9.194 15.790 1.00 79.25 773 TYR A O 1
ATOM 6431 N N . CYS A 1 774 ? 18.155 -8.862 17.159 1.00 83.06 774 CYS A N 1
ATOM 6432 C CA . CYS A 1 774 ? 18.585 -9.811 18.182 1.00 83.06 774 CYS A CA 1
ATOM 6433 C C . CYS A 1 774 ? 17.612 -10.967 18.401 1.00 83.06 774 CYS A C 1
ATOM 6435 O O . CYS A 1 774 ? 17.954 -11.875 19.156 1.00 83.06 774 CYS A O 1
ATOM 6437 N N . LEU A 1 775 ? 16.435 -10.920 17.766 1.00 86.75 775 LEU A N 1
ATOM 6438 C CA . LEU A 1 775 ? 15.331 -11.851 17.993 1.00 86.75 775 LEU A CA 1
ATOM 6439 C C . LEU A 1 775 ? 14.970 -11.953 19.484 1.00 86.75 775 LEU A C 1
ATOM 6441 O O . LEU A 1 775 ? 14.903 -13.038 20.042 1.00 86.75 775 LEU A O 1
ATOM 6445 N N . THR A 1 776 ? 14.764 -10.805 20.129 1.00 89.94 776 THR A N 1
ATOM 6446 C CA . THR A 1 776 ? 14.312 -10.688 21.529 1.00 89.94 776 THR A CA 1
ATOM 6447 C C . THR A 1 776 ? 12.948 -10.008 21.580 1.00 89.94 776 THR A C 1
ATOM 6449 O O . THR A 1 776 ? 12.590 -9.300 20.635 1.00 89.94 776 THR A O 1
ATOM 6452 N N . THR A 1 777 ? 12.202 -10.165 22.672 1.00 91.94 777 THR A N 1
ATOM 6453 C CA . THR A 1 777 ? 10.865 -9.571 22.832 1.00 91.94 777 THR A CA 1
ATOM 6454 C C . THR A 1 777 ? 10.770 -8.817 24.147 1.00 91.94 777 THR A C 1
ATOM 6456 O O . THR A 1 777 ? 11.036 -9.386 25.196 1.00 91.94 777 THR A O 1
ATOM 6459 N N . ASN A 1 778 ? 10.328 -7.566 24.118 1.00 92.62 778 ASN A N 1
ATOM 6460 C CA . ASN A 1 778 ? 9.927 -6.851 25.320 1.00 92.62 778 ASN A CA 1
ATOM 6461 C C . ASN A 1 778 ? 8.405 -6.950 25.471 1.00 92.62 778 ASN A C 1
ATOM 6463 O O . ASN A 1 778 ? 7.664 -6.651 24.534 1.00 92.62 778 ASN A O 1
ATOM 6467 N N . ILE A 1 779 ? 7.947 -7.354 26.651 1.00 92.12 779 ILE A N 1
ATOM 6468 C CA . ILE A 1 779 ? 6.544 -7.353 27.059 1.00 92.12 779 ILE A CA 1
ATOM 6469 C C . ILE A 1 779 ? 6.345 -6.158 27.989 1.00 92.12 779 ILE A C 1
ATOM 6471 O O . ILE A 1 779 ? 6.923 -6.098 29.070 1.00 92.12 779 ILE A O 1
ATOM 6475 N N . ILE A 1 780 ? 5.544 -5.196 27.555 1.00 90.44 780 ILE A N 1
ATOM 6476 C CA . ILE A 1 780 ? 5.340 -3.906 28.209 1.00 90.44 780 ILE A CA 1
ATOM 6477 C C . ILE A 1 780 ? 3.938 -3.901 28.815 1.00 90.44 780 ILE A C 1
ATOM 6479 O O . ILE A 1 780 ? 2.946 -4.061 28.097 1.00 90.44 780 ILE A O 1
ATOM 6483 N N . PHE A 1 781 ? 3.857 -3.708 30.130 1.00 85.88 781 PHE A N 1
ATOM 6484 C CA . PHE A 1 781 ? 2.606 -3.672 30.886 1.00 85.88 781 PHE A CA 1
ATOM 6485 C C . PHE A 1 781 ? 2.134 -2.222 31.052 1.00 85.88 781 PHE A C 1
ATOM 6487 O O . PHE A 1 781 ? 2.265 -1.642 32.125 1.00 85.88 781 PHE A O 1
ATOM 6494 N N . GLY A 1 782 ? 1.626 -1.610 29.980 1.00 76.62 782 GLY A N 1
ATOM 6495 C CA . GLY A 1 782 ? 1.185 -0.211 29.975 1.00 76.62 782 GLY A CA 1
ATOM 6496 C C . GLY A 1 782 ? 1.411 0.498 28.638 1.00 76.62 782 GLY A C 1
ATOM 6497 O O . GLY A 1 782 ? 1.743 -0.135 27.637 1.00 76.62 782 GLY A O 1
ATOM 6498 N N . ASN A 1 783 ? 1.233 1.824 28.632 1.00 74.94 783 ASN A N 1
ATOM 6499 C CA . ASN A 1 783 ? 1.475 2.676 27.464 1.00 74.94 783 ASN A CA 1
ATOM 6500 C C . ASN A 1 783 ? 2.879 3.298 27.521 1.00 74.94 783 ASN A C 1
ATOM 6502 O O . ASN A 1 783 ? 3.243 3.875 28.540 1.00 74.94 783 ASN A O 1
ATOM 6506 N N . THR A 1 784 ? 3.645 3.214 26.433 1.00 77.50 784 THR A N 1
ATOM 6507 C CA . THR A 1 784 ? 4.927 3.918 26.259 1.00 77.50 784 THR A CA 1
ATOM 6508 C C . THR A 1 784 ? 5.160 4.211 24.783 1.00 77.50 784 THR A C 1
ATOM 6510 O O . THR A 1 784 ? 4.820 3.395 23.929 1.00 77.50 784 THR A O 1
ATOM 6513 N N . GLU A 1 785 ? 5.778 5.350 24.474 1.00 77.50 785 GLU A N 1
ATOM 6514 C CA . GLU A 1 785 ? 6.125 5.731 23.099 1.00 77.50 785 GLU A CA 1
ATOM 6515 C C . GLU A 1 785 ? 7.362 4.991 22.572 1.00 77.50 785 GLU A C 1
ATOM 6517 O O . GLU A 1 785 ? 7.578 4.901 21.361 1.00 77.50 785 GLU A O 1
ATOM 6522 N N . LYS A 1 786 ? 8.227 4.500 23.470 1.00 83.19 786 LYS A N 1
ATOM 6523 C CA . LYS A 1 786 ? 9.534 3.927 23.125 1.00 83.19 786 LYS A CA 1
ATOM 6524 C C . LYS A 1 786 ? 9.863 2.737 24.016 1.00 83.19 786 LYS A C 1
ATOM 6526 O O . LYS A 1 786 ? 9.560 2.721 25.205 1.00 83.19 786 LYS A O 1
ATOM 6531 N N . SER A 1 787 ? 10.546 1.752 23.443 1.00 85.12 787 SER A N 1
ATOM 6532 C CA . SER A 1 787 ? 11.150 0.639 24.184 1.00 85.12 787 SER A CA 1
ATOM 6533 C C . SER A 1 787 ? 12.577 0.398 23.705 1.00 85.12 787 SER A C 1
ATOM 6535 O O . SER A 1 787 ? 12.877 0.607 22.529 1.00 85.12 787 SER A O 1
ATOM 6537 N N . GLN A 1 788 ? 13.466 -0.026 24.601 1.00 85.94 788 GLN A N 1
ATOM 6538 C CA . GLN A 1 788 ? 14.857 -0.327 24.266 1.00 85.94 788 GLN A CA 1
ATOM 6539 C C . GLN A 1 788 ? 15.104 -1.837 24.314 1.00 85.94 788 GLN A C 1
ATOM 6541 O O . GLN A 1 788 ? 14.713 -2.519 25.260 1.00 85.94 788 GLN A O 1
ATOM 6546 N N . CYS A 1 789 ? 15.765 -2.386 23.296 1.00 86.69 789 CYS A N 1
ATOM 6547 C CA . CYS A 1 789 ? 16.222 -3.772 23.333 1.00 86.69 789 CYS A CA 1
ATOM 6548 C C . CYS A 1 789 ? 17.388 -3.915 24.316 1.00 86.69 789 CYS A C 1
ATOM 6550 O O . CYS A 1 789 ? 18.406 -3.240 24.163 1.00 86.69 789 CYS A O 1
ATOM 6552 N N . MET A 1 790 ? 17.297 -4.844 25.268 1.00 82.00 790 MET A N 1
ATOM 6553 C CA . MET A 1 790 ? 18.362 -5.034 26.257 1.00 82.00 790 MET A CA 1
ATOM 6554 C C . MET A 1 790 ? 19.668 -5.571 25.667 1.00 82.00 790 MET A C 1
ATOM 6556 O O . MET A 1 790 ? 20.736 -5.177 26.136 1.00 82.00 790 MET A O 1
ATOM 6560 N N . LYS A 1 791 ? 19.596 -6.399 24.613 1.00 82.25 791 LYS A N 1
ATOM 6561 C CA . LYS A 1 791 ? 20.767 -7.042 23.992 1.00 82.25 791 LYS A CA 1
ATOM 6562 C C . LYS A 1 791 ? 21.576 -6.092 23.104 1.00 82.25 791 LYS A C 1
ATOM 6564 O O . LYS A 1 791 ? 22.789 -6.031 23.243 1.00 82.25 791 LYS A O 1
ATOM 6569 N N . CYS A 1 792 ? 20.930 -5.331 22.216 1.00 82.56 792 CYS A N 1
ATOM 6570 C CA . CYS A 1 792 ? 21.632 -4.409 21.304 1.00 82.56 792 CYS A CA 1
ATOM 6571 C C . CYS A 1 792 ? 21.464 -2.924 21.635 1.00 82.56 792 CYS A C 1
ATOM 6573 O O . CYS A 1 792 ? 21.907 -2.088 20.852 1.00 82.56 792 CYS A O 1
ATOM 6575 N N . LYS A 1 793 ? 20.771 -2.580 22.727 1.00 83.56 793 LYS A N 1
ATOM 6576 C CA . LYS A 1 793 ? 20.521 -1.199 23.182 1.00 83.56 793 LYS A CA 1
ATOM 6577 C C . LYS A 1 793 ? 19.827 -0.288 22.158 1.00 83.56 793 LYS A C 1
ATOM 6579 O O . LYS A 1 793 ? 19.759 0.922 22.353 1.00 83.56 793 LYS A O 1
ATOM 6584 N N . ARG A 1 794 ? 19.248 -0.859 21.097 1.00 77.62 794 ARG A N 1
ATOM 6585 C CA . ARG A 1 794 ? 18.503 -0.122 20.064 1.00 77.62 794 ARG A CA 1
ATOM 6586 C C . ARG A 1 794 ? 17.139 0.299 20.595 1.00 77.62 794 ARG A C 1
ATOM 6588 O O . ARG A 1 794 ? 16.445 -0.513 21.207 1.00 77.62 794 ARG A O 1
ATOM 6595 N N . LEU A 1 795 ? 16.764 1.544 20.323 1.00 81.44 795 LEU A N 1
ATOM 6596 C CA . LEU A 1 795 ? 15.436 2.079 20.610 1.00 81.44 795 LEU A CA 1
ATOM 6597 C C . LEU A 1 795 ? 14.447 1.656 19.517 1.00 81.44 795 LEU A C 1
ATOM 6599 O O . LEU A 1 795 ? 14.806 1.519 18.351 1.00 81.44 795 LEU A O 1
ATOM 6603 N N . SER A 1 796 ? 13.198 1.427 19.901 1.00 79.06 796 SER A N 1
ATOM 6604 C CA . SER A 1 796 ? 12.083 1.103 19.013 1.00 79.06 796 SER A CA 1
ATOM 6605 C C . SER A 1 796 ? 10.884 1.967 19.385 1.00 79.06 796 SER A C 1
ATOM 6607 O O . SER A 1 796 ? 10.445 1.944 20.537 1.00 79.06 796 SER A O 1
ATOM 6609 N N . LEU A 1 797 ? 10.374 2.727 18.413 1.00 81.06 797 LEU A N 1
ATOM 6610 C CA . LEU A 1 797 ? 9.167 3.551 18.544 1.00 81.06 797 LEU A CA 1
ATOM 6611 C C . LEU A 1 797 ? 7.919 2.668 18.553 1.00 81.06 797 LEU A C 1
ATOM 6613 O O . LEU A 1 797 ? 7.832 1.740 17.753 1.00 81.06 797 LEU A O 1
ATOM 6617 N N . ILE A 1 798 ? 6.951 2.963 19.416 1.00 80.50 798 ILE A N 1
ATOM 6618 C CA . ILE A 1 798 ? 5.689 2.227 19.548 1.00 80.50 798 ILE A CA 1
ATOM 6619 C C . ILE A 1 798 ? 4.556 3.084 18.986 1.00 80.50 798 ILE A C 1
ATOM 6621 O O . ILE A 1 798 ? 4.273 4.163 19.491 1.00 80.50 798 ILE A O 1
ATOM 6625 N N . ASP A 1 799 ? 3.888 2.581 17.945 1.00 72.94 799 ASP A N 1
ATOM 6626 C CA . ASP A 1 799 ? 2.785 3.274 17.249 1.00 72.94 799 ASP A CA 1
ATOM 6627 C C . ASP A 1 799 ? 1.402 2.749 17.694 1.00 72.94 799 ASP A C 1
ATOM 6629 O O . ASP A 1 799 ? 0.431 2.641 16.933 1.00 72.94 799 ASP A O 1
ATOM 6633 N N . ILE A 1 800 ? 1.313 2.321 18.950 1.00 71.06 800 ILE A N 1
ATOM 6634 C CA . ILE A 1 800 ? 0.083 1.809 19.551 1.00 71.06 800 ILE A CA 1
ATOM 6635 C C . ILE A 1 800 ? -0.407 2.874 20.517 1.00 71.06 800 ILE A C 1
ATOM 6637 O O . ILE A 1 800 ? -0.002 2.917 21.671 1.00 71.06 800 ILE A O 1
ATOM 6641 N N . ASN A 1 801 ? -1.274 3.755 20.022 1.00 64.00 801 ASN A N 1
ATOM 6642 C CA . ASN A 1 801 ? -1.843 4.812 20.842 1.00 64.00 801 ASN A CA 1
ATOM 6643 C C . ASN A 1 801 ? -2.992 4.260 21.698 1.00 64.00 801 ASN A C 1
ATOM 6645 O O . ASN A 1 801 ? -4.093 4.019 21.195 1.00 64.00 801 ASN A O 1
ATOM 6649 N N . MET A 1 802 ? -2.737 4.067 22.991 1.00 65.00 802 MET A N 1
ATOM 6650 C CA . MET A 1 802 ? -3.739 3.651 23.970 1.00 65.00 802 MET A CA 1
ATOM 6651 C C . MET A 1 802 ? -4.316 4.864 24.718 1.00 65.00 802 MET A C 1
ATOM 6653 O O . MET A 1 802 ? -4.176 4.972 25.937 1.00 65.00 802 MET A O 1
ATOM 6657 N N . LYS A 1 803 ? -4.966 5.793 23.994 1.00 54.44 803 LYS A N 1
ATOM 6658 C CA . LYS A 1 803 ? -5.647 6.947 24.614 1.00 54.44 803 LYS A CA 1
ATOM 6659 C C . LYS A 1 803 ? -6.582 6.463 25.731 1.00 54.44 803 LYS A C 1
ATOM 6661 O O . LYS A 1 803 ? -7.454 5.635 25.478 1.00 54.44 803 LYS A O 1
ATOM 6666 N N . ASN A 1 804 ? -6.405 7.028 26.928 1.00 52.97 804 ASN A N 1
ATOM 6667 C CA . ASN A 1 804 ? -7.223 6.859 28.141 1.00 52.97 804 ASN A CA 1
ATOM 6668 C C . ASN A 1 804 ? -6.877 5.707 29.108 1.00 52.97 804 ASN A C 1
ATOM 6670 O O . ASN A 1 804 ? -7.694 5.404 29.981 1.00 52.97 804 ASN A O 1
ATOM 6674 N N . ILE A 1 805 ? -5.683 5.099 29.067 1.00 53.75 805 ILE A N 1
ATOM 6675 C CA . ILE A 1 805 ? -5.268 4.259 30.210 1.00 53.75 805 ILE A CA 1
ATOM 6676 C C . ILE A 1 805 ? -4.930 5.161 31.399 1.00 53.75 805 ILE A C 1
ATOM 6678 O O . ILE A 1 805 ? -3.900 5.829 31.424 1.00 53.75 805 ILE A O 1
ATOM 6682 N N . LYS A 1 806 ? -5.810 5.165 32.403 1.00 57.94 806 LYS A N 1
ATOM 6683 C CA . LYS A 1 806 ? -5.588 5.867 33.671 1.00 57.94 806 LYS A CA 1
ATOM 6684 C C . LYS A 1 806 ? -4.462 5.194 34.463 1.00 57.94 806 LYS A C 1
ATOM 6686 O O . LYS A 1 806 ? -4.383 3.968 34.519 1.00 57.94 806 LYS A O 1
ATOM 6691 N N . GLU A 1 807 ? -3.682 6.001 35.182 1.00 58.56 807 GLU A N 1
ATOM 6692 C CA . GLU A 1 807 ? -2.707 5.608 36.221 1.00 58.56 807 GLU A CA 1
ATOM 6693 C C . GLU A 1 807 ? -3.223 4.492 37.157 1.00 58.56 807 GLU A C 1
ATOM 6695 O O . GLU A 1 807 ? -2.480 3.622 37.612 1.00 58.56 807 GLU A O 1
ATOM 6700 N N . HIS A 1 808 ? -4.533 4.467 37.392 1.00 58.03 808 HIS A N 1
ATOM 6701 C CA . HIS A 1 808 ? -5.222 3.477 38.210 1.00 58.03 808 HIS A CA 1
ATOM 6702 C C . HIS A 1 808 ? -5.138 2.029 37.681 1.00 58.03 808 HIS A C 1
ATOM 6704 O O . HIS A 1 808 ? -5.109 1.113 38.499 1.00 58.03 808 HIS A O 1
ATOM 6710 N N . PHE A 1 809 ? -5.051 1.788 36.363 1.00 66.69 809 PHE A N 1
ATOM 6711 C CA . PHE A 1 809 ? -4.914 0.422 35.821 1.00 66.69 809 PHE A CA 1
ATOM 6712 C C . PHE A 1 809 ? -3.544 -0.197 36.144 1.00 66.69 809 PHE A C 1
ATOM 6714 O O . PHE A 1 809 ? -3.453 -1.380 36.470 1.00 66.69 809 PHE A O 1
ATOM 6721 N N . LEU A 1 810 ? -2.478 0.613 36.135 1.00 68.81 810 LEU A N 1
ATOM 6722 C CA . LEU A 1 810 ? -1.144 0.178 36.564 1.00 68.81 810 LEU A CA 1
ATOM 6723 C C . LEU A 1 810 ? -1.109 -0.105 38.073 1.00 68.81 810 LEU A C 1
ATOM 6725 O O . LEU A 1 810 ? -0.543 -1.115 38.494 1.00 68.81 810 LEU A O 1
ATOM 6729 N N . LYS A 1 811 ? -1.781 0.731 38.878 1.00 66.81 811 LYS A N 1
ATOM 6730 C CA . LYS A 1 811 ? -1.922 0.518 40.330 1.00 66.81 811 LYS A CA 1
ATOM 6731 C C . LYS A 1 811 ? -2.680 -0.771 40.672 1.00 66.81 811 LYS A C 1
ATOM 6733 O O . LYS A 1 811 ? -2.300 -1.471 41.603 1.00 66.81 811 LYS A O 1
ATOM 6738 N N . LEU A 1 812 ? -3.716 -1.119 39.903 1.00 64.62 812 LEU A N 1
ATOM 6739 C CA . LEU A 1 812 ? -4.505 -2.345 40.107 1.00 64.62 812 LEU A CA 1
ATOM 6740 C C . LEU A 1 812 ? -3.672 -3.631 39.982 1.00 64.62 812 LEU A C 1
ATOM 6742 O O . LEU A 1 812 ? -3.978 -4.623 40.637 1.00 64.62 812 LEU A O 1
ATOM 6746 N N . ASN A 1 813 ? -2.608 -3.614 39.175 1.00 71.12 813 ASN A N 1
ATOM 6747 C CA . ASN A 1 813 ? -1.774 -4.786 38.902 1.00 71.12 813 ASN A CA 1
ATOM 6748 C C . ASN A 1 813 ? -0.403 -4.754 39.609 1.00 71.12 813 ASN A C 1
ATOM 6750 O O . ASN A 1 813 ? 0.425 -5.631 39.364 1.00 71.12 813 ASN A O 1
ATOM 6754 N N . THR A 1 814 ? -0.150 -3.807 40.523 1.00 73.25 814 THR A N 1
ATOM 6755 C CA . THR A 1 814 ? 1.159 -3.661 41.194 1.00 73.25 814 THR A CA 1
ATOM 6756 C C . THR A 1 814 ? 1.604 -4.920 41.946 1.00 73.25 814 THR A C 1
ATOM 6758 O O . THR A 1 814 ? 2.765 -5.312 41.846 1.00 73.25 814 THR A O 1
ATOM 6761 N N . CYS A 1 815 ? 0.693 -5.623 42.628 1.00 70.50 815 CYS A N 1
ATOM 6762 C CA . CYS A 1 815 ? 1.019 -6.892 43.291 1.00 70.50 815 CYS A CA 1
ATOM 6763 C C . CYS A 1 815 ? 1.476 -7.978 42.305 1.00 70.50 815 CYS A C 1
ATOM 6765 O O . CYS A 1 815 ? 2.346 -8.779 42.640 1.00 70.50 815 CYS A O 1
ATOM 6767 N N . ASN A 1 816 ? 0.920 -8.000 41.090 1.00 79.56 816 ASN A N 1
ATOM 6768 C CA . ASN A 1 816 ? 1.338 -8.936 40.047 1.00 79.56 816 ASN A CA 1
ATOM 6769 C C . ASN A 1 816 ? 2.731 -8.569 39.524 1.00 79.56 816 ASN A C 1
ATOM 6771 O O . ASN A 1 816 ? 3.565 -9.451 39.360 1.00 79.56 816 ASN A O 1
ATOM 6775 N N . TYR A 1 817 ? 3.030 -7.279 39.349 1.00 83.75 817 TYR A N 1
ATOM 6776 C CA . TYR A 1 817 ? 4.371 -6.835 38.950 1.00 83.75 817 TYR A CA 1
ATOM 6777 C C . TYR A 1 817 ? 5.430 -7.202 39.989 1.00 83.75 817 TYR A C 1
ATOM 6779 O O . TYR A 1 817 ? 6.479 -7.714 39.619 1.00 83.75 817 TYR A O 1
ATOM 6787 N N . ASN A 1 818 ? 5.135 -7.049 41.283 1.00 79.75 818 ASN A N 1
ATOM 6788 C CA . ASN A 1 818 ? 6.049 -7.472 42.348 1.00 79.75 818 ASN A CA 1
ATOM 6789 C C . ASN A 1 818 ? 6.282 -8.991 42.345 1.00 79.75 818 ASN A C 1
ATOM 6791 O O . ASN A 1 818 ? 7.406 -9.439 42.560 1.00 79.75 818 ASN A O 1
ATOM 6795 N N . GLN A 1 819 ? 5.248 -9.788 42.059 1.00 80.88 819 GLN A N 1
ATOM 6796 C CA . GLN A 1 819 ? 5.398 -11.236 41.892 1.00 80.88 819 GLN A CA 1
ATOM 6797 C C . GLN A 1 819 ? 6.277 -11.585 40.686 1.00 80.88 819 GLN A C 1
ATOM 6799 O O . GLN A 1 819 ? 7.114 -12.476 40.797 1.00 80.88 819 GLN A O 1
ATOM 6804 N N . ILE A 1 820 ? 6.143 -10.864 39.567 1.00 84.88 820 ILE A N 1
ATOM 6805 C CA . ILE A 1 820 ? 7.016 -11.032 38.395 1.00 84.88 820 ILE A CA 1
ATOM 6806 C C . ILE A 1 820 ? 8.460 -10.678 38.748 1.00 84.88 820 ILE A C 1
ATOM 6808 O O . ILE A 1 820 ? 9.354 -11.467 38.457 1.00 84.88 820 ILE A O 1
ATOM 6812 N N . THR A 1 821 ? 8.691 -9.550 39.425 1.00 85.62 821 THR A N 1
ATOM 6813 C CA . THR A 1 821 ? 10.022 -9.154 39.907 1.00 85.62 821 THR A CA 1
ATOM 6814 C C . THR A 1 821 ? 10.638 -10.239 40.786 1.00 85.62 821 THR A C 1
ATOM 6816 O O . THR A 1 821 ? 11.773 -10.648 40.556 1.00 85.62 821 THR A O 1
ATOM 6819 N N . ASN A 1 822 ? 9.884 -10.746 41.766 1.00 83.94 822 ASN A N 1
ATOM 6820 C CA . ASN A 1 822 ? 10.356 -11.792 42.672 1.00 83.94 822 ASN A CA 1
ATOM 6821 C C . ASN A 1 822 ? 10.645 -13.100 41.932 1.00 83.94 822 ASN A C 1
ATOM 6823 O O . ASN A 1 822 ? 11.649 -13.742 42.222 1.00 83.94 822 ASN A O 1
ATOM 6827 N N . TYR A 1 823 ? 9.797 -13.484 40.975 1.00 85.38 823 TYR A N 1
ATOM 6828 C CA . TYR A 1 823 ? 10.028 -14.666 40.150 1.00 85.38 823 TYR A CA 1
ATOM 6829 C C . TYR A 1 823 ? 11.319 -14.517 39.346 1.00 85.38 823 TYR A C 1
ATOM 6831 O O . TYR A 1 823 ? 12.200 -15.355 39.480 1.00 85.38 823 TYR A O 1
ATOM 6839 N N . VAL A 1 824 ? 11.469 -13.419 38.593 1.00 85.00 824 VAL A N 1
ATOM 6840 C CA . VAL A 1 824 ? 12.641 -13.154 37.740 1.00 85.00 824 VAL A CA 1
ATOM 6841 C C . VAL A 1 824 ? 13.939 -13.079 38.552 1.00 85.00 824 VAL A C 1
ATOM 6843 O O . VAL A 1 824 ? 14.953 -13.620 38.118 1.00 85.00 824 VAL A O 1
ATOM 6846 N N . ASN A 1 825 ? 13.910 -12.476 39.744 1.00 82.69 825 ASN A N 1
ATOM 6847 C CA . ASN A 1 825 ? 15.085 -12.373 40.616 1.00 82.69 825 ASN A CA 1
ATOM 6848 C C . ASN A 1 825 ? 15.495 -13.711 41.259 1.00 82.69 825 ASN A C 1
ATOM 6850 O O . ASN A 1 825 ? 16.658 -13.861 41.628 1.00 82.69 825 ASN A O 1
ATOM 6854 N N . ASN A 1 826 ? 14.570 -14.669 41.384 1.00 80.44 826 ASN A N 1
ATOM 6855 C CA . ASN A 1 826 ? 14.790 -15.959 42.048 1.00 80.44 826 ASN A CA 1
ATOM 6856 C C . ASN A 1 826 ? 14.884 -17.148 41.069 1.00 80.44 826 ASN A C 1
ATOM 6858 O O . ASN A 1 826 ? 14.840 -18.296 41.510 1.00 80.44 826 ASN A O 1
ATOM 6862 N N . ILE A 1 827 ? 15.000 -16.904 39.757 1.00 75.38 827 ILE A N 1
ATOM 6863 C CA . ILE A 1 827 ? 15.175 -17.961 38.747 1.00 75.38 827 ILE A CA 1
ATOM 6864 C C . ILE A 1 827 ? 16.486 -18.711 39.022 1.00 75.38 827 ILE A C 1
ATOM 6866 O O . ILE A 1 827 ? 17.573 -18.132 38.945 1.00 75.38 827 ILE A O 1
ATOM 6870 N N . ASP A 1 828 ? 16.393 -20.011 39.313 1.00 64.56 828 ASP A N 1
ATOM 6871 C CA . ASP A 1 828 ? 17.573 -20.859 39.479 1.00 64.56 828 ASP A CA 1
ATOM 6872 C C . ASP A 1 828 ? 18.279 -21.077 38.128 1.00 64.56 828 ASP A C 1
ATOM 6874 O O . ASP A 1 828 ? 17.642 -21.192 37.076 1.00 64.56 828 ASP A O 1
ATOM 6878 N N . LYS A 1 829 ? 19.610 -21.205 38.149 1.00 60.16 829 LYS A N 1
ATOM 6879 C CA . LYS A 1 829 ? 20.447 -21.461 36.963 1.00 60.16 829 LYS A CA 1
ATOM 6880 C C . LYS A 1 829 ? 20.113 -22.788 36.271 1.00 60.16 829 LYS A C 1
ATOM 6882 O O . LYS A 1 829 ? 20.573 -22.996 35.151 1.00 60.16 829 LYS A O 1
ATOM 6887 N N . HIS A 1 830 ? 19.335 -23.661 36.901 1.00 57.31 830 HIS A N 1
ATOM 6888 C CA . HIS A 1 830 ? 18.927 -24.954 36.354 1.00 57.31 830 HIS A CA 1
ATOM 6889 C C . HIS A 1 830 ? 17.444 -25.022 35.957 1.00 57.31 830 HIS A C 1
ATOM 6891 O O . HIS A 1 830 ? 16.987 -26.080 35.546 1.00 57.31 830 HIS A O 1
ATOM 6897 N N . SER A 1 831 ? 16.698 -23.917 36.064 1.00 65.06 831 SER A N 1
ATOM 6898 C CA . SER A 1 831 ? 15.272 -23.882 35.716 1.00 65.06 831 SER A CA 1
ATOM 6899 C C . SER A 1 831 ? 15.031 -23.673 34.217 1.00 65.06 831 SER A C 1
ATOM 6901 O O . SER A 1 831 ? 15.769 -22.940 33.546 1.00 65.06 831 SER A O 1
ATOM 6903 N N . ASN A 1 832 ? 13.963 -24.285 33.695 1.00 70.44 832 ASN A N 1
ATOM 6904 C CA . ASN A 1 832 ? 13.508 -24.028 32.336 1.00 70.44 832 ASN A CA 1
ATOM 6905 C C . ASN A 1 832 ? 12.912 -22.615 32.262 1.00 70.44 832 ASN A C 1
ATOM 6907 O O . ASN A 1 832 ? 11.836 -22.334 32.788 1.00 70.44 832 ASN A O 1
ATOM 6911 N N . LEU A 1 833 ? 13.594 -21.718 31.550 1.00 75.62 833 LEU A N 1
ATOM 6912 C CA . LEU A 1 833 ? 13.182 -20.321 31.390 1.00 75.62 833 LEU A CA 1
ATOM 6913 C C . LEU A 1 833 ? 11.779 -20.151 30.783 1.00 75.62 833 LEU A C 1
ATOM 6915 O O . LEU A 1 833 ? 11.146 -19.114 30.995 1.00 75.62 833 LEU A O 1
ATOM 6919 N N . LEU A 1 834 ? 11.276 -21.139 30.031 1.00 77.19 834 LEU A N 1
ATOM 6920 C CA . LEU A 1 834 ? 9.925 -21.098 29.465 1.00 77.19 834 LEU A CA 1
ATOM 6921 C C . LEU A 1 834 ? 8.818 -21.277 30.515 1.00 77.19 834 LEU A C 1
ATOM 6923 O O . LEU A 1 834 ? 7.664 -20.939 30.235 1.00 77.19 834 LEU A O 1
ATOM 6927 N N . GLU A 1 835 ? 9.139 -21.704 31.739 1.00 78.31 835 GLU A N 1
ATOM 6928 C CA . GLU A 1 835 ? 8.178 -21.749 32.849 1.00 78.31 835 GLU A CA 1
ATOM 6929 C C . GLU A 1 835 ? 7.601 -20.373 33.191 1.00 78.31 835 GLU A C 1
ATOM 6931 O O . GLU A 1 835 ? 6.493 -20.293 33.729 1.00 78.31 835 GLU A O 1
ATOM 6936 N N . ILE A 1 836 ? 8.269 -19.282 32.791 1.00 82.44 836 ILE A N 1
ATOM 6937 C CA . ILE A 1 836 ? 7.729 -17.930 32.942 1.00 82.44 836 ILE A CA 1
ATOM 6938 C C . ILE A 1 836 ? 6.358 -17.776 32.271 1.00 82.44 836 ILE A C 1
ATOM 6940 O O . ILE A 1 836 ? 5.503 -17.062 32.788 1.00 82.44 836 ILE A O 1
ATOM 6944 N N . TYR A 1 837 ? 6.095 -18.478 31.161 1.00 81.38 837 TYR A N 1
ATOM 6945 C CA . TYR A 1 837 ? 4.779 -18.463 30.515 1.00 81.38 837 TYR A CA 1
ATOM 6946 C C . TYR A 1 837 ? 3.711 -19.106 31.404 1.00 81.38 837 TYR A C 1
ATOM 6948 O O . TYR A 1 837 ? 2.594 -18.596 31.495 1.00 81.38 837 TYR A O 1
ATOM 6956 N N . ILE A 1 838 ? 4.053 -20.205 32.081 1.00 81.19 838 ILE A N 1
ATOM 6957 C CA . ILE A 1 838 ? 3.159 -20.900 33.014 1.00 81.19 838 ILE A CA 1
ATOM 6958 C C . ILE A 1 838 ? 2.927 -20.027 34.250 1.00 81.19 838 ILE A C 1
ATOM 6960 O O . ILE A 1 838 ? 1.785 -19.871 34.681 1.00 81.19 838 ILE A O 1
ATOM 6964 N N . PHE A 1 839 ? 3.988 -19.428 34.790 1.00 83.56 839 PHE A N 1
ATOM 6965 C CA . PHE A 1 839 ? 3.920 -18.509 35.920 1.00 83.56 839 PHE A CA 1
ATOM 6966 C C . PHE A 1 839 ? 3.032 -17.296 35.612 1.00 83.56 839 PHE A C 1
ATOM 6968 O O . PHE A 1 839 ? 2.069 -17.043 36.333 1.00 83.56 839 PHE A O 1
ATOM 6975 N N . LEU A 1 840 ? 3.283 -16.597 34.500 1.00 83.94 840 LEU A N 1
ATOM 6976 C CA . LEU A 1 840 ? 2.511 -15.418 34.094 1.00 83.94 840 LEU A CA 1
ATOM 6977 C C . LEU A 1 840 ? 1.039 -15.745 33.826 1.00 83.94 840 LEU A C 1
ATOM 6979 O O . LEU A 1 840 ? 0.173 -14.927 34.124 1.00 83.94 840 LEU A O 1
ATOM 6983 N N . LYS A 1 841 ? 0.744 -16.945 33.315 1.00 80.94 841 LYS A N 1
ATOM 6984 C CA . LYS A 1 841 ? -0.631 -17.418 33.106 1.00 80.94 841 LYS A CA 1
ATOM 6985 C C . LYS A 1 841 ? -1.367 -17.722 34.418 1.00 80.94 841 LYS A C 1
ATOM 6987 O O . LYS A 1 841 ? -2.590 -17.635 34.451 1.00 80.94 841 LYS A O 1
ATOM 6992 N N . LYS A 1 842 ? -0.642 -18.084 35.483 1.00 79.94 842 LYS A N 1
ATOM 6993 C CA . LYS A 1 842 ? -1.198 -18.295 36.831 1.00 79.94 842 LYS A CA 1
ATOM 6994 C C . LYS A 1 842 ? -1.434 -16.985 37.587 1.00 79.94 842 LYS A C 1
ATOM 6996 O O . LYS A 1 842 ? -2.121 -17.007 38.604 1.00 79.94 842 LYS A O 1
ATOM 7001 N N . LEU A 1 843 ? -0.883 -15.859 37.122 1.00 77.56 843 LEU A N 1
ATOM 7002 C CA . LEU A 1 843 ? -1.124 -14.568 37.756 1.00 77.56 843 LEU A CA 1
ATOM 7003 C C . LEU A 1 843 ? -2.580 -14.145 37.570 1.00 77.56 843 LEU A C 1
ATOM 7005 O O . LEU A 1 843 ? -3.101 -14.070 36.457 1.00 77.56 843 LEU A O 1
ATOM 7009 N N . GLU A 1 844 ? -3.214 -13.781 38.676 1.00 69.19 844 GLU A N 1
ATOM 7010 C CA . GLU A 1 844 ? -4.561 -13.222 38.694 1.00 69.19 844 GLU A CA 1
ATOM 7011 C C . GLU A 1 844 ? -4.509 -11.739 38.270 1.00 69.19 844 GLU A C 1
ATOM 7013 O O . GLU A 1 844 ? -4.595 -10.820 39.093 1.00 69.19 844 GLU A O 1
ATOM 7018 N N . TYR A 1 845 ? -4.312 -11.514 36.969 1.00 72.06 845 TYR A N 1
ATOM 7019 C CA . TYR A 1 845 ? -4.208 -10.196 36.339 1.00 72.06 845 TYR A CA 1
ATOM 7020 C C . TYR A 1 845 ? -5.584 -9.575 36.077 1.00 72.06 845 TYR A C 1
ATOM 7022 O O . TYR A 1 845 ? -6.480 -10.232 35.547 1.00 72.06 845 TYR A O 1
ATOM 7030 N N . PHE A 1 846 ? -5.751 -8.295 36.412 1.00 65.38 846 PHE A N 1
ATOM 7031 C CA . PHE A 1 846 ? -7.030 -7.598 36.269 1.00 65.38 846 PHE A CA 1
ATOM 7032 C C . PHE A 1 846 ? -7.312 -7.248 34.791 1.00 65.38 846 PHE A C 1
ATOM 7034 O O . PHE A 1 846 ? -6.550 -6.494 34.181 1.00 65.38 846 PHE A O 1
ATOM 7041 N N . ASP A 1 847 ? -8.390 -7.788 34.204 1.00 60.72 847 ASP A N 1
ATOM 7042 C CA . ASP A 1 847 ? -8.803 -7.534 32.807 1.00 60.72 847 ASP A CA 1
ATOM 7043 C C . ASP A 1 847 ? -9.629 -6.237 32.685 1.00 60.72 847 ASP A C 1
ATOM 7045 O O . ASP A 1 847 ? -10.534 -5.949 33.477 1.00 60.72 847 ASP A O 1
ATOM 7049 N N . LEU A 1 848 ? -9.347 -5.448 31.646 1.00 57.06 848 LEU A N 1
ATOM 7050 C CA . LEU A 1 848 ? -9.974 -4.156 31.395 1.00 57.06 848 LEU A CA 1
ATOM 7051 C C . LEU A 1 848 ? -11.450 -4.244 30.963 1.00 57.06 848 LEU A C 1
ATOM 7053 O O . LEU A 1 848 ? -12.165 -3.243 31.057 1.00 57.06 848 LEU A O 1
ATOM 7057 N N . LYS A 1 849 ? -11.963 -5.415 30.551 1.00 58.78 849 LYS A N 1
ATOM 7058 C CA . LYS A 1 849 ? -13.404 -5.578 30.262 1.00 58.78 849 LYS A CA 1
ATOM 7059 C C . LYS A 1 849 ? -14.267 -5.217 31.482 1.00 58.78 849 LYS A C 1
ATOM 7061 O O . LYS A 1 849 ? -15.239 -4.484 31.325 1.00 58.78 849 LYS A O 1
ATOM 7066 N N . MET A 1 850 ? -13.859 -5.625 32.690 1.00 56.19 850 MET A N 1
ATOM 7067 C CA . MET A 1 850 ? -14.510 -5.219 33.950 1.00 56.19 850 MET A CA 1
ATOM 7068 C C . MET A 1 850 ? -14.264 -3.741 34.307 1.00 56.19 850 MET A C 1
ATOM 7070 O O . MET A 1 850 ? -15.121 -3.081 34.897 1.00 56.19 850 MET A O 1
ATOM 7074 N N . TYR A 1 851 ? -13.100 -3.206 33.940 1.00 56.91 851 TYR A N 1
ATOM 7075 C CA . TYR A 1 851 ? -12.687 -1.837 34.254 1.00 56.91 851 TYR A CA 1
ATOM 7076 C C . TYR A 1 851 ? -13.404 -0.773 33.400 1.00 56.91 851 TYR A C 1
ATOM 7078 O O . TYR A 1 851 ? -13.808 0.267 33.916 1.00 56.91 851 TYR A O 1
ATOM 7086 N N . SER A 1 852 ? -13.605 -1.043 32.105 1.00 56.97 852 SER A N 1
ATOM 7087 C CA . SER A 1 852 ? -14.148 -0.093 31.117 1.00 56.97 852 SER A CA 1
ATOM 7088 C C . SER A 1 852 ? -15.554 0.419 31.453 1.00 56.97 852 SER A C 1
ATOM 7090 O O . SER A 1 852 ? -15.790 1.623 31.447 1.00 56.97 852 SER A O 1
ATOM 7092 N N . GLN A 1 853 ? -16.468 -0.471 31.842 1.00 57.69 853 GLN A N 1
ATOM 7093 C CA . GLN A 1 853 ? -17.837 -0.099 32.223 1.00 57.69 853 GLN A CA 1
ATOM 7094 C C . GLN A 1 853 ? -17.907 0.616 33.578 1.00 57.69 853 GLN A C 1
ATOM 7096 O O . GLN A 1 853 ? -18.821 1.396 33.838 1.00 57.69 853 GLN A O 1
ATOM 7101 N N . THR A 1 854 ? -16.925 0.365 34.445 1.00 55.03 854 THR A N 1
ATOM 7102 C CA . THR A 1 854 ? -16.795 1.076 35.718 1.00 55.03 854 THR A CA 1
ATOM 7103 C C . THR A 1 854 ? -16.250 2.494 35.501 1.00 55.03 854 THR A C 1
ATOM 7105 O O . THR A 1 854 ? -16.670 3.428 36.181 1.00 55.03 854 THR A O 1
ATOM 7108 N N . ILE A 1 855 ? -15.367 2.683 34.512 1.00 54.53 855 ILE A N 1
ATOM 7109 C CA . ILE A 1 855 ? -14.859 3.996 34.094 1.00 54.53 855 ILE A CA 1
ATOM 7110 C C . ILE A 1 855 ? -15.963 4.887 33.522 1.00 54.53 855 ILE A C 1
ATOM 7112 O O . ILE A 1 855 ? -16.010 6.052 33.899 1.00 54.53 855 ILE A O 1
ATOM 7116 N N . GLU A 1 856 ? -16.857 4.359 32.682 1.00 55.41 856 GLU A N 1
ATOM 7117 C CA . GLU A 1 856 ? -17.983 5.129 32.125 1.00 55.41 856 GLU A CA 1
ATOM 7118 C C . GLU A 1 856 ? -18.867 5.729 33.238 1.00 55.41 856 GLU A C 1
ATOM 7120 O O . GLU A 1 856 ? -19.314 6.872 33.156 1.00 55.41 856 GLU A O 1
ATOM 7125 N N . TYR A 1 857 ? -19.053 4.998 34.341 1.00 55.66 857 TYR A N 1
ATOM 7126 C CA . TYR A 1 857 ? -19.744 5.507 35.528 1.00 55.66 857 TYR A CA 1
ATOM 7127 C C . TYR A 1 857 ? -18.909 6.545 36.307 1.00 55.66 857 TYR A C 1
ATOM 7129 O O . TYR A 1 857 ? -19.441 7.561 36.756 1.00 55.66 857 TYR A O 1
ATOM 7137 N N . LEU A 1 858 ? -17.600 6.319 36.470 1.00 54.19 858 LEU A N 1
ATOM 7138 C CA . LEU A 1 858 ? -16.709 7.206 37.235 1.00 54.19 858 LEU A CA 1
ATOM 7139 C C . LEU A 1 858 ? -16.398 8.532 36.516 1.00 54.19 858 LEU A C 1
ATOM 7141 O O . LEU A 1 858 ? -16.275 9.563 37.178 1.00 54.19 858 LEU A O 1
ATOM 7145 N N . GLU A 1 859 ? -16.316 8.535 35.183 1.00 54.28 859 GLU A N 1
ATOM 7146 C CA . GLU A 1 859 ? -16.088 9.741 34.365 1.00 54.28 859 GLU A CA 1
ATOM 7147 C C . GLU A 1 859 ? -17.225 10.758 34.482 1.00 54.28 859 GLU A C 1
ATOM 7149 O O . GLU A 1 859 ? -16.989 11.959 34.371 1.00 54.28 859 GLU A O 1
ATOM 7154 N N . ASN A 1 860 ? -18.432 10.295 34.807 1.00 52.03 860 ASN A N 1
ATOM 7155 C CA . ASN A 1 860 ? -19.591 11.153 35.021 1.00 52.03 860 ASN A CA 1
ATOM 7156 C C . ASN A 1 860 ? -19.661 11.770 36.434 1.00 52.03 860 ASN A C 1
ATOM 7158 O O . ASN A 1 860 ? -20.346 12.780 36.605 1.00 52.03 860 ASN A O 1
ATOM 7162 N N . ASN A 1 861 ? -18.949 11.203 37.424 1.00 50.44 861 ASN A N 1
ATOM 7163 C CA . ASN A 1 861 ? -19.138 11.499 38.856 1.00 50.44 861 ASN A CA 1
ATOM 7164 C C . ASN A 1 861 ? -17.881 12.015 39.597 1.00 50.44 861 ASN A C 1
ATOM 7166 O O . ASN A 1 861 ? -17.967 12.349 40.776 1.00 50.44 861 ASN A O 1
ATOM 7170 N N . GLY A 1 862 ? -16.721 12.104 38.935 1.00 44.44 862 GLY A N 1
ATOM 7171 C CA . GLY A 1 862 ? -15.577 12.916 39.383 1.00 44.44 862 GLY A CA 1
ATOM 7172 C C . GLY A 1 862 ? -14.724 12.390 40.548 1.00 44.44 862 GLY A C 1
ATOM 7173 O O . GLY A 1 862 ? -13.765 13.061 40.915 1.00 44.44 862 GLY A O 1
ATOM 7174 N N . ASP A 1 863 ? -15.006 11.211 41.112 1.00 49.66 863 ASP A N 1
ATOM 7175 C CA . ASP A 1 863 ? -14.244 10.673 42.250 1.00 49.66 863 ASP A CA 1
ATOM 7176 C C . ASP A 1 863 ? -13.760 9.233 42.009 1.00 49.66 863 ASP A C 1
ATOM 7178 O O . ASP A 1 863 ? -14.496 8.262 42.194 1.00 49.66 863 ASP A O 1
ATOM 7182 N N . TYR A 1 864 ? -12.493 9.116 41.595 1.00 50.19 864 TYR A N 1
ATOM 7183 C CA . TYR A 1 864 ? -11.808 7.866 41.232 1.00 50.19 864 TYR A CA 1
ATOM 7184 C C . TYR A 1 864 ? -11.232 7.096 42.431 1.00 50.19 864 TYR A C 1
ATOM 7186 O O . TYR A 1 864 ? -10.558 6.081 42.246 1.00 50.19 864 TYR A O 1
ATOM 7194 N N . SER A 1 865 ? -11.454 7.578 43.658 1.00 49.78 865 SER A N 1
ATOM 7195 C CA . SER A 1 865 ? -10.843 7.010 44.865 1.00 49.78 865 SER A CA 1
ATOM 7196 C C . SER A 1 865 ? -11.590 5.795 45.445 1.00 49.78 865 SER A C 1
ATOM 7198 O O . SER A 1 865 ? -11.033 5.102 46.299 1.00 49.78 865 SER A O 1
ATOM 7200 N N . ILE A 1 866 ? -12.815 5.503 44.972 1.00 58.28 866 ILE A N 1
ATOM 7201 C CA . ILE A 1 866 ? -13.692 4.438 45.495 1.00 58.28 866 ILE A CA 1
ATOM 7202 C C . ILE A 1 866 ? -14.340 3.648 44.343 1.00 58.28 866 ILE A C 1
ATOM 7204 O O . ILE A 1 866 ? -14.893 4.233 43.414 1.00 58.28 866 ILE A O 1
ATOM 7208 N N . MET A 1 867 ? -14.306 2.311 44.414 1.00 63.66 867 MET A N 1
ATOM 7209 C CA . MET A 1 867 ? -14.947 1.416 43.437 1.00 63.66 867 MET A CA 1
ATOM 7210 C C . MET A 1 867 ? -16.458 1.275 43.728 1.00 63.66 867 MET A C 1
ATOM 7212 O O . MET A 1 867 ? -16.811 0.929 44.857 1.00 63.66 867 MET A O 1
ATOM 7216 N N . PRO A 1 868 ? -17.364 1.512 42.757 1.00 71.50 868 PRO A N 1
ATOM 7217 C CA . PRO A 1 868 ? -18.806 1.324 42.945 1.00 71.50 868 PRO A CA 1
ATOM 7218 C C . PRO A 1 868 ? -19.201 -0.162 43.048 1.00 71.50 868 PRO A C 1
ATOM 7220 O O . PRO A 1 868 ? -18.581 -1.034 42.437 1.00 71.50 868 PRO A O 1
ATOM 7223 N N . ILE A 1 869 ? -20.284 -0.457 43.776 1.00 79.06 869 ILE A N 1
ATOM 7224 C CA . ILE A 1 869 ? -20.847 -1.806 43.944 1.00 79.06 869 ILE A CA 1
ATOM 7225 C C . ILE A 1 869 ? -21.647 -2.179 42.691 1.00 79.06 869 ILE A C 1
ATOM 7227 O O . ILE A 1 869 ? -22.849 -1.924 42.577 1.00 79.06 869 ILE A O 1
ATOM 7231 N N . MET A 1 870 ? -20.959 -2.774 41.718 1.00 78.19 870 MET A N 1
ATOM 7232 C CA . MET A 1 870 ? -21.527 -3.092 40.402 1.00 78.19 870 MET A CA 1
ATOM 7233 C C . MET A 1 870 ? -21.915 -4.569 40.219 1.00 78.19 870 MET A C 1
ATOM 7235 O O . MET A 1 870 ? -22.523 -4.931 39.211 1.00 78.19 870 MET A O 1
ATOM 7239 N N . PHE A 1 871 ? -21.606 -5.429 41.196 1.00 83.44 871 PHE A N 1
ATOM 7240 C CA . PHE A 1 871 ? -21.924 -6.861 41.153 1.00 83.44 871 PHE A CA 1
ATOM 7241 C C . PHE A 1 871 ? -23.397 -7.183 41.470 1.00 83.44 871 PHE A C 1
ATOM 7243 O O . PHE A 1 871 ? -23.781 -8.341 41.381 1.00 83.44 871 PHE A O 1
ATOM 7250 N N . ILE A 1 872 ? -24.228 -6.192 41.806 1.00 86.44 872 ILE A N 1
ATOM 7251 C CA . ILE A 1 872 ? -25.676 -6.334 42.057 1.00 86.44 872 ILE A CA 1
ATOM 7252 C C . ILE A 1 872 ? -26.455 -5.689 40.890 1.00 86.44 872 ILE A C 1
ATOM 7254 O O . ILE A 1 872 ? -26.112 -4.564 40.503 1.00 86.44 872 ILE A O 1
ATOM 7258 N N . PRO A 1 873 ? -27.481 -6.336 40.306 1.00 87.31 873 PRO A N 1
ATOM 7259 C CA . PRO A 1 873 ? -28.343 -5.709 39.305 1.00 87.31 873 PRO A CA 1
ATOM 7260 C C . PRO A 1 873 ? -29.304 -4.691 39.931 1.00 87.31 873 PRO A C 1
ATOM 7262 O O . PRO A 1 873 ? -29.665 -4.790 41.104 1.00 87.31 873 PRO A O 1
ATOM 7265 N N . PHE A 1 874 ? -29.756 -3.701 39.155 1.00 87.19 874 PHE A N 1
ATOM 7266 C CA . PHE A 1 874 ? -30.782 -2.751 39.627 1.00 87.19 874 PHE A CA 1
ATOM 7267 C C . PHE A 1 874 ? -32.215 -3.245 39.406 1.00 87.19 874 PHE A C 1
ATOM 7269 O O . PHE A 1 874 ? -33.154 -2.782 40.064 1.00 87.19 874 PHE A O 1
ATOM 7276 N N . ILE A 1 875 ? -32.382 -4.209 38.500 1.00 84.25 875 ILE A N 1
ATOM 7277 C CA . ILE A 1 875 ? -33.615 -4.963 38.297 1.00 84.25 875 ILE A CA 1
ATOM 7278 C C . ILE A 1 875 ? -33.284 -6.440 38.494 1.00 84.25 875 ILE A C 1
ATOM 7280 O O . ILE A 1 875 ? -32.490 -7.010 37.756 1.00 84.25 875 ILE A O 1
ATOM 7284 N N . ASN A 1 876 ? -33.908 -7.068 39.487 1.00 84.25 876 ASN A N 1
ATOM 7285 C CA . ASN A 1 876 ? -33.618 -8.448 39.876 1.00 84.25 876 ASN A CA 1
ATOM 7286 C C . ASN A 1 876 ? -34.008 -9.501 38.820 1.00 84.25 876 ASN A C 1
ATOM 7288 O O . ASN A 1 876 ? -33.651 -10.662 38.961 1.00 84.25 876 ASN A O 1
ATOM 7292 N N . ASP A 1 877 ? -34.724 -9.116 37.764 1.00 80.88 877 ASP A N 1
ATOM 7293 C CA . ASP A 1 877 ? -35.044 -10.000 36.638 1.00 80.88 877 ASP A CA 1
ATOM 7294 C C . ASP A 1 877 ? -33.908 -10.078 35.607 1.00 80.88 877 ASP A C 1
ATOM 7296 O O . ASP A 1 877 ? -33.929 -10.960 34.760 1.00 80.88 877 ASP A O 1
ATOM 7300 N N . GLU A 1 878 ? -32.899 -9.203 35.666 1.00 81.69 878 GLU A N 1
ATOM 7301 C CA . GLU A 1 878 ? -31.764 -9.250 34.736 1.00 81.69 878 GLU A CA 1
ATOM 7302 C C . GLU A 1 878 ? -30.971 -10.555 34.908 1.00 81.69 878 GLU A C 1
ATOM 7304 O O . GLU A 1 878 ? -30.609 -10.935 36.021 1.00 81.69 878 GLU A O 1
ATOM 7309 N N . ASP A 1 879 ? -30.688 -11.260 33.812 1.00 82.44 879 ASP A N 1
ATOM 7310 C CA . ASP A 1 879 ? -29.996 -12.557 33.872 1.00 82.44 879 ASP A CA 1
ATOM 7311 C C . ASP A 1 879 ? -28.475 -12.434 33.798 1.00 82.44 879 ASP A C 1
ATOM 7313 O O . ASP A 1 879 ? -27.756 -13.260 34.355 1.00 82.44 879 ASP A O 1
ATOM 7317 N N . GLN A 1 880 ? -27.967 -11.394 33.138 1.00 83.25 880 GLN A N 1
ATOM 7318 C CA . GLN A 1 880 ? -26.536 -11.206 32.917 1.00 83.25 880 GLN A CA 1
ATOM 7319 C C . GLN A 1 880 ? -25.994 -10.013 33.691 1.00 83.25 880 GLN A C 1
ATOM 7321 O O . GLN A 1 880 ? -26.548 -8.915 33.655 1.00 83.25 880 GLN A O 1
ATOM 7326 N N . CYS A 1 881 ? -24.836 -10.216 34.310 1.00 83.38 881 CYS A N 1
ATOM 7327 C CA . CYS A 1 881 ? -24.089 -9.189 34.999 1.00 83.38 881 CYS A CA 1
ATOM 7328 C C . CYS A 1 881 ? -23.765 -8.024 34.078 1.00 83.38 881 CYS A C 1
ATOM 7330 O O . CYS A 1 881 ? -23.160 -8.217 33.023 1.00 83.38 881 CYS A O 1
ATOM 7332 N N . TYR A 1 882 ? -24.094 -6.806 34.518 1.00 73.88 882 TYR A N 1
ATOM 7333 C CA . TYR A 1 882 ? -23.748 -5.592 33.786 1.00 73.88 882 TYR A CA 1
ATOM 7334 C C . TYR A 1 882 ? -22.253 -5.591 33.413 1.00 73.88 882 TYR A C 1
ATOM 7336 O O . TYR A 1 882 ? -21.959 -5.540 32.216 1.00 73.88 882 TYR A O 1
ATOM 7344 N N . CYS A 1 883 ? -21.383 -5.812 34.418 1.00 69.44 883 CYS A N 1
ATOM 7345 C CA . CYS A 1 883 ? -19.911 -5.761 34.378 1.00 69.44 883 CYS A CA 1
ATOM 7346 C C . CYS A 1 883 ? -19.242 -6.816 33.493 1.00 69.44 883 CYS A C 1
ATOM 7348 O O . CYS A 1 883 ? -18.550 -6.491 32.529 1.00 69.44 883 CYS A O 1
ATOM 7350 N N . CYS A 1 884 ? -19.386 -8.096 33.845 1.00 74.50 884 CYS A N 1
ATOM 7351 C CA . CYS A 1 884 ? -18.644 -9.177 33.189 1.00 74.50 884 CYS A CA 1
ATOM 7352 C C . CYS A 1 884 ? -19.453 -9.907 32.107 1.00 74.50 884 CYS A C 1
ATOM 7354 O O . CYS A 1 884 ? -18.856 -10.610 31.290 1.00 74.50 884 CYS A O 1
ATOM 7356 N N . LYS A 1 885 ? -20.778 -9.690 32.049 1.00 78.44 885 LYS A N 1
ATOM 7357 C CA . LYS A 1 885 ? -21.754 -10.433 31.225 1.00 78.44 885 LYS A CA 1
ATOM 7358 C C . LYS A 1 885 ? -21.961 -11.900 31.623 1.00 78.44 885 LYS A C 1
ATOM 7360 O O . LYS A 1 885 ? -22.693 -12.602 30.932 1.00 78.44 885 LYS A O 1
ATOM 7365 N N . ASN A 1 886 ? -21.382 -12.351 32.736 1.00 79.38 886 ASN A N 1
ATOM 7366 C CA . ASN A 1 886 ? -21.665 -13.677 33.292 1.00 79.38 886 ASN A CA 1
ATOM 7367 C C . ASN A 1 886 ? -23.069 -13.709 33.902 1.00 79.38 886 ASN A C 1
ATOM 7369 O O . ASN A 1 886 ? -23.616 -12.667 34.256 1.00 79.38 886 ASN A O 1
ATOM 7373 N N . ILE A 1 887 ? -23.654 -14.897 34.025 1.00 84.81 887 ILE A N 1
ATOM 7374 C CA . ILE A 1 887 ? -24.995 -15.065 34.591 1.00 84.81 887 ILE A CA 1
ATOM 7375 C C . ILE A 1 887 ? -24.964 -14.719 36.087 1.00 84.81 887 ILE A C 1
ATOM 7377 O O . ILE A 1 887 ? -24.032 -15.097 36.802 1.00 84.81 887 ILE A O 1
ATOM 7381 N N . TYR A 1 888 ? -25.962 -13.977 36.562 1.00 86.25 888 TYR A N 1
ATOM 7382 C CA . TYR A 1 888 ? -26.097 -13.676 37.984 1.00 86.25 888 TYR A CA 1
ATOM 7383 C C . TYR A 1 888 ? -26.382 -14.949 38.796 1.00 86.25 888 TYR A C 1
ATOM 7385 O O . TYR A 1 888 ? -27.162 -15.804 38.391 1.00 86.25 888 TYR A O 1
ATOM 7393 N N . SER A 1 889 ? -25.757 -15.065 39.965 1.00 86.06 889 SER A N 1
ATOM 7394 C CA . SER A 1 889 ? -26.113 -16.062 40.978 1.00 86.06 889 SER A CA 1
ATOM 7395 C C . SER A 1 889 ? -27.277 -15.563 41.829 1.00 86.06 889 SER A C 1
ATOM 7397 O O . SER A 1 889 ? -27.420 -14.356 42.012 1.00 86.06 889 SER A O 1
ATOM 7399 N N . GLU A 1 890 ? -28.075 -16.475 42.376 1.00 85.75 890 GLU A N 1
ATOM 7400 C CA . GLU A 1 890 ? -29.214 -16.157 43.243 1.00 85.75 890 GLU A CA 1
ATOM 7401 C C . GLU A 1 890 ? -28.936 -16.552 44.699 1.00 85.75 890 GLU A C 1
ATOM 7403 O O . GLU A 1 890 ? -28.293 -17.567 44.958 1.00 85.75 890 GLU A O 1
ATOM 7408 N N . THR A 1 891 ? -29.404 -15.734 45.644 1.00 81.81 891 THR A N 1
ATOM 7409 C CA . THR A 1 891 ? -29.437 -16.057 47.082 1.00 81.81 891 THR A CA 1
ATOM 7410 C C . THR A 1 891 ? -30.727 -16.800 47.464 1.00 81.81 891 THR A C 1
ATOM 7412 O O . THR A 1 891 ? -31.638 -16.918 46.644 1.00 81.81 891 THR A O 1
ATOM 7415 N N . LEU A 1 892 ? -30.868 -17.229 48.729 1.00 71.88 892 LEU A N 1
ATOM 7416 C CA . LEU A 1 892 ? -32.109 -17.842 49.242 1.00 71.88 892 LEU A CA 1
ATOM 7417 C C . LEU A 1 892 ? -33.338 -16.951 49.024 1.00 71.88 892 LEU A C 1
ATOM 7419 O O . LEU A 1 892 ? -34.369 -17.413 48.553 1.00 71.88 892 LEU A O 1
ATOM 7423 N N . PHE A 1 893 ? -33.220 -15.642 49.250 1.00 72.19 893 PHE A N 1
ATOM 7424 C CA . PHE A 1 893 ? -34.306 -14.682 48.995 1.00 72.19 893 PHE A CA 1
ATOM 7425 C C . PHE A 1 893 ? -34.410 -14.259 47.512 1.00 72.19 893 PHE A C 1
ATOM 7427 O O . PHE A 1 893 ? -34.953 -13.196 47.185 1.00 72.19 893 PHE A O 1
ATOM 7434 N N . LYS A 1 894 ? -33.858 -15.079 46.605 1.00 76.88 894 LYS A N 1
ATOM 7435 C CA . LYS A 1 894 ? -33.749 -14.868 45.153 1.00 76.88 894 LYS A CA 1
ATOM 7436 C C . LYS A 1 894 ? -33.147 -13.522 44.768 1.00 76.88 894 LYS A C 1
ATOM 7438 O O . LYS A 1 894 ? -33.541 -12.924 43.769 1.00 76.88 894 LYS A O 1
ATOM 7443 N N . GLN A 1 895 ? -32.223 -12.998 45.571 1.00 83.81 895 GLN A N 1
ATOM 7444 C CA . GLN A 1 895 ? -31.507 -11.772 45.224 1.00 83.81 895 GLN A CA 1
ATOM 7445 C C . GLN A 1 895 ? -30.381 -12.128 44.263 1.00 83.81 895 GLN A C 1
ATOM 7447 O O . GLN A 1 895 ? -29.566 -13.002 44.557 1.00 83.81 895 GLN A O 1
ATOM 7452 N N . LYS A 1 896 ? -30.327 -11.450 43.120 1.00 88.75 896 LYS A N 1
ATOM 7453 C CA . LYS A 1 896 ? -29.290 -11.681 42.119 1.00 88.75 896 LYS A CA 1
ATOM 7454 C C . LYS A 1 896 ? -28.003 -10.929 42.467 1.00 88.75 896 LYS A C 1
ATOM 7456 O O . LYS A 1 896 ? -28.037 -9.756 42.838 1.00 88.75 896 LYS A O 1
ATOM 7461 N N . TYR A 1 897 ? -26.856 -11.588 42.328 1.00 88.19 897 TYR A N 1
ATOM 7462 C CA . TYR A 1 897 ? -25.526 -10.993 42.485 1.00 88.19 897 TYR A CA 1
ATOM 7463 C C . TYR A 1 897 ? -24.473 -11.762 41.673 1.00 88.19 897 TYR A C 1
ATOM 7465 O O . TYR A 1 897 ? -24.620 -12.945 41.381 1.00 88.19 897 TYR A O 1
ATOM 7473 N N . CYS A 1 898 ? -23.414 -11.091 41.228 1.00 87.00 898 CYS A N 1
ATOM 7474 C CA . CYS A 1 898 ? -22.377 -11.701 40.399 1.00 87.00 898 CYS A CA 1
ATOM 7475 C C . CYS A 1 898 ? -21.220 -12.180 41.275 1.00 87.00 898 CYS A C 1
ATOM 7477 O O . CYS A 1 898 ? -20.500 -11.347 41.830 1.00 87.00 898 CYS A O 1
ATOM 7479 N N . LYS A 1 899 ? -20.999 -13.500 41.339 1.00 81.31 899 LYS A N 1
ATOM 7480 C CA . LYS A 1 899 ? -19.903 -14.108 42.114 1.00 81.31 899 LYS A CA 1
ATOM 7481 C C . LYS A 1 899 ? -18.526 -13.612 41.670 1.00 81.31 899 LYS A C 1
ATOM 7483 O O . LYS A 1 899 ? -17.788 -13.105 42.507 1.00 81.31 899 LYS A O 1
ATOM 7488 N N . ASP A 1 900 ? -18.237 -13.624 40.365 1.00 76.31 900 ASP A N 1
ATOM 7489 C CA . ASP A 1 900 ? -16.931 -13.182 39.844 1.00 76.31 900 ASP A CA 1
ATOM 7490 C C . ASP A 1 900 ? -16.632 -11.718 40.184 1.00 76.31 900 ASP A C 1
ATOM 7492 O O . ASP A 1 900 ? -15.554 -11.372 40.666 1.00 76.31 900 ASP A O 1
ATOM 7496 N N . CYS A 1 901 ? -17.598 -10.824 39.957 1.00 78.75 901 CYS A N 1
ATOM 7497 C CA . CYS A 1 901 ? -17.407 -9.412 40.259 1.00 78.75 901 CYS A CA 1
ATOM 7498 C C . CYS A 1 901 ? -17.299 -9.155 41.767 1.00 78.75 901 CYS A C 1
ATOM 7500 O O . CYS A 1 901 ? -16.515 -8.297 42.162 1.00 78.75 901 CYS A O 1
ATOM 7502 N N . LEU A 1 902 ? -18.037 -9.895 42.604 1.00 79.69 902 LEU A N 1
ATOM 7503 C CA . LEU A 1 902 ? -17.892 -9.823 44.058 1.00 79.69 902 LEU A CA 1
ATOM 7504 C C . LEU A 1 902 ? -16.491 -10.269 44.502 1.00 79.69 902 LEU A C 1
ATOM 7506 O O . LEU A 1 902 ? -15.854 -9.556 45.277 1.00 79.69 902 LEU A O 1
ATOM 7510 N N . TYR A 1 903 ? -15.993 -11.390 43.970 1.00 75.81 903 TYR A N 1
ATOM 7511 C CA . TYR A 1 903 ? -14.649 -11.904 44.239 1.00 75.81 903 TYR A CA 1
ATOM 7512 C C . TYR A 1 903 ? -13.575 -10.843 43.957 1.00 75.81 903 TYR A C 1
ATOM 7514 O O . TYR A 1 903 ? -12.776 -10.502 44.835 1.00 75.81 903 TYR A O 1
ATOM 7522 N N . TRP A 1 904 ? -13.609 -10.238 42.765 1.00 69.38 904 TRP A N 1
ATOM 7523 C CA . TRP A 1 904 ? -12.662 -9.185 42.388 1.00 69.38 904 TRP A CA 1
ATOM 7524 C C . TRP A 1 904 ? -12.805 -7.920 43.242 1.00 69.38 904 TRP A C 1
ATOM 7526 O O . TRP A 1 904 ? -11.795 -7.311 43.603 1.00 69.38 904 TRP A O 1
ATOM 7536 N N . CYS A 1 905 ? -14.034 -7.536 43.607 1.00 71.81 905 CYS A N 1
ATOM 7537 C CA . CYS A 1 905 ? -14.286 -6.414 44.511 1.00 71.81 905 CYS A CA 1
ATOM 7538 C C . CYS A 1 905 ? -13.662 -6.644 45.900 1.00 71.81 905 CYS A C 1
ATOM 7540 O O . CYS A 1 905 ? -12.962 -5.758 46.392 1.00 71.81 905 CYS A O 1
ATOM 7542 N N . ILE A 1 906 ? -13.858 -7.822 46.507 1.00 70.25 906 ILE A N 1
ATOM 7543 C CA . ILE A 1 906 ? -13.291 -8.176 47.822 1.00 70.25 906 ILE A CA 1
ATOM 7544 C C . ILE A 1 906 ? -11.763 -8.200 47.762 1.00 70.25 906 ILE A C 1
ATOM 7546 O O . ILE A 1 906 ? -11.102 -7.558 48.582 1.00 70.25 906 ILE A O 1
ATOM 7550 N N . LYS A 1 907 ? -11.191 -8.871 46.755 1.00 63.31 907 LYS A N 1
ATOM 7551 C CA . LYS A 1 907 ? -9.737 -8.944 46.572 1.00 63.31 907 LYS A CA 1
ATOM 7552 C C . LYS A 1 907 ? -9.118 -7.549 46.450 1.00 63.31 907 LYS A C 1
ATOM 7554 O O . LYS A 1 907 ? -8.112 -7.263 47.095 1.00 63.31 907 LYS A O 1
ATOM 7559 N N . TYR A 1 908 ? -9.749 -6.641 45.708 1.00 59.19 908 TYR A N 1
ATOM 7560 C CA . TYR A 1 908 ? -9.259 -5.270 45.594 1.00 59.19 908 TYR A CA 1
ATOM 7561 C C . TYR A 1 908 ? -9.373 -4.479 46.911 1.00 59.19 908 TYR A C 1
ATOM 7563 O O . TYR A 1 908 ? -8.440 -3.754 47.265 1.00 59.19 908 TYR A O 1
ATOM 7571 N N . ALA A 1 909 ? -10.444 -4.680 47.690 1.00 62.38 909 ALA A N 1
ATOM 7572 C CA . ALA A 1 909 ? -10.610 -4.093 49.027 1.00 62.38 909 ALA A CA 1
ATOM 7573 C C . ALA A 1 909 ? -9.441 -4.412 49.966 1.00 62.38 909 ALA A C 1
ATOM 7575 O O . ALA A 1 909 ? -8.990 -3.544 50.710 1.00 62.38 909 ALA A O 1
ATOM 7576 N N . THR A 1 910 ? -8.918 -5.641 49.906 1.00 59.09 910 THR A N 1
ATOM 7577 C CA . THR A 1 910 ? -7.778 -6.048 50.747 1.00 59.09 910 THR A CA 1
ATOM 7578 C C . THR A 1 910 ? -6.484 -5.297 50.413 1.00 59.09 910 THR A C 1
ATOM 7580 O O . THR A 1 910 ? -5.626 -5.150 51.278 1.00 59.09 910 THR A O 1
ATOM 7583 N N . SER A 1 911 ? -6.372 -4.753 49.196 1.00 52.72 911 SER A N 1
ATOM 7584 C CA . SER A 1 911 ? -5.214 -3.982 48.719 1.00 52.72 911 SER A CA 1
ATOM 7585 C C . SER A 1 911 ? -5.367 -2.454 48.823 1.00 52.72 911 SER A C 1
ATOM 7587 O O . SER A 1 911 ? -4.395 -1.735 48.599 1.00 52.72 911 SER A O 1
ATOM 7589 N N . ASN A 1 912 ? -6.560 -1.932 49.154 1.00 52.75 912 ASN A N 1
ATOM 7590 C CA . ASN A 1 912 ? -6.836 -0.489 49.193 1.00 52.75 912 ASN A CA 1
ATOM 7591 C C . ASN A 1 912 ? -7.788 -0.098 50.344 1.00 52.75 912 ASN A C 1
ATOM 7593 O O . ASN A 1 912 ? -8.971 -0.451 50.348 1.00 52.75 912 ASN A O 1
ATOM 7597 N N . LEU A 1 913 ? -7.282 0.706 51.288 1.00 53.28 913 LEU A N 1
ATOM 7598 C CA . LEU A 1 913 ? -7.984 1.154 52.502 1.00 53.28 913 LEU A CA 1
ATOM 7599 C C . LEU A 1 913 ? -9.333 1.850 52.235 1.00 53.28 913 LEU A C 1
ATOM 7601 O O . LEU A 1 913 ? -10.276 1.641 52.994 1.00 53.28 913 LEU A O 1
ATOM 7605 N N . ASN A 1 914 ? -9.469 2.616 51.149 1.00 52.59 914 ASN A N 1
ATOM 7606 C CA . ASN A 1 914 ? -10.714 3.342 50.853 1.00 52.59 914 ASN A CA 1
ATOM 7607 C C . ASN A 1 914 ? -11.853 2.418 50.388 1.00 52.59 914 ASN A C 1
ATOM 7609 O O . ASN A 1 914 ? -13.030 2.730 50.562 1.00 52.59 914 ASN A O 1
ATOM 7613 N N . ILE A 1 915 ? -11.509 1.268 49.807 1.00 55.31 915 ILE A N 1
ATOM 7614 C CA . ILE A 1 915 ? -12.468 0.299 49.253 1.00 55.31 915 ILE A CA 1
ATOM 7615 C C . ILE A 1 915 ? -12.865 -0.723 50.306 1.00 55.31 915 ILE A C 1
ATOM 7617 O O . ILE A 1 915 ? -14.023 -1.141 50.345 1.00 55.31 915 ILE A O 1
ATOM 7621 N N . LYS A 1 916 ? -11.936 -1.035 51.216 1.00 55.94 916 LYS A N 1
ATOM 7622 C CA . LYS A 1 916 ? -12.216 -1.772 52.447 1.00 55.94 916 LYS A CA 1
ATOM 7623 C C .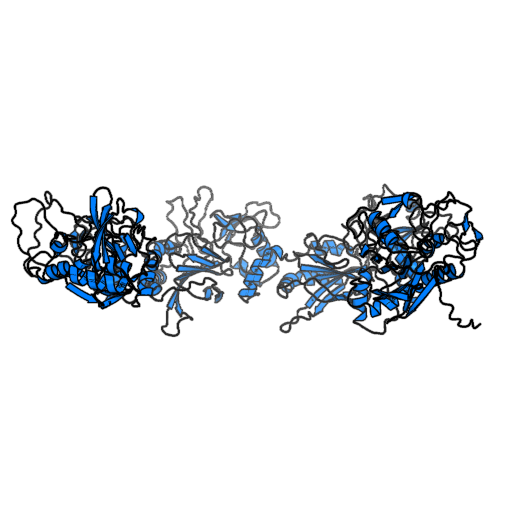 LYS A 1 916 ? -13.429 -1.187 53.180 1.00 55.94 916 LYS A C 1
ATOM 7625 O O . LYS A 1 916 ? -14.383 -1.909 53.438 1.00 55.94 916 LYS A O 1
ATOM 7630 N N . CYS A 1 917 ? -13.482 0.136 53.360 1.00 56.88 917 CYS A N 1
ATOM 7631 C CA . CYS A 1 917 ? -14.622 0.812 53.989 1.00 56.88 917 CYS A CA 1
ATOM 7632 C C . CYS A 1 917 ? -15.960 0.631 53.244 1.00 56.88 917 CYS A C 1
ATOM 7634 O O . CYS A 1 917 ? -17.007 0.569 53.881 1.00 56.88 917 CYS A O 1
ATOM 7636 N N . ALA A 1 918 ? -15.973 0.569 51.908 1.00 58.88 918 ALA A N 1
ATOM 7637 C CA . ALA A 1 918 ? -17.213 0.405 51.138 1.00 58.88 918 ALA A CA 1
ATOM 7638 C C . ALA A 1 918 ? -17.782 -1.020 51.255 1.00 58.88 918 ALA A C 1
ATOM 7640 O O . ALA A 1 918 ? -18.992 -1.198 51.373 1.00 58.88 918 ALA A O 1
ATOM 7641 N N . ILE A 1 919 ? -16.901 -2.020 51.262 1.00 65.12 919 ILE A N 1
ATOM 7642 C CA . ILE A 1 919 ? -17.259 -3.438 51.381 1.00 65.12 919 ILE A CA 1
ATOM 7643 C C . ILE A 1 919 ? -17.613 -3.805 52.828 1.00 65.12 919 ILE A C 1
ATOM 7645 O O . ILE A 1 919 ? -18.545 -4.573 53.043 1.00 65.12 919 ILE A O 1
ATOM 7649 N N . ASP A 1 920 ? -16.974 -3.180 53.817 1.00 63.94 920 ASP A N 1
ATOM 7650 C CA . ASP A 1 920 ? -17.295 -3.369 55.241 1.00 63.94 920 ASP A CA 1
ATOM 7651 C C . ASP A 1 920 ? -18.674 -2.817 55.626 1.00 63.94 920 ASP A C 1
ATOM 7653 O O . ASP A 1 920 ? -19.261 -3.236 56.620 1.00 63.94 920 ASP A O 1
ATOM 7657 N N . ASN A 1 921 ? -19.212 -1.901 54.819 1.00 64.06 921 ASN A N 1
ATOM 7658 C CA . ASN A 1 921 ? -20.546 -1.331 54.994 1.00 64.06 921 ASN A CA 1
ATOM 7659 C C . ASN A 1 921 ? -21.673 -2.178 54.367 1.00 64.06 921 ASN A C 1
ATOM 7661 O O . ASN A 1 921 ? -22.832 -1.757 54.440 1.00 64.06 921 ASN A O 1
ATOM 7665 N N . LEU A 1 922 ? -21.357 -3.321 53.738 1.00 74.75 922 LEU A N 1
ATOM 7666 C CA . LEU A 1 922 ? -22.347 -4.254 53.194 1.00 74.75 922 LEU A CA 1
ATOM 7667 C C . LEU A 1 922 ? -22.963 -5.112 54.310 1.00 74.75 922 LEU A C 1
ATOM 7669 O O . LEU A 1 922 ? -22.280 -5.905 54.955 1.00 74.75 922 LEU A O 1
ATOM 7673 N N . ASP A 1 923 ? -24.275 -4.992 54.496 1.00 76.06 923 ASP A N 1
ATOM 7674 C CA . ASP A 1 923 ? -25.053 -5.765 55.470 1.00 76.06 923 ASP A CA 1
ATOM 7675 C C . ASP A 1 923 ? -25.496 -7.103 54.845 1.00 76.06 923 ASP A C 1
ATOM 7677 O O . ASP A 1 923 ? -26.525 -7.187 54.165 1.00 76.06 923 ASP A O 1
ATOM 7681 N N . VAL A 1 924 ? -24.655 -8.133 54.995 1.00 76.19 924 VAL A N 1
ATOM 7682 C CA . VAL A 1 924 ? -24.776 -9.439 54.317 1.00 76.19 924 VAL A CA 1
ATOM 7683 C C . VAL A 1 924 ? -24.714 -10.581 55.322 1.00 76.19 924 VAL A C 1
ATOM 7685 O O . VAL A 1 924 ? -23.880 -10.572 56.230 1.00 76.19 924 VAL A O 1
ATOM 7688 N N . CYS A 1 925 ? -25.575 -11.580 55.126 1.00 72.69 925 CYS A N 1
ATOM 7689 C CA . CYS A 1 925 ? -25.565 -12.835 55.867 1.00 72.69 925 CYS A CA 1
ATOM 7690 C C . CYS A 1 925 ? -24.927 -13.940 55.012 1.00 72.69 925 CYS A C 1
ATOM 7692 O O . CYS A 1 925 ? -25.295 -14.132 53.848 1.00 72.69 925 CYS A O 1
ATOM 7694 N N . VAL A 1 926 ? -23.954 -14.653 55.580 1.00 71.50 926 VAL A N 1
ATOM 7695 C CA . VAL A 1 926 ? -23.140 -15.665 54.892 1.00 71.50 926 VAL A CA 1
ATOM 7696 C C . VAL A 1 926 ? -23.103 -16.937 55.738 1.00 71.50 926 VAL A C 1
ATOM 7698 O O . VAL A 1 926 ? -22.978 -16.856 56.959 1.00 71.50 926 VAL A O 1
ATOM 7701 N N . ARG A 1 927 ? -23.173 -18.105 55.095 1.00 68.38 927 ARG A N 1
ATOM 7702 C CA . ARG A 1 927 ? -23.028 -19.425 55.723 1.00 68.38 927 ARG A CA 1
ATOM 7703 C C . ARG A 1 927 ? -21.792 -20.137 55.186 1.00 68.38 927 ARG A C 1
ATOM 7705 O O . ARG A 1 927 ? -21.567 -20.168 53.981 1.00 68.38 927 ARG A O 1
ATOM 7712 N N . THR A 1 928 ? -21.013 -20.750 56.065 1.00 64.69 928 THR A N 1
ATOM 7713 C CA . THR A 1 928 ? -19.962 -21.705 55.693 1.00 64.69 928 THR A CA 1
ATOM 7714 C C . THR A 1 928 ? -20.593 -23.041 55.303 1.00 64.69 928 THR A C 1
ATOM 7716 O O . THR A 1 928 ? -21.353 -23.632 56.070 1.00 64.69 928 THR A O 1
ATOM 7719 N N . THR A 1 929 ? -20.306 -23.507 54.088 1.00 61.81 929 THR A N 1
ATOM 7720 C CA . THR A 1 929 ? -20.832 -24.767 53.535 1.00 61.81 929 THR A CA 1
ATOM 7721 C C . THR A 1 929 ? -19.835 -25.920 53.656 1.00 61.81 929 THR A C 1
ATOM 7723 O O . THR A 1 929 ? -20.237 -27.078 53.593 1.00 61.81 929 THR A O 1
ATOM 7726 N N . ASN A 1 930 ? -18.547 -25.625 53.876 1.00 60.22 930 ASN A N 1
ATOM 7727 C CA . ASN A 1 930 ? -17.498 -26.621 54.083 1.00 60.22 930 ASN A CA 1
ATOM 7728 C C . ASN A 1 930 ? -16.486 -26.145 55.141 1.00 60.22 930 ASN A C 1
ATOM 7730 O O . ASN A 1 930 ? -15.894 -25.074 55.000 1.00 60.22 930 ASN A O 1
ATOM 7734 N N . ASN A 1 931 ? -16.274 -26.958 56.179 1.00 57.06 931 ASN A N 1
ATOM 7735 C CA . ASN A 1 931 ? -15.386 -26.643 57.304 1.00 57.06 931 ASN A CA 1
ATOM 7736 C C . ASN A 1 931 ? -13.915 -27.042 57.057 1.00 57.06 931 ASN A C 1
ATOM 7738 O O . ASN A 1 931 ? -13.055 -26.657 57.843 1.00 57.06 931 ASN A O 1
ATOM 7742 N N . ASN A 1 932 ? -13.614 -27.756 55.963 1.00 55.00 932 ASN A N 1
ATOM 7743 C CA . ASN A 1 932 ? -12.265 -28.220 55.599 1.00 55.00 932 ASN A CA 1
ATOM 7744 C C . ASN A 1 932 ? -11.576 -27.286 54.582 1.00 55.00 932 ASN A C 1
ATOM 7746 O O . ASN A 1 932 ? -11.052 -27.748 53.570 1.00 55.00 932 ASN A O 1
ATOM 7750 N N . CYS A 1 933 ? -11.627 -25.967 54.788 1.00 57.91 933 CYS A N 1
ATOM 7751 C CA . CYS A 1 933 ? -10.892 -25.022 53.944 1.00 57.91 933 CYS A CA 1
ATOM 7752 C C . CYS A 1 933 ? -9.599 -24.565 54.623 1.00 57.91 933 CYS A C 1
ATOM 7754 O O . CYS A 1 933 ? -9.641 -23.888 55.647 1.00 57.91 933 CYS A O 1
ATOM 7756 N N . ASP A 1 934 ? -8.462 -24.812 53.977 1.00 54.59 934 ASP A N 1
ATOM 7757 C CA . ASP A 1 934 ? -7.135 -24.428 54.483 1.00 54.59 934 ASP A CA 1
ATOM 7758 C C . ASP A 1 934 ? -6.905 -22.903 54.522 1.00 54.59 934 ASP A C 1
ATOM 7760 O O . ASP A 1 934 ? -5.894 -22.434 55.043 1.00 54.59 934 ASP A O 1
ATOM 7764 N N . LYS A 1 935 ? -7.822 -22.103 53.952 1.00 48.09 935 LYS A N 1
ATOM 7765 C CA . LYS A 1 935 ? -7.707 -20.635 53.885 1.00 48.09 935 LYS A CA 1
ATOM 7766 C C . LYS A 1 935 ? -8.343 -19.899 55.071 1.00 48.09 935 LYS A C 1
ATOM 7768 O O . LYS A 1 935 ? -8.063 -18.711 55.225 1.00 48.09 935 LYS A O 1
ATOM 7773 N N . HIS A 1 936 ? -9.192 -20.538 55.884 1.00 55.50 936 HIS A N 1
ATOM 7774 C CA . HIS A 1 936 ? -9.856 -19.884 57.027 1.00 55.50 936 HIS A CA 1
ATOM 7775 C C . HIS A 1 936 ? -10.512 -20.883 58.001 1.00 55.50 936 HIS A C 1
ATOM 7777 O O . HIS A 1 936 ? -11.111 -21.871 57.583 1.00 55.50 936 HIS A O 1
ATOM 7783 N N . GLU A 1 937 ? -10.466 -20.577 59.302 1.00 48.78 937 GLU A N 1
ATOM 7784 C CA . GLU A 1 937 ? -11.107 -21.375 60.361 1.00 48.78 937 GLU A CA 1
ATOM 7785 C C . GLU A 1 937 ? -12.649 -21.368 60.256 1.00 48.78 937 GLU A C 1
ATOM 7787 O O . GLU A 1 937 ? -13.234 -20.301 60.035 1.00 48.78 937 GLU A O 1
ATOM 7792 N N . PRO A 1 938 ? -13.336 -22.508 60.477 1.00 45.34 938 PRO A N 1
ATOM 7793 C CA . PRO A 1 938 ? -14.797 -22.554 60.544 1.00 45.34 938 PRO A CA 1
ATOM 7794 C C . PRO A 1 938 ? -15.307 -21.794 61.779 1.00 45.34 938 PRO A C 1
ATOM 7796 O O . PRO A 1 938 ? -14.864 -22.058 62.895 1.00 45.34 938 PRO A O 1
ATOM 7799 N N . LYS A 1 939 ? -16.249 -20.853 61.610 1.00 50.16 939 LYS A N 1
ATOM 7800 C CA . LYS A 1 939 ? -16.937 -20.177 62.736 1.00 50.16 939 LYS A CA 1
ATOM 7801 C C . LYS A 1 939 ? -18.446 -20.078 62.481 1.00 50.16 939 LYS A C 1
ATOM 7803 O O . LYS A 1 939 ? -18.901 -20.282 61.357 1.00 50.16 939 LYS A O 1
ATOM 7808 N N . ASN A 1 940 ? -19.216 -19.813 63.535 1.00 46.16 940 ASN A N 1
ATOM 7809 C CA . ASN A 1 940 ? -20.681 -19.726 63.491 1.00 46.16 940 ASN A CA 1
ATOM 7810 C C . ASN A 1 940 ? -21.173 -18.375 62.929 1.00 46.16 940 ASN A C 1
ATOM 7812 O O . ASN A 1 940 ? -20.487 -17.373 63.096 1.00 46.16 940 ASN A O 1
ATOM 7816 N N . LEU A 1 941 ? -22.354 -18.423 62.290 1.00 47.53 941 LEU A N 1
ATOM 7817 C CA . LEU A 1 941 ? -23.305 -17.442 61.700 1.00 47.53 941 LEU A CA 1
ATOM 7818 C C . LEU A 1 941 ? -23.149 -15.894 61.800 1.00 47.53 941 LEU A C 1
ATOM 7820 O O . LEU A 1 941 ? -24.042 -15.199 61.329 1.00 47.53 941 LEU A O 1
ATOM 7824 N N . ASP A 1 942 ? -22.037 -15.320 62.259 1.00 46.62 942 ASP A N 1
ATOM 7825 C CA . ASP A 1 942 ? -21.850 -13.866 62.419 1.00 46.62 942 ASP A CA 1
ATOM 7826 C C . ASP A 1 942 ? -20.575 -13.347 61.721 1.00 46.62 942 ASP A C 1
ATOM 7828 O O . ASP A 1 942 ? -19.587 -12.984 62.364 1.00 46.62 942 ASP A O 1
ATOM 7832 N N . PHE A 1 943 ? -20.575 -13.265 60.384 1.00 51.41 943 PHE A N 1
ATOM 7833 C CA . PHE A 1 943 ? -19.404 -12.791 59.623 1.00 51.41 943 PHE A CA 1
ATOM 7834 C C . PHE A 1 943 ? -19.598 -11.466 58.872 1.00 51.41 943 PHE A C 1
ATOM 7836 O O . PHE A 1 943 ? -20.675 -11.124 58.384 1.00 51.41 943 PHE A O 1
ATOM 7843 N N . CYS A 1 944 ? -18.511 -10.689 58.762 1.00 56.47 944 CYS A N 1
ATOM 7844 C CA . CYS A 1 944 ? -18.330 -9.650 57.739 1.00 56.47 944 CYS A CA 1
ATOM 7845 C C . CYS A 1 944 ? -17.935 -10.294 56.401 1.00 56.47 944 CYS A C 1
ATOM 7847 O O . CYS A 1 944 ? -17.244 -11.312 56.380 1.00 56.47 944 CYS A O 1
ATOM 7849 N N . ILE A 1 945 ? -18.285 -9.653 55.282 1.00 61.72 945 ILE A N 1
ATOM 7850 C CA . ILE A 1 945 ? -18.010 -10.147 53.919 1.00 61.72 945 ILE A CA 1
ATOM 7851 C C . ILE A 1 945 ? -16.508 -10.338 53.606 1.00 61.72 945 ILE A C 1
ATOM 7853 O O . ILE A 1 945 ? -16.157 -11.005 52.641 1.00 61.72 945 ILE A O 1
ATOM 7857 N N . GLN A 1 946 ? -15.614 -9.809 54.450 1.00 55.50 946 GLN A N 1
ATOM 7858 C CA . GLN A 1 946 ? -14.162 -10.024 54.392 1.00 55.50 946 GLN A CA 1
ATOM 7859 C C . GLN A 1 946 ? -13.736 -11.494 54.578 1.00 55.50 946 GLN A C 1
ATOM 7861 O O . GLN A 1 946 ? -12.663 -11.866 54.116 1.00 55.50 946 GLN A O 1
ATOM 7866 N N . GLY A 1 947 ? -14.551 -12.324 55.242 1.00 54.25 947 GLY A N 1
ATOM 7867 C CA . GLY A 1 947 ? -14.303 -13.764 55.410 1.00 54.25 947 GLY A CA 1
ATOM 7868 C C . GLY A 1 947 ? -14.889 -14.636 54.294 1.00 54.25 947 GLY A C 1
ATOM 7869 O O . GLY A 1 947 ? -14.892 -15.857 54.420 1.00 54.25 947 GLY A O 1
ATOM 7870 N N . TRP A 1 948 ? -15.436 -14.026 53.235 1.00 65.75 948 TRP A N 1
ATOM 7871 C CA . TRP A 1 948 ? -16.076 -14.752 52.141 1.00 65.75 948 TRP A CA 1
ATOM 7872 C C . TRP A 1 948 ? -15.042 -15.504 51.291 1.00 65.75 948 TRP A C 1
ATOM 7874 O O . TRP A 1 948 ? -14.081 -14.927 50.782 1.00 65.75 948 TRP A O 1
ATOM 7884 N N . CYS A 1 949 ? -15.283 -16.798 51.108 1.00 65.19 949 CYS A N 1
ATOM 7885 C CA . CYS A 1 949 ? -14.578 -17.680 50.191 1.00 65.19 949 CYS A CA 1
ATOM 7886 C C . CYS A 1 949 ? -15.546 -18.236 49.149 1.00 65.19 949 CYS A C 1
ATOM 7888 O O . CYS A 1 949 ? -16.541 -18.879 49.487 1.00 65.19 949 CYS A O 1
ATOM 7890 N N . GLU A 1 950 ? -15.189 -18.084 47.878 1.00 64.62 950 GLU A N 1
ATOM 7891 C CA . GLU A 1 950 ? -15.964 -18.595 46.746 1.00 64.62 950 GLU A CA 1
ATOM 7892 C C . GLU A 1 950 ? -16.248 -20.106 46.824 1.00 64.62 950 GLU A C 1
ATOM 7894 O O . GLU A 1 950 ? -17.337 -20.548 46.467 1.00 64.62 950 GLU A O 1
ATOM 7899 N N . ASN A 1 951 ? -15.302 -20.888 47.350 1.00 63.31 951 ASN A N 1
ATOM 7900 C CA . ASN A 1 951 ? -15.397 -22.350 47.422 1.00 63.31 951 ASN A CA 1
ATOM 7901 C C . ASN A 1 951 ? -16.089 -22.870 48.692 1.00 63.31 951 ASN A C 1
ATOM 7903 O O . ASN A 1 951 ? -16.419 -24.050 48.767 1.00 63.31 951 ASN A O 1
ATOM 7907 N N . CYS A 1 952 ? -16.241 -22.024 49.713 1.00 67.00 952 CYS A N 1
ATOM 7908 C CA . CYS A 1 952 ? -16.478 -22.465 51.089 1.00 67.00 952 CYS A CA 1
ATOM 7909 C C . CYS A 1 952 ? -17.640 -21.747 51.780 1.00 67.00 952 CYS A C 1
ATOM 7911 O O . CYS A 1 952 ? -18.047 -22.141 52.875 1.00 67.00 952 CYS A O 1
ATOM 7913 N N . THR A 1 953 ? -18.110 -20.645 51.196 1.00 68.81 953 THR A N 1
ATOM 7914 C CA . THR A 1 953 ? -19.110 -19.771 51.802 1.00 68.81 953 THR A CA 1
ATOM 7915 C C . THR A 1 953 ? -20.201 -19.409 50.805 1.00 68.81 953 THR A C 1
ATOM 7917 O O . THR A 1 953 ? -19.937 -19.048 49.658 1.00 68.81 953 THR A O 1
ATOM 7920 N N . GLU A 1 954 ? -21.441 -19.472 51.264 1.00 72.00 954 GLU A N 1
ATOM 7921 C CA . GLU A 1 954 ? -22.636 -19.139 50.504 1.00 72.00 954 GLU A CA 1
ATOM 7922 C C . GLU A 1 954 ? -23.278 -17.873 51.075 1.00 72.00 954 GLU A C 1
ATOM 7924 O O . GLU A 1 954 ? -23.403 -17.719 52.291 1.00 72.00 954 GLU A O 1
ATOM 7929 N N . ILE A 1 955 ? -23.681 -16.946 50.201 1.00 78.38 955 ILE A N 1
ATOM 7930 C CA . ILE A 1 955 ? -24.398 -15.738 50.618 1.00 78.38 955 ILE A CA 1
ATOM 7931 C C . ILE A 1 955 ? -25.881 -16.074 50.735 1.00 78.38 955 ILE A C 1
ATOM 7933 O O . ILE A 1 955 ? -26.537 -16.346 49.731 1.00 78.38 955 ILE A O 1
ATOM 7937 N N . LEU A 1 956 ? -26.412 -16.010 51.957 1.00 73.69 956 LEU A N 1
ATOM 7938 C CA . LEU A 1 956 ? -27.818 -16.303 52.231 1.00 73.69 956 LEU A CA 1
ATOM 7939 C C . LEU A 1 956 ? -28.720 -15.145 51.792 1.00 73.69 956 LEU A C 1
ATOM 7941 O O . LEU A 1 956 ? -29.745 -15.373 51.153 1.00 73.69 956 LEU A O 1
ATOM 7945 N N . TYR A 1 957 ? -28.346 -13.905 52.130 1.00 75.44 957 TYR A N 1
ATOM 7946 C CA . TYR A 1 957 ? -29.032 -12.687 51.687 1.00 75.44 957 TYR A CA 1
ATOM 7947 C C . TYR A 1 957 ? -28.222 -11.414 51.946 1.00 75.44 957 TYR A C 1
ATOM 7949 O O . TYR A 1 957 ? -27.361 -11.350 52.824 1.00 75.44 957 TYR A O 1
ATOM 7957 N N . PHE A 1 958 ? -28.571 -10.363 51.208 1.00 82.06 958 PHE A N 1
ATOM 7958 C CA . PHE A 1 958 ? -28.175 -8.980 51.444 1.00 82.06 958 PHE A CA 1
ATOM 7959 C C . PHE A 1 958 ? -29.343 -8.235 52.101 1.00 82.06 958 PHE A C 1
ATOM 7961 O O . PHE A 1 958 ? -30.411 -8.123 51.497 1.00 82.06 958 PHE A O 1
ATOM 7968 N N . LYS A 1 959 ? -29.171 -7.664 53.298 1.00 78.44 959 LYS A N 1
ATOM 7969 C CA . LYS A 1 959 ? -30.240 -6.867 53.932 1.00 78.44 959 LYS A CA 1
ATOM 7970 C C . LYS A 1 959 ? -30.554 -5.596 53.146 1.00 78.44 959 LYS A C 1
ATOM 7972 O O . LYS A 1 959 ? -31.692 -5.154 53.082 1.00 78.44 959 LYS A O 1
ATOM 7977 N N . GLN A 1 960 ? -29.557 -5.037 52.471 1.00 83.00 960 GLN A N 1
ATOM 7978 C CA . GLN A 1 960 ? -29.709 -3.808 51.695 1.00 83.00 960 GLN A CA 1
ATOM 7979 C C . GLN A 1 960 ? -30.391 -3.998 50.327 1.00 83.00 960 GLN A C 1
ATOM 7981 O O . GLN A 1 960 ? -30.513 -3.012 49.612 1.00 83.00 960 GLN A O 1
ATOM 7986 N N . ILE A 1 961 ? -30.827 -5.203 49.928 1.00 86.06 961 ILE A N 1
ATOM 7987 C CA . ILE A 1 961 ? -31.433 -5.466 48.604 1.00 86.06 961 ILE A CA 1
ATOM 7988 C C . ILE A 1 961 ? -32.867 -5.992 48.765 1.00 86.06 961 ILE A C 1
ATOM 7990 O O . ILE A 1 961 ? -33.088 -6.977 49.459 1.00 86.06 961 ILE A O 1
ATOM 7994 N N . VAL A 1 962 ? -33.852 -5.400 48.078 1.00 79.38 962 VAL A N 1
ATOM 7995 C CA . VAL A 1 962 ? -35.280 -5.769 48.234 1.00 79.38 962 VAL A CA 1
ATOM 7996 C C . VAL A 1 962 ? -35.899 -6.287 46.924 1.00 79.38 962 VAL A C 1
ATOM 7998 O O . VAL A 1 962 ? -35.935 -5.555 45.933 1.00 79.38 962 VAL A O 1
ATOM 8001 N N . THR A 1 963 ? -36.435 -7.524 46.923 1.00 67.94 963 THR A N 1
ATOM 8002 C CA . THR A 1 963 ? -36.838 -8.282 45.703 1.00 67.94 963 THR A CA 1
ATOM 8003 C C . THR A 1 963 ? -38.279 -8.849 45.669 1.00 67.94 963 THR A C 1
ATOM 8005 O O . THR A 1 963 ? -38.694 -9.353 44.630 1.00 67.94 963 THR A O 1
ATOM 8008 N N . LYS A 1 964 ? -39.105 -8.665 46.719 1.00 63.34 964 LYS A N 1
ATOM 8009 C CA . LYS A 1 964 ? -40.560 -9.010 46.816 1.00 63.34 964 LYS A CA 1
ATOM 8010 C C . LYS A 1 964 ? -40.960 -10.475 47.125 1.00 63.34 964 LYS A C 1
ATOM 8012 O O . LYS A 1 964 ? -42.160 -10.733 47.154 1.00 63.34 964 LYS A O 1
ATOM 8017 N N . GLN A 1 965 ? -40.056 -11.430 47.361 1.00 55.88 965 GLN A N 1
ATOM 8018 C CA . GLN A 1 965 ? -40.456 -12.843 47.547 1.00 55.88 965 GLN A CA 1
ATOM 8019 C C . GLN A 1 965 ? -40.492 -13.293 49.020 1.00 55.88 965 GLN A C 1
ATOM 8021 O O . GLN A 1 965 ? -39.601 -12.948 49.791 1.00 55.88 965 GLN A O 1
ATOM 8026 N N . LYS A 1 966 ? -41.537 -14.054 49.385 1.00 53.91 966 LYS A N 1
ATOM 8027 C CA . LYS A 1 966 ? -41.648 -14.811 50.648 1.00 53.91 966 LYS A CA 1
ATOM 8028 C C . LYS A 1 966 ? -40.945 -16.162 50.481 1.00 53.91 966 LYS A C 1
ATOM 8030 O O . LYS A 1 966 ? -40.991 -16.715 49.380 1.00 53.91 966 LYS A O 1
ATOM 8035 N N . PHE A 1 967 ? -40.316 -16.673 51.537 1.00 52.00 967 PHE A N 1
ATOM 8036 C CA . PHE A 1 967 ? -39.606 -17.955 51.514 1.00 52.00 967 PHE A CA 1
ATOM 8037 C C . PHE A 1 967 ? -40.163 -18.905 52.583 1.00 52.00 967 PHE A C 1
ATOM 8039 O O . PHE A 1 967 ? -40.561 -18.453 53.656 1.00 52.00 967 PHE A O 1
ATOM 8046 N N . ASP A 1 968 ? -40.208 -20.196 52.259 1.00 47.75 968 ASP A N 1
ATOM 8047 C CA . ASP A 1 968 ? -40.690 -21.280 53.123 1.00 47.75 968 ASP A CA 1
ATOM 8048 C C . ASP A 1 968 ? -39.495 -21.880 53.885 1.00 47.75 968 ASP A C 1
ATOM 8050 O O . ASP A 1 968 ? -38.499 -22.281 53.275 1.00 47.75 968 ASP A O 1
ATOM 8054 N N . PHE A 1 969 ? -39.561 -21.871 55.219 1.00 52.03 969 PHE A N 1
ATOM 8055 C CA . PHE A 1 969 ? -38.460 -22.258 56.113 1.00 52.03 969 PHE A CA 1
ATOM 8056 C C . PHE A 1 969 ? -38.495 -23.723 56.559 1.00 52.03 969 PHE A C 1
ATOM 8058 O O . PHE A 1 969 ? -37.682 -24.106 57.400 1.00 52.03 969 PHE A O 1
ATOM 8065 N N . SER A 1 970 ? -39.363 -24.559 55.983 1.00 48.31 970 SER A N 1
ATOM 8066 C CA . SER A 1 970 ? -39.588 -25.953 56.408 1.00 48.31 970 SER A CA 1
ATOM 8067 C C . SER A 1 970 ? -38.337 -26.854 56.518 1.00 48.31 970 SER A C 1
ATOM 8069 O O . SER A 1 970 ? -38.434 -27.925 57.107 1.00 48.31 970 SER A O 1
ATOM 8071 N N . ASN A 1 971 ? -37.158 -26.429 56.034 1.00 43.66 971 ASN A N 1
ATOM 8072 C CA . ASN A 1 971 ? -35.902 -27.194 56.064 1.00 43.66 971 ASN A CA 1
ATOM 8073 C C . ASN A 1 971 ? -34.683 -26.489 56.720 1.00 43.66 971 ASN A C 1
ATOM 8075 O O . ASN A 1 971 ? -33.554 -26.932 56.498 1.00 43.66 971 ASN A O 1
ATOM 8079 N N . LEU A 1 972 ? -34.840 -25.396 57.486 1.00 49.72 972 LEU A N 1
ATOM 8080 C CA . LEU A 1 972 ? -33.695 -24.688 58.097 1.00 49.72 972 LEU A CA 1
ATOM 8081 C C . LEU A 1 972 ? -33.796 -24.613 59.634 1.00 49.72 972 LEU A C 1
ATOM 8083 O O . LEU A 1 972 ? -34.547 -23.806 60.178 1.00 49.72 972 LEU A O 1
ATOM 8087 N N . ASP A 1 973 ? -32.994 -25.414 60.341 1.00 41.50 973 ASP A N 1
ATOM 8088 C CA . ASP A 1 973 ? -32.916 -25.374 61.807 1.00 41.50 973 ASP A CA 1
ATOM 8089 C C . ASP A 1 973 ? -32.279 -24.058 62.305 1.00 41.50 973 ASP A C 1
ATOM 8091 O O . ASP A 1 973 ? -31.174 -23.693 61.902 1.00 41.50 973 ASP A O 1
ATOM 8095 N N . HIS A 1 974 ? -32.979 -23.369 63.218 1.00 48.59 974 HIS A N 1
ATOM 8096 C CA . HIS A 1 974 ? -32.549 -22.172 63.966 1.00 48.59 974 HIS A CA 1
ATOM 8097 C C . HIS A 1 974 ? -32.212 -20.912 63.141 1.00 48.59 974 HIS A C 1
ATOM 8099 O O . HIS A 1 974 ? -31.054 -20.513 63.018 1.00 48.59 974 HIS A O 1
ATOM 8105 N N . PHE A 1 975 ? -33.241 -20.187 62.692 1.00 50.97 975 PHE A N 1
ATOM 8106 C CA . PHE A 1 975 ? -33.101 -18.815 62.189 1.00 50.97 975 PHE A CA 1
ATOM 8107 C C . PHE A 1 975 ? -33.910 -17.839 63.058 1.00 50.97 975 PHE A C 1
ATOM 8109 O O . PHE A 1 975 ? -35.115 -17.727 62.891 1.00 50.97 975 PHE A O 1
ATOM 8116 N N . ASN A 1 976 ? -33.259 -17.145 63.998 1.00 51.47 976 ASN A N 1
ATOM 8117 C CA . ASN A 1 976 ? -33.852 -16.028 64.747 1.00 51.47 976 ASN A CA 1
ATOM 8118 C C . ASN A 1 976 ? -32.776 -14.962 65.011 1.00 51.47 976 ASN A C 1
ATOM 8120 O O . ASN A 1 976 ? -32.015 -15.051 65.973 1.00 51.47 976 ASN A O 1
ATOM 8124 N N . GLU A 1 977 ? -32.706 -13.933 64.163 1.00 53.84 977 GLU A N 1
ATOM 8125 C CA . GLU A 1 977 ? -31.965 -12.707 64.487 1.00 53.84 977 GLU A CA 1
ATOM 8126 C C . GLU A 1 977 ? -32.806 -11.881 65.477 1.00 53.84 977 GLU A C 1
ATOM 8128 O O . GLU A 1 977 ? -33.638 -11.064 65.089 1.00 53.84 977 GLU A O 1
ATOM 8133 N N . GLU A 1 978 ? -32.613 -12.096 66.780 1.00 56.25 978 GLU A N 1
ATOM 8134 C CA . GLU A 1 978 ? -33.375 -11.379 67.820 1.00 56.25 978 GLU A CA 1
ATOM 8135 C C . GLU A 1 978 ? -32.967 -9.896 67.952 1.00 56.25 978 GLU A C 1
ATOM 8137 O O . GLU A 1 978 ? -33.696 -9.083 68.528 1.00 56.25 978 GLU A O 1
ATOM 8142 N N . THR A 1 979 ? -31.813 -9.505 67.398 1.00 59.88 979 THR A N 1
ATOM 8143 C CA . THR A 1 979 ? -31.284 -8.135 67.477 1.00 59.88 979 THR A CA 1
ATOM 8144 C C . THR A 1 979 ? -30.720 -7.652 66.139 1.00 59.88 979 THR A C 1
ATOM 8146 O O . THR A 1 979 ? -30.131 -8.405 65.369 1.00 59.88 979 THR A O 1
ATOM 8149 N N . CYS A 1 980 ? -30.888 -6.362 65.837 1.00 69.62 980 CYS A N 1
ATOM 8150 C CA . CYS A 1 980 ? -30.328 -5.747 64.638 1.00 69.62 980 CYS A CA 1
ATOM 8151 C C . CYS A 1 980 ? -28.803 -5.622 64.749 1.00 69.62 980 CYS A C 1
ATOM 8153 O O . CYS A 1 980 ? -28.312 -4.889 65.601 1.00 69.62 980 CYS A O 1
ATOM 8155 N N . ARG A 1 981 ? -28.043 -6.212 63.822 1.00 67.38 981 ARG A N 1
ATOM 8156 C CA . ARG A 1 981 ? -26.570 -6.110 63.779 1.00 67.38 981 ARG A CA 1
ATOM 8157 C C . ARG A 1 981 ? -26.018 -4.673 63.788 1.00 67.38 981 ARG A C 1
ATOM 8159 O O . ARG A 1 981 ? -24.991 -4.419 64.411 1.00 67.38 981 ARG A O 1
ATOM 8166 N N . LEU A 1 982 ? -26.692 -3.733 63.118 1.00 70.25 982 LEU A N 1
ATOM 8167 C CA . LEU A 1 982 ? -26.221 -2.349 62.971 1.00 70.25 982 LEU A CA 1
ATOM 8168 C C . LEU A 1 982 ? -26.403 -1.508 64.244 1.00 70.25 982 LEU A C 1
ATOM 8170 O O . LEU A 1 982 ? -25.508 -0.749 64.603 1.00 70.25 982 LEU A O 1
ATOM 8174 N N . CYS A 1 983 ? -27.547 -1.619 64.930 1.00 72.56 983 CYS A N 1
ATOM 8175 C CA . CYS A 1 983 ? -27.842 -0.809 66.125 1.00 72.56 983 CYS A CA 1
ATOM 8176 C C . CYS A 1 983 ? -27.953 -1.601 67.433 1.00 72.56 983 CYS A C 1
ATOM 8178 O O . CYS A 1 983 ? -28.182 -1.000 68.480 1.00 72.56 983 CYS A O 1
ATOM 8180 N N . LYS A 1 984 ? -27.818 -2.930 67.380 1.00 70.38 984 LYS A N 1
ATOM 8181 C CA . LYS A 1 984 ? -27.957 -3.887 68.491 1.00 70.38 984 LYS A CA 1
ATOM 8182 C C . LYS A 1 984 ? -29.297 -3.832 69.237 1.00 70.38 984 LYS A C 1
ATOM 8184 O O . LYS A 1 984 ? -29.420 -4.388 70.323 1.00 70.38 984 LYS A O 1
ATOM 8189 N N . LYS A 1 985 ? -30.313 -3.170 68.674 1.00 69.81 985 LYS A N 1
ATOM 8190 C CA . LYS A 1 985 ? -31.664 -3.109 69.250 1.00 69.81 985 LYS A CA 1
ATOM 8191 C C . LYS A 1 985 ? -32.468 -4.355 68.882 1.00 69.81 985 LYS A C 1
ATOM 8193 O O . LYS A 1 985 ? -32.297 -4.889 67.788 1.00 69.81 985 LYS A O 1
ATOM 8198 N N . LEU A 1 986 ? -33.352 -4.772 69.787 1.00 61.69 986 LEU A N 1
ATOM 8199 C CA . LEU A 1 986 ? -34.275 -5.893 69.596 1.00 61.69 986 LEU A CA 1
ATOM 8200 C C . LEU A 1 986 ? -35.193 -5.655 68.389 1.00 61.69 986 LEU A C 1
ATOM 8202 O O . LEU A 1 986 ? -35.750 -4.564 68.234 1.00 61.69 986 LEU A O 1
ATOM 8206 N N . MET A 1 987 ? -35.333 -6.677 67.547 1.00 57.50 987 MET A N 1
ATOM 8207 C CA . MET A 1 987 ? -36.324 -6.730 66.469 1.00 57.50 987 MET A CA 1
ATOM 8208 C C . MET A 1 987 ? -37.605 -7.367 67.037 1.00 57.50 987 MET A C 1
ATOM 8210 O O . MET A 1 987 ? -37.526 -8.295 67.839 1.00 57.50 987 MET A O 1
ATOM 8214 N N . TYR A 1 988 ? -38.785 -6.824 66.728 1.00 50.47 988 TYR A N 1
ATOM 8215 C CA . TYR A 1 988 ? -40.040 -7.261 67.360 1.00 50.47 988 TYR A CA 1
ATOM 8216 C C . TYR A 1 988 ? -40.427 -8.679 66.899 1.00 50.47 988 TYR A C 1
ATOM 8218 O O . TYR A 1 988 ? -40.378 -8.966 65.708 1.00 50.47 988 TYR A O 1
ATOM 8226 N N . LYS A 1 989 ? -40.830 -9.560 67.828 1.00 47.06 989 LYS A N 1
ATOM 8227 C CA . LYS A 1 989 ? -41.292 -10.926 67.517 1.00 47.06 989 LYS A CA 1
ATOM 8228 C C . LYS A 1 989 ? -42.590 -10.892 66.702 1.00 47.06 989 LYS A C 1
ATOM 8230 O O . LYS A 1 989 ? -43.573 -10.309 67.158 1.00 47.06 989 LYS A O 1
ATOM 8235 N N . GLN A 1 990 ? -42.629 -11.579 65.561 1.00 41.94 990 GLN A N 1
ATOM 8236 C CA . GLN A 1 990 ? -43.893 -12.033 64.976 1.00 41.94 990 GLN A CA 1
ATOM 8237 C C . GLN A 1 990 ? -44.361 -13.312 65.685 1.00 41.94 990 GLN A C 1
ATOM 8239 O O . GLN A 1 990 ? -43.553 -14.145 66.099 1.00 41.94 990 GLN A O 1
ATOM 8244 N N . ASN A 1 991 ? -45.677 -13.439 65.859 1.00 35.97 991 ASN A N 1
ATOM 8245 C CA . ASN A 1 991 ? -46.305 -14.628 66.424 1.00 35.97 991 ASN A CA 1
ATOM 8246 C C . ASN A 1 991 ? -46.091 -15.829 65.492 1.00 35.97 991 ASN A C 1
ATOM 8248 O O . ASN A 1 991 ? -46.360 -15.758 64.297 1.00 35.97 991 ASN A O 1
ATOM 8252 N N . VAL A 1 992 ? -45.622 -16.929 66.079 1.00 39.94 992 VAL A N 1
ATOM 8253 C CA . VAL A 1 992 ? -45.301 -18.212 65.439 1.00 39.94 992 VAL A CA 1
ATOM 8254 C C . VAL A 1 992 ? -46.592 -18.957 65.079 1.00 39.94 992 VAL A C 1
ATOM 8256 O O . VAL A 1 992 ? -46.981 -19.890 65.777 1.00 39.94 992 VAL A O 1
ATOM 8259 N N . GLN A 1 993 ? -47.308 -18.511 64.044 1.00 40.00 993 GLN A N 1
ATOM 8260 C CA . GLN A 1 993 ? -48.504 -19.221 63.567 1.00 40.00 993 GLN A CA 1
ATOM 8261 C C . GLN A 1 993 ? -48.565 -19.486 62.058 1.00 40.00 993 GLN A C 1
ATOM 8263 O O . GLN A 1 993 ? -49.398 -20.293 61.665 1.00 40.00 993 GLN A O 1
ATOM 8268 N N . ASP A 1 994 ? -47.659 -18.932 61.245 1.00 41.84 994 ASP A N 1
ATOM 8269 C CA . ASP A 1 994 ? -47.573 -19.230 59.808 1.00 41.84 994 ASP A CA 1
ATOM 8270 C C . ASP A 1 994 ? -46.134 -19.620 59.414 1.00 41.84 994 ASP A C 1
ATOM 8272 O O . ASP A 1 994 ? -45.183 -18.930 59.781 1.00 41.84 994 ASP A O 1
ATOM 8276 N N . ASP A 1 995 ? -45.970 -20.683 58.617 1.00 47.12 995 ASP A N 1
ATOM 8277 C CA . ASP A 1 995 ? -44.684 -21.242 58.136 1.00 47.12 995 ASP A CA 1
ATOM 8278 C C . ASP A 1 995 ? -43.907 -20.327 57.148 1.00 47.12 995 ASP A C 1
ATOM 8280 O O . ASP A 1 995 ? -42.963 -20.749 56.473 1.00 47.12 995 ASP A O 1
ATOM 8284 N N . PHE A 1 996 ? -44.280 -19.046 57.045 1.00 49.62 996 PHE A N 1
ATOM 8285 C CA . PHE A 1 996 ? -43.722 -18.083 56.093 1.00 49.62 996 PHE A CA 1
ATOM 8286 C C . PHE A 1 996 ? -43.078 -16.891 56.807 1.00 49.62 996 PHE A C 1
ATOM 8288 O O . PHE A 1 996 ? -43.772 -16.021 57.331 1.00 49.62 996 PHE A O 1
ATOM 8295 N N . PHE A 1 997 ? -41.750 -16.774 56.730 1.00 53.97 997 PHE A N 1
ATOM 8296 C CA . PHE A 1 997 ? -41.047 -15.571 57.183 1.00 53.97 997 PHE A CA 1
ATOM 8297 C C . PHE A 1 997 ? -41.080 -14.471 56.110 1.00 53.97 997 PHE A C 1
ATOM 8299 O O . PHE A 1 997 ? -40.720 -14.683 54.946 1.00 53.97 997 PHE A O 1
ATOM 8306 N N . GLU A 1 998 ? -41.475 -13.259 56.509 1.00 57.19 998 GLU A N 1
ATOM 8307 C CA . GLU A 1 998 ? -41.291 -12.049 55.705 1.00 57.19 998 GLU A CA 1
ATOM 8308 C C . GLU A 1 998 ? -39.927 -11.410 56.006 1.00 57.19 998 GLU A C 1
ATOM 8310 O O . GLU A 1 998 ? -39.507 -11.307 57.152 1.00 57.19 998 GLU A O 1
ATOM 8315 N N . PHE A 1 999 ? -39.225 -10.958 54.965 1.00 64.75 999 PHE A N 1
ATOM 8316 C CA . PHE A 1 999 ? -37.968 -10.221 55.102 1.00 64.75 999 PHE A CA 1
ATOM 8317 C C . PHE A 1 999 ? -38.198 -8.905 55.878 1.00 64.75 999 PHE A C 1
ATOM 8319 O O . PHE A 1 999 ? -39.005 -8.069 55.457 1.00 64.75 999 PHE A O 1
ATOM 8326 N N . GLU A 1 1000 ? -37.494 -8.699 56.997 1.00 67.25 1000 GLU A N 1
ATOM 8327 C CA . GLU A 1 1000 ? -37.662 -7.525 57.867 1.00 67.25 1000 GLU A CA 1
ATOM 8328 C C . GLU A 1 1000 ? -36.426 -6.618 57.913 1.00 67.25 1000 GLU A C 1
ATOM 8330 O O . GLU A 1 1000 ? -35.288 -7.070 58.048 1.00 67.25 1000 GLU A O 1
ATOM 8335 N N . LEU A 1 1001 ? -36.659 -5.302 57.849 1.00 72.62 1001 LEU A N 1
ATOM 8336 C CA . LEU A 1 1001 ? -35.626 -4.283 58.030 1.00 72.62 1001 LEU A CA 1
ATOM 8337 C C . LEU A 1 1001 ? -35.776 -3.587 59.380 1.00 72.62 1001 LEU A C 1
ATOM 8339 O O . LEU A 1 1001 ? -36.876 -3.226 59.794 1.00 72.62 1001 LEU A O 1
ATOM 8343 N N . CYS A 1 1002 ? -34.649 -3.329 60.047 1.00 74.94 1002 CYS A N 1
ATOM 8344 C CA . CYS A 1 1002 ? -34.645 -2.563 61.289 1.00 74.94 1002 CYS A CA 1
ATOM 8345 C C . CYS A 1 1002 ? -35.085 -1.119 61.031 1.00 74.94 1002 CYS A C 1
ATOM 8347 O O . CYS A 1 1002 ? -34.365 -0.354 60.387 1.00 74.94 1002 CYS A O 1
ATOM 8349 N N . SER A 1 1003 ? -36.228 -0.726 61.592 1.00 70.44 1003 SER A N 1
ATOM 8350 C CA . SER A 1 1003 ? -36.812 0.611 61.430 1.00 70.44 1003 SER A CA 1
ATOM 8351 C C . SER A 1 1003 ? -35.895 1.750 61.893 1.00 70.44 1003 SER A C 1
ATOM 8353 O O . SER A 1 1003 ? -35.937 2.843 61.328 1.00 70.44 1003 SER A O 1
ATOM 8355 N N . ASN A 1 1004 ? -35.017 1.483 62.870 1.00 71.19 1004 ASN A N 1
ATOM 8356 C CA . ASN A 1 1004 ? -34.029 2.440 63.379 1.00 71.19 1004 ASN A CA 1
ATOM 8357 C C . ASN A 1 1004 ? -32.821 2.633 62.446 1.00 71.19 1004 ASN A C 1
ATOM 8359 O O . ASN A 1 1004 ? -32.207 3.695 62.464 1.00 71.19 1004 ASN A O 1
ATOM 8363 N N . CYS A 1 1005 ? -32.445 1.614 61.667 1.00 77.69 1005 CYS A N 1
ATOM 8364 C CA . CYS A 1 1005 ? -31.283 1.670 60.768 1.00 77.69 1005 CYS A CA 1
ATOM 8365 C C . CYS A 1 1005 ? -31.672 1.975 59.319 1.00 77.69 1005 CYS A C 1
ATOM 8367 O O . CYS A 1 1005 ? -30.875 2.538 58.573 1.00 77.69 1005 CYS A O 1
ATOM 8369 N N . TYR A 1 1006 ? -32.898 1.623 58.937 1.00 78.62 1006 TYR A N 1
ATOM 8370 C CA . TYR A 1 1006 ? -33.437 1.743 57.588 1.00 78.62 1006 TYR A CA 1
ATOM 8371 C C . TYR A 1 1006 ? -34.663 2.664 57.565 1.00 78.62 1006 TYR A C 1
ATOM 8373 O O . TYR A 1 1006 ? -35.701 2.332 56.995 1.00 78.62 1006 TYR A O 1
ATOM 8381 N N . SER A 1 1007 ? -34.551 3.848 58.172 1.00 79.44 1007 SER A N 1
ATOM 8382 C CA . SER A 1 1007 ? -35.627 4.844 58.161 1.00 79.44 1007 SER A CA 1
ATOM 8383 C C . SER A 1 1007 ? -35.770 5.518 56.789 1.00 79.44 1007 SER A C 1
ATOM 8385 O O . SER A 1 1007 ? -34.812 6.078 56.249 1.00 79.44 1007 SER A O 1
ATOM 8387 N N . ILE A 1 1008 ? -36.984 5.488 56.238 1.00 82.69 1008 ILE A N 1
ATOM 8388 C CA . ILE A 1 1008 ? -37.352 6.206 55.010 1.00 82.69 1008 ILE A CA 1
ATOM 8389 C C . ILE A 1 1008 ? -37.398 7.708 55.307 1.00 82.69 1008 ILE A C 1
ATOM 8391 O O . ILE A 1 1008 ? -37.735 8.128 56.413 1.00 82.69 1008 ILE A O 1
ATOM 8395 N N . SER A 1 1009 ? -37.070 8.536 54.320 1.00 84.62 1009 SER A N 1
ATOM 8396 C CA . SER A 1 1009 ? -37.243 9.987 54.427 1.00 84.62 1009 SER A CA 1
ATOM 8397 C C . SER A 1 1009 ? -37.593 10.598 53.075 1.00 84.62 1009 SER A C 1
ATOM 8399 O O . SER A 1 1009 ? -37.464 9.926 52.058 1.00 84.62 1009 SER A O 1
ATOM 8401 N N . PHE A 1 1010 ? -38.012 11.860 53.044 1.00 83.31 1010 PHE A N 1
ATOM 8402 C CA . PHE A 1 1010 ? -38.365 12.552 51.804 1.00 83.31 1010 PHE A CA 1
ATOM 8403 C C . PHE A 1 1010 ? -37.926 14.020 51.824 1.00 83.31 1010 PHE A C 1
ATOM 8405 O O . PHE A 1 1010 ? -37.501 14.531 52.863 1.00 83.31 1010 PHE A O 1
ATOM 8412 N N . GLU A 1 1011 ? -38.011 14.671 50.668 1.00 82.25 1011 GLU A N 1
ATOM 8413 C CA . GLU A 1 1011 ? -37.770 16.102 50.467 1.00 82.25 1011 GLU A CA 1
ATOM 8414 C C . GLU A 1 1011 ? -38.579 16.613 49.266 1.00 82.25 1011 GLU A C 1
ATOM 8416 O O . GLU A 1 1011 ? -38.909 15.832 48.371 1.00 82.25 1011 GLU A O 1
ATOM 8421 N N . PHE A 1 1012 ? -38.883 17.914 49.243 1.00 74.81 1012 PHE A N 1
ATOM 8422 C CA . PHE A 1 1012 ? -39.465 18.596 48.087 1.00 74.81 1012 PHE A CA 1
ATOM 8423 C C . PHE A 1 1012 ? -38.420 19.491 47.414 1.00 74.81 1012 PHE A C 1
ATOM 8425 O O . PHE A 1 1012 ? -37.813 20.335 48.070 1.00 74.81 1012 PHE A O 1
ATOM 8432 N N . SER A 1 1013 ? -38.250 19.342 46.102 1.00 62.84 1013 SER A N 1
ATOM 8433 C CA . SER A 1 1013 ? -37.421 20.215 45.264 1.00 62.84 1013 SER A CA 1
ATOM 8434 C C . SER A 1 1013 ? -38.300 20.797 44.162 1.00 62.84 1013 SER A C 1
ATOM 8436 O O . SER A 1 1013 ? -38.858 20.035 43.386 1.00 62.84 1013 SER A O 1
ATOM 8438 N N . GLU A 1 1014 ? -38.501 22.119 44.133 1.00 59.81 1014 GLU A N 1
ATOM 8439 C CA . GLU A 1 1014 ? -39.351 22.798 43.128 1.00 59.81 1014 GLU A CA 1
ATOM 8440 C C . GLU A 1 1014 ? -40.740 22.138 42.947 1.00 59.81 1014 GLU A C 1
ATOM 8442 O O . GLU A 1 1014 ? -41.225 21.948 41.837 1.00 59.81 1014 GLU A O 1
ATOM 8447 N N . SER A 1 1015 ? -41.393 21.769 44.058 1.00 61.75 1015 SER A N 1
ATOM 8448 C CA . SER A 1 1015 ? -42.683 21.041 44.101 1.00 61.75 1015 SER A CA 1
ATOM 8449 C C . SER A 1 1015 ? -42.645 19.555 43.693 1.00 61.75 1015 SER A C 1
ATOM 8451 O O . SER A 1 1015 ? -43.684 18.893 43.702 1.00 61.75 1015 SER A O 1
ATOM 8453 N N . ILE A 1 1016 ? -41.469 18.990 43.407 1.00 70.31 1016 ILE A N 1
ATOM 8454 C CA . ILE A 1 1016 ? -41.257 17.563 43.115 1.00 70.31 1016 ILE A CA 1
ATOM 8455 C C . ILE A 1 1016 ? -40.885 16.819 44.399 1.00 70.31 1016 ILE A C 1
ATOM 8457 O O . ILE A 1 1016 ? -39.937 17.191 45.092 1.00 70.31 1016 ILE A O 1
ATOM 8461 N N . LEU A 1 1017 ? -41.608 15.739 44.705 1.00 78.19 1017 LEU A N 1
ATOM 8462 C CA . LEU A 1 1017 ? -41.313 14.861 45.839 1.00 78.19 1017 LEU A CA 1
ATOM 8463 C C . LEU A 1 1017 ? -40.167 13.896 45.488 1.00 78.19 1017 LEU A C 1
ATOM 8465 O O . LEU A 1 1017 ? -40.231 13.170 44.492 1.00 78.19 1017 LEU A O 1
ATOM 8469 N N . ILE A 1 1018 ? -39.142 13.844 46.341 1.00 84.56 1018 ILE A N 1
ATOM 8470 C CA . ILE A 1 1018 ? -38.066 12.849 46.294 1.00 84.56 1018 ILE A CA 1
ATOM 8471 C C . ILE A 1 1018 ? -38.148 11.992 47.554 1.00 84.56 1018 ILE A C 1
ATOM 8473 O O . ILE A 1 1018 ? -37.969 12.479 48.669 1.00 84.56 1018 ILE A O 1
ATOM 8477 N N . LEU A 1 1019 ? -38.397 10.699 47.375 1.00 86.56 1019 LEU A N 1
ATOM 8478 C CA . LEU A 1 1019 ? -38.437 9.704 48.437 1.00 86.56 1019 LEU A CA 1
ATOM 8479 C C . LEU A 1 1019 ? -37.094 8.970 48.516 1.00 86.56 1019 LEU A C 1
ATOM 8481 O O . LEU A 1 1019 ? -36.679 8.302 47.572 1.00 86.56 1019 LEU A O 1
ATOM 8485 N N . TYR A 1 1020 ? -36.426 9.058 49.659 1.00 88.69 1020 TYR A N 1
ATOM 8486 C CA . TYR A 1 1020 ? -35.144 8.419 49.927 1.00 88.69 1020 TYR A CA 1
ATOM 8487 C C . TYR A 1 1020 ? -35.351 7.082 50.643 1.00 88.69 1020 TYR A C 1
ATOM 8489 O O . TYR A 1 1020 ? -35.691 7.038 51.830 1.00 88.69 1020 TYR A O 1
ATOM 8497 N N . LEU A 1 1021 ? -35.092 5.991 49.927 1.00 88.56 1021 LEU A N 1
ATOM 8498 C CA . LEU A 1 1021 ? -35.071 4.637 50.460 1.00 88.56 1021 LEU A CA 1
ATOM 8499 C C . LEU A 1 1021 ? -33.647 4.266 50.908 1.00 88.56 1021 LEU A C 1
ATOM 8501 O O . LEU A 1 1021 ? -32.710 4.328 50.105 1.00 88.56 1021 LEU A O 1
ATOM 8505 N N . PRO A 1 1022 ? -33.457 3.814 52.158 1.00 87.38 1022 PRO A N 1
ATOM 8506 C CA . PRO A 1 1022 ? -32.145 3.438 52.684 1.00 87.38 1022 PRO A CA 1
ATOM 8507 C C . PRO A 1 1022 ? -31.648 2.060 52.204 1.00 87.38 1022 PRO A C 1
ATOM 8509 O O . PRO A 1 1022 ? -30.651 1.562 52.720 1.00 87.38 1022 PRO A O 1
ATOM 8512 N N . TRP A 1 1023 ? -32.312 1.458 51.215 1.00 88.44 1023 TRP A N 1
ATOM 8513 C CA . TRP A 1 1023 ? -31.942 0.192 50.576 1.00 88.44 1023 TRP A CA 1
ATOM 8514 C C . TRP A 1 1023 ? -31.963 0.299 49.045 1.00 88.44 1023 TRP A C 1
ATOM 8516 O O . TRP A 1 1023 ? -32.523 1.230 48.453 1.00 88.44 1023 TRP A O 1
ATOM 8526 N N . TRP A 1 1024 ? -31.358 -0.690 48.398 1.00 90.25 1024 TRP A N 1
ATOM 8527 C CA . TRP A 1 1024 ? -31.342 -0.905 46.961 1.00 90.25 1024 TRP A CA 1
ATOM 8528 C C . TRP A 1 1024 ? -32.640 -1.593 46.542 1.00 90.25 1024 TRP A C 1
ATOM 8530 O O . TRP A 1 1024 ? -32.864 -2.782 46.795 1.00 90.25 1024 TRP A O 1
ATOM 8540 N N . ASP A 1 1025 ? -33.540 -0.825 45.935 1.00 88.75 1025 ASP A N 1
ATOM 8541 C CA . ASP A 1 1025 ? -34.821 -1.332 45.475 1.00 88.75 1025 ASP A CA 1
ATOM 8542 C C . ASP A 1 1025 ? -34.626 -2.064 44.148 1.00 88.75 1025 ASP A C 1
ATOM 8544 O O . ASP A 1 1025 ? -34.640 -1.443 43.090 1.00 88.75 1025 ASP A O 1
ATOM 8548 N N . ALA A 1 1026 ? -34.446 -3.384 44.191 1.00 87.75 1026 ALA A N 1
ATOM 8549 C CA . ALA A 1 1026 ? -34.189 -4.210 43.013 1.00 87.75 1026 ALA A CA 1
ATOM 8550 C C . ALA A 1 1026 ? -35.470 -4.670 42.293 1.00 87.75 1026 ALA A C 1
ATOM 8552 O O . ALA A 1 1026 ? -35.408 -5.443 41.335 1.00 87.75 1026 ALA A O 1
ATOM 8553 N N . ARG A 1 1027 ? -36.654 -4.211 42.720 1.00 84.56 1027 ARG A N 1
ATOM 8554 C CA . ARG A 1 1027 ? -37.918 -4.640 42.108 1.00 84.56 1027 ARG A CA 1
ATOM 8555 C C . ARG A 1 1027 ? -38.069 -4.198 40.660 1.00 84.56 1027 ARG A C 1
ATOM 8557 O O . ARG A 1 1027 ? -37.682 -3.100 40.268 1.00 84.56 1027 ARG A O 1
ATOM 8564 N N . ASN A 1 1028 ? -38.708 -5.067 39.891 1.00 85.44 1028 ASN A N 1
ATOM 8565 C CA . ASN A 1 1028 ? -39.042 -4.883 38.483 1.00 85.44 1028 ASN A CA 1
ATOM 8566 C C . ASN A 1 1028 ? -40.357 -4.120 38.260 1.00 85.44 1028 ASN A C 1
ATOM 8568 O O . ASN A 1 1028 ? -40.659 -3.776 37.126 1.00 85.44 1028 ASN A O 1
ATOM 8572 N N . LYS A 1 1029 ? -41.154 -3.871 39.306 1.00 84.50 1029 LYS A N 1
ATOM 8573 C CA . LYS A 1 1029 ? -42.483 -3.255 39.209 1.00 84.50 1029 LYS A CA 1
ATOM 8574 C C . LYS A 1 1029 ? -42.535 -1.916 39.928 1.00 84.50 1029 LYS A C 1
ATOM 8576 O O . LYS A 1 1029 ? -41.965 -1.757 41.005 1.00 84.50 1029 LYS A O 1
ATOM 8581 N N . CYS A 1 1030 ? -43.276 -0.985 39.341 1.00 84.12 1030 CYS A N 1
ATOM 8582 C CA . CYS A 1 1030 ? -43.576 0.314 39.917 1.00 84.12 1030 CYS A CA 1
ATOM 8583 C C . CYS A 1 1030 ? -44.268 0.160 41.281 1.00 84.12 1030 CYS A C 1
ATOM 8585 O O . CYS A 1 1030 ? -45.181 -0.656 41.437 1.00 84.12 1030 CYS A O 1
ATOM 8587 N N . MET A 1 1031 ? -43.845 0.960 42.265 1.00 78.88 1031 MET A N 1
ATOM 8588 C CA . MET A 1 1031 ? -44.439 0.966 43.608 1.00 78.88 1031 MET A CA 1
ATOM 8589 C C . MET A 1 1031 ? -45.913 1.388 43.588 1.00 78.88 1031 MET A C 1
ATOM 8591 O O . MET A 1 1031 ? -46.668 0.923 44.429 1.00 78.88 1031 MET A O 1
ATOM 8595 N N . ILE A 1 1032 ? -46.305 2.222 42.620 1.00 75.25 1032 ILE A N 1
ATOM 8596 C CA . ILE A 1 1032 ? -47.650 2.797 42.520 1.00 75.25 1032 ILE A CA 1
ATOM 8597 C C . ILE A 1 1032 ? -48.548 1.970 41.597 1.00 75.25 1032 ILE A C 1
ATOM 8599 O O . ILE A 1 1032 ? -49.521 1.385 42.042 1.00 75.25 1032 ILE A O 1
ATOM 8603 N N . CYS A 1 1033 ? -48.230 1.888 40.300 1.00 76.81 1033 CYS A N 1
ATOM 8604 C CA . CYS A 1 1033 ? -49.115 1.228 39.328 1.00 76.81 1033 CYS A CA 1
ATOM 8605 C C . CYS A 1 1033 ? -48.816 -0.259 39.102 1.00 76.81 1033 CYS A C 1
ATOM 8607 O O . CYS A 1 1033 ? -49.445 -0.884 38.250 1.00 76.81 1033 CYS A O 1
ATOM 8609 N N . HIS A 1 1034 ? -47.806 -0.811 39.781 1.00 79.50 1034 HIS A N 1
ATOM 8610 C CA . HIS A 1 1034 ? -47.364 -2.205 39.650 1.00 79.50 1034 HIS A CA 1
ATOM 8611 C C . HIS A 1 1034 ? -46.968 -2.664 38.233 1.00 79.50 1034 HIS A C 1
ATOM 8613 O O . HIS A 1 1034 ? -46.694 -3.850 38.031 1.00 79.50 1034 HIS A O 1
ATOM 8619 N N . GLN A 1 1035 ? -46.869 -1.743 37.269 1.00 82.56 1035 GLN A N 1
ATOM 8620 C CA . GLN A 1 1035 ? -46.385 -2.012 35.915 1.00 82.56 1035 GLN A CA 1
ATOM 8621 C C . GLN A 1 1035 ? -44.865 -2.232 35.894 1.00 82.56 1035 GLN A C 1
ATOM 8623 O O . GLN A 1 1035 ? -44.168 -1.693 36.762 1.00 82.56 1035 GLN A O 1
ATOM 8628 N N . PRO A 1 1036 ? -44.333 -2.987 34.916 1.00 84.19 1036 PRO A N 1
ATOM 8629 C CA . PRO A 1 1036 ? -42.896 -3.184 34.759 1.00 84.19 1036 PRO A CA 1
ATOM 8630 C C . PRO A 1 1036 ? -42.132 -1.860 34.587 1.00 84.19 1036 PRO A C 1
ATOM 8632 O O . PRO A 1 1036 ? -42.522 -1.000 33.796 1.00 84.19 1036 PRO A O 1
ATOM 8635 N N . LEU A 1 1037 ? -41.035 -1.700 35.324 1.00 85.94 1037 LEU A N 1
ATOM 8636 C CA . LEU A 1 1037 ? -40.104 -0.578 35.213 1.00 85.94 1037 LEU A CA 1
ATOM 8637 C C . LEU A 1 1037 ? -39.134 -0.818 34.055 1.00 85.94 1037 LEU A C 1
ATOM 8639 O O . LEU A 1 1037 ? -38.634 -1.927 33.871 1.00 85.94 1037 LEU A O 1
ATOM 8643 N N . LYS A 1 1038 ? -38.822 0.238 33.303 1.00 83.50 1038 LYS A N 1
ATOM 8644 C CA . LYS A 1 1038 ? -37.842 0.189 32.212 1.00 83.50 1038 LYS A CA 1
ATOM 8645 C C . LYS A 1 1038 ? -36.472 0.633 32.724 1.00 83.50 1038 LYS A C 1
ATOM 8647 O O . LYS A 1 1038 ? -36.358 1.706 33.316 1.00 83.50 1038 LYS A O 1
ATOM 8652 N N . SER A 1 1039 ? -35.441 -0.179 32.492 1.00 82.00 1039 SER A N 1
ATOM 8653 C CA . SER A 1 1039 ? -34.046 0.167 32.805 1.00 82.00 1039 SER A CA 1
ATOM 8654 C C . SER A 1 1039 ? -33.513 1.203 31.810 1.00 82.00 1039 SER A C 1
ATOM 8656 O O . SER A 1 1039 ? -33.770 1.093 30.610 1.00 82.00 1039 SER A O 1
ATOM 8658 N N . LYS A 1 1040 ? -32.788 2.216 32.293 1.00 76.38 1040 LYS A N 1
ATOM 8659 C CA . LYS A 1 1040 ? -32.110 3.228 31.457 1.00 76.38 1040 LYS A CA 1
ATOM 8660 C C . LYS A 1 1040 ? -30.590 3.160 31.603 1.00 76.38 1040 LYS A C 1
ATOM 8662 O O . LYS A 1 1040 ? -29.878 3.420 30.640 1.00 76.38 1040 LYS A O 1
ATOM 8667 N N . SER A 1 1041 ? -30.096 2.802 32.784 1.00 77.81 1041 SER A N 1
ATOM 8668 C CA . SER A 1 1041 ? -28.675 2.592 33.062 1.00 77.81 1041 SER A CA 1
ATOM 8669 C C . SER A 1 1041 ? -28.507 1.560 34.174 1.00 77.81 1041 SER A C 1
ATOM 8671 O O . SER A 1 1041 ? -29.487 1.085 34.748 1.00 77.81 1041 SER A O 1
ATOM 8673 N N . SER A 1 1042 ? -27.260 1.250 34.536 1.00 76.69 1042 SER A N 1
ATOM 8674 C CA . SER A 1 1042 ? -26.978 0.327 35.635 1.00 76.69 1042 SER A CA 1
ATOM 8675 C C . SER A 1 1042 ? -27.603 0.765 36.968 1.00 76.69 1042 SER A C 1
ATOM 8677 O O . SER A 1 1042 ? -27.805 -0.085 37.820 1.00 76.69 1042 SER A O 1
ATOM 8679 N N . CYS A 1 1043 ? -27.923 2.039 37.197 1.00 84.69 1043 CYS A N 1
ATOM 8680 C CA . CYS A 1 1043 ? -28.526 2.501 38.451 1.00 84.69 1043 CYS A CA 1
ATOM 8681 C C . CYS A 1 1043 ? -29.778 3.363 38.266 1.00 84.69 1043 CYS A C 1
ATOM 8683 O O . CYS A 1 1043 ? -30.219 4.002 39.217 1.00 84.69 1043 CYS A O 1
ATOM 8685 N N . GLN A 1 1044 ? -30.360 3.401 37.065 1.00 87.88 1044 GLN A N 1
ATOM 8686 C CA . GLN A 1 1044 ? -31.552 4.202 36.787 1.00 87.88 1044 GLN A CA 1
ATOM 8687 C C . GLN A 1 1044 ? -32.617 3.371 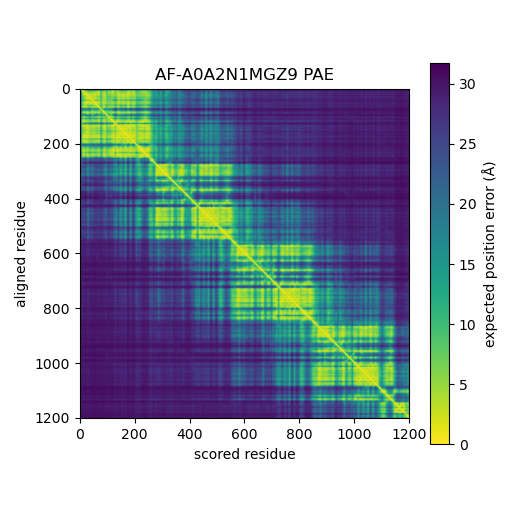36.080 1.00 87.88 1044 GLN A C 1
ATOM 8689 O O . GLN A 1 1044 ? -32.348 2.710 35.076 1.00 87.88 1044 GLN A O 1
ATOM 8694 N N . LYS A 1 1045 ? -33.847 3.441 36.589 1.00 89.00 1045 LYS A N 1
ATOM 8695 C CA . LYS A 1 1045 ? -35.039 2.842 35.980 1.00 89.00 1045 LYS A CA 1
ATOM 8696 C C . LYS A 1 1045 ? -36.221 3.782 36.141 1.00 89.00 1045 LYS A C 1
ATOM 8698 O O . LYS A 1 1045 ? -36.235 4.608 37.049 1.00 89.00 1045 LYS A O 1
ATOM 8703 N N . TYR A 1 1046 ? -37.212 3.668 35.271 1.00 86.69 1046 TYR A N 1
ATOM 8704 C CA . TYR A 1 1046 ? -38.344 4.587 35.272 1.00 86.69 1046 TYR A CA 1
ATOM 8705 C C . TYR A 1 1046 ? -39.670 3.880 34.999 1.00 86.69 1046 TYR A C 1
ATOM 8707 O O . TYR A 1 1046 ? -39.726 2.810 34.385 1.00 86.69 1046 TYR A O 1
ATOM 8715 N N . CYS A 1 1047 ? -40.750 4.501 35.466 1.00 84.00 1047 CYS A N 1
ATOM 8716 C CA . CYS A 1 1047 ? -42.120 4.123 35.149 1.00 84.00 1047 CYS A CA 1
ATOM 8717 C C . CYS A 1 1047 ? -42.709 5.162 34.195 1.00 84.00 1047 CYS A C 1
ATOM 8719 O O . CYS A 1 1047 ? -42.949 6.288 34.617 1.00 84.00 1047 CYS A O 1
ATOM 8721 N N . SER A 1 1048 ? -43.025 4.792 32.952 1.00 72.50 1048 SER A N 1
ATOM 8722 C CA . SER A 1 1048 ? -43.677 5.716 32.007 1.00 72.50 1048 SER A CA 1
ATOM 8723 C C . SER A 1 1048 ? -45.100 6.090 32.432 1.00 72.50 1048 SER A C 1
ATOM 8725 O O . SER A 1 1048 ? -45.509 7.226 32.246 1.00 72.50 1048 SER A O 1
ATOM 8727 N N . ASN A 1 1049 ? -45.841 5.163 33.053 1.00 72.38 1049 ASN A N 1
ATOM 8728 C CA . ASN A 1 1049 ? -47.230 5.415 33.461 1.00 72.38 1049 ASN A CA 1
ATOM 8729 C C . ASN A 1 1049 ? -47.359 6.386 34.642 1.00 72.38 1049 ASN A C 1
ATOM 8731 O O . ASN A 1 1049 ? -48.279 7.193 34.667 1.00 72.38 1049 ASN A O 1
ATOM 8735 N N . CYS A 1 1050 ? -46.458 6.292 35.623 1.00 73.62 1050 CYS A N 1
ATOM 8736 C CA . CYS A 1 1050 ? -46.442 7.164 36.800 1.00 73.62 1050 CYS A CA 1
ATOM 8737 C C . CYS A 1 1050 ? -45.434 8.309 36.675 1.00 73.62 1050 CYS A C 1
ATOM 8739 O O . CYS A 1 1050 ? -45.319 9.084 37.614 1.00 73.62 1050 CYS A O 1
ATOM 8741 N N . LEU A 1 1051 ? -44.681 8.379 35.567 1.00 72.56 1051 LEU A N 1
ATOM 8742 C CA . LEU A 1 1051 ? -43.628 9.373 35.337 1.00 72.56 1051 LEU A CA 1
ATOM 8743 C C . LEU A 1 1051 ? -42.651 9.491 36.526 1.00 72.56 1051 LEU A C 1
ATOM 8745 O O . LEU A 1 1051 ? -42.260 10.579 36.934 1.00 72.56 1051 LEU A O 1
ATOM 8749 N N . MET A 1 1052 ? -42.276 8.343 37.098 1.00 80.00 1052 MET A N 1
ATOM 8750 C CA . MET A 1 1052 ? -41.355 8.269 38.235 1.00 80.00 1052 MET A CA 1
ATOM 8751 C C . MET A 1 1052 ? -39.995 7.751 37.795 1.00 80.00 1052 MET A C 1
ATOM 8753 O O . MET A 1 1052 ? -39.919 6.785 37.026 1.00 80.00 1052 MET A O 1
ATOM 8757 N N . VAL A 1 1053 ? -38.937 8.326 38.359 1.00 86.19 1053 VAL A N 1
ATOM 8758 C CA . VAL A 1 1053 ? -37.554 7.890 38.145 1.00 86.19 1053 VAL A CA 1
ATOM 8759 C C . VAL A 1 1053 ? -37.000 7.326 39.446 1.00 86.19 1053 VAL A C 1
ATOM 8761 O O . VAL A 1 1053 ? -37.096 7.939 40.501 1.00 86.19 1053 VAL A O 1
ATOM 8764 N N . TYR A 1 1054 ? -36.408 6.144 39.366 1.00 89.62 1054 TYR A N 1
ATOM 8765 C CA . TYR A 1 1054 ? -35.688 5.497 40.452 1.00 89.62 1054 TYR A CA 1
ATOM 8766 C C . TYR A 1 1054 ? -34.196 5.642 40.160 1.00 89.62 1054 TYR A C 1
ATOM 8768 O O . TYR A 1 1054 ? -33.736 5.156 39.123 1.00 89.62 1054 TYR A O 1
ATOM 8776 N N . THR A 1 1055 ? -33.445 6.272 41.060 1.00 89.19 1055 THR A N 1
ATOM 8777 C CA . THR A 1 1055 ? -31.987 6.432 40.957 1.00 89.19 1055 THR A CA 1
ATOM 8778 C C . THR A 1 1055 ? -31.298 5.759 42.144 1.00 89.19 1055 THR A C 1
ATOM 8780 O O . THR A 1 1055 ? -31.628 5.999 43.303 1.00 89.19 1055 THR A O 1
ATOM 8783 N N . GLY A 1 1056 ? -30.380 4.837 41.869 1.00 88.50 1056 GLY A N 1
ATOM 8784 C CA . GLY A 1 1056 ? -29.692 4.033 42.874 1.00 88.50 1056 GLY A CA 1
ATOM 8785 C C . GLY A 1 1056 ? -28.257 4.498 43.114 1.00 88.50 1056 GLY A C 1
ATOM 8786 O O . GLY A 1 1056 ? -27.441 4.501 42.203 1.00 88.50 1056 GLY A O 1
ATOM 8787 N N . CYS A 1 1057 ? -27.877 4.752 44.365 1.00 87.25 1057 CYS A N 1
ATOM 8788 C CA . CYS A 1 1057 ? -26.485 5.043 44.704 1.00 87.25 1057 CYS A CA 1
ATOM 8789 C C . CYS A 1 1057 ? -25.648 3.758 44.771 1.00 87.25 1057 CYS A C 1
ATOM 8791 O O . CYS A 1 1057 ? -25.754 2.977 45.725 1.00 87.25 1057 CYS A O 1
ATOM 8793 N N . ARG A 1 1058 ? -24.743 3.578 43.802 1.00 83.38 1058 ARG A N 1
ATOM 8794 C CA . ARG A 1 1058 ? -23.848 2.410 43.705 1.00 83.38 1058 ARG A CA 1
ATOM 8795 C C . ARG A 1 1058 ? -22.798 2.311 44.819 1.00 83.38 1058 ARG A C 1
ATOM 8797 O O . ARG A 1 1058 ? -22.158 1.278 44.947 1.00 83.38 1058 ARG A O 1
ATOM 8804 N N . PHE A 1 1059 ? -22.613 3.348 45.633 1.00 78.38 1059 PHE A N 1
ATOM 8805 C CA . PHE A 1 1059 ? -21.662 3.332 46.756 1.00 78.38 1059 PHE A CA 1
ATOM 8806 C C . PHE A 1 1059 ? -22.311 2.965 48.090 1.00 78.38 1059 PHE A C 1
ATOM 8808 O O . PHE A 1 1059 ? -21.640 2.480 48.993 1.00 78.38 1059 PHE A O 1
ATOM 8815 N N . CYS A 1 1060 ? -23.610 3.229 48.230 1.00 82.31 1060 CYS A N 1
ATOM 8816 C CA . CYS A 1 1060 ? -24.329 3.071 49.493 1.00 82.31 1060 CYS A CA 1
ATOM 8817 C C . CYS A 1 1060 ? -25.440 2.025 49.445 1.00 82.31 1060 CYS A C 1
ATOM 8819 O O . CYS A 1 1060 ? -26.001 1.724 50.499 1.00 82.31 1060 CYS A O 1
ATOM 8821 N N . LEU A 1 1061 ? -25.768 1.516 48.251 1.00 86.19 1061 LEU A N 1
ATOM 8822 C CA . LEU A 1 1061 ? -26.924 0.657 48.006 1.00 86.19 1061 LEU A CA 1
ATOM 8823 C C . LEU A 1 1061 ? -28.217 1.272 48.568 1.00 86.19 1061 LEU A C 1
ATOM 8825 O O . LEU A 1 1061 ? -28.938 0.648 49.336 1.00 86.19 1061 LEU A O 1
ATOM 8829 N N . THR A 1 1062 ? -28.486 2.526 48.200 1.00 89.50 1062 THR A N 1
ATOM 8830 C CA . THR A 1 1062 ? -29.715 3.270 48.541 1.00 89.50 1062 THR A CA 1
ATOM 8831 C C . THR A 1 1062 ? -30.433 3.689 47.265 1.00 89.50 1062 THR A C 1
ATOM 8833 O O . THR A 1 1062 ? -29.770 3.869 46.245 1.00 89.50 1062 THR A O 1
ATOM 8836 N N . THR A 1 1063 ? -31.743 3.926 47.318 1.00 91.50 1063 THR A N 1
ATOM 8837 C CA . THR A 1 1063 ? -32.541 4.314 46.141 1.00 91.50 1063 THR A CA 1
ATOM 8838 C C . THR A 1 1063 ? -33.301 5.602 46.407 1.00 91.50 1063 THR A C 1
ATOM 8840 O O . THR A 1 1063 ? -33.985 5.711 47.417 1.00 91.50 1063 THR A O 1
ATOM 8843 N N . ASN A 1 1064 ? -33.241 6.555 45.487 1.00 91.38 1064 ASN A N 1
ATOM 8844 C CA . ASN A 1 1064 ? -34.112 7.719 45.482 1.00 91.38 1064 ASN A CA 1
ATOM 8845 C C . ASN A 1 1064 ? -35.235 7.471 44.465 1.00 91.38 1064 ASN A C 1
ATOM 8847 O O . ASN A 1 1064 ? -34.965 7.076 43.332 1.00 91.38 1064 ASN A O 1
ATOM 8851 N N . ILE A 1 1065 ? -36.488 7.691 44.858 1.00 88.25 1065 ILE A N 1
ATOM 8852 C CA . ILE A 1 1065 ? -37.653 7.664 43.967 1.00 88.25 1065 ILE A CA 1
ATOM 8853 C C . ILE A 1 1065 ? -38.116 9.100 43.777 1.00 88.25 1065 ILE A C 1
ATOM 8855 O O . ILE A 1 1065 ? -38.460 9.779 44.740 1.00 88.25 1065 ILE A O 1
ATOM 8859 N N . ILE A 1 1066 ? -38.117 9.555 42.535 1.00 86.06 1066 ILE A N 1
ATOM 8860 C CA . ILE A 1 1066 ? -38.436 10.925 42.154 1.00 86.06 1066 ILE A CA 1
ATOM 8861 C C . ILE A 1 1066 ? -39.791 10.913 41.455 1.00 86.06 1066 ILE A C 1
ATOM 8863 O O . ILE A 1 1066 ? -39.977 10.200 40.465 1.00 86.06 1066 ILE A O 1
ATOM 8867 N N . PHE A 1 1067 ? -40.725 11.706 41.972 1.00 77.50 1067 PHE A N 1
ATOM 8868 C CA . PHE A 1 1067 ? -42.089 11.839 41.464 1.00 77.50 1067 PHE A CA 1
ATOM 8869 C C . PHE A 1 1067 ? -42.181 13.028 40.495 1.00 77.50 1067 PHE A C 1
ATOM 8871 O O . PHE A 1 1067 ? -42.797 14.045 40.804 1.00 77.50 1067 PHE A O 1
ATOM 8878 N N . GLY A 1 1068 ? -41.505 12.921 39.348 1.00 69.62 1068 GLY A N 1
ATOM 8879 C CA . GLY A 1 1068 ? -41.409 13.984 38.343 1.00 69.62 1068 GLY A CA 1
ATOM 8880 C C . GLY A 1 1068 ? -40.066 13.993 37.606 1.00 69.62 1068 GLY A C 1
ATOM 8881 O O . GLY A 1 1068 ? -39.324 13.008 37.627 1.00 69.62 1068 GLY A O 1
ATOM 8882 N N . TYR A 1 1069 ? -39.747 15.120 36.964 1.00 68.62 1069 TYR A N 1
ATOM 8883 C CA . TYR A 1 1069 ? -38.531 15.308 36.166 1.00 68.62 1069 TYR A CA 1
ATOM 8884 C C . TYR A 1 1069 ? -37.520 16.213 36.879 1.00 68.62 1069 TYR A C 1
ATOM 8886 O O . TYR A 1 1069 ? -37.800 17.384 37.106 1.00 68.62 1069 TYR A O 1
ATOM 8894 N N . ILE A 1 1070 ? -36.325 15.694 37.178 1.00 70.88 1070 ILE A N 1
ATOM 8895 C CA . ILE A 1 1070 ? -35.180 16.487 37.657 1.00 70.88 1070 ILE A CA 1
ATOM 8896 C C . ILE A 1 1070 ? -33.914 16.095 36.886 1.00 70.88 1070 ILE A C 1
ATOM 8898 O O . ILE A 1 1070 ? -33.778 14.955 36.448 1.00 70.88 1070 ILE A O 1
ATOM 8902 N N . ASN A 1 1071 ? -32.961 17.018 36.744 1.00 71.00 1071 ASN A N 1
ATOM 8903 C CA . ASN A 1 1071 ? -31.727 16.781 35.976 1.00 71.00 1071 ASN A CA 1
ATOM 8904 C C . ASN A 1 1071 ? -30.638 16.041 36.776 1.00 71.00 1071 ASN A C 1
ATOM 8906 O O . ASN A 1 1071 ? -29.695 15.485 36.212 1.00 71.00 1071 ASN A O 1
ATOM 8910 N N . GLN A 1 1072 ? -30.741 16.039 38.104 1.00 79.31 1072 GLN A N 1
ATOM 8911 C CA . GLN A 1 1072 ? -29.782 15.406 39.004 1.00 79.31 1072 GLN A CA 1
ATOM 8912 C C . GLN A 1 1072 ? -30.458 15.031 40.320 1.00 79.31 1072 GLN A C 1
ATOM 8914 O O . GLN A 1 1072 ? -31.397 15.695 40.748 1.00 79.31 1072 GLN A O 1
ATOM 8919 N N . SER A 1 1073 ? -29.957 13.993 40.982 1.00 83.25 1073 SER A N 1
ATOM 8920 C CA . SER A 1 1073 ? -30.400 13.590 42.317 1.00 83.25 1073 SER A CA 1
ATOM 8921 C C . SER A 1 1073 ? -29.196 13.370 43.223 1.00 83.25 1073 SER A C 1
ATOM 8923 O O . SER A 1 1073 ? -28.177 12.842 42.782 1.00 83.25 1073 SER A O 1
ATOM 8925 N N . GLN A 1 1074 ? -29.289 13.770 44.489 1.00 85.94 1074 GLN A N 1
ATOM 8926 C CA . GLN A 1 1074 ? -28.208 13.582 45.453 1.00 85.94 1074 GLN A CA 1
ATOM 8927 C C . GLN A 1 1074 ? -28.502 12.384 46.359 1.00 85.94 1074 GLN A C 1
ATOM 8929 O O . GLN A 1 1074 ? -29.586 12.264 46.930 1.00 85.94 1074 GLN A O 1
ATOM 8934 N N . CYS A 1 1075 ? -27.535 11.484 46.543 1.00 86.38 1075 CYS A N 1
ATOM 8935 C CA . CYS A 1 1075 ? -27.665 10.422 47.535 1.00 86.38 1075 CYS A CA 1
ATOM 8936 C C . CYS A 1 1075 ? -27.643 11.024 48.944 1.00 86.38 1075 CYS A C 1
ATOM 8938 O O . CYS A 1 1075 ? -26.682 11.689 49.336 1.00 86.38 1075 CYS A O 1
ATOM 8940 N N . LYS A 1 1076 ? -28.660 10.723 49.756 1.00 83.12 1076 LYS A N 1
ATOM 8941 C CA . LYS A 1 1076 ? -28.750 11.258 51.119 1.00 83.12 1076 LYS A CA 1
ATOM 8942 C C . LYS A 1 1076 ? -27.612 10.791 52.036 1.00 83.12 1076 LYS A C 1
ATOM 8944 O O . LYS A 1 1076 ? -27.185 11.575 52.885 1.00 83.12 1076 LYS A O 1
ATOM 8949 N N . ARG A 1 1077 ? -27.112 9.559 51.843 1.00 83.06 1077 ARG A N 1
ATOM 8950 C CA . ARG A 1 1077 ? -26.086 8.915 52.688 1.00 83.06 1077 ARG A CA 1
ATOM 8951 C C . ARG A 1 1077 ? -24.664 9.390 52.379 1.00 83.06 1077 ARG A C 1
ATOM 8953 O O . ARG A 1 1077 ? -23.976 9.810 53.298 1.00 83.06 1077 ARG A O 1
ATOM 8960 N N . CYS A 1 1078 ? -24.225 9.353 51.118 1.00 82.12 1078 CYS A N 1
ATOM 8961 C CA . CYS A 1 1078 ? -22.859 9.761 50.742 1.00 82.12 1078 CYS A CA 1
ATOM 8962 C C . CYS A 1 1078 ? -22.753 11.149 50.106 1.00 82.12 1078 CYS A C 1
ATOM 8964 O O . CYS A 1 1078 ? -21.658 11.542 49.715 1.00 82.12 1078 CYS A O 1
ATOM 8966 N N . LYS A 1 1079 ? -23.867 11.876 49.953 1.00 83.75 1079 LYS A N 1
ATOM 8967 C CA . LYS A 1 1079 ? -23.926 13.220 49.353 1.00 83.75 1079 LYS A CA 1
ATOM 8968 C C . LYS A 1 1079 ? -23.421 13.314 47.906 1.00 83.75 1079 LYS A C 1
ATOM 8970 O O . LYS A 1 1079 ? -23.350 14.417 47.369 1.00 83.75 1079 LYS A O 1
ATOM 8975 N N . ARG A 1 1080 ? -23.135 12.186 47.245 1.00 78.56 1080 ARG A N 1
ATOM 8976 C CA . ARG A 1 1080 ? -22.771 12.140 45.822 1.00 78.56 1080 ARG A CA 1
ATOM 8977 C C . ARG A 1 1080 ? -23.964 12.541 44.962 1.00 78.56 1080 ARG A C 1
ATOM 8979 O O . ARG A 1 1080 ? -25.086 12.110 45.227 1.00 78.56 1080 ARG A O 1
ATOM 8986 N N . ILE A 1 1081 ? -23.700 13.364 43.955 1.00 80.44 1081 ILE A N 1
ATOM 8987 C CA . ILE A 1 1081 ? -24.689 13.817 42.979 1.00 80.44 1081 ILE A CA 1
ATOM 8988 C C . ILE A 1 1081 ? -24.637 12.859 41.792 1.00 80.44 1081 ILE A C 1
ATOM 8990 O O . ILE A 1 1081 ? -23.575 12.655 41.214 1.00 80.44 1081 ILE A O 1
ATOM 8994 N N . GLU A 1 1082 ? -25.778 12.280 41.434 1.00 73.88 1082 GLU A N 1
ATOM 8995 C CA . GLU A 1 1082 ? -25.950 11.507 40.208 1.00 73.88 1082 GLU A CA 1
ATOM 8996 C C . GLU A 1 1082 ? -26.746 12.332 39.197 1.00 73.88 1082 GLU A C 1
ATOM 8998 O O . GLU A 1 1082 ? -27.869 12.764 39.476 1.00 73.88 1082 GLU A O 1
ATOM 9003 N N . LYS A 1 1083 ? -26.179 12.526 38.003 1.00 75.75 1083 LYS A N 1
ATOM 9004 C CA . LYS A 1 1083 ? -26.910 13.099 36.869 1.00 75.75 1083 LYS A CA 1
ATOM 9005 C C . LYS A 1 1083 ? -27.971 12.111 36.396 1.00 75.75 1083 LYS A C 1
ATOM 9007 O O . LYS A 1 1083 ? -27.687 10.926 36.210 1.00 75.75 1083 LYS A O 1
ATOM 9012 N N . ILE A 1 1084 ? -29.186 12.597 36.180 1.00 72.81 1084 ILE A N 1
ATOM 9013 C CA . ILE A 1 1084 ? -30.257 11.797 35.587 1.00 72.81 1084 ILE A CA 1
ATOM 9014 C C . ILE A 1 1084 ? -30.099 11.901 34.076 1.00 72.81 1084 ILE A C 1
ATOM 9016 O O . ILE A 1 1084 ? -30.018 13.005 33.540 1.00 72.81 1084 ILE A O 1
ATOM 9020 N N . ALA A 1 1085 ? -29.968 10.758 33.397 1.00 60.91 1085 ALA A N 1
ATOM 9021 C CA . ALA A 1 1085 ? -29.824 10.743 31.945 1.00 60.91 1085 ALA A CA 1
ATOM 9022 C C . ALA A 1 1085 ? -31.010 11.479 31.309 1.00 60.91 1085 ALA A C 1
ATOM 9024 O O . ALA A 1 1085 ? -32.152 11.227 31.700 1.00 60.91 1085 ALA A O 1
ATOM 9025 N N . SER A 1 1086 ? -30.747 12.379 30.353 1.00 53.69 1086 SER A N 1
ATOM 9026 C CA . SER A 1 1086 ? -31.811 13.174 29.750 1.00 53.69 1086 SER A CA 1
ATOM 9027 C C . SER A 1 1086 ? -32.865 12.257 29.134 1.00 53.69 1086 SER A C 1
ATOM 9029 O O . SER A 1 1086 ? -32.582 11.285 28.423 1.00 53.69 1086 SER A O 1
ATOM 9031 N N . ILE A 1 1087 ? -34.117 12.537 29.474 1.00 52.69 1087 ILE A N 1
ATOM 9032 C CA . ILE A 1 1087 ? -35.277 11.748 29.065 1.00 52.69 1087 ILE A CA 1
ATOM 9033 C C . ILE A 1 1087 ? -35.749 12.232 27.672 1.00 52.69 1087 ILE A C 1
ATOM 9035 O O . ILE A 1 1087 ? -36.910 12.115 27.309 1.00 52.69 1087 ILE A O 1
ATOM 9039 N N . ASP A 1 1088 ? -34.829 12.719 26.828 1.00 41.69 1088 ASP A N 1
ATOM 9040 C CA . ASP A 1 1088 ? -35.109 13.250 25.477 1.00 41.69 1088 ASP A CA 1
ATOM 9041 C C . ASP A 1 1088 ? -35.550 12.161 24.476 1.00 41.69 1088 ASP A C 1
ATOM 9043 O O . ASP A 1 1088 ? -35.783 12.414 23.300 1.00 41.69 1088 ASP A O 1
ATOM 9047 N N . THR A 1 1089 ? -35.653 10.918 24.943 1.00 40.25 1089 THR A N 1
ATOM 9048 C CA . THR A 1 1089 ? -36.065 9.732 24.185 1.00 40.25 1089 THR A CA 1
ATOM 9049 C C . THR A 1 1089 ? -37.043 8.887 25.002 1.00 40.25 1089 THR A C 1
ATOM 9051 O O . THR A 1 1089 ? -36.913 7.666 25.087 1.00 40.25 1089 THR A O 1
ATOM 9054 N N . ILE A 1 1090 ? -38.033 9.511 25.650 1.00 45.25 1090 ILE A N 1
ATOM 9055 C CA . ILE A 1 1090 ? -39.318 8.811 25.735 1.00 45.25 1090 ILE A CA 1
ATOM 9056 C C . ILE A 1 1090 ? -39.778 8.708 24.286 1.00 45.25 1090 ILE A C 1
ATOM 9058 O O . ILE A 1 1090 ? -40.096 9.730 23.679 1.00 45.25 1090 ILE A O 1
ATOM 9062 N N . ASP A 1 1091 ? -39.730 7.487 23.735 1.00 38.50 1091 ASP A N 1
ATOM 9063 C CA . ASP A 1 1091 ? -40.539 7.098 22.581 1.00 38.50 1091 ASP A CA 1
ATOM 9064 C C . ASP A 1 1091 ? -41.836 7.860 22.691 1.00 38.50 1091 ASP A C 1
ATOM 9066 O O . ASP A 1 1091 ? -42.514 7.701 23.711 1.00 38.50 1091 ASP A O 1
ATOM 9070 N N . THR A 1 1092 ? -42.080 8.722 21.702 1.00 36.91 1092 THR A N 1
ATOM 9071 C CA . THR A 1 1092 ? -43.310 9.464 21.473 1.00 36.91 1092 THR A CA 1
ATOM 9072 C C . THR A 1 1092 ? -44.408 8.713 22.179 1.00 36.91 1092 THR A C 1
ATOM 9074 O O . THR A 1 1092 ? -44.800 7.634 21.726 1.00 36.91 1092 THR A O 1
ATOM 9077 N N . ILE A 1 1093 ? -44.782 9.187 23.377 1.00 41.00 1093 ILE A N 1
ATOM 9078 C CA . ILE A 1 1093 ? -45.892 8.572 24.076 1.00 41.00 1093 ILE A CA 1
ATOM 9079 C C . ILE A 1 1093 ? -46.963 8.601 22.999 1.00 41.00 1093 ILE A C 1
ATOM 9081 O O . ILE A 1 1093 ? -47.225 9.656 22.412 1.00 41.00 1093 ILE A O 1
ATOM 9085 N N . VAL A 1 1094 ? -47.515 7.439 22.675 1.00 38.84 1094 VAL A N 1
ATOM 9086 C CA . VAL A 1 1094 ? -48.836 7.377 22.074 1.00 38.84 1094 VAL A CA 1
ATOM 9087 C C . VAL A 1 1094 ? -49.748 7.970 23.147 1.00 38.84 1094 VAL A C 1
ATOM 9089 O O . VAL A 1 1094 ? -50.386 7.268 23.923 1.00 38.84 1094 VAL A O 1
ATOM 9092 N N . VAL A 1 1095 ? -49.669 9.290 23.328 1.00 42.97 1095 VAL A N 1
ATOM 9093 C CA . VAL A 1 1095 ? -50.709 10.061 23.947 1.00 42.97 1095 VAL A CA 1
ATOM 9094 C C . VAL A 1 1095 ? -51.617 10.251 22.756 1.00 42.97 1095 VAL A C 1
ATOM 9096 O O . VAL A 1 1095 ? -51.448 11.169 21.963 1.00 42.97 1095 VAL A O 1
ATOM 9099 N N . ASP A 1 1096 ? -52.632 9.407 22.659 1.00 42.12 1096 ASP A N 1
ATOM 9100 C CA . ASP A 1 1096 ? -53.823 9.748 21.882 1.00 42.12 1096 ASP A CA 1
ATOM 9101 C C . ASP A 1 1096 ? -54.523 11.019 22.442 1.00 42.12 1096 ASP A C 1
ATOM 9103 O O . ASP A 1 1096 ? -55.581 11.408 21.959 1.00 42.12 1096 ASP A O 1
ATOM 9107 N N . ASN A 1 1097 ? -53.927 11.683 23.448 1.00 48.72 1097 ASN A N 1
ATOM 9108 C CA . ASN A 1 1097 ? -54.449 12.792 24.235 1.00 48.72 1097 ASN A CA 1
ATOM 9109 C C . ASN A 1 1097 ? -53.403 13.916 24.467 1.00 48.72 1097 ASN A C 1
ATOM 9111 O O . ASN A 1 1097 ? -53.265 14.377 25.600 1.00 48.72 1097 ASN A O 1
ATOM 9115 N N . VAL A 1 1098 ? -52.618 14.334 23.463 1.00 53.09 1098 VAL A N 1
ATOM 9116 C CA . VAL A 1 1098 ? -51.926 15.641 23.553 1.00 53.09 1098 VAL A CA 1
ATOM 9117 C C . VAL A 1 1098 ? -52.928 16.705 23.126 1.00 53.09 1098 VAL A C 1
ATOM 9119 O O . VAL A 1 1098 ? -53.472 16.628 22.024 1.00 53.09 1098 VAL A O 1
ATOM 9122 N N . SER A 1 1099 ? -53.193 17.690 23.983 1.00 55.81 1099 SER A N 1
ATOM 9123 C CA . SER A 1 1099 ? -54.161 18.751 23.672 1.00 55.81 1099 SER A CA 1
ATOM 9124 C C . SER A 1 1099 ? -53.643 19.735 22.613 1.00 55.81 1099 SER A C 1
ATOM 9126 O O . SER A 1 1099 ? -54.417 20.518 22.063 1.00 55.81 1099 SER A O 1
ATOM 9128 N N . GLY A 1 1100 ? -52.333 19.699 22.333 1.00 57.16 1100 GLY A N 1
ATOM 9129 C CA . GLY A 1 1100 ? -51.631 20.658 21.481 1.00 57.16 1100 GLY A CA 1
ATOM 9130 C C . GLY A 1 1100 ? -51.310 21.975 22.197 1.00 57.16 1100 GLY A C 1
ATOM 9131 O O . GLY A 1 1100 ? -50.805 22.898 21.560 1.00 57.16 1100 GLY A O 1
ATOM 9132 N N . ASN A 1 1101 ? -51.591 22.075 23.502 1.00 61.88 1101 ASN A N 1
ATOM 9133 C CA . ASN A 1 1101 ? -51.359 23.259 24.325 1.00 61.88 1101 ASN A CA 1
ATOM 9134 C C . ASN A 1 1101 ? -50.507 22.898 25.551 1.00 61.88 1101 ASN A C 1
ATOM 9136 O O . ASN A 1 1101 ? -50.946 22.142 26.418 1.00 61.88 1101 ASN A O 1
ATOM 9140 N N . SER A 1 1102 ? -49.320 23.503 25.658 1.00 59.72 1102 SER A N 1
ATOM 9141 C CA . SER A 1 1102 ? -48.348 23.210 26.720 1.00 59.72 1102 SER A CA 1
ATOM 9142 C C . SER A 1 1102 ? -48.895 23.408 28.134 1.00 59.72 1102 SER A C 1
ATOM 9144 O O . SER A 1 1102 ? -48.570 22.615 29.007 1.00 59.72 1102 SER A O 1
ATOM 9146 N N . ASN A 1 1103 ? -49.758 24.402 28.361 1.00 60.00 1103 ASN A N 1
ATOM 9147 C CA . ASN A 1 1103 ? -50.315 24.691 29.688 1.00 60.00 1103 ASN A CA 1
ATOM 9148 C C . ASN A 1 1103 ? -51.372 23.652 30.097 1.00 60.00 1103 ASN A C 1
ATOM 9150 O O . ASN A 1 1103 ? -51.463 23.263 31.260 1.00 60.00 1103 ASN A O 1
ATOM 9154 N N . ILE A 1 1104 ? -52.183 23.192 29.138 1.00 64.12 1104 ILE A N 1
ATOM 9155 C CA . ILE A 1 1104 ? -53.184 22.141 29.372 1.00 64.12 1104 ILE A CA 1
ATOM 9156 C C . ILE A 1 1104 ? -52.481 20.798 29.568 1.00 64.12 1104 ILE A C 1
ATOM 9158 O O . ILE A 1 1104 ? -52.839 20.049 30.474 1.00 64.12 1104 ILE A O 1
ATOM 9162 N N . ASP A 1 1105 ? -51.455 20.514 28.766 1.00 60.19 1105 ASP A N 1
ATOM 9163 C CA . ASP A 1 1105 ? -50.652 19.300 28.896 1.00 60.19 1105 ASP A CA 1
ATOM 9164 C C . ASP A 1 1105 ? -49.875 19.285 30.233 1.00 60.19 1105 ASP A C 1
ATOM 9166 O O . ASP A 1 1105 ? -49.822 18.251 30.902 1.00 60.19 1105 ASP A O 1
ATOM 9170 N N . GLU A 1 1106 ? -49.352 20.432 30.686 1.00 60.25 1106 GLU A N 1
ATOM 9171 C CA . GLU A 1 1106 ? -48.735 20.614 32.010 1.00 60.25 1106 GLU A CA 1
ATOM 9172 C C . GLU A 1 1106 ? -49.741 20.395 33.153 1.00 60.25 1106 GLU A C 1
ATOM 9174 O O . GLU A 1 1106 ? -49.442 19.673 34.105 1.00 60.25 1106 GLU A O 1
ATOM 9179 N N . PHE A 1 1107 ? -50.966 20.915 33.042 1.00 62.97 1107 PHE A N 1
ATOM 9180 C CA . PHE A 1 1107 ? -52.021 20.713 34.041 1.00 62.97 1107 PHE A CA 1
ATOM 9181 C C . PHE A 1 1107 ? -52.576 19.279 34.084 1.00 62.97 1107 PHE A C 1
ATOM 9183 O O . PHE A 1 1107 ? -52.805 18.723 35.162 1.00 62.97 1107 PHE A O 1
ATOM 9190 N N . LEU A 1 1108 ? -52.776 18.641 32.926 1.00 61.34 1108 LEU A N 1
ATOM 9191 C CA . LEU A 1 1108 ? -53.157 17.226 32.834 1.00 61.34 1108 LEU A CA 1
ATOM 9192 C C . LEU A 1 1108 ? -52.067 16.318 33.417 1.00 61.34 1108 LEU A C 1
ATOM 9194 O O . LEU A 1 1108 ? -52.371 15.264 33.976 1.00 61.34 1108 LEU A O 1
ATOM 9198 N N . ASN A 1 1109 ? -50.799 16.727 33.317 1.00 57.72 1109 ASN A N 1
ATOM 9199 C CA . ASN A 1 1109 ? -49.711 16.078 34.036 1.00 57.72 1109 ASN A CA 1
ATOM 9200 C C . ASN A 1 1109 ? -49.814 16.359 35.542 1.00 57.72 1109 ASN A C 1
ATOM 9202 O O . ASN A 1 1109 ? -49.881 15.404 36.307 1.00 57.72 1109 ASN A O 1
ATOM 9206 N N . PHE A 1 1110 ? -49.933 17.617 35.979 1.00 57.75 1110 PHE A N 1
ATOM 9207 C CA . PHE A 1 1110 ? -50.043 18.004 37.395 1.00 57.75 1110 PHE A CA 1
ATOM 9208 C C . PHE A 1 1110 ? -51.177 17.281 38.145 1.00 57.75 1110 PHE A C 1
ATOM 9210 O O . PHE A 1 1110 ? -50.976 16.768 39.244 1.00 57.75 1110 PHE A O 1
ATOM 9217 N N . THR A 1 1111 ? -52.360 17.163 37.539 1.00 55.41 1111 THR A N 1
ATOM 9218 C CA . THR A 1 1111 ? -53.526 16.492 38.147 1.00 55.41 1111 THR A CA 1
ATOM 9219 C C . THR A 1 1111 ? -53.356 14.975 38.284 1.00 55.41 1111 THR A C 1
ATOM 9221 O O . THR A 1 1111 ? -53.907 14.391 39.218 1.00 55.41 1111 THR A O 1
ATOM 9224 N N . LYS A 1 1112 ? -52.513 14.332 37.458 1.00 55.16 1112 LYS A N 1
ATOM 9225 C CA . LYS A 1 1112 ? -52.064 12.943 37.694 1.00 55.16 1112 LYS A CA 1
ATOM 9226 C C . LYS A 1 1112 ? -51.160 12.814 38.931 1.00 55.16 1112 LYS A C 1
ATOM 9228 O O . LYS A 1 1112 ? -51.026 11.710 39.456 1.00 55.16 1112 LYS A O 1
ATOM 9233 N N . PHE A 1 1113 ? -50.564 13.910 39.412 1.00 54.06 1113 PHE A N 1
ATOM 9234 C CA . PHE A 1 1113 ? -49.586 13.940 40.507 1.00 54.06 1113 PHE A CA 1
ATOM 9235 C C . PHE A 1 1113 ? -50.114 14.471 41.852 1.00 54.06 1113 PHE A C 1
ATOM 9237 O O . PHE A 1 1113 ? -49.315 14.682 42.765 1.00 54.06 1113 PHE A O 1
ATOM 9244 N N . ASN A 1 1114 ? -51.434 14.556 42.081 1.00 52.78 1114 ASN A N 1
ATOM 9245 C CA . ASN A 1 1114 ? -51.997 14.854 43.421 1.00 52.78 1114 ASN A CA 1
ATOM 9246 C C . ASN A 1 1114 ? -51.742 13.730 44.478 1.00 52.78 1114 ASN A C 1
ATOM 9248 O O . ASN A 1 1114 ? -52.367 13.667 45.532 1.00 52.78 1114 ASN A O 1
ATOM 9252 N N . MET A 1 1115 ? -50.806 12.821 44.181 1.00 56.06 1115 MET A N 1
ATOM 9253 C CA . MET A 1 1115 ? -50.320 11.692 44.980 1.00 56.06 1115 MET A CA 1
ATOM 9254 C C . MET A 1 1115 ? -49.264 12.097 46.019 1.00 56.06 1115 MET A C 1
ATOM 9256 O O . MET A 1 1115 ? -49.062 11.370 46.994 1.00 56.06 1115 MET A O 1
ATOM 9260 N N . ASN A 1 1116 ? -48.600 13.250 45.836 1.00 58.69 1116 ASN A N 1
ATOM 9261 C CA . ASN A 1 1116 ? -47.552 13.729 46.745 1.00 58.69 1116 ASN A CA 1
ATOM 9262 C C . ASN A 1 1116 ? -48.065 13.858 48.188 1.00 58.69 1116 ASN A C 1
ATOM 9264 O O . ASN A 1 1116 ? -47.341 13.504 49.114 1.00 58.69 1116 ASN A O 1
ATOM 9268 N N . ASN A 1 1117 ? -49.329 14.259 48.369 1.00 59.28 1117 ASN A N 1
ATOM 9269 C CA . ASN A 1 1117 ? -49.957 14.406 49.683 1.00 59.28 1117 ASN A CA 1
ATOM 9270 C C . ASN A 1 1117 ? -50.198 13.054 50.385 1.00 59.28 1117 ASN A C 1
ATOM 9272 O O . ASN A 1 1117 ? -49.945 12.942 51.576 1.00 59.28 1117 ASN A O 1
ATOM 9276 N N . GLN A 1 1118 ? -50.580 11.990 49.665 1.00 64.06 1118 GLN A N 1
ATOM 9277 C CA . GLN A 1 1118 ? -50.803 10.665 50.277 1.00 64.06 1118 GLN A CA 1
ATOM 9278 C C . GLN A 1 1118 ? -49.495 9.968 50.681 1.00 64.06 1118 GLN A C 1
ATOM 9280 O O . GLN A 1 1118 ? -49.424 9.326 51.729 1.00 64.06 1118 GLN A O 1
ATOM 9285 N N . VAL A 1 1119 ? -48.446 10.085 49.857 1.00 66.56 1119 VAL A N 1
ATOM 9286 C CA . VAL A 1 1119 ? -47.110 9.564 50.200 1.00 66.56 1119 VAL A CA 1
ATOM 9287 C C . VAL A 1 1119 ? -46.521 10.360 51.369 1.00 66.56 1119 VAL A C 1
ATOM 9289 O O . VAL A 1 1119 ? -45.945 9.765 52.278 1.00 66.56 1119 VAL A O 1
ATOM 9292 N N . TYR A 1 1120 ? -46.718 11.682 51.379 1.00 65.44 1120 TYR A N 1
ATOM 9293 C CA . TYR A 1 1120 ? -46.350 12.572 52.481 1.00 65.44 1120 TYR A CA 1
ATOM 9294 C C . TYR A 1 1120 ? -47.040 12.184 53.797 1.00 65.44 1120 TYR A C 1
ATOM 9296 O O . TYR A 1 1120 ? -46.358 11.954 54.799 1.00 65.44 1120 TYR A O 1
ATOM 9304 N N . ASP A 1 1121 ? -48.367 12.031 53.780 1.00 66.75 1121 ASP A N 1
ATOM 9305 C CA . ASP A 1 1121 ? -49.153 11.634 54.951 1.00 66.75 1121 ASP A CA 1
ATOM 9306 C C . ASP A 1 1121 ? -48.734 10.258 55.457 1.00 66.75 1121 ASP A C 1
ATOM 9308 O O . ASP A 1 1121 ? -48.606 10.052 56.664 1.00 66.75 1121 ASP A O 1
ATOM 9312 N N . TYR A 1 1122 ? -48.467 9.313 54.550 1.00 70.62 1122 TYR A N 1
ATOM 9313 C CA . TYR A 1 1122 ? -47.989 8.002 54.957 1.00 70.62 1122 TYR A CA 1
ATOM 9314 C C . TYR A 1 1122 ? -46.633 8.090 55.655 1.00 70.62 1122 TYR A C 1
ATOM 9316 O O . TYR A 1 1122 ? -46.527 7.610 56.779 1.00 70.62 1122 TYR A O 1
ATOM 9324 N N . VAL A 1 1123 ? -45.620 8.716 55.036 1.00 70.31 1123 VAL A N 1
ATOM 9325 C CA . VAL A 1 1123 ? -44.251 8.765 55.584 1.00 70.31 1123 VAL A CA 1
ATOM 9326 C C . VAL A 1 1123 ? -44.201 9.493 56.933 1.00 70.31 1123 VAL A C 1
ATOM 9328 O O . VAL A 1 1123 ? -43.471 9.054 57.822 1.00 70.31 1123 VAL A O 1
ATOM 9331 N N . ASN A 1 1124 ? -45.008 10.541 57.125 1.00 69.94 1124 ASN A N 1
ATOM 9332 C CA . ASN A 1 1124 ? -45.101 11.252 58.406 1.00 69.94 1124 ASN A CA 1
ATOM 9333 C C . ASN A 1 1124 ? -45.794 10.435 59.510 1.00 69.94 1124 ASN A C 1
ATOM 9335 O O . ASN A 1 1124 ? -45.467 10.606 60.684 1.00 69.94 1124 ASN A O 1
ATOM 9339 N N . ASN A 1 1125 ? -46.711 9.533 59.145 1.00 66.50 1125 ASN A N 1
ATOM 9340 C CA . ASN A 1 1125 ? -47.494 8.727 60.084 1.00 66.50 1125 ASN A CA 1
ATOM 9341 C C . ASN A 1 1125 ? -46.946 7.300 60.296 1.00 66.50 1125 ASN A C 1
ATOM 9343 O O . ASN A 1 1125 ? -47.554 6.515 61.028 1.00 66.50 1125 ASN A O 1
ATOM 9347 N N . ILE A 1 1126 ? -45.806 6.930 59.691 1.00 67.19 1126 ILE A N 1
ATOM 9348 C CA . ILE A 1 1126 ? -45.192 5.609 59.909 1.00 67.19 1126 ILE A CA 1
ATOM 9349 C C . ILE A 1 1126 ? -44.788 5.471 61.382 1.00 67.19 1126 ILE A C 1
ATOM 9351 O O . ILE A 1 1126 ? -43.951 6.213 61.898 1.00 67.19 1126 ILE A O 1
ATOM 9355 N N . ASN A 1 1127 ? -45.333 4.458 62.058 1.00 60.31 1127 ASN A N 1
ATOM 9356 C CA . ASN A 1 1127 ? -44.901 4.095 63.403 1.00 60.31 1127 ASN A CA 1
ATOM 9357 C C . ASN A 1 1127 ? -43.412 3.695 63.374 1.00 60.31 1127 ASN A C 1
ATOM 9359 O O . ASN A 1 1127 ? -43.033 2.783 62.633 1.00 60.31 1127 ASN A O 1
ATOM 9363 N N . LYS A 1 1128 ? -42.577 4.327 64.214 1.00 59.91 1128 LYS A N 1
ATOM 9364 C CA . LYS A 1 1128 ? -41.125 4.061 64.326 1.00 59.91 1128 LYS A CA 1
ATOM 9365 C C . LYS A 1 1128 ? -40.779 2.595 64.624 1.00 59.91 1128 LYS A C 1
ATOM 9367 O O . LYS A 1 1128 ? -39.629 2.210 64.438 1.00 59.91 1128 LYS A O 1
ATOM 9372 N N . ASN A 1 1129 ? -41.748 1.780 65.041 1.00 58.09 1129 ASN A N 1
ATOM 9373 C CA . ASN A 1 1129 ? -41.575 0.352 65.329 1.00 58.09 1129 ASN A CA 1
ATOM 9374 C C . ASN A 1 1129 ? -42.122 -0.585 64.231 1.00 58.09 1129 ASN A C 1
ATOM 9376 O O . ASN A 1 1129 ? -42.148 -1.794 64.431 1.00 58.09 1129 ASN A O 1
ATOM 9380 N N . SER A 1 1130 ? -42.581 -0.058 63.090 1.00 67.06 1130 SER A N 1
ATOM 9381 C CA . SER A 1 1130 ? -43.102 -0.864 61.974 1.00 67.06 1130 SER A CA 1
ATOM 9382 C C . SER A 1 1130 ? -42.029 -1.179 60.924 1.00 67.06 1130 SER A C 1
ATOM 9384 O O . SER A 1 1130 ? -41.082 -0.410 60.749 1.00 67.06 1130 SER A O 1
ATOM 9386 N N . ASN A 1 1131 ? -42.174 -2.308 60.217 1.00 71.88 1131 ASN A N 1
ATOM 9387 C CA . ASN A 1 1131 ? -41.266 -2.697 59.135 1.00 71.88 1131 ASN A CA 1
ATOM 9388 C C . ASN A 1 1131 ? -41.304 -1.638 58.007 1.00 71.88 1131 ASN A C 1
ATOM 9390 O O . ASN A 1 1131 ? -42.368 -1.438 57.410 1.00 71.88 1131 ASN A O 1
ATOM 9394 N N . PRO A 1 1132 ? -40.167 -0.996 57.659 1.00 76.06 1132 PRO A N 1
ATOM 9395 C CA . PRO A 1 1132 ? -40.095 -0.009 56.578 1.00 76.06 1132 PRO A CA 1
ATOM 9396 C C . PRO A 1 1132 ? -40.629 -0.506 55.226 1.00 76.06 1132 PRO A C 1
ATOM 9398 O O . PRO A 1 1132 ? -41.097 0.288 54.411 1.00 76.06 1132 PRO A O 1
ATOM 9401 N N . LEU A 1 1133 ? -40.606 -1.818 54.973 1.00 76.75 1133 LEU A N 1
ATOM 9402 C CA . LEU A 1 1133 ? -41.097 -2.406 53.723 1.00 76.75 1133 LEU A CA 1
ATOM 9403 C C . LEU A 1 1133 ? -42.623 -2.357 53.563 1.00 76.75 1133 LEU A C 1
ATOM 9405 O O . LEU A 1 1133 ? -43.124 -2.597 52.461 1.00 76.75 1133 LEU A O 1
ATOM 9409 N N . ASN A 1 1134 ? -43.366 -1.980 54.606 1.00 74.81 1134 ASN A N 1
ATOM 9410 C CA . ASN A 1 1134 ? -44.814 -1.778 54.528 1.00 74.81 1134 ASN A CA 1
ATOM 9411 C C . ASN A 1 1134 ? -45.221 -0.659 53.554 1.00 74.81 1134 ASN A C 1
ATOM 9413 O O . ASN A 1 1134 ? -46.356 -0.672 53.082 1.00 74.81 1134 ASN A O 1
ATOM 9417 N N . ILE A 1 1135 ? -44.297 0.227 53.155 1.00 75.44 1135 ILE A N 1
ATOM 9418 C CA . ILE A 1 1135 ? -44.547 1.237 52.112 1.00 75.44 1135 ILE A CA 1
ATOM 9419 C C . ILE A 1 1135 ? -45.042 0.630 50.791 1.00 75.44 1135 ILE A C 1
ATOM 9421 O O . ILE A 1 1135 ? -45.731 1.287 50.020 1.00 75.44 1135 ILE A O 1
ATOM 9425 N N . TYR A 1 1136 ? -44.736 -0.644 50.545 1.00 75.75 1136 TYR A N 1
ATOM 9426 C CA . TYR A 1 1136 ? -45.138 -1.363 49.337 1.00 75.75 1136 TYR A CA 1
ATOM 9427 C C . TYR A 1 1136 ? -46.439 -2.149 49.465 1.00 75.75 1136 TYR A C 1
ATOM 9429 O O . TYR A 1 1136 ? -46.887 -2.722 48.473 1.00 75.75 1136 TYR A O 1
ATOM 9437 N N . LYS A 1 1137 ? -47.002 -2.223 50.675 1.00 70.31 1137 LYS A N 1
ATOM 9438 C CA . LYS A 1 1137 ? -48.298 -2.854 50.952 1.00 70.31 1137 LYS A CA 1
ATOM 9439 C C . LYS A 1 1137 ? -49.447 -1.843 50.919 1.00 70.31 1137 LYS A C 1
ATOM 9441 O O . LYS A 1 1137 ? -50.599 -2.256 50.893 1.00 70.31 1137 LYS A O 1
ATOM 9446 N N . ASN A 1 1138 ? -49.142 -0.546 50.917 1.00 65.75 1138 ASN A N 1
ATOM 9447 C CA . ASN A 1 1138 ? -50.152 0.498 50.852 1.00 65.75 1138 ASN A CA 1
ATOM 9448 C C . ASN A 1 1138 ? -50.690 0.700 49.444 1.00 65.75 1138 ASN A C 1
ATOM 9450 O O . ASN A 1 1138 ? -49.930 0.857 48.489 1.00 65.75 1138 ASN A O 1
ATOM 9454 N N . ASP A 1 1139 ? -52.010 0.792 49.365 1.00 58.97 1139 ASP A N 1
ATOM 9455 C CA . ASP A 1 1139 ? -52.722 1.090 48.136 1.00 58.97 1139 ASP A CA 1
ATOM 9456 C C . ASP A 1 1139 ? -52.859 2.615 47.997 1.00 58.97 1139 ASP A C 1
ATOM 9458 O O . ASP A 1 1139 ? -53.745 3.244 48.581 1.00 58.97 1139 ASP A O 1
ATOM 9462 N N . PHE A 1 1140 ? -51.929 3.239 47.269 1.00 64.62 1140 PHE A N 1
ATOM 9463 C CA . PHE A 1 1140 ? -52.008 4.662 46.929 1.00 64.62 1140 PHE A CA 1
ATOM 9464 C C . PHE A 1 1140 ? -53.055 4.842 45.815 1.00 64.62 1140 PHE A C 1
ATOM 9466 O O . PHE A 1 1140 ? -52.728 4.924 44.630 1.00 64.62 1140 PHE A O 1
ATOM 9473 N N . ALA A 1 1141 ? -54.337 4.792 46.184 1.00 50.22 1141 ALA A N 1
ATOM 9474 C CA . ALA A 1 1141 ? -55.449 4.809 45.239 1.00 50.22 1141 ALA A CA 1
ATOM 9475 C C . ALA A 1 1141 ? -55.530 6.142 44.463 1.00 50.22 1141 ALA A C 1
ATOM 9477 O O . ALA A 1 1141 ? -55.731 7.213 45.045 1.00 50.22 1141 ALA A O 1
ATOM 9478 N N . LEU A 1 1142 ? -55.453 6.057 43.128 1.00 52.09 1142 LEU A N 1
ATOM 9479 C CA . LEU A 1 1142 ? -55.705 7.153 42.182 1.00 52.09 1142 LEU A CA 1
ATOM 9480 C C . LEU A 1 1142 ? -57.180 7.584 42.258 1.00 52.09 1142 LEU A C 1
ATOM 9482 O O . LEU A 1 1142 ? -58.027 7.040 41.553 1.00 52.09 1142 LEU A O 1
ATOM 9486 N N . LYS A 1 1143 ? -57.514 8.540 43.129 1.00 48.16 1143 LYS A N 1
ATOM 9487 C CA . LYS A 1 1143 ? -58.919 8.921 43.366 1.00 48.16 1143 LYS A CA 1
ATOM 9488 C C . LYS A 1 1143 ? -59.535 9.874 42.331 1.00 48.16 1143 LYS A C 1
ATOM 9490 O O . LYS A 1 1143 ? -60.752 10.010 42.331 1.00 48.16 1143 LYS A O 1
ATOM 9495 N N . LEU A 1 1144 ? -58.768 10.490 41.426 1.00 52.12 1144 LEU A N 1
ATOM 9496 C CA . LEU A 1 1144 ? -59.308 11.377 40.381 1.00 52.12 1144 LEU A CA 1
ATOM 9497 C C . LEU A 1 1144 ? -58.545 11.196 39.064 1.00 52.12 1144 LEU A C 1
ATOM 9499 O O . LEU A 1 1144 ? -57.346 11.450 38.995 1.00 52.12 1144 LEU A O 1
ATOM 9503 N N . LYS A 1 1145 ? -59.242 10.756 38.012 1.00 53.88 1145 LYS A N 1
ATOM 9504 C CA . LYS A 1 1145 ? -58.683 10.602 36.664 1.00 53.88 1145 LYS A CA 1
ATOM 9505 C C . LYS A 1 1145 ? -59.349 11.626 35.746 1.00 53.88 1145 LYS A C 1
ATOM 9507 O O . LYS A 1 1145 ? -60.450 11.399 35.258 1.00 53.88 1145 LYS A O 1
ATOM 9512 N N . ILE A 1 1146 ? -58.705 12.778 35.567 1.00 64.81 1146 ILE A N 1
ATOM 9513 C CA . ILE A 1 1146 ? -59.110 13.762 34.558 1.00 64.81 1146 ILE A CA 1
ATOM 9514 C C . ILE A 1 1146 ? -58.560 13.272 33.217 1.00 64.81 1146 ILE A C 1
ATOM 9516 O O . ILE A 1 1146 ? -57.354 13.074 33.066 1.00 64.81 1146 ILE A O 1
ATOM 9520 N N . GLU A 1 1147 ? -59.447 13.020 32.257 1.00 61.34 1147 GLU A N 1
ATOM 9521 C CA . GLU A 1 1147 ? -59.090 12.532 30.924 1.00 61.34 1147 GLU A CA 1
ATOM 9522 C C . GLU A 1 1147 ? -59.446 13.579 29.867 1.00 61.34 1147 GLU A C 1
ATOM 9524 O O . GLU A 1 1147 ? -60.517 14.182 29.905 1.00 61.34 1147 GLU A O 1
ATOM 9529 N N . TRP A 1 1148 ? -58.544 13.794 28.908 1.00 71.31 1148 TRP A N 1
ATOM 9530 C CA . TRP A 1 1148 ? -58.830 14.618 27.738 1.00 71.31 1148 TRP A CA 1
ATOM 9531 C C . TRP A 1 1148 ? -59.607 13.789 26.714 1.00 71.31 1148 TRP A C 1
ATOM 9533 O O . TRP A 1 1148 ? -59.206 12.671 26.383 1.00 71.31 1148 TRP A O 1
ATOM 9543 N N . VAL A 1 1149 ? -60.719 14.332 26.215 1.00 72.75 1149 VAL A N 1
ATOM 9544 C CA . VAL A 1 1149 ? -61.562 13.678 25.209 1.00 72.75 1149 VAL A CA 1
ATOM 9545 C C . VAL A 1 1149 ? -61.614 14.561 23.960 1.00 72.75 1149 VAL A C 1
ATOM 9547 O O . VAL A 1 1149 ? -62.091 15.693 24.052 1.00 72.75 1149 VAL A O 1
ATOM 9550 N N . PRO A 1 1150 ? -61.163 14.074 22.788 1.00 73.19 1150 PRO A N 1
ATOM 9551 C CA . PRO A 1 1150 ? -61.250 14.848 21.558 1.00 73.19 1150 PRO A CA 1
ATOM 9552 C C . PRO A 1 1150 ? -62.706 15.102 21.171 1.00 73.19 1150 PRO A C 1
ATOM 9554 O O . PRO A 1 1150 ? -63.554 14.214 21.291 1.00 73.19 1150 PRO A O 1
ATOM 9557 N N . TYR A 1 1151 ? -62.975 16.293 20.630 1.00 75.19 1151 TYR A N 1
ATOM 9558 C CA . TYR A 1 1151 ? -64.316 16.713 20.211 1.00 75.19 1151 TYR A CA 1
ATOM 9559 C C . TYR A 1 1151 ? -64.999 15.697 19.280 1.00 75.19 1151 TYR A C 1
ATOM 9561 O O . TYR A 1 1151 ? -66.195 15.462 19.394 1.00 75.19 1151 TYR A O 1
ATOM 9569 N N . SER A 1 1152 ? -64.235 15.016 18.419 1.00 77.25 1152 SER A N 1
ATOM 9570 C CA . SER A 1 1152 ? -64.741 13.978 17.508 1.00 77.25 1152 SER A CA 1
ATOM 9571 C C . SER A 1 1152 ? -65.390 12.771 18.200 1.00 77.25 1152 SER A C 1
ATOM 9573 O O . SER A 1 1152 ? -66.162 12.059 17.563 1.00 77.25 1152 SER A O 1
ATOM 9575 N N . ARG A 1 1153 ? -65.105 12.524 19.487 1.00 80.25 1153 ARG A N 1
ATOM 9576 C CA . ARG A 1 1153 ? -65.749 11.462 20.286 1.00 80.25 1153 ARG A CA 1
ATOM 9577 C C . ARG A 1 1153 ? -67.068 11.902 20.924 1.00 80.25 1153 ARG A C 1
ATOM 9579 O O . ARG A 1 1153 ? -67.756 11.078 21.525 1.00 80.25 1153 ARG A O 1
ATOM 9586 N N . ILE A 1 1154 ? -67.412 13.182 20.815 1.00 85.31 1154 ILE A N 1
ATOM 9587 C CA . ILE A 1 1154 ? -68.645 13.750 21.346 1.00 85.31 1154 ILE A CA 1
ATOM 9588 C C . ILE A 1 1154 ? -69.713 13.683 20.252 1.00 85.31 1154 ILE A C 1
ATOM 9590 O O . ILE A 1 1154 ? -69.547 14.212 19.157 1.00 85.31 1154 ILE A O 1
ATOM 9594 N N . THR A 1 1155 ? -70.830 13.028 20.550 1.00 83.75 1155 THR A N 1
ATOM 9595 C CA . THR A 1 1155 ? -71.969 12.866 19.633 1.00 83.75 1155 THR A CA 1
ATOM 9596 C C . THR A 1 1155 ? -73.247 13.387 20.284 1.00 83.75 1155 THR A C 1
ATOM 9598 O O . THR A 1 1155 ? -73.301 13.550 21.501 1.00 83.75 1155 THR A O 1
ATOM 9601 N N . ASN A 1 1156 ? -74.292 13.673 19.500 1.00 86.25 1156 ASN A N 1
ATOM 9602 C CA . ASN A 1 1156 ? -75.579 14.174 20.011 1.00 86.25 1156 ASN A CA 1
ATOM 9603 C C . ASN A 1 1156 ? -75.465 15.448 20.880 1.00 86.25 1156 ASN A C 1
ATOM 9605 O O . ASN A 1 1156 ? -76.188 15.587 21.865 1.00 86.25 1156 ASN A O 1
ATOM 9609 N N . LEU A 1 1157 ? -74.548 16.359 20.529 1.00 88.06 1157 LEU A N 1
ATOM 9610 C CA . LEU A 1 1157 ? -74.335 17.631 21.223 1.00 88.06 1157 LEU A CA 1
ATOM 9611 C C . LEU A 1 1157 ? -75.557 18.550 21.028 1.00 88.06 1157 LEU A C 1
ATOM 9613 O O . LEU A 1 1157 ? -75.778 19.074 19.938 1.00 88.06 1157 LEU A O 1
ATOM 9617 N N . LYS A 1 1158 ? -76.361 18.738 22.077 1.00 90.19 1158 LYS A N 1
ATOM 9618 C CA . LYS A 1 1158 ? -77.550 19.599 22.087 1.00 90.19 1158 LYS A CA 1
ATOM 9619 C C . LYS A 1 1158 ? -77.418 20.647 23.181 1.00 90.19 1158 LYS A C 1
ATOM 9621 O O . LYS A 1 1158 ? -77.290 20.290 24.347 1.00 90.19 1158 LYS A O 1
ATOM 9626 N N . GLU A 1 1159 ? -77.475 21.922 22.816 1.00 90.19 1159 GLU A N 1
ATOM 9627 C CA . GLU A 1 1159 ? -77.445 23.022 23.784 1.00 90.19 1159 GLU A CA 1
ATOM 9628 C C . GLU A 1 1159 ? -78.655 22.921 24.728 1.00 90.19 1159 GLU A C 1
ATOM 9630 O O . GLU A 1 1159 ? -79.775 22.640 24.287 1.00 90.19 1159 GLU A O 1
ATOM 9635 N N . ILE A 1 1160 ? -78.421 23.079 26.031 1.00 93.06 1160 ILE A N 1
ATOM 9636 C CA . ILE A 1 1160 ? -79.461 23.008 27.069 1.00 93.06 1160 ILE A CA 1
ATOM 9637 C C . ILE A 1 1160 ? -79.524 24.260 27.949 1.00 93.06 1160 ILE A C 1
ATOM 9639 O O . ILE A 1 1160 ? -80.546 24.465 28.598 1.00 93.06 1160 ILE A O 1
ATOM 9643 N N . ALA A 1 1161 ? -78.470 25.082 27.980 1.00 85.88 1161 ALA A N 1
ATOM 9644 C CA . ALA A 1 1161 ? -78.459 26.373 28.666 1.00 85.88 1161 ALA A CA 1
ATOM 9645 C C . ALA A 1 1161 ? -77.344 27.282 28.121 1.00 85.88 1161 ALA A C 1
ATOM 9647 O O . ALA A 1 1161 ? -76.251 26.803 27.823 1.00 85.88 1161 ALA A O 1
ATOM 9648 N N . GLU A 1 1162 ? -77.587 28.590 28.084 1.00 83.81 1162 GLU A N 1
ATOM 9649 C CA . GLU A 1 1162 ? -76.591 29.626 27.787 1.00 83.81 1162 GLU A CA 1
ATOM 9650 C C . GLU A 1 1162 ? -76.619 30.683 28.902 1.00 83.81 1162 GLU A C 1
ATOM 9652 O O . GLU A 1 1162 ? -77.686 31.060 29.389 1.00 83.81 1162 GLU A O 1
ATOM 9657 N N . GLY A 1 1163 ? -75.443 31.141 29.338 1.00 76.25 1163 GLY A N 1
ATOM 9658 C CA . GLY A 1 1163 ? -75.299 32.186 30.350 1.00 76.25 1163 GLY A CA 1
ATOM 9659 C C . GLY A 1 1163 ? -74.008 32.984 30.174 1.00 76.25 1163 GLY A C 1
ATOM 9660 O O . GLY A 1 1163 ? -73.185 32.684 29.312 1.00 76.25 1163 GLY A O 1
ATOM 9661 N N . GLY A 1 1164 ? -73.800 33.998 31.022 1.00 68.69 1164 GLY A N 1
ATOM 9662 C CA . GLY A 1 1164 ? -72.700 34.965 30.877 1.00 68.69 1164 GLY A CA 1
ATOM 9663 C C . GLY A 1 1164 ? -71.273 34.390 30.893 1.00 68.69 1164 GLY A C 1
ATOM 9664 O O . GLY A 1 1164 ? -70.351 35.085 30.483 1.00 68.69 1164 GLY A O 1
ATOM 9665 N N . TYR A 1 1165 ? -71.084 33.138 31.324 1.00 63.16 1165 TYR A N 1
ATOM 9666 C CA . TYR A 1 1165 ? -69.775 32.471 31.420 1.00 63.16 1165 TYR A CA 1
ATOM 9667 C C . TYR A 1 1165 ? -69.619 31.254 30.488 1.00 63.16 1165 TYR A C 1
ATOM 9669 O O . TYR A 1 1165 ? -68.641 30.516 30.604 1.00 63.16 1165 TYR A O 1
ATOM 9677 N N . GLY A 1 1166 ? -70.569 31.004 29.580 1.00 77.81 1166 GLY A N 1
ATOM 9678 C CA . GLY A 1 1166 ? -70.474 29.900 28.623 1.00 77.81 1166 GLY A CA 1
ATOM 9679 C C . GLY A 1 1166 ? -71.807 29.249 28.255 1.00 77.81 1166 GLY A C 1
ATOM 9680 O O . GLY A 1 1166 ? -72.863 29.590 28.792 1.00 77.81 1166 GLY A O 1
ATOM 9681 N N . LYS A 1 1167 ? -71.731 28.267 27.355 1.00 85.31 1167 LYS A N 1
ATOM 9682 C CA . LYS A 1 1167 ? -72.853 27.432 26.902 1.00 85.31 1167 LYS A CA 1
ATOM 9683 C C . LYS A 1 1167 ? -72.727 26.028 27.468 1.00 85.31 1167 LYS A C 1
ATOM 9685 O O . LYS A 1 1167 ? -71.636 25.473 27.501 1.00 85.31 1167 LYS A O 1
ATOM 9690 N N . ILE A 1 1168 ? -73.827 25.430 27.907 1.00 87.12 1168 ILE A N 1
ATOM 9691 C CA . ILE A 1 1168 ? -73.869 24.043 28.374 1.00 87.12 1168 ILE A CA 1
ATOM 9692 C C . ILE A 1 1168 ? -74.660 23.213 27.369 1.00 87.12 1168 ILE A C 1
ATOM 9694 O O . ILE A 1 1168 ? -75.803 23.522 27.031 1.00 87.12 1168 ILE A O 1
ATOM 9698 N N . TYR A 1 1169 ? -74.062 22.110 26.946 1.00 88.56 1169 TYR A N 1
ATOM 9699 C CA . TYR A 1 1169 ? -74.627 21.127 26.042 1.00 88.56 1169 TYR A CA 1
ATOM 9700 C C . TYR A 1 1169 ? -74.849 19.806 26.774 1.00 88.56 1169 TYR A C 1
ATOM 9702 O O . TYR A 1 1169 ? -74.026 19.368 27.574 1.00 88.56 1169 TYR A O 1
ATOM 9710 N N . LYS A 1 1170 ? -75.942 19.121 26.453 1.00 91.50 1170 LYS A N 1
ATOM 9711 C CA . LYS A 1 1170 ? -76.099 17.688 26.690 1.00 91.50 1170 LYS A CA 1
ATOM 9712 C C . LYS A 1 1170 ? -75.453 16.952 25.521 1.00 91.50 1170 LYS A C 1
ATOM 9714 O O . LYS A 1 1170 ? -75.776 17.250 24.377 1.00 91.50 1170 LYS A O 1
ATOM 9719 N N . ALA A 1 1171 ? -74.579 15.994 25.790 1.00 90.75 1171 ALA A N 1
ATOM 9720 C CA . ALA A 1 1171 ? -73.901 15.217 24.756 1.00 90.75 1171 ALA A CA 1
ATOM 9721 C C . ALA A 1 1171 ? -73.838 13.734 25.121 1.00 90.75 1171 ALA A C 1
ATOM 9723 O O . ALA A 1 1171 ? -74.179 13.347 26.239 1.00 90.75 1171 ALA A O 1
ATOM 9724 N N . SER A 1 1172 ? -73.385 12.902 24.187 1.00 87.06 1172 SER A N 1
ATOM 9725 C CA . SER A 1 1172 ? -73.035 11.509 24.433 1.00 87.06 1172 SER A CA 1
ATOM 9726 C C . SER A 1 1172 ? -71.573 11.234 24.087 1.00 87.06 1172 SER A C 1
ATOM 9728 O O . SER A 1 1172 ? -71.118 11.563 22.991 1.00 87.06 1172 SER A O 1
ATOM 9730 N N . ILE A 1 1173 ? -70.848 10.608 25.016 1.00 82.44 1173 ILE A N 1
ATOM 9731 C CA . ILE A 1 1173 ? -69.478 10.114 24.827 1.00 82.44 1173 ILE A CA 1
ATOM 9732 C C . ILE A 1 1173 ? -69.505 8.606 25.080 1.00 82.44 1173 ILE A C 1
ATOM 9734 O O . ILE A 1 1173 ? -69.884 8.170 26.166 1.00 82.44 1173 ILE A O 1
ATOM 9738 N N . ASN A 1 1174 ? -69.134 7.801 24.078 1.00 78.62 1174 ASN A N 1
ATOM 9739 C CA . ASN A 1 1174 ? -69.148 6.329 24.138 1.00 78.62 1174 ASN A CA 1
ATOM 9740 C C . ASN A 1 1174 ? -70.479 5.723 24.652 1.00 78.62 1174 ASN A C 1
ATOM 9742 O O . ASN A 1 1174 ? -70.473 4.707 25.340 1.00 78.62 1174 ASN A O 1
ATOM 9746 N N . GLY A 1 1175 ? -71.620 6.355 24.348 1.00 77.25 1175 GLY A N 1
ATOM 9747 C CA . GLY A 1 1175 ? -72.951 5.912 24.786 1.00 77.25 1175 GLY A CA 1
ATOM 9748 C C . GLY A 1 1175 ? -73.420 6.472 26.137 1.00 77.25 1175 GLY A C 1
ATOM 9749 O O . GLY A 1 1175 ? -74.608 6.387 26.439 1.00 77.25 1175 GLY A O 1
ATOM 9750 N N . ASN A 1 1176 ? -72.548 7.123 26.914 1.00 82.94 1176 ASN A N 1
ATOM 9751 C CA . ASN A 1 1176 ? -72.912 7.769 28.180 1.00 82.94 1176 ASN A CA 1
ATOM 9752 C C . ASN A 1 1176 ? -73.347 9.217 27.955 1.00 82.94 1176 ASN A C 1
ATOM 9754 O O . ASN A 1 1176 ? -72.718 9.932 27.179 1.00 82.94 1176 ASN A O 1
ATOM 9758 N N . ILE A 1 1177 ? -74.402 9.664 28.642 1.00 86.94 1177 ILE A N 1
ATOM 9759 C CA . ILE A 1 1177 ? -74.861 11.058 28.593 1.00 86.94 1177 ILE A CA 1
ATOM 9760 C C . ILE A 1 1177 ? -73.969 11.911 29.499 1.00 86.94 1177 ILE A C 1
ATOM 9762 O O . ILE A 1 1177 ? -73.817 11.609 30.679 1.00 86.94 1177 ILE A O 1
ATOM 9766 N N . VAL A 1 1178 ? -73.422 12.996 28.956 1.00 86.12 1178 VAL A N 1
ATOM 9767 C CA . VAL A 1 1178 ? -72.547 13.941 29.663 1.00 86.12 1178 VAL A CA 1
ATOM 9768 C C . VAL A 1 1178 ? -73.030 15.381 29.473 1.00 86.12 1178 VAL A C 1
ATOM 9770 O O . VAL A 1 1178 ? -73.724 15.688 28.501 1.00 86.12 1178 VAL A O 1
ATOM 9773 N N . ALA A 1 1179 ? -72.644 16.272 30.388 1.00 86.56 1179 ALA A N 1
ATOM 9774 C CA . ALA A 1 1179 ? -72.759 17.716 30.204 1.00 86.56 1179 ALA A CA 1
ATOM 9775 C C . ALA A 1 1179 ? -71.421 18.270 29.689 1.00 86.56 1179 ALA A C 1
ATOM 9777 O O . ALA A 1 1179 ? -70.372 17.981 30.261 1.00 86.56 1179 ALA A O 1
ATOM 9778 N N . VAL A 1 1180 ? -71.452 19.058 28.616 1.00 84.69 1180 VAL A N 1
ATOM 9779 C CA . VAL A 1 1180 ? -70.279 19.710 28.015 1.00 84.69 1180 VAL A CA 1
ATOM 9780 C C . VAL A 1 1180 ? -70.452 21.215 28.165 1.00 84.69 1180 VAL A C 1
ATOM 9782 O O . VAL A 1 1180 ? -71.425 21.760 27.659 1.00 84.69 1180 VAL A O 1
ATOM 9785 N N . LYS A 1 1181 ? -69.534 21.892 28.860 1.00 83.69 1181 LYS A N 1
ATOM 9786 C CA . LYS A 1 1181 ? -69.523 23.358 28.977 1.00 83.69 1181 LYS A CA 1
ATOM 9787 C C . LYS A 1 1181 ? -68.528 23.942 27.972 1.00 83.69 1181 LYS A C 1
ATOM 9789 O O . LYS A 1 1181 ? -67.348 23.608 28.009 1.00 83.69 1181 LYS A O 1
ATOM 9794 N N . GLU A 1 1182 ? -69.009 24.799 27.086 1.00 81.00 1182 GLU A N 1
ATOM 9795 C CA . GLU A 1 1182 ? -68.213 25.646 26.201 1.00 81.00 1182 GLU A CA 1
ATOM 9796 C C . GLU A 1 1182 ? -68.008 27.011 26.859 1.00 81.00 1182 GLU A C 1
ATOM 9798 O O . GLU A 1 1182 ? -68.959 27.626 27.338 1.00 81.00 1182 GLU A O 1
ATOM 9803 N N . PHE A 1 1183 ? -66.771 27.498 26.864 1.00 73.94 1183 PHE A N 1
ATOM 9804 C CA . PHE A 1 1183 ? -66.409 28.796 27.427 1.00 73.94 1183 PHE A CA 1
ATOM 9805 C C . PHE A 1 1183 ? -66.297 29.835 26.302 1.00 73.94 1183 PHE A C 1
ATOM 9807 O O . PHE A 1 1183 ? -65.588 29.611 25.322 1.00 73.94 1183 PHE A O 1
ATOM 9814 N N . LEU A 1 1184 ? -66.998 30.966 26.430 1.00 62.34 1184 LEU A N 1
ATOM 9815 C CA . LEU A 1 1184 ? -67.039 32.031 25.417 1.00 62.34 1184 LEU A CA 1
ATOM 9816 C C . LEU A 1 1184 ? -66.003 33.138 25.733 1.00 62.34 1184 LEU A C 1
ATOM 9818 O O . LEU A 1 1184 ? -65.784 33.469 26.894 1.00 62.34 1184 LEU A O 1
ATOM 9822 N N . ASN A 1 1185 ? -65.408 33.757 24.701 1.00 57.31 1185 ASN A N 1
ATOM 9823 C CA . ASN A 1 1185 ? -64.569 34.975 24.770 1.00 57.31 1185 ASN A CA 1
ATOM 9824 C C . ASN A 1 1185 ? -63.235 34.932 25.563 1.00 57.31 1185 ASN A C 1
ATOM 9826 O O . ASN A 1 1185 ? -62.831 35.946 26.133 1.00 57.31 1185 ASN A O 1
ATOM 9830 N N . SER A 1 1186 ? -62.469 33.838 25.554 1.00 53.97 1186 SER A N 1
ATOM 9831 C CA . SER A 1 1186 ? -61.113 33.838 26.139 1.00 53.97 1186 SER A CA 1
ATOM 9832 C C . SER A 1 1186 ? -60.022 34.051 25.078 1.00 53.97 1186 SER A C 1
ATOM 9834 O O . SER A 1 1186 ? -59.786 33.170 24.252 1.00 53.97 1186 SER A O 1
ATOM 9836 N N . GLN A 1 1187 ? -59.310 35.184 25.117 1.00 51.75 1187 GLN A N 1
ATOM 9837 C CA . GLN A 1 1187 ? -58.128 35.412 24.261 1.00 51.75 1187 GLN A CA 1
ATOM 9838 C C . GLN A 1 1187 ? -56.945 34.485 24.615 1.00 51.75 1187 GLN A C 1
ATOM 9840 O O . GLN A 1 1187 ? -56.070 34.268 23.783 1.00 51.75 1187 GLN A O 1
ATOM 9845 N N . ASP A 1 1188 ? -56.961 33.887 25.811 1.00 56.19 1188 ASP A N 1
ATOM 9846 C CA . ASP A 1 1188 ? -56.144 32.732 26.189 1.00 56.19 1188 ASP A CA 1
ATOM 9847 C C . ASP A 1 1188 ? -57.018 31.751 27.001 1.00 56.19 1188 ASP A C 1
ATOM 9849 O O . ASP A 1 1188 ? -57.188 31.924 28.214 1.00 56.19 1188 ASP A O 1
ATOM 9853 N N . PRO A 1 1189 ? -57.635 30.750 26.343 1.00 55.72 1189 PRO A N 1
ATOM 9854 C CA . PRO A 1 1189 ? -58.537 29.798 26.989 1.00 55.72 1189 PRO A CA 1
ATOM 9855 C C . PRO A 1 1189 ? -57.883 29.029 28.123 1.00 55.72 1189 PRO A C 1
ATOM 9857 O O . PRO A 1 1189 ? -58.560 28.671 29.079 1.00 55.72 1189 PRO A O 1
ATOM 9860 N N . SER A 1 1190 ? -56.570 28.803 28.046 1.00 58.84 1190 SER A N 1
ATOM 9861 C CA . SER A 1 1190 ? -55.866 27.925 28.974 1.00 58.84 1190 SER A CA 1
ATOM 9862 C C . SER A 1 1190 ? -55.818 28.503 30.391 1.00 58.84 1190 SER A C 1
ATOM 9864 O O . SER A 1 1190 ? -56.180 27.821 31.341 1.00 58.84 1190 SER A O 1
ATOM 9866 N N . LYS A 1 1191 ? -55.468 29.781 30.562 1.00 56.69 1191 LYS A N 1
ATOM 9867 C CA . LYS A 1 1191 ? -55.235 30.370 31.893 1.00 56.69 1191 LYS A CA 1
ATOM 9868 C C . LYS A 1 1191 ? -56.520 30.619 32.692 1.00 56.69 1191 LYS A C 1
ATOM 9870 O O . LYS A 1 1191 ? -56.549 30.382 33.898 1.00 56.69 1191 LYS A O 1
ATOM 9875 N N . TYR A 1 1192 ? -57.586 31.070 32.026 1.00 59.12 1192 TYR A N 1
ATOM 9876 C CA . TYR A 1 1192 ? -58.893 31.277 32.663 1.00 59.12 1192 TYR A CA 1
ATOM 9877 C C . TYR A 1 1192 ? -59.596 29.950 32.976 1.00 59.12 1192 TYR A C 1
ATOM 9879 O O . TYR A 1 1192 ? -60.091 29.789 34.089 1.00 59.12 1192 TYR A O 1
ATOM 9887 N N . PHE A 1 1193 ? -59.551 28.980 32.052 1.00 64.31 1193 PHE A N 1
ATOM 9888 C CA . PHE A 1 1193 ? -60.047 27.618 32.283 1.00 64.31 1193 PHE A CA 1
ATOM 9889 C C . PHE A 1 1193 ? -59.367 26.967 33.492 1.00 64.31 1193 PHE A C 1
ATOM 9891 O O . PHE A 1 1193 ? -60.045 26.430 34.364 1.00 64.31 1193 PHE A O 1
ATOM 9898 N N . LEU A 1 1194 ? -58.035 27.057 33.582 1.00 62.50 1194 LEU A N 1
ATOM 9899 C CA . LEU A 1 1194 ? -57.272 26.478 34.687 1.00 62.50 1194 LEU A CA 1
ATOM 9900 C C . LEU A 1 1194 ? -57.649 27.095 36.039 1.00 62.50 1194 LEU A C 1
ATOM 9902 O O . LEU A 1 1194 ? -57.874 26.354 36.991 1.00 62.50 1194 LEU A O 1
ATOM 9906 N N . ASN A 1 1195 ? -57.792 28.422 36.122 1.00 61.22 1195 ASN A N 1
ATOM 9907 C CA . ASN A 1 1195 ? -58.206 29.092 37.360 1.00 61.22 1195 ASN A CA 1
ATOM 9908 C C . ASN A 1 1195 ? -59.623 28.687 37.805 1.00 61.22 1195 ASN A C 1
ATOM 9910 O O . ASN A 1 1195 ? -59.850 28.475 38.993 1.00 61.22 1195 ASN A O 1
ATOM 9914 N N . GLU A 1 1196 ? -60.569 28.552 36.872 1.00 60.78 1196 GLU A N 1
ATOM 9915 C CA . GLU A 1 1196 ? -61.954 28.165 37.183 1.00 60.78 1196 GLU A CA 1
ATOM 9916 C C . GLU A 1 1196 ? -62.054 26.681 37.592 1.00 60.78 1196 GLU A C 1
ATOM 9918 O O . GLU A 1 1196 ? -62.771 26.341 38.532 1.00 60.78 1196 GLU A O 1
ATOM 9923 N N . VAL A 1 1197 ? -61.278 25.798 36.951 1.00 61.59 1197 VAL A N 1
ATOM 9924 C CA . VAL A 1 1197 ? -61.192 24.369 37.306 1.00 61.59 1197 VAL A CA 1
ATOM 9925 C C . VAL A 1 1197 ? -60.506 24.162 38.661 1.00 61.59 1197 VAL A C 1
ATOM 9927 O O . VAL A 1 1197 ? -60.953 23.321 39.437 1.00 61.59 1197 VAL A O 1
ATOM 9930 N N . ILE A 1 1198 ? -59.466 24.939 38.989 1.00 57.53 1198 ILE A N 1
ATOM 9931 C CA . ILE A 1 1198 ? -58.802 24.891 40.305 1.00 57.53 1198 ILE A CA 1
ATOM 9932 C C . ILE A 1 1198 ? -59.780 25.263 41.432 1.00 57.53 1198 ILE A C 1
ATOM 9934 O O . ILE A 1 1198 ? -59.775 24.609 42.471 1.00 57.53 1198 ILE A O 1
ATOM 9938 N N . ILE A 1 1199 ? -60.653 26.253 41.213 1.00 54.94 1199 ILE A N 1
ATOM 9939 C CA . ILE A 1 1199 ? -61.679 26.679 42.184 1.00 54.94 1199 ILE A CA 1
ATOM 9940 C C . ILE A 1 1199 ? -62.776 25.617 42.387 1.00 54.94 1199 ILE A C 1
ATOM 9942 O O . ILE A 1 1199 ? -63.396 25.585 43.440 1.00 54.94 1199 ILE A O 1
ATOM 9946 N N . LEU A 1 1200 ? -63.027 24.752 41.399 1.00 50.34 1200 LEU A N 1
ATOM 9947 C CA . LEU A 1 1200 ? -64.028 23.676 41.479 1.00 50.34 1200 LEU A CA 1
ATOM 9948 C C . LEU A 1 1200 ? -63.499 22.376 42.115 1.00 50.34 1200 LEU A C 1
ATOM 9950 O O . LEU A 1 1200 ? -64.299 21.502 42.449 1.00 50.34 1200 LEU A O 1
ATOM 9954 N N . ILE A 1 1201 ? -62.175 22.212 42.210 1.00 49.34 1201 ILE A N 1
ATOM 9955 C CA . ILE A 1 1201 ? -61.508 20.995 42.713 1.00 49.34 1201 ILE A CA 1
ATOM 9956 C C . ILE A 1 1201 ? -61.010 21.163 44.164 1.00 49.34 1201 ILE A C 1
ATOM 9958 O O . ILE A 1 1201 ? -60.829 20.155 44.852 1.00 49.34 1201 ILE A O 1
ATOM 9962 N N . LEU A 1 1202 ? -60.797 22.403 44.622 1.00 36.25 1202 LEU A N 1
ATOM 9963 C CA . LEU A 1 1202 ? -60.572 22.775 46.029 1.00 36.25 1202 LEU A CA 1
ATOM 9964 C C . LEU A 1 1202 ? -61.908 22.976 46.751 1.00 36.25 1202 LEU A C 1
ATOM 9966 O O . LEU A 1 1202 ? -61.976 22.590 47.940 1.00 36.25 1202 LEU A O 1
#

Nearest PDB structures (foldseek):
  4zy5-assembly2_B  TM=7.487E-01  e=1.503E-01  Homo sapiens
  3d7u-assembly2_C  TM=7.841E-01  e=3.715E-01  Homo sapiens
  4uy9-assembly1_B  TM=6.782E-01  e=3.522E-01  Homo sapiens
  6mib-assembly1_A  TM=6.965E-01  e=4.596E-01  Homo sapiens
  7jxu-assembly2_B  TM=7.202E-01  e=9.682E-01  Homo sapiens

Mean predicted aligned error: 22.16 Å

pLDDT: mean 70.48, std 14.86, range [25.02, 93.12]

Secondary structure (DSSP, 8-state):
-----------SSTTSPPPSS---SS-SSTT--B-TTSPBPEEEGGGEEE-HHHHHHHHHT-S-GGGT--EE-TT--S---GGG-EETTEE-TTTTS----EE-TTT-SEESSSS-TTTS--EEEEEESSSEEEEEEESSEE--SB-TTT-PBPEEEETTEEEETTTTEEEEEETTTTEEEEEES--SEEE-TTT--EEE------S-HHHHHHHHHHHHHHHHHHHHHHHHT--TT--TTHHHHHHHHS------HHHHHHHHHHHTS-TT----PPP--SS-S-TT--B-TTT-SBPEE-SSTT-EE-HHHHHHHHHHHHSS-HHHHHHHHT--EEEEE--S--TTS----S---GGG--TTTEEEEEETTEE-S--EEGGG--HHHHHTTTTSS----TT-SEEPP--BTTT---EEEEEEPTT-SSS-PEEEEEEESSEE--SB-TTT-PBPEESSSSEEEETTTTEEEEEETTTTEEEEEES--SEEE-TTT--EEE-----TT-SSHHHHHTHHHHHHHHHHHHT--TT-BTTHHHHHHHHS-PPPGGGTHHHHHHHHHH---SS----SS-SSTT--B-TTT-PBPEE-TT--EE-HHHHHHHHHHHTT-HHHHHHHHT--EEEEE--S--TTS---S-B--GGG--TTTEEEEEETTEE-S--EE-TTSS-----B-TTT-PBPP---TT-SEEPP---TTTS--EEEEEEPTT-SSS--EEEEEEESSEE--SB-TTT-PBPEEEETTEEEETTTTEEEEEETTTTEEEEEES--SEEE-TTT--EEE-----TT--HHHHHHTHHHHHHHHHHHHT--TTS-TTHHHHHHHHS-PPPHHHHHHHHHHHHTT--TTS----SS-SSTT--B-TTT-PBPEE-TT--EE-HHHHHHHHHHHHH-HHHHHHHHT--EEEEES-S--TTS----S---GGG--TTTEEEEEETTEE----EE-TT-S-----B-TTT-PBPPPPPS-SSEEPP---TTTS--EEEEETTEEEEEESSEE--SB-TTT-PBPEEEETTEEEETTTTEEEEEETTTTEEEEEES--SEEE-TTT--EEEPPP-TT------TT--S-HHHHHHHHHHHTTTHHHHHHHHHH--TTS-GGGGGTS------------GGGEEEEEEEEEETTEEEEEEEETTEEEEEEEPP--SSHHHHHHHHHHHHH-

Foldseek 3Di:
DDDDDDPDLDAQFVQAAWAPDFQQFFFLALPDQAGPVGHGWDAAPLRGTTDPVSVVVSVVVDDCPVRQWDKDQPPPDDDDDPRHIDTLQADDPRQPVDQDQDQDPRPRDTARHSDFCVRGAWAWDFDDDVHTWIKIKGQHRYRYQADLAPRDGWDDDDRAWTADLFQGWIWGADRRRRIIIITRHDDQWDAHSRPRDIDGDPDDDDDPRPVVVVVLCVLCVVVSVVLNVVSVPDDRHDHPVCSSVVNHPDPRDTPFPVVVVVVVVPVVDDPPPPDDADFQQFFFLAPPDQARPTPRHGWAAAQPQRGTGHPVVVVNLLVSLVVDDPVSVVLQQQFAFWKAFADQPDPQDHHDDIDDGSPPDDPVTIGTNDTLQADHPDKDFQPPDDPRVVVCVPPDDDDDDDDDRTDDRFDFLLVFAKDWDWCFAPPDPPDTHTKIKIKFQHAYSDQADLAPRHGWDDPDRAWIADPFQGWIWGADRSRRIIMIIRADHQWDAHPPPRDIDGDPDDPPDDHHLLCVLCVVVSVVLNVVSVPDDRGDGPCCVSVVSHPDPRDTCQQCVVVSVVCVVQVDSQAGFQQQFFLALPDQARPRNRHGFDAALQRGTGHPVVLVVLLVSLVVHVRSVVLQQLWQWKKAFADCPDPQDHHDRIDRHCNRDDSVTMGTRDTLQEDDDDWDFCPPPPDDDPQADPVVRHGADDDDPPDRTDDRFDQCVVWAKDKDWDWAPPDPPDTATKIKIKGQGRYNHQADLAPRHGWDDDDRAWTADPFQGWIWGADRRRRIIMIIRHDHQWDAHPPPRGIDGDPDDPPDPDSVLCVLCVVVSVVLNVCSVPDDSNDGPCCVSVVNHPDPHDTCLLVVQQVVVCVQFPDPQEGFQQQFFLALPDQARPRPRHGFDQAQQRGTGHPVVLVSLLVVLVVHVRSVVLQQLWQWWKDFPDQPDPPDHDDDGDDRCNPDDPVTMGTRDTLQEDEPDKGFCPDDPDDDPQADPVPRHGADDDDPDDRIDDRFDQLVQFQKDWDADPNKIKIKGQGSYNHQADLAPRHGWADDDRAWTADPVQQWIWGAGRRRRIIIIIRHDDQWDAHPPPRGIDGDPDVPDPPPPPPCDDPVDPLVVVVLSVLSRPLSVVLVVCSVPDDSNDGPVCSSVDHSDPPDRDGHDDPVQWAPWAWDDDDPFFTWTFTDGPRDTDIDTDGPDDPPCRPVVVVVVVVVVD